Protein AF-0000000079430234 (afdb_homodimer)

Secondary structure (DSSP, 8-state):
------------------S------TTS--SGGGHHHHHHHHHHHH-EEEEEEEE--TTS-HHHHHHHHTTS----PPPPTT-SS-EEEEEEEEEEETTEEEEEEEEEEESTTT-S--TTTTHHHHHHHHHHHHHHHHHHH-SS--GGGS---S--EEEEEEP--SS---HHHHHHHHHHTTTS-EEEEE--GGGS-HHHHHHHHHHHHHHHHHTT--------SSHHHHHHHHHHHTTPSEE------EEEETTEEEEEEEETTEEEETT-TTT-SHHHHHIIIIIISHHHHHHHIIIIIIHHHHHHHHHHTT-----SSSS---TTSHHHHHHHHHHHHHHHHHHHHHHHHHHGGGTTS------------------------------------------------/------------------S------TTS--SGGGHHHHHHHHHHHH-EEEEEEEE--TTS-HHHHHHHHTTS----PPPPTT-SS-EEEEEEEEEEETTEEEEEEEEEEESTTT-S--TTTTHHHHHHHHHHHHHHHHHHH-SS--GGGS---S--EEEEEEP--SSPPPHHHHHHHHHHTTTS-EEEEE--GGGS-HHHHHHHHHHHHHHHHHTT--------SSHHHHHHHHHHHTTPSEE------EEEETTEEEEEEEETTEEEETT-TTT-SHHHHHIIIIIISHHHHHHHIIIIIIHHHHHHHHHHTT-----SSSS---TTSHHHHHHHHHHHHHHHHHHHHHHHHHHHTTTTS------------------------------------------------

Structure (mmCIF, N/CA/C/O backbone):
data_AF-0000000079430234-model_v1
#
loop_
_entity.id
_entity.type
_entity.pdbx_description
1 polymer 'Septin 6'
#
loop_
_atom_site.group_PDB
_atom_site.id
_atom_site.type_symbol
_atom_site.label_atom_id
_atom_site.label_alt_id
_atom_site.label_comp_id
_atom_site.label_asym_id
_atom_site.label_entity_id
_atom_site.label_seq_id
_atom_site.pdbx_PDB_ins_code
_atom_site.Cartn_x
_atom_site.Cartn_y
_atom_site.Cartn_z
_atom_site.occupancy
_atom_site.B_iso_or_equiv
_atom_site.auth_seq_id
_atom_site.auth_comp_id
_atom_site.auth_asym_id
_atom_site.auth_atom_id
_atom_site.pdbx_PDB_model_num
ATOM 1 N N . MET A 1 1 ? 11.641 34.031 -60.156 1 22.05 1 MET A N 1
ATOM 2 C CA . MET A 1 1 ? 10.594 33.844 -59.156 1 22.05 1 MET A CA 1
ATOM 3 C C . MET A 1 1 ? 10.891 32.625 -58.281 1 22.05 1 MET A C 1
ATOM 5 O O . MET A 1 1 ? 10.477 31.516 -58.594 1 22.05 1 MET A O 1
ATOM 9 N N . ASP A 1 2 ? 12.008 32.375 -57.75 1 22.7 2 ASP A N 1
ATOM 10 C CA . ASP A 1 2 ? 13.023 31.422 -57.344 1 22.7 2 ASP A CA 1
ATOM 11 C C . ASP A 1 2 ? 12.781 30.953 -55.906 1 22.7 2 ASP A C 1
ATOM 13 O O . ASP A 1 2 ? 12.805 31.75 -54.969 1 22.7 2 ASP A O 1
ATOM 17 N N . ASP A 1 3 ? 11.805 29.953 -55.688 1 22.02 3 ASP A N 1
ATOM 18 C CA . ASP A 1 3 ? 11.016 29.484 -54.562 1 22.02 3 ASP A CA 1
ATOM 19 C C . ASP A 1 3 ? 11.906 28.859 -53.5 1 22.02 3 ASP A C 1
ATOM 21 O O . ASP A 1 3 ? 12.508 27.797 -53.719 1 22.02 3 ASP A O 1
ATOM 25 N N . ARG A 1 4 ? 12.594 29.625 -52.688 1 22.33 4 ARG A N 1
ATOM 26 C CA . ARG A 1 4 ? 13.68 29.453 -51.719 1 22.33 4 ARG A CA 1
ATOM 27 C C . ARG A 1 4 ? 13.266 28.5 -50.594 1 22.33 4 ARG A C 1
ATOM 29 O O . ARG A 1 4 ? 12.578 28.922 -49.656 1 22.33 4 ARG A O 1
ATOM 36 N N . CYS A 1 5 ? 12.758 27.297 -50.906 1 20.56 5 CYS A N 1
ATOM 37 C CA . CYS A 1 5 ? 12.141 26.375 -49.969 1 20.56 5 CYS A CA 1
ATOM 38 C C . CYS A 1 5 ? 13.102 26.031 -48.812 1 20.56 5 CYS A C 1
ATOM 40 O O . CYS A 1 5 ? 14.133 25.391 -49.062 1 20.56 5 CYS A O 1
ATOM 42 N N . ASN A 1 6 ? 13.398 26.953 -48.031 1 19.44 6 ASN A N 1
ATOM 43 C CA . ASN A 1 6 ? 14.438 26.891 -47 1 19.44 6 ASN A CA 1
ATOM 44 C C . ASN A 1 6 ? 14.266 25.672 -46.094 1 19.44 6 ASN A C 1
ATOM 46 O O . ASN A 1 6 ? 13.227 25.516 -45.438 1 19.44 6 ASN A O 1
ATOM 50 N N . ARG A 1 7 ? 14.836 24.547 -46.438 1 21.08 7 ARG A N 1
ATOM 51 C CA . ARG A 1 7 ? 14.859 23.203 -45.875 1 21.08 7 ARG A CA 1
ATOM 52 C C . ARG A 1 7 ? 15.336 23.219 -44.438 1 21.08 7 ARG A C 1
ATOM 54 O O . ARG A 1 7 ? 16.5 23.516 -44.156 1 21.08 7 ARG A O 1
ATOM 61 N N . VAL A 1 8 ? 14.57 23.922 -43.594 1 20.67 8 VAL A N 1
ATOM 62 C CA . VAL A 1 8 ? 15.023 24.078 -42.219 1 20.67 8 VAL A CA 1
ATOM 63 C C . VAL A 1 8 ? 15.5 22.734 -41.688 1 20.67 8 VAL A C 1
ATOM 65 O O . VAL A 1 8 ? 14.766 21.75 -41.719 1 20.67 8 VAL A O 1
ATOM 68 N N . ARG A 1 9 ? 16.75 22.438 -41.812 1 21 9 ARG A N 1
ATOM 69 C CA . ARG A 1 9 ? 17.516 21.266 -41.406 1 21 9 ARG A CA 1
ATOM 70 C C . ARG A 1 9 ? 17.312 21 -39.906 1 21 9 ARG A C 1
ATOM 72 O O . ARG A 1 9 ? 17.734 21.781 -39.062 1 21 9 ARG A O 1
ATOM 79 N N . GLY A 1 10 ? 16.031 20.781 -39.469 1 20.06 10 GLY A N 1
ATOM 80 C CA . GLY A 1 10 ? 15.625 20.625 -38.094 1 20.06 10 GLY A CA 1
ATOM 81 C C . GLY A 1 10 ? 16.547 19.719 -37.312 1 20.06 10 GLY A C 1
ATOM 82 O O . GLY A 1 10 ? 16.75 18.562 -37.656 1 20.06 10 GLY A O 1
ATOM 83 N N . ASP A 1 11 ? 17.594 20.219 -36.812 1 21.44 11 ASP A N 1
ATOM 84 C CA . ASP A 1 11 ? 18.688 19.609 -36.062 1 21.44 11 ASP A CA 1
ATOM 85 C C . ASP A 1 11 ? 18.172 18.703 -34.969 1 21.44 11 ASP A C 1
ATOM 87 O O . ASP A 1 11 ? 17.594 19.188 -33.969 1 21.44 11 ASP A O 1
ATOM 91 N N . CYS A 1 12 ? 17.531 17.609 -35.219 1 20.73 12 CYS A N 1
ATOM 92 C CA . CYS A 1 12 ? 16.938 16.547 -34.406 1 20.73 12 CYS A CA 1
ATOM 93 C C . CYS A 1 12 ? 17.922 16.016 -33.375 1 20.73 12 CYS A C 1
ATOM 95 O O . CYS A 1 12 ? 18.938 15.422 -33.719 1 20.73 12 CYS A O 1
ATOM 97 N N . HIS A 1 13 ? 18.312 16.859 -32.469 1 20.64 13 HIS A N 1
ATOM 98 C CA . HIS A 1 13 ? 19.266 16.469 -31.422 1 20.64 13 HIS A CA 1
ATOM 99 C C . HIS A 1 13 ? 19 15.039 -30.953 1 20.64 13 HIS A C 1
ATOM 101 O O . HIS A 1 13 ? 17.875 14.688 -30.609 1 20.64 13 HIS A O 1
ATOM 107 N N . ARG A 1 14 ? 19.734 14.062 -31.344 1 22.95 14 ARG A N 1
ATOM 108 C CA . ARG A 1 14 ? 19.984 12.648 -31.078 1 22.95 14 ARG A CA 1
ATOM 109 C C . ARG A 1 14 ? 20.078 12.391 -29.578 1 22.95 14 ARG A C 1
ATOM 111 O O . ARG A 1 14 ? 21.031 12.844 -28.922 1 22.95 14 ARG A O 1
ATOM 118 N N . PHE A 1 15 ? 19.016 12.656 -28.844 1 23.42 15 PHE A N 1
ATOM 119 C CA . PHE A 1 15 ? 19 12.289 -27.438 1 23.42 15 PHE A CA 1
ATOM 120 C C . PHE A 1 15 ? 19.781 11.008 -27.203 1 23.42 15 PHE A C 1
ATOM 122 O O . PHE A 1 15 ? 19.516 9.977 -27.828 1 23.42 15 PHE A O 1
ATOM 129 N N . PHE A 1 16 ? 21.094 11.078 -27.047 1 23.31 16 PHE A N 1
ATOM 130 C CA . PHE A 1 16 ? 22.109 10.086 -26.719 1 23.31 16 PHE A CA 1
ATOM 131 C C . PHE A 1 16 ? 21.578 9.117 -25.656 1 23.31 16 PHE A C 1
ATOM 133 O O . PHE A 1 16 ? 21.234 9.523 -24.547 1 23.31 16 PHE A O 1
ATOM 140 N N . LEU A 1 17 ? 20.812 8.125 -26 1 26.67 17 LEU A N 1
ATOM 141 C CA . LEU A 1 17 ? 20.453 6.824 -25.438 1 26.67 17 LEU A CA 1
ATOM 142 C C . LEU A 1 17 ? 21.609 6.238 -24.641 1 26.67 17 LEU A C 1
ATOM 144 O O . LEU A 1 17 ? 22.594 5.781 -25.203 1 26.67 17 LEU A O 1
ATOM 148 N N . GLY A 1 18 ? 22.172 6.996 -23.672 1 23.59 18 GLY A N 1
ATOM 149 C CA . GLY A 1 18 ? 23.453 6.629 -23.094 1 23.59 18 GLY A CA 1
ATOM 150 C C . GLY A 1 18 ? 23.625 5.133 -22.891 1 23.59 18 GLY A C 1
ATOM 151 O O . GLY A 1 18 ? 22.641 4.391 -22.922 1 23.59 18 GLY A O 1
ATOM 152 N N . GLU A 1 19 ? 24.859 4.477 -22.844 1 27.64 19 GLU A N 1
ATOM 153 C CA . GLU A 1 19 ? 25.562 3.201 -22.875 1 27.64 19 GLU A CA 1
ATOM 154 C C . GLU A 1 19 ? 25.031 2.248 -21.812 1 27.64 19 GLU A C 1
ATOM 156 O O . GLU A 1 19 ? 25.094 1.027 -21.984 1 27.64 19 GLU A O 1
ATOM 161 N N . GLY A 1 20 ? 24.938 2.666 -20.531 1 27.3 20 GLY A N 1
ATOM 162 C CA . GLY A 1 20 ? 24.922 1.724 -19.422 1 27.3 20 GLY A CA 1
ATOM 163 C C . GLY A 1 20 ? 23.578 1.043 -19.25 1 27.3 20 GLY A C 1
ATOM 164 O O . GLY A 1 20 ? 22.766 1.46 -18.406 1 27.3 20 GLY A O 1
ATOM 165 N N . CYS A 1 21 ? 22.859 0.86 -20.156 1 29 21 CYS A N 1
ATOM 166 C CA . CYS A 1 21 ? 21.703 -0.022 -20.047 1 29 21 CYS A CA 1
ATOM 167 C C . CYS A 1 21 ? 22.047 -1.278 -19.25 1 29 21 CYS A C 1
ATOM 169 O O . CYS A 1 21 ? 22.766 -2.154 -19.75 1 29 21 CYS A O 1
ATOM 171 N N . ARG A 1 22 ? 22.234 -1.152 -17.953 1 29.78 22 ARG A N 1
ATOM 172 C CA . ARG A 1 22 ? 22.562 -2.293 -17.109 1 29.78 22 ARG A CA 1
ATOM 173 C C . ARG A 1 22 ? 21.734 -3.514 -17.469 1 29.78 22 ARG A C 1
ATOM 175 O O . ARG A 1 22 ? 20.516 -3.508 -17.328 1 29.78 22 ARG A O 1
ATOM 182 N N . THR A 1 23 ? 21.906 -4.078 -18.562 1 32.72 23 THR A N 1
ATOM 183 C CA . THR A 1 23 ? 21.5 -5.461 -18.766 1 32.72 23 THR A CA 1
ATOM 184 C C . THR A 1 23 ? 21.672 -6.27 -17.484 1 32.72 23 THR A C 1
ATOM 186 O O . THR A 1 23 ? 22.797 -6.492 -17.031 1 32.72 23 THR A O 1
ATOM 189 N N . VAL A 1 24 ? 20.891 -6.035 -16.516 1 37.81 24 VAL A N 1
ATOM 190 C CA . VAL A 1 24 ? 21.109 -6.879 -15.344 1 37.81 24 VAL A CA 1
ATOM 191 C C . VAL A 1 24 ? 21.188 -8.344 -15.766 1 37.81 24 VAL A C 1
ATOM 193 O O . VAL A 1 24 ? 20.219 -8.883 -16.328 1 37.81 24 VAL A O 1
ATOM 196 N N . PRO A 1 25 ? 22.312 -8.781 -16.078 1 41.78 25 PRO A N 1
ATOM 197 C CA . PRO A 1 25 ? 22.453 -10.219 -16.359 1 41.78 25 PRO A CA 1
ATOM 198 C C . PRO A 1 25 ? 21.578 -11.078 -15.438 1 41.78 25 PRO A C 1
ATOM 200 O O . PRO A 1 25 ? 21.328 -10.703 -14.297 1 41.78 25 PRO A O 1
ATOM 203 N N . LEU A 1 26 ? 20.672 -11.812 -16.047 1 44.47 26 LEU A N 1
ATOM 204 C CA . LEU A 1 26 ? 19.891 -12.828 -15.359 1 44.47 26 LEU A CA 1
ATOM 205 C C . LEU A 1 26 ? 20.75 -13.555 -14.32 1 44.47 26 LEU A C 1
ATOM 207 O O . LEU A 1 26 ? 20.25 -14.398 -13.578 1 44.47 26 LEU A O 1
ATOM 211 N N . SER A 1 27 ? 22.109 -13.414 -14.461 1 45.97 27 SER A N 1
ATOM 212 C CA . SER A 1 27 ? 23.031 -14.211 -13.664 1 45.97 27 SER A CA 1
ATOM 213 C C . SER A 1 27 ? 23.047 -13.758 -12.211 1 45.97 27 SER A C 1
ATOM 215 O O . SER A 1 27 ? 23.75 -14.328 -11.375 1 45.97 27 SER A O 1
ATOM 217 N N . GLY A 1 28 ? 22.25 -12.75 -11.914 1 51.53 28 GLY A N 1
ATOM 218 C CA . GLY A 1 28 ? 22.438 -12.273 -10.555 1 51.53 28 GLY A CA 1
ATOM 219 C C . GLY A 1 28 ? 21.516 -12.961 -9.555 1 51.53 28 GLY A C 1
ATOM 220 O O . GLY A 1 28 ? 20.812 -13.914 -9.906 1 51.53 28 GLY A O 1
ATOM 221 N N . HIS A 1 29 ? 21.688 -12.75 -8.211 1 64.44 29 HIS A N 1
ATOM 222 C CA . HIS A 1 29 ? 20.891 -13.234 -7.094 1 64.44 29 HIS A CA 1
ATOM 223 C C . HIS A 1 29 ? 19.406 -12.969 -7.312 1 64.44 29 HIS A C 1
ATOM 225 O O . HIS A 1 29 ? 19.016 -11.852 -7.664 1 64.44 29 HIS A O 1
ATOM 231 N N . VAL A 1 30 ? 18.719 -14.047 -7.688 1 71.94 30 VAL A N 1
ATOM 232 C CA . VAL A 1 30 ? 17.266 -13.93 -7.812 1 71.94 30 VAL A CA 1
ATOM 233 C C . VAL A 1 30 ? 16.609 -14.281 -6.484 1 71.94 30 VAL A C 1
ATOM 235 O O . VAL A 1 30 ? 16.688 -15.43 -6.035 1 71.94 30 VAL A O 1
ATOM 238 N N . GLY A 1 31 ? 16.156 -13.203 -5.797 1 83.31 31 GLY A N 1
ATOM 239 C CA . GLY A 1 31 ? 15.508 -13.398 -4.516 1 83.31 31 GLY A CA 1
ATOM 240 C C . GLY A 1 31 ? 14.398 -12.398 -4.254 1 83.31 31 GLY A C 1
ATOM 241 O O . GLY A 1 31 ? 14.25 -11.422 -4.992 1 83.31 31 GLY A O 1
ATOM 242 N N . PHE A 1 32 ? 13.617 -12.602 -3.332 1 86.5 32 PHE A N 1
ATOM 243 C CA . PHE A 1 32 ? 12.492 -11.734 -2.994 1 86.5 32 PHE A CA 1
ATOM 244 C C . PHE A 1 32 ? 12.977 -10.492 -2.254 1 86.5 32 PHE A C 1
ATOM 246 O O . PHE A 1 32 ? 12.18 -9.609 -1.921 1 86.5 32 PHE A O 1
ATOM 253 N N . ASP A 1 33 ? 14.328 -10.367 -2.092 1 88.31 33 ASP A N 1
ATOM 254 C CA . ASP A 1 33 ? 14.883 -9.133 -1.535 1 88.31 33 ASP A CA 1
ATOM 255 C C . ASP A 1 33 ? 14.68 -7.965 -2.496 1 88.31 33 ASP A C 1
ATOM 257 O O . ASP A 1 33 ? 14.938 -6.812 -2.139 1 88.31 33 ASP A O 1
ATOM 261 N N . SER A 1 34 ? 14.141 -8.273 -3.693 1 88.81 34 SER A N 1
ATOM 262 C CA . SER A 1 34 ? 13.828 -7.246 -4.676 1 88.81 34 SER A CA 1
ATOM 263 C C . SER A 1 34 ? 12.43 -6.672 -4.449 1 88.81 34 SER A C 1
ATOM 265 O O . SER A 1 34 ? 12.039 -5.695 -5.094 1 88.81 34 SER A O 1
ATOM 267 N N . LEU A 1 35 ? 11.711 -7.195 -3.516 1 89.94 35 LEU A N 1
ATOM 268 C CA . LEU A 1 35 ? 10.328 -6.789 -3.281 1 89.94 35 LEU A CA 1
ATOM 269 C C . LEU A 1 35 ? 10.25 -5.301 -2.947 1 89.94 35 LEU A C 1
ATOM 271 O O . LEU A 1 35 ? 9.391 -4.586 -3.477 1 89.94 35 LEU A O 1
ATOM 275 N N . PRO A 1 36 ? 11.141 -4.754 -2.119 1 90.19 36 PRO A N 1
ATOM 276 C CA . PRO A 1 36 ? 11.094 -3.316 -1.847 1 90.19 36 PRO A CA 1
ATOM 277 C C . PRO A 1 36 ? 11.273 -2.471 -3.105 1 90.19 36 PRO A C 1
ATOM 279 O O . PRO A 1 36 ? 10.602 -1.447 -3.27 1 90.19 36 PRO A O 1
ATOM 282 N N . ASP A 1 37 ? 12.117 -2.977 -3.986 1 89.38 37 ASP A N 1
ATOM 283 C CA . ASP A 1 37 ? 12.336 -2.256 -5.238 1 89.38 37 ASP A CA 1
ATOM 284 C C . ASP A 1 37 ? 11.094 -2.293 -6.117 1 89.38 37 ASP A C 1
ATOM 286 O O . ASP A 1 37 ? 10.766 -1.308 -6.785 1 89.38 37 ASP A O 1
ATOM 290 N N . GLN A 1 38 ? 10.477 -3.375 -6.164 1 89.88 38 GLN A N 1
ATOM 291 C CA . GLN A 1 38 ? 9.242 -3.504 -6.934 1 89.88 38 GLN A CA 1
ATOM 292 C C . GLN A 1 38 ? 8.172 -2.543 -6.426 1 89.88 38 GLN A C 1
ATOM 294 O O . GLN A 1 38 ? 7.477 -1.906 -7.219 1 89.88 38 GLN A O 1
ATOM 299 N N . LEU A 1 39 ? 8.156 -2.471 -5.141 1 90.69 39 LEU A N 1
ATOM 300 C CA . LEU A 1 39 ? 7.199 -1.576 -4.5 1 90.69 39 LEU A CA 1
ATOM 301 C C . LEU A 1 39 ? 7.492 -0.122 -4.855 1 90.69 39 LEU A C 1
ATOM 303 O O . LEU A 1 39 ? 6.578 0.637 -5.188 1 90.69 39 LEU A O 1
ATOM 307 N N . VAL A 1 40 ? 8.719 0.233 -4.781 1 90.88 40 VAL A N 1
ATOM 308 C CA . VAL A 1 40 ? 9.148 1.599 -5.062 1 90.88 40 VAL A CA 1
ATOM 309 C C . VAL A 1 40 ? 8.828 1.954 -6.512 1 90.88 40 VAL A C 1
ATOM 311 O O . VAL A 1 40 ? 8.273 3.018 -6.789 1 90.88 40 VAL A O 1
ATOM 314 N N . ASN A 1 41 ? 9.18 1.038 -7.395 1 88.56 41 ASN A N 1
ATOM 315 C CA . ASN A 1 41 ? 8.953 1.297 -8.812 1 88.56 41 ASN A CA 1
ATOM 316 C C . ASN A 1 41 ? 7.477 1.516 -9.117 1 88.56 41 ASN A C 1
ATOM 318 O O . ASN A 1 41 ? 7.113 2.451 -9.828 1 88.56 41 ASN A O 1
ATOM 322 N N . LYS A 1 42 ? 6.723 0.793 -8.547 1 88.44 42 LYS A N 1
ATOM 323 C CA . LYS A 1 42 ? 5.281 0.909 -8.758 1 88.44 42 LYS A CA 1
ATOM 324 C C . LYS A 1 42 ? 4.742 2.217 -8.188 1 88.44 42 LYS A C 1
ATOM 326 O O . LYS A 1 42 ? 3.945 2.9 -8.828 1 88.44 42 LYS A O 1
ATOM 331 N N . SER A 1 43 ? 5.16 2.564 -7.02 1 89.5 43 SER A N 1
ATOM 332 C CA . SER A 1 43 ? 4.676 3.762 -6.34 1 89.5 43 SER A CA 1
ATOM 333 C C . SER A 1 43 ? 5.152 5.027 -7.043 1 89.5 43 SER A C 1
ATOM 335 O O . SER A 1 43 ? 4.418 6.016 -7.125 1 89.5 43 SER A O 1
ATOM 337 N N . VAL A 1 44 ? 6.383 4.984 -7.461 1 90.94 44 VAL A N 1
ATOM 338 C CA . VAL A 1 44 ? 6.945 6.137 -8.164 1 90.94 44 VAL A CA 1
ATOM 339 C C . VAL A 1 44 ? 6.223 6.332 -9.5 1 90.94 44 VAL A C 1
ATOM 341 O O . VAL A 1 44 ? 5.945 7.461 -9.898 1 90.94 44 VAL A O 1
ATOM 344 N N . ASN A 1 45 ? 5.871 5.219 -10.133 1 87.69 45 ASN A N 1
ATOM 345 C CA . ASN A 1 45 ? 5.148 5.301 -11.398 1 87.69 45 ASN A CA 1
ATOM 346 C C . ASN A 1 45 ? 3.74 5.855 -11.203 1 87.69 45 ASN A C 1
ATOM 348 O O . ASN A 1 45 ? 3.236 6.59 -12.055 1 87.69 45 ASN A O 1
ATOM 352 N N . HIS A 1 46 ? 3.098 5.543 -10.086 1 87.56 46 HIS A N 1
ATOM 353 C CA . HIS A 1 46 ? 1.749 6.008 -9.781 1 87.56 46 HIS A CA 1
ATOM 354 C C . HIS A 1 46 ? 1.765 7.438 -9.258 1 87.56 46 HIS A C 1
ATOM 356 O O . HIS A 1 46 ? 0.804 8.188 -9.453 1 87.56 46 HIS A O 1
ATOM 362 N N . GLY A 1 47 ? 2.814 7.773 -8.562 1 90.5 47 GLY A N 1
ATOM 363 C CA . GLY A 1 47 ? 2.881 9.062 -7.898 1 90.5 47 GLY A CA 1
ATOM 364 C C . GLY A 1 47 ? 2.361 9.023 -6.473 1 90.5 47 GLY A C 1
ATOM 365 O O . GLY A 1 47 ? 1.688 8.07 -6.078 1 90.5 47 GLY A O 1
ATOM 366 N N . PHE A 1 48 ? 2.701 10.039 -5.715 1 93.62 48 PHE A N 1
ATOM 367 C CA . PHE A 1 48 ? 2.275 10.141 -4.324 1 93.62 48 PHE A CA 1
ATOM 368 C C . PHE A 1 48 ? 1.289 11.297 -4.148 1 93.62 48 PHE A C 1
ATOM 370 O O . PHE A 1 48 ? 1.187 12.164 -5.012 1 93.62 48 PHE A O 1
ATOM 377 N N . CYS A 1 49 ? 0.531 11.148 -3.133 1 94.81 49 CYS A N 1
ATOM 378 C CA . CYS A 1 49 ? -0.435 12.195 -2.797 1 94.81 49 CYS A CA 1
ATOM 379 C C . CYS A 1 49 ? -0.347 12.562 -1.321 1 94.81 49 CYS A C 1
ATOM 381 O O . CYS A 1 49 ? -0.12 11.695 -0.472 1 94.81 49 CYS A O 1
ATOM 383 N N . PHE A 1 50 ? -0.511 13.883 -1.071 1 96.81 50 PHE A N 1
ATOM 384 C CA . PHE A 1 50 ? -0.482 14.367 0.303 1 96.81 50 PHE A CA 1
ATOM 385 C C . PHE A 1 50 ? -1.328 15.625 0.449 1 96.81 50 PHE A C 1
ATOM 387 O O . PHE A 1 50 ? -1.188 16.578 -0.331 1 96.81 50 PHE A O 1
ATOM 394 N N . ASN A 1 51 ? -2.252 15.609 1.373 1 98.06 51 ASN A N 1
ATOM 395 C CA . ASN A 1 51 ? -3.16 16.734 1.609 1 98.06 51 ASN A CA 1
ATOM 396 C C . ASN A 1 51 ? -2.961 17.328 3 1 98.06 51 ASN A C 1
ATOM 398 O O . ASN A 1 51 ? -3.051 16.625 4.004 1 98.06 51 ASN A O 1
ATOM 402 N N . ILE A 1 52 ? -2.74 18.672 3.031 1 97.75 52 ILE A N 1
ATOM 403 C CA . ILE A 1 52 ? -2.439 19.344 4.285 1 97.75 52 ILE A CA 1
ATOM 404 C C . ILE A 1 52 ? -3.496 20.422 4.555 1 97.75 52 ILE A C 1
ATOM 406 O O . ILE A 1 52 ? -3.869 21.172 3.658 1 97.75 52 ILE A O 1
ATOM 410 N N . LEU A 1 53 ? -3.992 20.422 5.766 1 98.31 53 LEU A N 1
ATOM 411 C CA . LEU A 1 53 ? -4.926 21.438 6.242 1 98.31 53 LEU A CA 1
ATOM 412 C C . LEU A 1 53 ? -4.234 22.422 7.188 1 98.31 53 LEU A C 1
ATOM 414 O O . LEU A 1 53 ? -3.572 22 8.141 1 98.31 53 LEU A O 1
ATOM 418 N N . CYS A 1 54 ? -4.312 23.688 6.895 1 97.19 54 CYS A N 1
ATOM 419 C CA . CYS A 1 54 ? -3.758 24.719 7.754 1 97.19 54 CYS A CA 1
ATOM 420 C C . CYS A 1 54 ? -4.863 25.469 8.484 1 97.19 54 CYS A C 1
ATOM 422 O O . CYS A 1 54 ? -5.738 26.078 7.859 1 97.19 54 CYS A O 1
ATOM 424 N N . VAL A 1 55 ? -4.809 25.391 9.805 1 96.94 55 VAL A N 1
ATOM 425 C CA . VAL A 1 55 ? -5.805 26.062 10.633 1 96.94 55 VAL A CA 1
ATOM 426 C C . VAL A 1 55 ? -5.117 27.078 11.539 1 96.94 55 VAL A C 1
ATOM 428 O O . VAL A 1 55 ? -4.094 26.781 12.156 1 96.94 55 VAL A O 1
ATOM 431 N N . GLY A 1 56 ? -5.66 28.297 11.594 1 94.19 56 GLY A N 1
ATOM 432 C CA . GLY A 1 56 ? -5.152 29.359 12.445 1 94.19 56 GLY A CA 1
ATOM 433 C C . GLY A 1 56 ? -5.75 30.719 12.117 1 94.19 56 GLY A C 1
ATOM 434 O O . GLY A 1 56 ? -6.406 30.875 11.086 1 94.19 56 GLY A O 1
ATOM 435 N N . GLU A 1 57 ? -5.469 31.594 12.992 1 89.75 57 GLU A N 1
ATOM 436 C CA . GLU A 1 57 ? -5.988 32.938 12.805 1 89.75 57 GLU A CA 1
ATOM 437 C C . GLU A 1 57 ? -5.383 33.594 11.562 1 89.75 57 GLU A C 1
ATOM 439 O O . GLU A 1 57 ? -4.297 33.219 11.125 1 89.75 57 GLU A O 1
ATOM 444 N N . THR A 1 58 ? -6.168 34.562 11.086 1 87 58 THR A N 1
ATOM 445 C CA . THR A 1 58 ? -5.695 35.281 9.914 1 87 58 THR A CA 1
ATOM 446 C C . THR A 1 58 ? -4.434 36.062 10.242 1 87 58 THR A C 1
ATOM 448 O O . THR A 1 58 ? -4.332 36.688 11.312 1 87 58 THR A O 1
ATOM 451 N N . GLY A 1 59 ? -3.479 35.969 9.375 1 86.81 59 GLY A N 1
ATOM 452 C CA . GLY A 1 59 ? -2.273 36.781 9.531 1 86.81 59 GLY A CA 1
ATOM 453 C C . GLY A 1 59 ? -1.165 36.062 10.266 1 86.81 59 GLY A C 1
ATOM 454 O O . GLY A 1 59 ? -0.108 36.625 10.531 1 86.81 59 GLY A O 1
ATOM 455 N N . LEU A 1 60 ? -1.349 34.844 10.562 1 89.88 60 LEU A N 1
ATOM 456 C CA . LEU A 1 60 ? -0.339 34.094 11.32 1 89.88 60 LEU A CA 1
ATOM 457 C C . LEU A 1 60 ? 0.725 33.531 10.398 1 89.88 60 LEU A C 1
ATOM 459 O O . LEU A 1 60 ? 1.692 32.906 10.859 1 89.88 60 LEU A O 1
ATOM 463 N N . GLY A 1 61 ? 0.612 33.688 9.086 1 90.56 61 GLY A N 1
ATOM 464 C CA . GLY A 1 61 ? 1.658 33.25 8.172 1 90.56 61 GLY A CA 1
ATOM 465 C C . GLY A 1 61 ? 1.438 31.859 7.633 1 90.56 61 GLY A C 1
ATOM 466 O O . GLY A 1 61 ? 2.396 31.141 7.336 1 90.56 61 GLY A O 1
ATOM 467 N N . LYS A 1 62 ? 0.236 31.391 7.535 1 93.12 62 LYS A N 1
ATOM 468 C CA . LYS A 1 62 ? -0.086 30.047 7.043 1 93.12 62 LYS A CA 1
ATOM 469 C C . LYS A 1 62 ? 0.449 29.844 5.629 1 93.12 62 LYS A C 1
ATOM 471 O O . LYS A 1 62 ? 1.184 28.891 5.367 1 93.12 62 LYS A O 1
ATOM 476 N N . SER A 1 63 ? 0.124 30.797 4.75 1 89.75 63 SER A N 1
ATOM 477 C CA . SER A 1 63 ? 0.546 30.688 3.355 1 89.75 63 SER A CA 1
ATOM 478 C C . SER A 1 63 ? 2.062 30.781 3.227 1 89.75 63 SER A C 1
ATOM 480 O O . SER A 1 63 ? 2.678 30.062 2.451 1 89.75 63 SER A O 1
ATOM 482 N N . THR A 1 64 ? 2.648 31.641 3.996 1 89.56 64 THR A N 1
ATOM 483 C CA . THR A 1 64 ? 4.094 31.844 3.959 1 89.56 64 THR A CA 1
ATOM 484 C C . THR A 1 64 ? 4.82 30.562 4.387 1 89.56 64 THR A C 1
ATOM 486 O O . THR A 1 64 ? 5.816 30.172 3.775 1 89.56 64 THR A O 1
ATOM 489 N N . LEU A 1 65 ? 4.32 30.016 5.418 1 91.94 65 LEU A N 1
ATOM 490 C CA . LEU A 1 65 ? 4.953 28.797 5.895 1 91.94 65 LEU A CA 1
ATOM 491 C C . LEU A 1 65 ? 4.863 27.688 4.852 1 91.94 65 LEU A C 1
ATOM 493 O O . LEU A 1 65 ? 5.824 26.953 4.637 1 91.94 65 LEU A O 1
ATOM 497 N N . MET A 1 66 ? 3.732 27.516 4.211 1 90.38 66 MET A N 1
ATOM 498 C CA . MET A 1 66 ? 3.559 26.484 3.189 1 90.38 66 MET A CA 1
ATOM 499 C C . MET A 1 66 ? 4.52 26.703 2.025 1 90.38 66 MET A C 1
ATOM 501 O O . MET A 1 66 ? 5.129 25.766 1.53 1 90.38 66 MET A O 1
ATOM 505 N N . ASP A 1 67 ? 4.695 27.969 1.649 1 88.12 67 ASP A N 1
ATOM 506 C CA . ASP A 1 67 ? 5.637 28.312 0.586 1 88.12 67 ASP A CA 1
ATOM 507 C C . ASP A 1 67 ? 7.059 27.906 0.968 1 88.12 67 ASP A C 1
ATOM 509 O O . ASP A 1 67 ? 7.809 27.391 0.137 1 88.12 67 ASP A O 1
ATOM 513 N N . THR A 1 68 ? 7.297 28.156 2.201 1 87.25 68 THR A N 1
ATOM 514 C CA . THR A 1 68 ? 8.641 27.875 2.691 1 87.25 68 THR A CA 1
ATOM 515 C C . THR A 1 68 ? 8.867 26.375 2.83 1 87.25 68 THR A C 1
ATOM 517 O O . THR A 1 68 ? 9.93 25.859 2.469 1 87.25 68 THR A O 1
ATOM 520 N N . LEU A 1 69 ? 7.902 25.656 3.264 1 88.69 69 LEU A N 1
ATOM 521 C CA . LEU A 1 69 ? 8 24.234 3.506 1 88.69 69 LEU A CA 1
ATOM 522 C C . LEU A 1 69 ? 8.266 23.469 2.209 1 88.69 69 LEU A C 1
ATOM 524 O O . LEU A 1 69 ? 9.078 22.547 2.18 1 88.69 69 LEU A O 1
ATOM 528 N N . PHE A 1 70 ? 7.656 23.875 1.141 1 85.88 70 PHE A N 1
ATOM 529 C CA . PHE A 1 70 ? 7.75 23.141 -0.111 1 85.88 70 PHE A CA 1
ATOM 530 C C . PHE A 1 70 ? 8.586 23.891 -1.13 1 85.88 70 PHE A C 1
ATOM 532 O O . PHE A 1 70 ? 8.703 23.484 -2.285 1 85.88 70 PHE A O 1
ATOM 539 N N . ASN A 1 71 ? 9.172 24.859 -0.656 1 79.38 71 ASN A N 1
ATOM 540 C CA . ASN A 1 71 ? 10.062 25.672 -1.479 1 79.38 71 ASN A CA 1
ATOM 541 C C . ASN A 1 71 ? 9.406 26.047 -2.809 1 79.38 71 ASN A C 1
ATOM 543 O O . ASN A 1 71 ? 10.016 25.875 -3.869 1 79.38 71 ASN A O 1
ATOM 547 N N . THR A 1 72 ? 8.164 26.31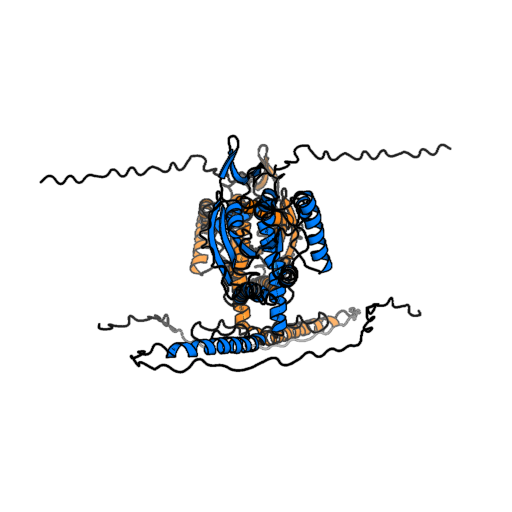2 -2.762 1 79.06 72 THR A N 1
ATOM 548 C CA . THR A 1 72 ? 7.371 26.719 -3.916 1 79.06 72 THR A CA 1
ATOM 549 C C . THR A 1 72 ? 6.457 27.891 -3.559 1 79.06 72 THR A C 1
ATOM 551 O O . THR A 1 72 ? 6 28 -2.418 1 79.06 72 THR A O 1
ATOM 554 N N . LYS A 1 73 ? 6.316 28.797 -4.484 1 78.81 73 LYS A N 1
ATOM 555 C CA . LYS A 1 73 ? 5.367 29.891 -4.289 1 78.81 73 LYS A CA 1
ATOM 556 C C . LYS A 1 73 ? 3.965 29.484 -4.738 1 78.81 73 LYS A C 1
ATOM 558 O O . LYS A 1 73 ? 3.719 29.297 -5.93 1 78.81 73 LYS A O 1
ATOM 563 N N . PHE A 1 74 ? 3.254 29.266 -3.721 1 76.38 74 PHE A N 1
ATOM 564 C CA . PHE A 1 74 ? 1.876 28.891 -4.023 1 76.38 74 PHE A CA 1
ATOM 565 C C . PHE A 1 74 ? 1.021 30.125 -4.262 1 76.38 74 PHE A C 1
ATOM 567 O O . PHE A 1 74 ? 1.26 31.188 -3.66 1 76.38 74 PHE A O 1
ATOM 574 N N . GLU A 1 75 ? 0.354 30.234 -5.465 1 65.88 75 GLU A N 1
ATOM 575 C CA . GLU A 1 75 ? -0.443 31.406 -5.82 1 65.88 75 GLU A CA 1
ATOM 576 C C . GLU A 1 75 ? -1.654 31.547 -4.906 1 65.88 75 GLU A C 1
ATOM 578 O O . GLU A 1 75 ? -2.396 30.594 -4.691 1 65.88 75 GLU A O 1
ATOM 583 N N . GLY A 1 76 ? -1.533 32.188 -3.744 1 60.81 76 GLY A N 1
ATOM 584 C CA . GLY A 1 76 ? -2.756 32.375 -2.982 1 60.81 76 GLY A CA 1
ATOM 585 C C . GLY A 1 76 ? -3.109 33.844 -2.799 1 60.81 76 GLY A C 1
ATOM 586 O O . GLY A 1 76 ? -2.225 34.719 -2.76 1 60.81 76 GLY A O 1
ATOM 587 N N . GLU A 1 77 ? -4.301 34.188 -3.334 1 58.62 77 GLU A N 1
ATOM 588 C CA . GLU A 1 77 ? -4.785 35.531 -3.074 1 58.62 77 GLU A CA 1
ATOM 589 C C . GLU A 1 77 ? -5.094 35.719 -1.593 1 58.62 77 GLU A C 1
ATOM 591 O O . GLU A 1 77 ? -5.695 34.875 -0.954 1 58.62 77 GLU A O 1
ATOM 596 N N . PRO A 1 78 ? -4.332 36.719 -1.008 1 59.31 78 PRO A N 1
ATOM 597 C CA . PRO A 1 78 ? -4.707 37.031 0.375 1 59.31 78 PRO A CA 1
ATOM 598 C C . PRO A 1 78 ? -6.211 37.219 0.549 1 59.31 78 PRO A C 1
ATOM 600 O O . PRO A 1 78 ? -6.875 37.75 -0.346 1 59.31 78 PRO A O 1
ATOM 603 N N . ALA A 1 79 ? -6.812 36.375 1.44 1 57.88 79 ALA A N 1
ATOM 604 C CA . ALA A 1 79 ? -8.258 36.5 1.629 1 57.88 79 ALA A CA 1
ATOM 605 C C . ALA A 1 79 ? -8.617 37.75 2.404 1 57.88 79 ALA A C 1
ATOM 607 O O . ALA A 1 79 ? -7.824 38.25 3.209 1 57.88 79 ALA A O 1
ATOM 608 N N . SER A 1 80 ? -9.711 38.344 2.039 1 58.62 80 SER A N 1
ATOM 609 C CA . SER A 1 80 ? -10.242 39.531 2.734 1 58.62 80 SER A CA 1
ATOM 610 C C . SER A 1 80 ? -10.617 39.188 4.172 1 58.62 80 SER A C 1
ATOM 612 O O . SER A 1 80 ? -11.109 38.094 4.453 1 58.62 80 SER A O 1
ATOM 614 N N . HIS A 1 81 ? -10.109 39.906 5.223 1 58.72 81 HIS A N 1
ATOM 615 C CA . HIS A 1 81 ? -10.305 39.781 6.664 1 58.72 81 HIS A CA 1
ATOM 616 C C . HIS A 1 81 ? -11.789 39.844 7.027 1 58.72 81 HIS A C 1
ATOM 618 O O . HIS A 1 81 ? -12.164 39.594 8.172 1 58.72 81 HIS A O 1
ATOM 624 N N . SER A 1 82 ? -12.609 40.156 6.086 1 58.69 82 SER A N 1
ATOM 625 C CA . SER A 1 82 ? -13.977 40.469 6.5 1 58.69 82 SER A CA 1
ATOM 626 C C . SER A 1 82 ? -14.945 39.375 6.098 1 58.69 82 SER A C 1
ATOM 628 O O . SER A 1 82 ? -16.094 39.656 5.742 1 58.69 82 SER A O 1
ATOM 630 N N . GLN A 1 83 ? -14.422 38.156 6.32 1 62.62 83 GLN A N 1
ATOM 631 C CA . GLN A 1 83 ? -15.391 37.156 5.891 1 62.62 83 GLN A CA 1
ATOM 632 C C . GLN A 1 83 ? -16.297 36.75 7.043 1 62.62 83 GLN A C 1
ATOM 634 O O . GLN A 1 83 ? -15.852 36.656 8.188 1 62.62 83 GLN A O 1
ATOM 639 N N . PRO A 1 84 ? -17.672 36.75 6.891 1 67.38 84 PRO A N 1
ATOM 640 C CA . PRO A 1 84 ? -18.625 36.438 7.949 1 67.38 84 PRO A CA 1
ATOM 641 C C . PRO A 1 84 ? -18.391 35.062 8.57 1 67.38 84 PRO A C 1
ATOM 643 O O . PRO A 1 84 ? -18.766 34.844 9.727 1 67.38 84 PRO A O 1
ATOM 646 N N . GLY A 1 85 ? -17.672 34.188 7.953 1 81.56 85 GLY A N 1
ATOM 647 C CA . GLY A 1 85 ? -17.453 32.844 8.484 1 81.56 85 GLY A CA 1
ATOM 648 C C . GLY A 1 85 ? -16.156 32.219 8.023 1 81.56 85 GLY A C 1
ATOM 649 O O . GLY A 1 85 ? -15.414 32.812 7.234 1 81.56 85 GLY A O 1
ATOM 650 N N . VAL A 1 86 ? -15.906 31.172 8.742 1 89.62 86 VAL A N 1
ATOM 651 C CA . VAL A 1 86 ? -14.695 30.453 8.383 1 89.62 86 VAL A CA 1
ATOM 652 C C . VAL A 1 86 ? -14.891 29.75 7.039 1 89.62 86 VAL A C 1
ATOM 654 O O . VAL A 1 86 ? -15.898 29.078 6.824 1 89.62 86 VAL A O 1
ATOM 657 N N . GLN A 1 87 ? -14.047 30.016 6.141 1 90 87 GLN A N 1
ATOM 658 C CA . GLN A 1 87 ? -14.078 29.375 4.828 1 90 87 GLN A CA 1
ATOM 659 C C . GLN A 1 87 ? -12.781 28.625 4.555 1 90 87 GLN A C 1
ATOM 661 O O . GLN A 1 87 ? -11.711 29.047 4.98 1 90 87 GLN A O 1
ATOM 666 N N . LEU A 1 88 ? -12.992 27.5 3.857 1 93.62 88 LEU A N 1
ATOM 667 C CA . LEU A 1 88 ? -11.828 26.688 3.486 1 93.62 88 LEU A CA 1
ATOM 668 C C . LEU A 1 88 ? -11.539 26.812 1.994 1 93.62 88 LEU A C 1
ATOM 670 O O . LEU A 1 88 ? -12.453 26.781 1.173 1 93.62 88 LEU A O 1
ATOM 674 N N . LYS A 1 89 ? -10.312 27.109 1.721 1 91.12 89 LYS A N 1
ATOM 675 C CA . LYS A 1 89 ? -9.844 27.188 0.341 1 91.12 89 LYS A CA 1
ATOM 676 C C . LYS A 1 89 ? -8.82 26.094 0.046 1 91.12 89 LYS A C 1
ATOM 678 O O . LYS A 1 89 ? -7.82 25.969 0.752 1 91.12 89 LYS A O 1
ATOM 683 N N . SER A 1 90 ? -9.148 25.312 -1 1 92.94 90 SER A N 1
ATOM 684 C CA . SER A 1 90 ? -8.281 24.203 -1.366 1 92.94 90 SER A CA 1
ATOM 685 C C . SER A 1 90 ? -7.535 24.484 -2.664 1 92.94 90 SER A C 1
ATOM 687 O O . SER A 1 90 ? -8.117 25 -3.623 1 92.94 90 SER A O 1
ATOM 689 N N . SER A 1 91 ? -6.23 24.266 -2.676 1 91.88 91 SER A N 1
ATOM 690 C CA . SER A 1 91 ? -5.391 24.344 -3.863 1 91.88 91 SER A CA 1
ATOM 691 C C . SER A 1 91 ? -4.547 23.094 -4.035 1 91.88 91 SER A C 1
ATOM 693 O O . SER A 1 91 ? -3.932 22.609 -3.078 1 91.88 91 SER A O 1
ATOM 695 N N . THR A 1 92 ? -4.586 22.562 -5.277 1 92.94 92 THR A N 1
ATOM 696 C CA . THR A 1 92 ? -3.828 21.344 -5.566 1 92.94 92 THR A CA 1
ATOM 697 C C . THR A 1 92 ? -2.658 21.656 -6.5 1 92.94 92 THR A C 1
ATOM 699 O O . THR A 1 92 ? -2.807 22.406 -7.465 1 92.94 92 THR A O 1
ATOM 702 N N . TYR A 1 93 ? -1.527 21.062 -6.184 1 91.44 93 TYR A N 1
ATOM 703 C CA . TYR A 1 93 ? -0.296 21.281 -6.934 1 91.44 93 TYR A CA 1
ATOM 704 C C . TYR A 1 93 ? 0.357 19.953 -7.305 1 91.44 93 TYR A C 1
ATOM 706 O O . TYR A 1 93 ? 0.34 19 -6.516 1 91.44 93 TYR A O 1
ATOM 714 N N . ASP A 1 94 ? 0.917 19.891 -8.531 1 92.38 94 ASP A N 1
ATOM 715 C CA . ASP A 1 94 ? 1.738 18.75 -8.945 1 92.38 94 ASP A CA 1
ATOM 716 C C . ASP A 1 94 ? 3.225 19.078 -8.844 1 92.38 94 ASP A C 1
ATOM 718 O O . ASP A 1 94 ? 3.746 19.875 -9.625 1 92.38 94 ASP A O 1
ATOM 722 N N . LEU A 1 95 ? 3.82 18.516 -7.836 1 91.12 95 LEU A N 1
ATOM 723 C CA . LEU A 1 95 ? 5.23 18.781 -7.57 1 91.12 95 LEU A CA 1
ATOM 724 C C . LEU A 1 95 ? 6.102 17.625 -8.039 1 91.12 95 LEU A C 1
ATOM 726 O O . LEU A 1 95 ? 5.621 16.484 -8.156 1 91.12 95 LEU A O 1
ATOM 730 N N . GLN A 1 96 ? 7.391 17.938 -8.359 1 90.94 96 GLN A N 1
ATOM 731 C CA . GLN A 1 96 ? 8.352 16.938 -8.805 1 90.94 96 GLN A CA 1
ATOM 732 C C . GLN A 1 96 ? 9.711 17.141 -8.148 1 90.94 96 GLN A C 1
ATOM 734 O O . GLN A 1 96 ? 10.234 18.25 -8.133 1 90.94 96 GLN A O 1
ATOM 739 N N . GLU A 1 97 ? 10.164 16.188 -7.461 1 88.81 97 GLU A N 1
ATOM 740 C CA . GLU A 1 97 ? 11.523 16.125 -6.93 1 88.81 97 GLU A CA 1
ATOM 741 C C . GLU A 1 97 ? 12.25 14.867 -7.391 1 88.81 97 GLU A C 1
ATOM 743 O O . GLU A 1 97 ? 11.891 13.758 -6.984 1 88.81 97 GLU A O 1
ATOM 748 N N . SER A 1 98 ? 13.25 14.984 -8.164 1 88.5 98 SER A N 1
ATOM 749 C CA . SER A 1 98 ? 13.906 13.836 -8.781 1 88.5 98 SER A CA 1
ATOM 750 C C . SER A 1 98 ? 12.922 13.008 -9.594 1 88.5 98 SER A C 1
ATOM 752 O O . SER A 1 98 ? 12.273 13.516 -10.508 1 88.5 98 SER A O 1
ATOM 754 N N . ASN A 1 99 ? 12.766 11.742 -9.281 1 87.31 99 ASN A N 1
ATOM 755 C CA . ASN A 1 99 ? 11.844 10.883 -10.031 1 87.31 99 ASN A CA 1
ATOM 756 C C . ASN A 1 99 ? 10.539 10.672 -9.273 1 87.31 99 ASN A C 1
ATOM 758 O O . ASN A 1 99 ? 9.727 9.82 -9.656 1 87.31 99 ASN A O 1
ATOM 762 N N . VAL A 1 100 ? 10.406 11.531 -8.289 1 92.06 100 VAL A N 1
ATOM 763 C CA . VAL A 1 100 ? 9.227 11.328 -7.449 1 92.06 100 VAL A CA 1
ATOM 764 C C . VAL A 1 100 ? 8.219 12.445 -7.691 1 92.06 100 VAL A C 1
ATOM 766 O O . VAL A 1 100 ? 8.547 13.633 -7.57 1 92.06 100 VAL A O 1
ATOM 769 N N . GLY A 1 101 ? 7.02 12.062 -8.117 1 92.75 101 GLY A N 1
ATOM 770 C CA . GLY A 1 101 ? 5.914 12.992 -8.258 1 92.75 101 GLY A CA 1
ATOM 771 C C . GLY A 1 101 ? 5 13.023 -7.047 1 92.75 101 GLY A C 1
ATOM 772 O O . GLY A 1 101 ? 4.715 11.984 -6.449 1 92.75 101 GLY A O 1
ATOM 773 N N . LEU A 1 102 ? 4.59 14.289 -6.648 1 93.44 102 LEU A N 1
ATOM 774 C CA . LEU A 1 102 ? 3.703 14.453 -5.504 1 93.44 102 LEU A CA 1
ATOM 775 C C . LEU A 1 102 ? 2.553 15.398 -5.84 1 93.44 102 LEU A C 1
ATOM 777 O O . LEU A 1 102 ? 2.781 16.531 -6.273 1 93.44 102 LEU A O 1
ATOM 781 N N . LYS A 1 103 ? 1.392 14.844 -5.77 1 94.5 103 LYS A N 1
ATOM 782 C CA . LYS A 1 103 ? 0.209 15.703 -5.809 1 94.5 103 LYS A CA 1
ATOM 783 C C . LYS A 1 103 ? -0.11 16.25 -4.422 1 94.5 103 LYS A C 1
ATOM 785 O O . LYS A 1 103 ? -0.585 15.531 -3.549 1 94.5 103 LYS A O 1
ATOM 790 N N . LEU A 1 104 ? 0.12 17.547 -4.277 1 94.56 104 LEU A N 1
ATOM 791 C CA . LEU A 1 104 ? -0.039 18.203 -2.986 1 94.56 104 LEU A CA 1
ATOM 792 C C . LEU A 1 104 ? -1.284 19.094 -2.973 1 94.56 104 LEU A C 1
ATOM 794 O O . LEU A 1 104 ? -1.463 19.938 -3.854 1 94.56 104 LEU A O 1
ATOM 798 N N . THR A 1 105 ? -2.15 18.781 -2.033 1 95.75 105 THR A N 1
ATOM 799 C CA . THR A 1 105 ? -3.297 19.656 -1.822 1 95.75 105 THR A CA 1
ATOM 800 C C . THR A 1 105 ? -3.15 20.438 -0.517 1 95.75 105 THR A C 1
ATOM 802 O O . THR A 1 105 ? -2.912 19.844 0.539 1 95.75 105 THR A O 1
ATOM 805 N N . VAL A 1 106 ? -3.205 21.766 -0.619 1 94.5 106 VAL A N 1
ATOM 806 C CA . VAL A 1 106 ? -3.139 22.641 0.549 1 94.5 106 VAL A CA 1
ATOM 807 C C . VAL A 1 106 ? -4.5 23.281 0.788 1 94.5 106 VAL A C 1
ATOM 809 O O . VAL A 1 106 ? -5.039 23.953 -0.096 1 94.5 106 VAL A O 1
ATOM 812 N N . VAL A 1 107 ? -5.012 22.969 1.956 1 95.94 107 VAL A N 1
ATOM 813 C CA . VAL A 1 107 ? -6.285 23.562 2.357 1 95.94 107 VAL A CA 1
ATOM 814 C C . VAL A 1 107 ? -6.055 24.609 3.447 1 95.94 107 VAL A C 1
ATOM 816 O O . VAL A 1 107 ? -5.527 24.281 4.516 1 95.94 107 VAL A O 1
ATOM 819 N N . GLY A 1 108 ? -6.43 25.797 3.143 1 93.38 108 GLY A N 1
ATOM 820 C CA . GLY A 1 108 ? -6.293 26.875 4.109 1 93.38 108 GLY A CA 1
ATOM 821 C C . GLY A 1 108 ? -7.625 27.375 4.648 1 93.38 108 GLY A C 1
ATOM 822 O O . GLY A 1 108 ? -8.641 27.297 3.959 1 93.38 108 GLY A O 1
ATOM 823 N N . THR A 1 109 ? -7.543 27.781 5.895 1 93.06 109 THR A N 1
ATOM 824 C CA . THR A 1 109 ? -8.711 28.406 6.496 1 93.06 109 THR A CA 1
ATOM 825 C C . THR A 1 109 ? -8.602 29.938 6.426 1 93.06 109 THR A C 1
ATOM 827 O O . THR A 1 109 ? -7.527 30.5 6.633 1 93.06 109 THR A O 1
ATOM 830 N N . VAL A 1 110 ? -9.727 30.5 6.055 1 87.69 110 VAL A N 1
ATOM 831 C CA . VAL A 1 110 ? -9.82 31.953 6.02 1 87.69 110 VAL A CA 1
ATOM 832 C C . VAL A 1 110 ? -10.891 32.438 6.996 1 87.69 110 VAL A C 1
ATOM 834 O O . VAL A 1 110 ? -11.992 31.859 7.039 1 87.69 110 VAL A O 1
ATOM 837 N N . GLY A 1 111 ? -10.508 33.375 7.871 1 85.06 111 GLY A N 1
ATOM 838 C CA . GLY A 1 111 ? -11.469 33.938 8.789 1 85.06 111 GLY A CA 1
ATOM 839 C C . GLY A 1 111 ? -11.531 33.219 10.125 1 85.06 111 GLY A C 1
ATOM 840 O O . GLY A 1 111 ? -12.414 33.5 10.945 1 85.06 111 GLY A O 1
ATOM 841 N N . PHE A 1 112 ? -10.656 32.375 10.297 1 88.12 112 PHE A N 1
ATOM 842 C CA . PHE A 1 112 ? -10.648 31.656 11.57 1 88.12 112 PHE A CA 1
ATOM 843 C C . PHE A 1 112 ? -10.25 32.562 12.711 1 88.12 112 PHE A C 1
ATOM 845 O O . PHE A 1 112 ? -9.203 33.219 12.664 1 88.12 112 PHE A O 1
ATOM 852 N N . GLY A 1 113 ? -11.125 32.656 13.648 1 80.75 113 GLY A N 1
ATOM 853 C CA . GLY A 1 113 ? -10.859 33.5 14.812 1 80.75 113 GLY A CA 1
ATOM 854 C C . GLY A 1 113 ? -11.312 34.938 14.641 1 80.75 113 GLY A C 1
ATOM 855 O O . GLY A 1 113 ? -11.211 35.75 15.562 1 80.75 113 GLY A O 1
ATOM 856 N N . ASP A 1 114 ? -11.727 35.25 13.438 1 75.75 114 ASP A N 1
ATOM 857 C CA . ASP A 1 114 ? -12.109 36.656 13.156 1 75.75 114 ASP A CA 1
ATOM 858 C C . ASP A 1 114 ? -13.578 36.875 13.5 1 75.75 114 ASP A C 1
ATOM 860 O O . ASP A 1 114 ? -14.039 38.031 13.547 1 75.75 114 ASP A O 1
ATOM 864 N N . GLN A 1 115 ? -14.266 35.844 13.82 1 71.06 115 GLN A N 1
ATOM 865 C CA . GLN A 1 115 ? -15.703 35.969 14.055 1 71.06 115 GLN A CA 1
ATOM 866 C C . GLN A 1 115 ? -15.984 36.531 15.453 1 71.06 115 GLN A C 1
ATOM 868 O O . GLN A 1 115 ? -15.156 36.375 16.359 1 71.06 115 GLN A O 1
ATOM 873 N N . ILE A 1 116 ? -17.125 37.125 15.391 1 67.06 116 ILE A N 1
ATOM 874 C CA . ILE A 1 116 ? -17.578 37.594 16.688 1 67.06 116 ILE A CA 1
ATOM 875 C C . ILE A 1 116 ? -17.922 36.438 17.578 1 67.06 116 ILE A C 1
ATOM 877 O O . ILE A 1 116 ? -17.453 36.344 18.719 1 67.06 116 ILE A O 1
ATOM 881 N N . ASN A 1 117 ? -18.859 35.625 16.953 1 69.69 117 ASN A N 1
ATOM 882 C CA . ASN A 1 117 ? -19.156 34.375 17.656 1 69.69 117 ASN A CA 1
ATOM 883 C C . ASN A 1 117 ? -18.219 33.25 17.234 1 69.69 117 ASN A C 1
ATOM 885 O O . ASN A 1 117 ? -18.344 32.688 16.141 1 69.69 117 ASN A O 1
ATOM 889 N N . LYS A 1 118 ? -17.359 33.031 18.156 1 77.12 118 LYS A N 1
ATOM 890 C CA . LYS A 1 118 ? -16.266 32.094 17.844 1 77.12 118 LYS A CA 1
ATOM 891 C C . LYS A 1 118 ? -16.625 30.672 18.203 1 77.12 118 LYS A C 1
ATOM 893 O O . LYS A 1 118 ? -15.898 29.734 17.875 1 77.12 118 LYS A O 1
ATOM 898 N N . GLU A 1 119 ? -17.828 30.438 18.766 1 76.25 119 GLU A N 1
ATOM 899 C CA . GLU A 1 119 ? -18.156 29.141 19.328 1 76.25 119 GLU A CA 1
ATOM 900 C C . GLU A 1 119 ? -18.312 28.078 18.25 1 76.25 119 GLU A C 1
ATOM 902 O O . GLU A 1 119 ? -17.969 26.906 18.453 1 76.25 119 GLU A O 1
ATOM 907 N N . ASP A 1 120 ? -18.656 28.594 17.094 1 83.5 120 ASP A N 1
ATOM 908 C CA . ASP A 1 120 ? -18.922 27.594 16.062 1 83.5 120 ASP A CA 1
ATOM 909 C C . ASP A 1 120 ? -17.938 27.703 14.914 1 83.5 120 ASP A C 1
ATOM 911 O O . ASP A 1 120 ? -18.203 27.234 13.805 1 83.5 120 ASP A O 1
ATOM 915 N N . SER A 1 121 ? -16.734 28.203 15.234 1 87.56 121 SER A N 1
ATOM 916 C CA . SER A 1 121 ? -15.734 28.438 14.188 1 87.56 121 SER A CA 1
ATOM 917 C C . SER A 1 121 ? -15.141 27.109 13.695 1 87.56 121 SER A C 1
ATOM 919 O O . SER A 1 121 ? -14.648 27.031 12.57 1 87.56 121 SER A O 1
ATOM 921 N N . TYR A 1 122 ? -15.258 26.062 14.555 1 92.44 122 TYR A N 1
ATOM 922 C CA . TYR A 1 122 ? -14.664 24.781 14.211 1 92.44 122 TYR A CA 1
ATOM 923 C C . TYR A 1 122 ? -15.555 24 13.25 1 92.44 122 TYR A C 1
ATOM 925 O O . TYR A 1 122 ? -15.102 23.078 12.586 1 92.44 122 TYR A O 1
ATOM 933 N N . LYS A 1 123 ? -16.797 24.312 13.117 1 93.75 123 LYS A N 1
ATOM 934 C CA . LYS A 1 123 ? -17.812 23.5 12.445 1 93.75 123 LYS A CA 1
ATOM 935 C C . LYS A 1 123 ? -17.5 23.359 10.961 1 93.75 123 LYS A C 1
ATOM 937 O O . LYS A 1 123 ? -17.5 22.25 10.422 1 93.75 123 LYS A O 1
ATOM 942 N N . PRO A 1 124 ? -17.172 24.469 10.32 1 94.25 124 PRO A N 1
ATOM 943 C CA . PRO A 1 124 ? -16.875 24.328 8.898 1 94.25 124 PRO A CA 1
ATOM 944 C C . PRO A 1 124 ? -15.656 23.438 8.641 1 94.25 124 PRO A C 1
ATOM 946 O O . PRO A 1 124 ? -15.594 22.75 7.621 1 94.25 124 PRO A O 1
ATOM 949 N N . ILE A 1 125 ? -14.75 23.453 9.508 1 96.62 125 ILE A N 1
ATOM 950 C CA . ILE A 1 125 ? -13.547 22.656 9.359 1 96.62 125 ILE A CA 1
ATOM 951 C C . ILE A 1 125 ? -13.883 21.172 9.531 1 96.62 125 ILE A C 1
ATOM 953 O O . ILE A 1 125 ? -13.477 20.344 8.719 1 96.62 125 ILE A O 1
ATOM 957 N N . VAL A 1 126 ? -14.625 20.891 10.547 1 97 126 VAL A N 1
ATOM 958 C CA . VAL A 1 126 ? -15.031 19.516 10.82 1 97 126 VAL A CA 1
ATOM 959 C C . VAL A 1 126 ? -15.883 18.984 9.672 1 97 126 VAL A C 1
ATOM 961 O O . VAL A 1 126 ? -15.703 17.844 9.227 1 97 126 VAL A O 1
ATOM 964 N N . GLU A 1 127 ? -16.734 19.797 9.195 1 96.31 127 GLU A N 1
ATOM 965 C CA . GLU A 1 127 ? -17.609 19.422 8.086 1 96.31 127 GLU A CA 1
ATOM 966 C C . GLU A 1 127 ? -16.797 19.125 6.824 1 96.31 127 GLU A C 1
ATOM 968 O O . GLU A 1 127 ? -17.109 18.203 6.074 1 96.31 127 GLU A O 1
ATOM 973 N N . PHE A 1 128 ? -15.859 19.938 6.633 1 97.25 128 PHE A N 1
ATOM 974 C CA . PHE A 1 128 ? -15 19.734 5.473 1 97.25 128 PHE A CA 1
ATOM 975 C C . PHE A 1 128 ? -14.297 18.375 5.551 1 97.25 128 PHE A C 1
ATOM 977 O O . PHE A 1 128 ? -14.297 17.625 4.582 1 97.25 128 PHE A O 1
ATOM 984 N N . ILE A 1 129 ? -13.711 18.016 6.648 1 98 129 ILE A N 1
ATOM 985 C CA . ILE A 1 129 ? -13 16.766 6.848 1 98 129 ILE A CA 1
ATOM 986 C C . ILE A 1 129 ? -13.969 15.594 6.684 1 98 129 ILE A C 1
ATOM 988 O O . ILE A 1 129 ? -13.656 14.609 6 1 98 129 ILE A O 1
ATOM 992 N N . ASP A 1 130 ? -15.109 15.695 7.273 1 97.38 130 ASP A N 1
ATOM 993 C CA . ASP A 1 130 ? -16.125 14.648 7.184 1 97.38 130 ASP A CA 1
ATOM 994 C C . ASP A 1 130 ? -16.562 14.438 5.738 1 97.38 130 ASP A C 1
ATOM 996 O O . ASP A 1 130 ? -16.828 13.305 5.32 1 97.38 130 ASP A O 1
ATOM 1000 N N . ALA A 1 131 ? -16.656 15.508 5.047 1 97.12 131 ALA A N 1
ATOM 1001 C CA . ALA A 1 131 ? -17.062 15.406 3.65 1 97.12 131 ALA A CA 1
ATOM 1002 C C . ALA A 1 131 ? -16.047 14.602 2.842 1 97.12 131 ALA A C 1
ATOM 1004 O O . ALA A 1 131 ? -16.422 13.859 1.926 1 97.12 131 ALA A O 1
ATOM 1005 N N . GLN A 1 132 ? -14.789 14.805 3.146 1 97.25 132 GLN A N 1
ATOM 1006 C CA . GLN A 1 132 ? -13.766 14.023 2.463 1 97.25 132 GLN A CA 1
ATOM 1007 C C . GLN A 1 132 ? -13.883 12.547 2.811 1 97.25 132 GLN A C 1
ATOM 1009 O O . GLN A 1 132 ? -13.742 11.688 1.937 1 97.25 132 GLN A O 1
ATOM 1014 N N . PHE A 1 133 ? -14.07 12.227 4.066 1 97.25 133 PHE A N 1
ATOM 1015 C CA . PHE A 1 133 ? -14.25 10.844 4.496 1 97.25 133 PHE A CA 1
ATOM 1016 C C . PHE A 1 133 ? -15.492 10.234 3.854 1 97.25 133 PHE A C 1
ATOM 1018 O O . PHE A 1 133 ? -15.477 9.078 3.438 1 97.25 133 PHE A O 1
ATOM 1025 N N . GLU A 1 134 ? -16.5 11.039 3.766 1 94.94 134 GLU A N 1
ATOM 1026 C CA . GLU A 1 134 ? -17.734 10.562 3.158 1 94.94 134 GLU A CA 1
ATOM 1027 C C . GLU A 1 134 ? -17.531 10.227 1.685 1 94.94 134 GLU A C 1
ATOM 1029 O O . GLU A 1 134 ? -18.016 9.195 1.206 1 94.94 134 GLU A O 1
ATOM 1034 N N . ALA A 1 135 ? -16.875 11.07 1.024 1 94.12 135 ALA A N 1
ATOM 1035 C CA . ALA A 1 135 ? -16.578 10.812 -0.382 1 94.12 135 ALA A CA 1
ATOM 1036 C C . ALA A 1 135 ? -15.797 9.516 -0.548 1 94.12 135 ALA A C 1
ATOM 1038 O O . ALA A 1 135 ? -16.094 8.719 -1.442 1 94.12 135 ALA A O 1
ATOM 1039 N N . TYR A 1 136 ? -14.828 9.273 0.24 1 94.69 136 TYR A N 1
ATOM 1040 C CA . TYR A 1 136 ? -14.023 8.055 0.201 1 94.69 136 TYR A CA 1
ATOM 1041 C C . TYR A 1 136 ? -14.883 6.828 0.522 1 94.69 136 TYR A C 1
ATOM 1043 O O . TYR A 1 136 ? -14.758 5.789 -0.13 1 94.69 136 TYR A O 1
ATOM 1051 N N . LEU A 1 137 ? -15.688 6.996 1.516 1 92.56 137 LEU A N 1
ATOM 1052 C CA . LEU A 1 137 ? -16.562 5.91 1.935 1 92.56 137 LEU A CA 1
ATOM 1053 C C . LEU A 1 137 ? -17.531 5.535 0.823 1 92.56 137 LEU A C 1
ATOM 1055 O O . LEU A 1 137 ? -17.766 4.352 0.563 1 92.56 137 LEU A O 1
ATOM 1059 N N . GLN A 1 138 ? -18.047 6.52 0.194 1 89.31 138 GLN A N 1
ATOM 1060 C CA . GLN A 1 138 ? -18.969 6.273 -0.909 1 89.31 138 GLN A CA 1
ATOM 1061 C C . GLN A 1 138 ? -18.297 5.512 -2.039 1 89.31 138 GLN A C 1
ATOM 1063 O O . GLN A 1 138 ? -18.891 4.617 -2.641 1 89.31 138 GLN A O 1
ATOM 1068 N N . GLU A 1 139 ? -17.125 5.879 -2.297 1 90.06 139 GLU A N 1
ATOM 1069 C CA . GLU A 1 139 ? -16.375 5.16 -3.32 1 90.06 139 GLU A CA 1
ATOM 1070 C C . GLU A 1 139 ? -16.109 3.721 -2.898 1 90.06 139 GLU A C 1
ATOM 1072 O O . GLU A 1 139 ? -16.203 2.801 -3.713 1 90.06 139 GLU A O 1
ATOM 1077 N N . GLU A 1 140 ? -15.789 3.514 -1.662 1 88.38 140 GLU A N 1
ATOM 1078 C CA . GLU A 1 140 ? -15.461 2.193 -1.131 1 88.38 140 GLU A CA 1
ATOM 1079 C C . GLU A 1 140 ? -16.672 1.269 -1.176 1 88.38 140 GLU A C 1
ATOM 1081 O O . GLU A 1 140 ? -16.531 0.056 -1.35 1 88.38 140 GLU A O 1
ATOM 1086 N N . LEU A 1 141 ? -17.797 1.831 -1.05 1 85.06 141 LEU A N 1
ATOM 1087 C CA . LEU A 1 141 ? -19.016 1.023 -0.917 1 85.06 141 LEU A CA 1
ATOM 1088 C C . LEU A 1 141 ? -19.625 0.738 -2.283 1 85.06 141 LEU A C 1
ATOM 1090 O O . LEU A 1 141 ? -20.578 -0.038 -2.389 1 85.06 141 LEU A O 1
ATOM 1094 N N . LYS A 1 142 ? -19.094 1.328 -3.293 1 86.12 142 LYS A N 1
ATOM 1095 C CA . LYS A 1 142 ? -19.578 1.019 -4.633 1 86.12 142 LYS A CA 1
ATOM 1096 C C . LYS A 1 142 ? -19.422 -0.464 -4.953 1 86.12 142 LYS A C 1
ATOM 1098 O O . LYS A 1 142 ? -18.453 -1.091 -4.516 1 86.12 142 LYS A O 1
ATOM 1103 N N . ILE A 1 143 ? -20.375 -0.995 -5.633 1 84.12 143 ILE A N 1
ATOM 1104 C CA . ILE A 1 143 ? -20.266 -2.389 -6.051 1 84.12 143 ILE A CA 1
ATOM 1105 C C . ILE A 1 143 ? -19.094 -2.547 -7.023 1 84.12 143 ILE A C 1
ATOM 1107 O O . ILE A 1 143 ? -18.188 -3.352 -6.789 1 84.12 143 ILE A O 1
ATOM 1111 N N . LYS A 1 144 ? -19.234 -1.838 -8.141 1 84.69 144 LYS A N 1
ATOM 1112 C CA . LYS A 1 144 ? -18.078 -1.761 -9.039 1 84.69 144 LYS A CA 1
ATOM 1113 C C . LYS A 1 144 ? -17.172 -0.59 -8.672 1 84.69 144 LYS A C 1
ATOM 1115 O O . LYS A 1 144 ? -17.406 0.542 -9.102 1 84.69 144 LYS A O 1
ATOM 1120 N N . ARG A 1 145 ? -16.172 -0.964 -7.801 1 84.25 145 ARG A N 1
ATOM 1121 C CA . ARG A 1 145 ? -15.312 0.125 -7.355 1 84.25 145 ARG A CA 1
ATOM 1122 C C . ARG A 1 145 ? -13.922 0.005 -7.973 1 84.25 145 ARG A C 1
ATOM 1124 O O . ARG A 1 145 ? -13.5 -1.087 -8.359 1 84.25 145 ARG A O 1
ATOM 1131 N N . VAL A 1 146 ? -13.445 1.112 -8.328 1 82.06 146 VAL A N 1
ATOM 1132 C CA . VAL A 1 146 ? -12.055 1.194 -8.773 1 82.06 146 VAL A CA 1
ATOM 1133 C C . VAL A 1 146 ? -11.266 2.088 -7.82 1 82.06 146 VAL A C 1
ATOM 1135 O O . VAL A 1 146 ? -10.828 3.18 -8.203 1 82.06 146 VAL A O 1
ATOM 1138 N N . LEU A 1 147 ? -11.008 1.583 -6.652 1 82.69 147 LEU A N 1
ATOM 1139 C CA . LEU A 1 147 ? -10.406 2.348 -5.562 1 82.69 147 LEU A CA 1
ATOM 1140 C C . LEU A 1 147 ? -8.977 2.752 -5.906 1 82.69 147 LEU A C 1
ATOM 1142 O O . LEU A 1 147 ? -8.508 3.809 -5.473 1 82.69 147 LEU A O 1
ATOM 1146 N N . HIS A 1 148 ? -8.375 1.935 -6.723 1 80 148 HIS A N 1
ATOM 1147 C CA . HIS A 1 148 ? -6.98 2.207 -7.055 1 80 148 HIS A CA 1
ATOM 1148 C C . HIS A 1 148 ? -6.855 3.439 -7.945 1 80 148 HIS A C 1
ATOM 1150 O O . HIS A 1 148 ? -5.789 4.051 -8.016 1 80 148 HIS A O 1
ATOM 1156 N N . ASN A 1 149 ? -7.961 3.818 -8.531 1 79.81 149 ASN A N 1
ATOM 1157 C CA . ASN A 1 149 ? -7.949 4.98 -9.414 1 79.81 149 ASN A CA 1
ATOM 1158 C C . ASN A 1 149 ? -8.602 6.191 -8.75 1 79.81 149 ASN A C 1
ATOM 1160 O O . ASN A 1 149 ? -8.625 7.281 -9.328 1 79.81 149 ASN A O 1
ATOM 1164 N N . PHE A 1 150 ? -9.039 6.031 -7.578 1 86.75 150 PHE A N 1
ATOM 1165 C CA . PHE A 1 150 ? -9.719 7.113 -6.871 1 86.75 150 PHE A CA 1
ATOM 1166 C C . PHE A 1 150 ? -8.711 8.07 -6.246 1 86.75 150 PHE A C 1
ATOM 1168 O O . PHE A 1 150 ? -7.77 7.637 -5.578 1 86.75 150 PHE A O 1
ATOM 1175 N N . HIS A 1 151 ? -8.875 9.305 -6.496 1 88.69 151 HIS A N 1
ATOM 1176 C CA . HIS A 1 151 ? -7.988 10.305 -5.91 1 88.69 151 HIS A CA 1
ATOM 1177 C C . HIS A 1 151 ? -8.273 10.492 -4.422 1 88.69 151 HIS A C 1
ATOM 1179 O O . HIS A 1 151 ? -9.406 10.797 -4.039 1 88.69 151 HIS A O 1
ATOM 1185 N N . ASP A 1 152 ? -7.312 10.328 -3.656 1 92.5 152 ASP A N 1
ATOM 1186 C CA . ASP A 1 152 ? -7.457 10.492 -2.213 1 92.5 152 ASP A CA 1
ATOM 1187 C C . ASP A 1 152 ? -7.504 11.969 -1.835 1 92.5 152 ASP A C 1
ATOM 1189 O O . ASP A 1 152 ? -6.484 12.664 -1.877 1 92.5 152 ASP A O 1
ATOM 1193 N N . SER A 1 153 ? -8.625 12.484 -1.417 1 94.75 153 SER A N 1
ATOM 1194 C CA . SER A 1 153 ? -8.805 13.883 -1.032 1 94.75 153 SER A CA 1
ATOM 1195 C C . SER A 1 153 ? -8.836 14.039 0.485 1 94.75 153 SER A C 1
ATOM 1197 O O . SER A 1 153 ? -9 15.148 0.997 1 94.75 153 SER A O 1
ATOM 1199 N N . ARG A 1 154 ? -8.664 12.984 1.214 1 97.44 154 ARG A N 1
ATOM 1200 C CA . ARG A 1 154 ? -8.68 13.055 2.672 1 97.44 154 ARG A CA 1
ATOM 1201 C C . ARG A 1 154 ? -7.508 13.875 3.197 1 97.44 154 ARG A C 1
ATOM 1203 O O . ARG A 1 154 ? -6.453 13.938 2.564 1 97.44 154 ARG A O 1
ATOM 1210 N N . ILE A 1 155 ? -7.73 14.438 4.332 1 98.62 155 ILE A N 1
ATOM 1211 C CA . ILE A 1 155 ? -6.691 15.273 4.926 1 98.62 155 ILE A CA 1
ATOM 1212 C C . ILE A 1 155 ? -5.73 14.406 5.738 1 98.62 155 ILE A C 1
ATOM 1214 O O . ILE A 1 155 ? -6.152 13.688 6.648 1 98.62 155 ILE A O 1
ATOM 1218 N N . HIS A 1 156 ? -4.48 14.539 5.441 1 98.44 156 HIS A N 1
ATOM 1219 C CA . HIS A 1 156 ? -3.494 13.664 6.055 1 98.44 156 HIS A CA 1
ATOM 1220 C C . HIS A 1 156 ? -2.85 14.32 7.273 1 98.44 156 HIS A C 1
ATOM 1222 O O . HIS A 1 156 ? -2.434 13.633 8.203 1 98.44 156 HIS A O 1
ATOM 1228 N N . ALA A 1 157 ? -2.721 15.633 7.191 1 98.38 157 ALA A N 1
ATOM 1229 C CA . ALA A 1 157 ? -2.102 16.375 8.281 1 98.38 157 ALA A CA 1
ATOM 1230 C C . ALA A 1 157 ? -2.773 17.734 8.477 1 98.38 157 ALA A C 1
ATOM 1232 O O . ALA A 1 157 ? -3.141 18.391 7.504 1 98.38 157 ALA A O 1
ATOM 1233 N N . CYS A 1 158 ? -2.973 18.078 9.719 1 98.69 158 CYS A N 1
ATOM 1234 C CA . CYS A 1 158 ? -3.475 19.391 10.078 1 98.69 158 CYS A CA 1
ATOM 1235 C C . CYS A 1 158 ? -2.416 20.188 10.836 1 98.69 158 CYS A C 1
ATOM 1237 O O . CYS A 1 158 ? -2.08 19.859 11.969 1 98.69 158 CYS A O 1
ATOM 1239 N N . LEU A 1 159 ? -1.888 21.156 10.18 1 98.19 159 LEU A N 1
ATOM 1240 C CA . LEU A 1 159 ? -1.007 22.109 10.852 1 98.19 159 LEU A CA 1
ATOM 1241 C C . LEU A 1 159 ? -1.813 23.188 11.57 1 98.19 159 LEU A C 1
ATOM 1243 O O . LEU A 1 159 ? -2.471 24 10.93 1 98.19 159 LEU A O 1
ATOM 1247 N N . TYR A 1 160 ? -1.78 23.125 12.875 1 98.25 160 TYR A N 1
ATOM 1248 C CA . TYR A 1 160 ? -2.543 24.078 13.68 1 98.25 160 TYR A CA 1
ATOM 1249 C C . TYR A 1 160 ? -1.654 25.219 14.164 1 98.25 160 TYR A C 1
ATOM 1251 O O . TYR A 1 160 ? -0.78 25.016 15.008 1 98.25 160 TYR A O 1
ATOM 1259 N N . PHE A 1 161 ? -1.963 26.438 13.719 1 97.19 161 PHE A N 1
ATOM 1260 C CA . PHE A 1 161 ? -1.144 27.609 14.008 1 97.19 161 PHE A CA 1
ATOM 1261 C C . PHE A 1 161 ? -1.604 28.281 15.289 1 97.19 161 PHE A C 1
ATOM 1263 O O . PHE A 1 161 ? -2.76 28.688 15.398 1 97.19 161 PHE A O 1
ATOM 1270 N N . ILE A 1 162 ? -0.728 28.328 16.234 1 96.19 162 ILE A N 1
ATOM 1271 C CA . ILE A 1 162 ? -0.969 29 17.5 1 96.19 162 ILE A CA 1
ATOM 1272 C C . ILE A 1 162 ? -0.252 30.344 17.531 1 96.19 162 ILE A C 1
ATOM 1274 O O . ILE A 1 162 ? 0.919 30.438 17.156 1 96.19 162 ILE A O 1
ATOM 1278 N N . ALA A 1 163 ? -0.975 31.375 17.938 1 94.19 163 ALA A N 1
ATOM 1279 C CA . ALA A 1 163 ? -0.372 32.719 18.062 1 94.19 163 ALA A CA 1
ATOM 1280 C C . ALA A 1 163 ? 0.639 32.75 19.203 1 94.19 163 ALA A C 1
ATOM 1282 O O . ALA A 1 163 ? 0.41 32.156 20.266 1 94.19 163 ALA A O 1
ATOM 1283 N N . PRO A 1 164 ? 1.697 33.469 18.984 1 93.38 164 PRO A N 1
ATOM 1284 C CA . PRO A 1 164 ? 2.742 33.531 20 1 93.38 164 PRO A CA 1
ATOM 1285 C C . PRO A 1 164 ? 2.408 34.531 21.125 1 93.38 164 PRO A C 1
ATOM 1287 O O . PRO A 1 164 ? 3.125 35.5 21.312 1 93.38 164 PRO A O 1
ATOM 1290 N N . THR A 1 165 ? 1.44 34.312 21.875 1 87.88 165 THR A N 1
ATOM 1291 C CA . THR A 1 165 ? 0.992 35.219 22.922 1 87.88 165 THR A CA 1
ATOM 1292 C C . THR A 1 165 ? 1.859 35.094 24.172 1 87.88 165 THR A C 1
ATOM 1294 O O . THR A 1 165 ? 1.895 35.969 25.016 1 87.88 165 THR A O 1
ATOM 1297 N N . GLY A 1 166 ? 2.582 34 24.312 1 83.38 166 GLY A N 1
ATOM 1298 C CA . GLY A 1 166 ? 3.426 33.75 25.469 1 83.38 166 GLY A CA 1
ATOM 1299 C C . GLY A 1 166 ? 2.641 33.375 26.703 1 83.38 166 GLY A C 1
ATOM 1300 O O . GLY A 1 166 ? 3.225 33.062 27.75 1 83.38 166 GLY A O 1
ATOM 1301 N N . HIS A 1 167 ? 1.424 33.344 26.578 1 85.69 167 HIS A N 1
ATOM 1302 C CA . HIS A 1 167 ? 0.573 33 27.703 1 85.69 167 HIS A CA 1
ATOM 1303 C C . HIS A 1 167 ? -0.098 31.656 27.5 1 85.69 167 HIS A C 1
ATOM 1305 O O . HIS A 1 167 ? 0.562 30.672 27.141 1 85.69 167 HIS A O 1
ATOM 1311 N N . SER A 1 168 ? -1.343 31.609 27.547 1 87.38 168 SER A N 1
ATOM 1312 C CA . SER A 1 168 ? -2.092 30.359 27.422 1 87.38 168 SER A CA 1
ATOM 1313 C C . SER A 1 168 ? -2.785 30.266 26.062 1 87.38 168 SER A C 1
ATOM 1315 O O . SER A 1 168 ? -2.811 31.234 25.297 1 87.38 168 SER A O 1
ATOM 1317 N N . LEU A 1 169 ? -3.119 29.031 25.766 1 92.69 169 LEU A N 1
ATOM 1318 C CA . LEU A 1 169 ? -3.934 28.797 24.578 1 92.69 169 LEU A CA 1
ATOM 1319 C C . LEU A 1 169 ? -5.281 29.5 24.703 1 92.69 169 LEU A C 1
ATOM 1321 O O . LEU A 1 169 ? -5.859 29.562 25.781 1 92.69 169 LEU A O 1
ATOM 1325 N N . LYS A 1 170 ? -5.688 30.031 23.594 1 90.81 170 LYS A N 1
ATOM 1326 C CA . LYS A 1 170 ? -7.047 30.562 23.562 1 90.81 170 LYS A CA 1
ATOM 1327 C C . LYS A 1 170 ? -8.078 29.422 23.656 1 90.81 170 LYS A C 1
ATOM 1329 O O . LYS A 1 170 ? -7.809 28.297 23.234 1 90.81 170 LYS A O 1
ATOM 1334 N N . SER A 1 171 ? -9.211 29.734 24.25 1 90.38 171 SER A N 1
ATOM 1335 C CA . SER A 1 171 ? -10.297 28.75 24.359 1 90.38 171 SER A CA 1
ATOM 1336 C C . SER A 1 171 ? -10.688 28.234 22.969 1 90.38 171 SER A C 1
ATOM 1338 O O . SER A 1 171 ? -10.984 27.047 22.812 1 90.38 171 SER A O 1
ATOM 1340 N N . LEU A 1 172 ? -10.633 29.109 22.031 1 91.62 172 LEU A N 1
ATOM 1341 C CA . LEU A 1 172 ? -10.969 28.75 20.656 1 91.62 172 LEU A CA 1
ATOM 1342 C C . LEU A 1 172 ? -10.055 27.641 20.141 1 91.62 172 LEU A C 1
ATOM 1344 O O . LEU A 1 172 ? -10.516 26.719 19.484 1 91.62 172 LEU A O 1
ATOM 1348 N N . ASP A 1 173 ? -8.82 27.75 20.469 1 94.12 173 ASP A N 1
ATOM 1349 C CA . ASP A 1 173 ? -7.836 26.766 20.031 1 94.12 173 ASP A CA 1
ATOM 1350 C C . ASP A 1 173 ? -8.094 25.406 20.672 1 94.12 173 ASP A C 1
ATOM 1352 O O . ASP A 1 173 ? -8.086 24.391 19.984 1 94.12 173 ASP A O 1
ATOM 1356 N N . LEU A 1 174 ? -8.375 25.453 21.922 1 94.25 174 LEU A N 1
ATOM 1357 C CA . LEU A 1 174 ? -8.594 24.2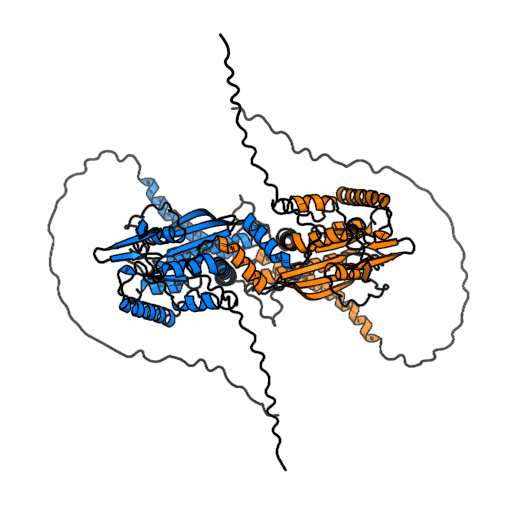19 22.656 1 94.25 174 LEU A CA 1
ATOM 1358 C C . LEU A 1 174 ? -9.852 23.5 22.172 1 94.25 174 LEU A C 1
ATOM 1360 O O . LEU A 1 174 ? -9.828 22.297 21.938 1 94.25 174 LEU A O 1
ATOM 1364 N N . VAL A 1 175 ? -10.891 24.219 22.016 1 94.75 175 VAL A N 1
ATOM 1365 C CA . VAL A 1 175 ? -12.156 23.656 21.562 1 94.75 175 VAL A CA 1
ATOM 1366 C C . VAL A 1 175 ? -12.008 23.094 20.156 1 94.75 175 VAL A C 1
ATOM 1368 O O . VAL A 1 175 ? -12.445 21.984 19.875 1 94.75 175 VAL A O 1
ATOM 1371 N N . THR A 1 176 ? -11.367 23.828 19.328 1 95.94 176 THR A N 1
ATOM 1372 C CA . THR A 1 176 ? -11.203 23.406 17.938 1 95.94 176 THR A CA 1
ATOM 1373 C C . THR A 1 176 ? -10.344 22.141 17.859 1 95.94 176 THR A C 1
ATOM 1375 O O . THR A 1 176 ? -10.719 21.172 17.203 1 95.94 176 THR A O 1
ATOM 1378 N N . MET A 1 177 ? -9.242 22.109 18.547 1 97.38 177 MET A N 1
ATOM 1379 C CA . MET A 1 177 ? -8.359 20.953 18.516 1 97.38 177 MET A CA 1
ATOM 1380 C C . MET A 1 177 ? -9.047 19.734 19.109 1 97.38 177 MET A C 1
ATOM 1382 O O . MET A 1 177 ? -8.852 18.609 18.641 1 97.38 177 MET A O 1
ATOM 1386 N N . LYS A 1 178 ? -9.82 19.953 20.078 1 97.06 178 LYS A N 1
ATOM 1387 C CA . LYS A 1 178 ? -10.531 18.828 20.688 1 97.06 178 LYS A CA 1
ATOM 1388 C C . LYS A 1 178 ? -11.539 18.219 19.719 1 97.06 178 LYS A C 1
ATOM 1390 O O . LYS A 1 178 ? -11.703 17 19.672 1 97.06 178 LYS A O 1
ATOM 1395 N N . LYS A 1 179 ? -12.172 19.031 18.953 1 96.75 179 LYS A N 1
ATOM 1396 C CA . LYS A 1 179 ? -13.156 18.547 17.984 1 96.75 179 LYS A CA 1
ATOM 1397 C C . LYS A 1 179 ? -12.477 17.875 16.797 1 96.75 179 LYS A C 1
ATOM 1399 O O . LYS A 1 179 ? -13.086 17.047 16.125 1 96.75 179 LYS A O 1
ATOM 1404 N N . LEU A 1 180 ? -11.195 18.188 16.609 1 97.56 180 LEU A N 1
ATOM 1405 C CA . LEU A 1 180 ? -10.484 17.703 15.422 1 97.56 180 LEU A CA 1
ATOM 1406 C C . LEU A 1 180 ? -9.625 16.484 15.773 1 97.56 180 LEU A C 1
ATOM 1408 O O . LEU A 1 180 ? -9.219 15.734 14.883 1 97.56 180 LEU A O 1
ATOM 1412 N N . ASP A 1 181 ? -9.32 16.219 16.969 1 96.56 181 ASP A N 1
ATOM 1413 C CA . ASP A 1 181 ? -8.258 15.32 17.375 1 96.56 181 ASP A CA 1
ATOM 1414 C C . ASP A 1 181 ? -8.578 13.883 16.984 1 96.56 181 ASP A C 1
ATOM 1416 O O . ASP A 1 181 ? -7.668 13.062 16.797 1 96.56 181 ASP A O 1
ATOM 1420 N N . SER A 1 182 ? -9.82 13.477 16.797 1 95.69 182 SER A N 1
ATOM 1421 C CA . SER A 1 182 ? -10.156 12.125 16.375 1 95.69 182 SER A CA 1
ATOM 1422 C C . SER A 1 182 ? -10.352 12.047 14.867 1 95.69 182 SER A C 1
ATOM 1424 O O . SER A 1 182 ? -10.586 10.969 14.32 1 95.69 182 SER A O 1
ATOM 1426 N N . LYS A 1 183 ? -10.188 13.141 14.195 1 97.44 183 LYS A N 1
ATOM 1427 C CA . LYS A 1 183 ? -10.547 13.18 12.781 1 97.44 183 LYS A CA 1
ATOM 1428 C C . LYS A 1 183 ? -9.32 13.414 11.906 1 97.44 183 LYS A C 1
ATOM 1430 O O . LYS A 1 183 ? -9.328 13.094 10.719 1 97.44 183 LYS A O 1
ATOM 1435 N N . VAL A 1 184 ? -8.352 13.984 12.477 1 98.5 184 VAL A N 1
ATOM 1436 C CA . VAL A 1 184 ? -7.188 14.312 11.664 1 98.5 184 VAL A CA 1
ATOM 1437 C C . VAL A 1 184 ? -5.93 14.312 12.531 1 98.5 184 VAL A C 1
ATOM 1439 O O . VAL A 1 184 ? -6.012 14.445 13.75 1 98.5 184 VAL A O 1
ATOM 1442 N N . ASN A 1 185 ? -4.75 14.164 11.891 1 98.62 185 ASN A N 1
ATOM 1443 C CA . ASN A 1 185 ? -3.463 14.289 12.57 1 98.62 185 ASN A CA 1
ATOM 1444 C C . ASN A 1 185 ? -3.1 15.75 12.828 1 98.62 185 ASN A C 1
ATOM 1446 O O . ASN A 1 185 ? -2.703 16.469 11.906 1 98.62 185 ASN A O 1
ATOM 1450 N N . ILE A 1 186 ? -3.146 16.141 14.062 1 98.5 186 ILE A N 1
ATOM 1451 C CA . ILE A 1 186 ? -2.91 17.531 14.414 1 98.5 186 ILE A CA 1
ATOM 1452 C C . ILE A 1 186 ? -1.439 17.734 14.766 1 98.5 186 ILE A C 1
ATOM 1454 O O . ILE A 1 186 ? -0.891 17 15.602 1 98.5 186 ILE A O 1
ATOM 1458 N N . ILE A 1 187 ? -0.843 18.672 14.188 1 98.12 187 ILE A N 1
ATOM 1459 C CA . ILE A 1 187 ? 0.51 19.109 14.508 1 98.12 187 ILE A CA 1
ATOM 1460 C C . ILE A 1 187 ? 0.496 20.594 14.898 1 98.12 187 ILE A C 1
ATOM 1462 O O . ILE A 1 187 ? 0.403 21.469 14.031 1 98.12 187 ILE A O 1
ATOM 1466 N N . PRO A 1 188 ? 0.582 20.828 16.172 1 97.5 188 PRO A N 1
ATOM 1467 C CA . PRO A 1 188 ? 0.572 22.234 16.625 1 97.5 188 PRO A CA 1
ATOM 1468 C C . PRO A 1 188 ? 1.876 22.953 16.297 1 97.5 188 PRO A C 1
ATOM 1470 O O . PRO A 1 188 ? 2.961 22.406 16.5 1 97.5 188 PRO A O 1
ATOM 1473 N N . ILE A 1 189 ? 1.725 24.172 15.852 1 97.31 189 ILE A N 1
ATOM 1474 C CA . ILE A 1 189 ? 2.857 25.016 15.5 1 97.31 189 ILE A CA 1
ATOM 1475 C C . ILE A 1 189 ? 2.67 26.406 16.109 1 97.31 189 ILE A C 1
ATOM 1477 O O . ILE A 1 189 ? 1.574 26.969 16.062 1 97.31 189 ILE A O 1
ATOM 1481 N N . ILE A 1 190 ? 3.693 26.859 16.719 1 96.88 190 ILE A N 1
ATOM 1482 C CA . ILE A 1 190 ? 3.707 28.25 17.172 1 96.88 190 ILE A CA 1
ATOM 1483 C C . ILE A 1 190 ? 4.234 29.156 16.062 1 96.88 190 ILE A C 1
ATOM 1485 O O . ILE A 1 190 ? 5.422 29.109 15.734 1 96.88 190 ILE A O 1
ATOM 1489 N N . ALA A 1 191 ? 3.34 29.875 15.586 1 94.94 191 ALA A N 1
ATOM 1490 C CA . ALA A 1 191 ? 3.709 30.734 14.469 1 94.94 191 ALA A CA 1
ATOM 1491 C C . ALA A 1 191 ? 4.395 32 14.969 1 94.94 191 ALA A C 1
ATOM 1493 O O . ALA A 1 191 ? 4.281 32.375 16.141 1 94.94 191 ALA A O 1
ATOM 1494 N N . LYS A 1 192 ? 5.156 32.688 14.039 1 92.25 192 LYS A N 1
ATOM 1495 C CA . LYS A 1 192 ? 5.816 33.969 14.312 1 92.25 192 LYS A CA 1
ATOM 1496 C C . LYS A 1 192 ? 6.582 33.906 15.625 1 92.25 192 LYS A C 1
ATOM 1498 O O . LYS A 1 192 ? 6.441 34.812 16.469 1 92.25 192 LYS A O 1
ATOM 1503 N N . SER A 1 193 ? 7.352 32.906 15.789 1 92.81 193 SER A N 1
ATOM 1504 C CA . SER A 1 193 ? 8.047 32.656 17.047 1 92.81 193 SER A CA 1
ATOM 1505 C C . SER A 1 193 ? 9.148 33.688 17.281 1 92.81 193 SER A C 1
ATOM 1507 O O . SER A 1 193 ? 9.703 33.781 18.375 1 92.81 193 SER A O 1
ATOM 1509 N N . ASP A 1 194 ? 9.391 34.5 16.328 1 90.62 194 ASP A N 1
ATOM 1510 C CA . ASP A 1 194 ? 10.375 35.562 16.484 1 90.62 194 ASP A CA 1
ATOM 1511 C C . ASP A 1 194 ? 9.852 36.656 17.391 1 90.62 194 ASP A C 1
ATOM 1513 O O . ASP A 1 194 ? 10.609 37.531 17.828 1 90.62 194 ASP A O 1
ATOM 1517 N N . ALA A 1 195 ? 8.633 36.656 17.734 1 89.44 195 ALA A N 1
ATOM 1518 C CA . ALA A 1 195 ? 8.008 37.688 18.547 1 89.44 195 ALA A CA 1
ATOM 1519 C C . ALA A 1 195 ? 8.133 37.375 20.031 1 89.44 195 ALA A C 1
ATOM 1521 O O . ALA A 1 195 ? 7.766 38.188 20.891 1 89.44 195 ALA A O 1
ATOM 1522 N N . ILE A 1 196 ? 8.656 36.219 20.344 1 91.31 196 ILE A N 1
ATOM 1523 C CA . ILE A 1 196 ? 8.719 35.781 21.734 1 91.31 196 ILE A CA 1
ATOM 1524 C C . ILE A 1 196 ? 10.164 35.469 22.109 1 91.31 196 ILE A C 1
ATOM 1526 O O . ILE A 1 196 ? 10.914 34.906 21.281 1 91.31 196 ILE A O 1
ATOM 1530 N N . SER A 1 197 ? 10.531 35.75 23.375 1 91.62 197 SER A N 1
ATOM 1531 C CA . SER A 1 197 ? 11.875 35.438 23.844 1 91.62 197 SER A CA 1
ATOM 1532 C C . SER A 1 197 ? 12.047 33.938 24.062 1 91.62 197 SER A C 1
ATOM 1534 O O . SER A 1 197 ? 11.062 33.219 24.234 1 91.62 197 SER A O 1
ATOM 1536 N N . LYS A 1 198 ? 13.266 33.531 24.078 1 91.31 198 LYS A N 1
ATOM 1537 C CA . LYS A 1 198 ? 13.578 32.125 24.203 1 91.31 198 LYS A CA 1
ATOM 1538 C C . LYS A 1 198 ? 13.023 31.531 25.5 1 91.31 198 LYS A C 1
ATOM 1540 O O . LYS A 1 198 ? 12.461 30.438 25.516 1 91.31 198 LYS A O 1
ATOM 1545 N N . SER A 1 199 ? 13.203 32.281 26.578 1 93.31 199 SER A N 1
ATOM 1546 C CA . SER A 1 199 ? 12.719 31.812 27.875 1 93.31 199 SER A CA 1
ATOM 1547 C C . SER A 1 199 ? 11.195 31.75 27.906 1 93.31 199 SER A C 1
ATOM 1549 O O . SER A 1 199 ? 10.617 30.766 28.406 1 93.31 199 SER A O 1
ATOM 1551 N N . GLU A 1 200 ? 10.609 32.75 27.328 1 94.06 200 GLU A N 1
ATOM 1552 C CA . GLU A 1 200 ? 9.156 32.781 27.25 1 94.06 200 GLU A CA 1
ATOM 1553 C C . GLU A 1 200 ? 8.633 31.656 26.344 1 94.06 200 GLU A C 1
ATOM 1555 O O . GLU A 1 200 ? 7.59 31.062 26.625 1 94.06 200 GLU A O 1
ATOM 1560 N N . LEU A 1 201 ? 9.359 31.422 25.359 1 94.44 201 LEU A N 1
ATOM 1561 C CA . LEU A 1 201 ? 8.961 30.375 24.4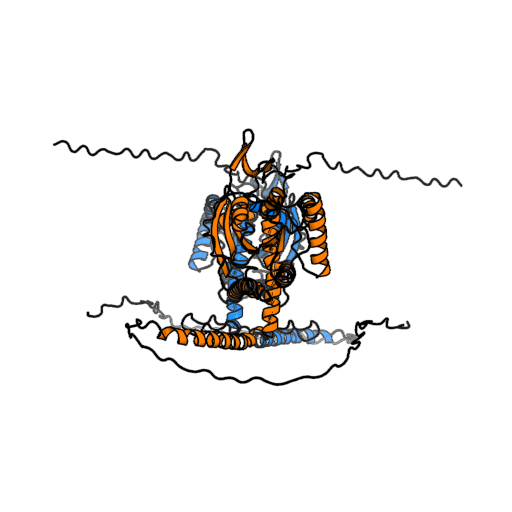22 1 94.44 201 LEU A CA 1
ATOM 1562 C C . LEU A 1 201 ? 8.992 29.016 25.094 1 94.44 201 LEU A C 1
ATOM 1564 O O . LEU A 1 201 ? 8.078 28.203 24.922 1 94.44 201 LEU A O 1
ATOM 1568 N N . THR A 1 202 ? 10.023 28.734 25.828 1 94.25 202 THR A N 1
ATOM 1569 C CA . THR A 1 202 ? 10.156 27.453 26.531 1 94.25 202 THR A CA 1
ATOM 1570 C C . THR A 1 202 ? 8.992 27.266 27.516 1 94.25 202 THR A C 1
ATOM 1572 O O . THR A 1 202 ? 8.398 26.188 27.562 1 94.25 202 THR A O 1
ATOM 1575 N N . LYS A 1 203 ? 8.703 28.328 28.234 1 95.19 203 LYS A N 1
ATOM 1576 C CA . LYS A 1 203 ? 7.586 28.266 29.172 1 95.19 203 LYS A CA 1
ATOM 1577 C C . LYS A 1 203 ? 6.262 28.094 28.422 1 95.19 203 LYS A C 1
ATOM 1579 O O . LYS A 1 203 ? 5.379 27.359 28.891 1 95.19 203 LYS A O 1
ATOM 1584 N N . PHE A 1 204 ? 6.18 28.797 27.312 1 95.38 204 PHE A N 1
ATOM 1585 C CA . PHE A 1 204 ? 4.969 28.734 26.5 1 95.38 204 PHE A CA 1
ATOM 1586 C C . PHE A 1 204 ? 4.738 27.328 25.969 1 95.38 204 PHE A C 1
ATOM 1588 O O . PHE A 1 204 ? 3.615 26.812 26 1 95.38 204 PHE A O 1
ATOM 1595 N N . LYS A 1 205 ? 5.723 26.641 25.516 1 95.69 205 LYS A N 1
ATOM 1596 C CA . LYS A 1 205 ? 5.633 25.281 25.016 1 95.69 205 LYS A CA 1
ATOM 1597 C C . LYS A 1 205 ? 5.141 24.328 26.109 1 95.69 205 LYS A C 1
ATOM 1599 O O . LYS A 1 205 ? 4.27 23.484 25.859 1 95.69 205 LYS A O 1
ATOM 1604 N N . ILE A 1 206 ? 5.695 24.469 27.25 1 95.38 206 ILE A N 1
ATOM 1605 C CA . ILE A 1 206 ? 5.324 23.609 28.375 1 95.38 206 ILE A CA 1
ATOM 1606 C C . ILE A 1 206 ? 3.859 23.828 28.734 1 95.38 206 ILE A C 1
ATOM 1608 O O . ILE A 1 206 ? 3.117 22.875 28.969 1 95.38 206 ILE A O 1
ATOM 1612 N N . LYS A 1 207 ? 3.506 25.062 28.75 1 95.75 207 LYS A N 1
ATOM 1613 C CA . LYS A 1 207 ? 2.131 25.406 29.094 1 95.75 207 LYS A CA 1
ATOM 1614 C C . LYS A 1 207 ? 1.145 24.859 28.078 1 95.75 207 LYS A C 1
ATOM 1616 O O . LYS A 1 207 ? 0.114 24.281 28.438 1 95.75 207 LYS A O 1
ATOM 1621 N N . ILE A 1 208 ? 1.431 25.031 26.828 1 96.19 208 ILE A N 1
ATOM 1622 C CA . ILE A 1 208 ? 0.571 24.531 25.766 1 96.19 208 ILE A CA 1
ATOM 1623 C C . ILE A 1 208 ? 0.411 23.016 25.891 1 96.19 208 ILE A C 1
ATOM 1625 O O . ILE A 1 208 ? -0.706 22.5 25.828 1 96.19 208 ILE A O 1
ATOM 1629 N N . THR A 1 209 ? 1.516 22.312 26.047 1 95.38 209 THR A N 1
ATOM 1630 C CA . THR A 1 209 ? 1.499 20.859 26.156 1 95.38 209 THR A CA 1
ATOM 1631 C C . THR A 1 209 ? 0.678 20.422 27.359 1 95.38 209 THR A C 1
ATOM 1633 O O . THR A 1 209 ? -0.1 19.469 27.281 1 95.38 209 THR A O 1
ATOM 1636 N N . SER A 1 210 ? 0.859 21.141 28.453 1 95.69 210 SER A N 1
ATOM 1637 C CA . SER A 1 210 ? 0.116 20.828 29.672 1 95.69 210 SER A CA 1
ATOM 1638 C C . SER A 1 210 ? -1.382 21.016 29.469 1 95.69 210 SER A C 1
ATOM 1640 O O . SER A 1 210 ? -2.188 20.203 29.922 1 95.69 210 SER A O 1
ATOM 1642 N N . GLU A 1 211 ? -1.757 22.031 28.797 1 96.25 211 GLU A N 1
ATOM 1643 C CA . GLU A 1 211 ? -3.164 22.328 28.531 1 96.25 211 GLU A CA 1
ATOM 1644 C C . GLU A 1 211 ? -3.785 21.297 27.609 1 96.25 211 GLU A C 1
ATOM 1646 O O . GLU A 1 211 ? -4.934 20.891 27.797 1 96.25 211 GLU A O 1
ATOM 1651 N N . LEU A 1 212 ? -3.051 20.953 26.641 1 96.56 212 LEU A N 1
ATOM 1652 C CA . LEU A 1 212 ? -3.543 19.938 25.719 1 96.56 212 LEU A CA 1
ATOM 1653 C C . LEU A 1 212 ? -3.771 18.609 26.438 1 96.56 212 LEU A C 1
ATOM 1655 O O . LEU A 1 212 ? -4.816 17.984 26.266 1 96.56 212 LEU A O 1
ATOM 1659 N N . VAL A 1 213 ? -2.826 18.203 27.234 1 96.06 213 VAL A N 1
ATOM 1660 C CA . VAL A 1 213 ? -2.906 16.953 27.969 1 96.06 213 VAL A CA 1
ATOM 1661 C C . VAL A 1 213 ? -4.051 17 28.984 1 96.06 213 VAL A C 1
ATOM 1663 O O . VAL A 1 213 ? -4.848 16.078 29.078 1 96.06 213 VAL A O 1
ATOM 1666 N N . SER A 1 214 ? -4.215 18.078 29.672 1 96.12 214 SER A N 1
ATOM 1667 C CA . SER A 1 214 ? -5.234 18.234 30.703 1 96.12 214 SER A CA 1
ATOM 1668 C C . SER A 1 214 ? -6.637 18.234 30.109 1 96.12 214 SER A C 1
ATOM 1670 O O . SER A 1 214 ? -7.594 17.812 30.766 1 96.12 214 SER A O 1
ATOM 1672 N N . ASN A 1 215 ? -6.742 18.672 28.906 1 95.69 215 ASN A N 1
ATOM 1673 C CA . ASN A 1 215 ? -8.047 18.719 28.25 1 95.69 215 ASN A CA 1
ATOM 1674 C C . ASN A 1 215 ? -8.281 17.516 27.359 1 95.69 215 ASN A C 1
ATOM 1676 O O . ASN A 1 215 ? -9.266 17.453 26.625 1 95.69 215 ASN A O 1
ATOM 1680 N N . GLY A 1 216 ? -7.34 16.609 27.328 1 95.81 216 GLY A N 1
ATOM 1681 C CA . GLY A 1 216 ? -7.488 15.352 26.609 1 95.81 216 GLY A CA 1
ATOM 1682 C C . GLY A 1 216 ? -7.395 15.516 25.109 1 95.81 216 GLY A C 1
ATOM 1683 O O . GLY A 1 216 ? -8.047 14.781 24.359 1 95.81 216 GLY A O 1
ATOM 1684 N N . VAL A 1 217 ? -6.77 16.547 24.641 1 96.81 217 VAL A N 1
ATOM 1685 C CA . VAL A 1 217 ? -6.574 16.734 23.203 1 96.81 217 VAL A CA 1
ATOM 1686 C C . VAL A 1 217 ? -5.473 15.82 22.703 1 96.81 217 VAL A C 1
ATOM 1688 O O . VAL A 1 217 ? -4.355 15.82 23.219 1 96.81 217 VAL A O 1
ATOM 1691 N N . GLN A 1 218 ? -5.789 14.992 21.703 1 96.56 218 GLN A N 1
ATOM 1692 C CA . GLN A 1 218 ? -4.812 14.078 21.125 1 96.56 218 GLN A CA 1
ATOM 1693 C C . GLN A 1 218 ? -4.121 14.703 19.922 1 96.56 218 GLN A C 1
ATOM 1695 O O . GLN A 1 218 ? -4.773 15.031 18.922 1 96.56 218 GLN A O 1
ATOM 1700 N N . ILE A 1 219 ? -2.9 14.875 20.016 1 97.12 219 ILE A N 1
ATOM 1701 C CA . ILE A 1 219 ? -2.121 15.383 18.891 1 97.12 219 ILE A CA 1
ATOM 1702 C C . ILE A 1 219 ? -1.334 14.242 18.25 1 97.12 219 ILE A C 1
ATOM 1704 O O . ILE A 1 219 ? -1.152 13.188 18.859 1 97.12 219 ILE A O 1
ATOM 1708 N N . TYR A 1 220 ? -0.917 14.477 17.062 1 97.69 220 TYR A N 1
ATOM 1709 C CA . TYR A 1 220 ? -0.127 13.469 16.359 1 97.69 220 TYR A CA 1
ATOM 1710 C C . TYR A 1 220 ? 1.227 13.273 17.031 1 97.69 220 TYR A C 1
ATOM 1712 O O . TYR A 1 220 ? 1.915 14.242 17.359 1 97.69 220 TYR A O 1
ATOM 1720 N N . GLN A 1 221 ? 1.525 12 17.25 1 94.75 221 GLN A N 1
ATOM 1721 C CA . GLN A 1 221 ? 2.836 11.617 17.766 1 94.75 221 GLN A CA 1
ATOM 1722 C C . GLN A 1 221 ? 3.641 10.859 16.719 1 94.75 221 GLN A C 1
ATOM 1724 O O . GLN A 1 221 ? 3.148 9.898 16.125 1 94.75 221 GLN A O 1
ATOM 1729 N N . PHE A 1 222 ? 4.82 11.391 16.547 1 94.56 222 PHE A N 1
ATOM 1730 C CA . PHE A 1 222 ? 5.691 10.688 15.609 1 94.56 222 PHE A CA 1
ATOM 1731 C C . PHE A 1 222 ? 5.98 9.273 16.109 1 94.56 222 PHE A C 1
ATOM 1733 O O . PHE A 1 222 ? 6.258 9.07 17.281 1 94.56 222 PHE A O 1
ATOM 1740 N N . PRO A 1 223 ? 5.863 8.336 15.18 1 93.31 223 PRO A N 1
ATOM 1741 C CA . PRO A 1 223 ? 5.938 6.934 15.594 1 93.31 223 PRO A CA 1
ATOM 1742 C C . PRO A 1 223 ? 7.336 6.531 16.062 1 93.31 223 PRO A C 1
ATOM 1744 O O . PRO A 1 223 ? 8.336 6.984 15.492 1 93.31 223 PRO A O 1
ATOM 1747 N N . THR A 1 224 ? 7.391 5.695 16.984 1 91.94 224 THR A N 1
ATOM 1748 C CA . THR A 1 224 ? 8.672 5.223 17.516 1 91.94 224 THR A CA 1
ATOM 1749 C C . THR A 1 224 ? 8.734 3.699 17.484 1 91.94 224 THR A C 1
ATOM 1751 O O . THR A 1 224 ? 9.664 3.102 18.047 1 91.94 224 THR A O 1
ATOM 1754 N N . ASP A 1 225 ? 7.816 3.062 16.906 1 85.06 225 ASP A N 1
ATOM 1755 C CA . ASP A 1 225 ? 7.75 1.605 16.859 1 85.06 225 ASP A CA 1
ATOM 1756 C C . ASP A 1 225 ? 8.773 1.04 15.875 1 85.06 225 ASP A C 1
ATOM 1758 O O . ASP A 1 225 ? 9.305 -0.053 16.078 1 85.06 225 ASP A O 1
ATOM 1762 N N . ASP A 1 226 ? 9.008 1.784 14.867 1 82.31 226 ASP A N 1
ATOM 1763 C CA . ASP A 1 226 ? 10 1.372 13.883 1 82.31 226 ASP A CA 1
ATOM 1764 C C . ASP A 1 226 ? 11.414 1.765 14.328 1 82.31 226 ASP A C 1
ATOM 1766 O O . ASP A 1 226 ? 11.711 2.949 14.492 1 82.31 226 ASP A O 1
ATOM 1770 N N . GLU A 1 227 ? 12.25 0.906 14.359 1 80.06 227 GLU A N 1
ATOM 1771 C CA . GLU A 1 227 ? 13.602 1.114 14.875 1 80.06 227 GLU A CA 1
ATOM 1772 C C . GLU A 1 227 ? 14.391 2.061 13.977 1 80.06 227 GLU A C 1
ATOM 1774 O O . GLU A 1 227 ? 15.234 2.818 14.461 1 80.06 227 GLU A O 1
ATOM 1779 N N . SER A 1 228 ? 14.047 2.041 12.773 1 81.25 228 SER A N 1
ATOM 1780 C CA . SER A 1 228 ? 14.805 2.85 11.828 1 81.25 228 SER A CA 1
ATOM 1781 C C . SER A 1 228 ? 14.555 4.34 12.047 1 81.25 228 SER A C 1
ATOM 1783 O O . SER A 1 228 ? 15.414 5.168 11.734 1 81.25 228 SER A O 1
ATOM 1785 N N . VAL A 1 229 ? 13.406 4.664 12.586 1 87.94 229 VAL A N 1
ATOM 1786 C CA . VAL A 1 229 ? 13.078 6.078 12.719 1 87.94 229 VAL A CA 1
ATOM 1787 C C . VAL A 1 229 ? 12.789 6.402 14.188 1 87.94 229 VAL A C 1
ATOM 1789 O O . VAL A 1 229 ? 12.531 7.559 14.531 1 87.94 229 VAL A O 1
ATOM 1792 N N . ALA A 1 230 ? 12.906 5.516 15.047 1 88.56 230 ALA A N 1
ATOM 1793 C CA . ALA A 1 230 ? 12.492 5.645 16.438 1 88.56 230 ALA A CA 1
ATOM 1794 C C . ALA A 1 230 ? 13.305 6.723 17.156 1 88.56 230 ALA A C 1
ATOM 1796 O O . ALA A 1 230 ? 12.75 7.547 17.875 1 88.56 230 ALA A O 1
ATOM 1797 N N . GLU A 1 231 ? 14.531 6.762 16.953 1 89.25 231 GLU A N 1
ATOM 1798 C CA . GLU A 1 231 ? 15.398 7.711 17.641 1 89.25 231 GLU A CA 1
ATOM 1799 C C . GLU A 1 231 ? 15.102 9.141 17.203 1 89.25 231 GLU A C 1
ATOM 1801 O O . GLU A 1 231 ? 14.898 10.023 18.047 1 89.25 231 GLU A O 1
ATOM 1806 N N . ILE A 1 232 ? 15.047 9.32 15.953 1 89.38 232 ILE A N 1
ATOM 1807 C CA . ILE A 1 232 ? 14.805 10.656 15.422 1 89.38 232 ILE A CA 1
ATOM 1808 C C . ILE A 1 232 ? 13.414 11.133 15.828 1 89.38 232 ILE A C 1
ATOM 1810 O O . ILE A 1 232 ? 13.25 12.266 16.297 1 89.38 232 ILE A O 1
ATOM 1814 N N . ASN A 1 233 ? 12.453 10.273 15.688 1 92.06 233 ASN A N 1
ATOM 1815 C CA . ASN A 1 233 ? 11.086 10.633 16.047 1 92.06 233 ASN A CA 1
ATOM 1816 C C . ASN A 1 233 ? 10.938 10.867 17.547 1 92.06 233 ASN A C 1
ATOM 1818 O O . ASN A 1 233 ? 10.172 11.742 17.969 1 92.06 233 ASN A O 1
ATOM 1822 N N . GLY A 1 234 ? 11.672 10.109 18.328 1 91.94 234 GLY A N 1
ATOM 1823 C CA . GLY A 1 234 ? 11.656 10.336 19.766 1 91.94 234 GLY A CA 1
ATOM 1824 C C . GLY A 1 234 ? 12.18 11.711 20.156 1 91.94 234 GLY A C 1
ATOM 1825 O O . GLY A 1 234 ? 11.562 12.406 20.969 1 91.94 234 GLY A O 1
ATOM 1826 N N . THR A 1 235 ? 13.219 12.117 19.578 1 91.5 235 THR A N 1
ATOM 1827 C CA . THR A 1 235 ? 13.805 13.438 19.812 1 91.5 235 THR A CA 1
ATOM 1828 C C . THR A 1 235 ? 12.867 14.539 19.328 1 91.5 235 THR A C 1
ATOM 1830 O O . THR A 1 235 ? 12.711 15.562 20 1 91.5 235 THR A O 1
ATOM 1833 N N . MET A 1 236 ? 12.25 14.273 18.25 1 90.75 236 MET A N 1
ATOM 1834 C CA . MET A 1 236 ? 11.406 15.289 17.641 1 90.75 236 MET A CA 1
ATOM 1835 C C . MET A 1 236 ? 10.125 15.484 18.438 1 90.75 236 MET A C 1
ATOM 1837 O O . MET A 1 236 ? 9.586 16.594 18.484 1 90.75 236 MET A O 1
ATOM 1841 N N . ASN A 1 237 ? 9.648 14.422 19.016 1 93.19 237 ASN A N 1
ATOM 1842 C CA . ASN A 1 237 ? 8.453 14.523 19.844 1 93.19 237 ASN A CA 1
ATOM 1843 C C . ASN A 1 237 ? 8.664 15.453 21.031 1 93.19 237 ASN A C 1
ATOM 1845 O O . ASN A 1 237 ? 7.719 16.078 21.516 1 93.19 237 ASN A O 1
ATOM 1849 N N . ALA A 1 238 ? 9.867 15.656 21.438 1 91.06 238 ALA A N 1
ATOM 1850 C CA . ALA A 1 238 ? 10.195 16.531 22.562 1 91.06 238 ALA A CA 1
ATOM 1851 C C . ALA A 1 238 ? 10.148 18 22.141 1 91.06 238 ALA A C 1
ATOM 1853 O O . ALA A 1 238 ? 10.07 18.891 22.984 1 91.06 238 ALA A O 1
ATOM 1854 N N . HIS A 1 239 ? 10.086 18.266 20.875 1 92.06 239 HIS A N 1
ATOM 1855 C CA . HIS A 1 239 ? 10.117 19.641 20.391 1 92.06 239 HIS A CA 1
ATOM 1856 C C . HIS A 1 239 ? 8.711 20.156 20.094 1 92.06 239 HIS A C 1
ATOM 1858 O O . HIS A 1 239 ? 8.531 21.328 19.766 1 92.06 239 HIS A O 1
ATOM 1864 N N . LEU A 1 240 ? 7.734 19.312 20.266 1 93.44 240 LEU A N 1
ATOM 1865 C CA . LEU A 1 240 ? 6.363 19.75 20.031 1 93.44 240 LEU A CA 1
ATOM 1866 C C . LEU A 1 240 ? 5.891 20.656 21.172 1 93.44 240 LEU A C 1
ATOM 1868 O O . LEU A 1 240 ? 6.164 20.391 22.344 1 93.44 240 LEU A O 1
ATOM 1872 N N . PRO A 1 241 ? 5.113 21.672 20.812 1 96.69 241 PRO A N 1
ATOM 1873 C CA . PRO A 1 241 ? 4.816 22.203 19.484 1 96.69 241 PRO A CA 1
ATOM 1874 C C . PRO A 1 241 ? 6.02 22.891 18.844 1 96.69 241 PRO A C 1
ATOM 1876 O O . PRO A 1 241 ? 6.852 23.469 19.531 1 96.69 241 PRO A O 1
ATOM 1879 N N . PHE A 1 242 ? 6.098 22.859 17.547 1 97.19 242 PHE A N 1
ATOM 1880 C CA . PHE A 1 242 ? 7.207 23.469 16.828 1 97.19 242 PHE A CA 1
ATOM 1881 C C . PHE A 1 242 ? 7.039 24.984 16.75 1 97.19 242 PHE A C 1
ATOM 1883 O O . PHE A 1 242 ? 5.957 25.469 16.438 1 97.19 242 PHE A O 1
ATOM 1890 N N . ALA A 1 243 ? 8.039 25.641 17.125 1 97.06 243 ALA A N 1
ATOM 1891 C CA . ALA A 1 243 ? 8.07 27.094 16.953 1 97.06 243 ALA A CA 1
ATOM 1892 C C . ALA A 1 243 ? 8.75 27.469 15.641 1 97.06 243 ALA A C 1
ATOM 1894 O O . ALA A 1 243 ? 9.938 27.203 15.445 1 97.06 243 ALA A O 1
ATOM 1895 N N . VAL A 1 244 ? 7.984 28.125 14.812 1 96.19 244 VAL A N 1
ATOM 1896 C CA . VAL A 1 244 ? 8.531 28.312 13.469 1 96.19 244 VAL A CA 1
ATOM 1897 C C . VAL A 1 244 ? 8.398 29.781 13.062 1 96.19 244 VAL A C 1
ATOM 1899 O O . VAL A 1 244 ? 7.617 30.531 13.656 1 96.19 244 VAL A O 1
ATOM 1902 N N . ILE A 1 245 ? 9.203 30.125 12.141 1 92.69 245 ILE A N 1
ATOM 1903 C CA . ILE A 1 245 ? 9.188 31.438 11.492 1 92.69 245 ILE A CA 1
ATOM 1904 C C . ILE A 1 245 ? 9.094 31.266 9.984 1 92.69 245 ILE A C 1
ATOM 1906 O O . ILE A 1 245 ? 9.797 30.438 9.398 1 92.69 245 ILE A O 1
ATOM 1910 N N . GLY A 1 246 ? 8.133 31.938 9.367 1 86.25 246 GLY A N 1
ATOM 1911 C CA . GLY A 1 246 ? 8.031 31.922 7.922 1 86.25 246 GLY A CA 1
ATOM 1912 C C . GLY A 1 246 ? 8.555 33.188 7.281 1 86.25 246 GLY A C 1
ATOM 1913 O O . GLY A 1 246 ? 8.398 34.281 7.832 1 86.25 246 GLY A O 1
ATOM 1914 N N . SER A 1 247 ? 9.258 32.969 6.215 1 86.38 247 SER A N 1
ATOM 1915 C CA . SER A 1 247 ? 9.703 34.156 5.465 1 86.38 247 SER A CA 1
ATOM 1916 C C . SER A 1 247 ? 9.797 33.844 3.973 1 86.38 247 SER A C 1
ATOM 1918 O O . SER A 1 247 ? 10.211 32.75 3.582 1 86.38 247 SER A O 1
ATOM 1920 N N . THR A 1 248 ? 9.375 34.75 3.207 1 79.06 248 THR A N 1
ATOM 1921 C CA . THR A 1 248 ? 9.539 34.656 1.763 1 79.06 248 THR A CA 1
ATOM 1922 C C . THR A 1 248 ? 10.727 35.469 1.281 1 79.06 248 THR A C 1
ATOM 1924 O O . THR A 1 248 ? 11.117 35.375 0.112 1 79.06 248 THR A O 1
ATOM 1927 N N . GLU A 1 249 ? 11.344 36.156 2.152 1 83.25 249 GLU A N 1
ATOM 1928 C CA . GLU A 1 249 ? 12.484 37 1.802 1 83.25 249 GLU A CA 1
ATOM 1929 C C . GLU A 1 249 ? 13.789 36.219 1.851 1 83.25 249 GLU A C 1
ATOM 1931 O O . GLU A 1 249 ? 14.055 35.5 2.82 1 83.25 249 GLU A O 1
ATOM 1936 N N . GLU A 1 250 ? 14.555 36.375 0.755 1 86.75 250 GLU A N 1
ATOM 1937 C CA . GLU A 1 250 ? 15.852 35.719 0.695 1 86.75 250 GLU A CA 1
ATOM 1938 C C . GLU A 1 250 ? 16.984 36.719 0.914 1 86.75 250 GLU A C 1
ATOM 1940 O O . GLU A 1 250 ? 16.984 37.812 0.327 1 86.75 250 GLU A O 1
ATOM 1945 N N . LEU A 1 251 ? 17.781 36.406 1.771 1 87.44 251 LEU A N 1
ATOM 1946 C CA . LEU A 1 251 ? 18.938 37.25 2.068 1 87.44 251 LEU A CA 1
ATOM 1947 C C . LEU A 1 251 ? 20.234 36.469 1.911 1 87.44 251 LEU A C 1
ATOM 1949 O O . LEU A 1 251 ? 20.266 35.25 2.172 1 87.44 251 LEU A O 1
ATOM 1953 N N . LYS A 1 252 ? 21.141 37.062 1.367 1 86.81 252 LYS A N 1
ATOM 1954 C CA . LYS A 1 252 ? 22.453 36.469 1.24 1 86.81 252 LYS A CA 1
ATOM 1955 C C . LYS A 1 252 ? 23.234 36.562 2.549 1 86.81 252 LYS A C 1
ATOM 1957 O O . LYS A 1 252 ? 23.531 37.656 3.029 1 86.81 252 LYS A O 1
ATOM 1962 N N . ILE A 1 253 ? 23.359 35.562 3.15 1 81.06 253 ILE A N 1
ATOM 1963 C CA . ILE A 1 253 ? 24.188 35.5 4.352 1 81.06 253 ILE A CA 1
ATOM 1964 C C . ILE A 1 253 ? 25.422 34.656 4.07 1 81.06 253 ILE A C 1
ATOM 1966 O O . ILE A 1 253 ? 25.328 33.438 3.906 1 81.06 253 ILE A O 1
ATOM 1970 N N . GLY A 1 254 ? 26.578 35.281 4.055 1 80.44 254 GLY A N 1
ATOM 1971 C CA . GLY A 1 254 ? 27.781 34.594 3.6 1 80.44 254 GLY A CA 1
ATOM 1972 C C . GLY A 1 254 ? 27.75 34.25 2.121 1 80.44 254 GLY A C 1
ATOM 1973 O O . GLY A 1 254 ? 27.594 35.125 1.275 1 80.44 254 GLY A O 1
ATOM 1974 N N . ASN A 1 255 ? 27.859 32.969 1.776 1 83.94 255 ASN A N 1
ATOM 1975 C CA . ASN A 1 255 ? 27.875 32.531 0.388 1 83.94 255 ASN A CA 1
ATOM 1976 C C . ASN A 1 255 ? 26.594 31.766 0.026 1 83.94 255 ASN A C 1
ATOM 1978 O O . ASN A 1 255 ? 26.516 31.156 -1.044 1 83.94 255 ASN A O 1
ATOM 1982 N N . LYS A 1 256 ? 25.656 31.781 0.988 1 83.19 256 LYS A N 1
ATOM 1983 C CA . LYS A 1 256 ? 24.438 31.031 0.708 1 83.19 256 LYS A CA 1
ATOM 1984 C C . LYS A 1 256 ? 23.203 31.906 0.826 1 83.19 256 LYS A C 1
ATOM 1986 O O . LYS A 1 256 ? 23.141 32.781 1.685 1 83.19 256 LYS A O 1
ATOM 1991 N N . MET A 1 257 ? 22.359 31.781 -0.174 1 85 257 MET A N 1
ATOM 1992 C CA . MET A 1 257 ? 21.047 32.438 -0.098 1 85 257 MET A CA 1
ATOM 1993 C C . MET A 1 257 ? 20.125 31.656 0.843 1 85 257 MET A C 1
ATOM 1995 O O . MET A 1 257 ? 20.016 30.438 0.751 1 85 257 MET A O 1
ATOM 1999 N N . MET A 1 258 ? 19.656 32.438 1.848 1 85.75 258 MET A N 1
ATOM 2000 C CA . MET A 1 258 ? 18.766 31.797 2.805 1 85.75 258 MET A CA 1
ATOM 2001 C C . MET A 1 258 ? 17.547 32.656 3.098 1 85.75 258 MET A C 1
ATOM 2003 O O . MET A 1 258 ? 17.609 33.875 2.977 1 85.75 258 MET A O 1
ATOM 2007 N N . LYS A 1 259 ? 16.484 32.031 3.35 1 87.69 259 LYS A N 1
ATOM 2008 C CA . LYS A 1 259 ? 15.289 32.75 3.795 1 87.69 259 LYS A CA 1
ATOM 2009 C C . LYS A 1 259 ? 15.484 33.312 5.203 1 87.69 259 LYS A C 1
ATOM 2011 O O . LYS A 1 259 ? 15.984 32.625 6.09 1 87.69 259 LYS A O 1
ATOM 2016 N N . ALA A 1 260 ? 15.219 34.656 5.312 1 91.06 260 ALA A N 1
ATOM 2017 C CA . ALA A 1 260 ? 15.492 35.312 6.59 1 91.06 260 ALA A CA 1
ATOM 2018 C C . ALA A 1 260 ? 14.586 36.531 6.785 1 91.06 260 ALA A C 1
ATOM 2020 O O . ALA A 1 260 ? 13.945 36.969 5.84 1 91.06 260 ALA A O 1
ATOM 2021 N N . ARG A 1 261 ? 14.383 36.844 8.016 1 89.06 261 ARG A N 1
ATOM 2022 C CA . ARG A 1 261 ? 13.75 38.125 8.398 1 89.06 261 ARG A CA 1
ATOM 2023 C C . ARG A 1 261 ? 14.758 39.062 9.055 1 89.06 261 ARG A C 1
ATOM 2025 O O . ARG A 1 261 ? 15.445 38.656 10.008 1 89.06 261 ARG A O 1
ATOM 2032 N N . GLN A 1 262 ? 14.805 40.219 8.531 1 89.5 262 GLN A N 1
ATOM 2033 C CA . GLN A 1 262 ? 15.781 41.188 9.023 1 89.5 262 GLN A CA 1
ATOM 2034 C C . GLN A 1 262 ? 15.133 42.156 9.992 1 89.5 262 GLN A C 1
ATOM 2036 O O . GLN A 1 262 ? 14.078 42.719 9.703 1 89.5 262 GLN A O 1
ATOM 2041 N N . TYR A 1 263 ? 15.734 42.281 11.164 1 88.56 263 TYR A N 1
ATOM 2042 C CA . TYR A 1 263 ? 15.359 43.25 12.172 1 88.56 263 TYR A CA 1
ATOM 2043 C C . TYR A 1 263 ? 16.516 44.219 12.453 1 88.56 263 TYR A C 1
ATOM 2045 O O . TYR A 1 263 ? 17.656 43.938 12.117 1 88.56 263 TYR A O 1
ATOM 2053 N N . PRO A 1 264 ? 16.234 45.406 13.023 1 90.75 264 PRO A N 1
ATOM 2054 C CA . PRO A 1 264 ? 17.328 46.344 13.336 1 90.75 264 PRO A CA 1
ATOM 2055 C C . PRO A 1 264 ? 18.375 45.719 14.258 1 90.75 264 PRO A C 1
ATOM 2057 O O . PRO A 1 264 ? 19.562 46.062 14.156 1 90.75 264 PRO A O 1
ATOM 2060 N N . TRP A 1 265 ? 17.953 44.812 15.094 1 89.69 265 TRP A N 1
ATOM 2061 C CA . TRP A 1 265 ? 18.844 44.25 16.109 1 89.69 265 TRP A CA 1
ATOM 2062 C C . TRP A 1 265 ? 19.406 42.906 15.672 1 89.69 265 TRP A C 1
ATOM 2064 O O . TRP A 1 265 ? 20.188 42.281 16.391 1 89.69 265 TRP A O 1
ATOM 2074 N N . GLY A 1 266 ? 19.016 42.406 14.516 1 88.75 266 GLY A N 1
ATOM 2075 C CA . GLY A 1 266 ? 19.547 41.125 14.062 1 88.75 266 GLY A CA 1
ATOM 2076 C C . GLY A 1 266 ? 18.734 40.5 12.945 1 88.75 266 GLY A C 1
ATOM 2077 O O . GLY A 1 266 ? 17.75 41.094 12.492 1 88.75 266 GLY A O 1
ATOM 2078 N N . THR A 1 267 ? 19.312 39.438 12.5 1 89.81 267 THR A N 1
ATOM 2079 C CA . THR A 1 267 ? 18.656 38.719 11.406 1 89.81 267 THR A CA 1
ATOM 2080 C C . THR A 1 267 ? 18.25 37.312 11.852 1 89.81 267 THR A C 1
ATOM 2082 O O . THR A 1 267 ? 19.062 36.562 12.43 1 89.81 267 THR A O 1
ATOM 2085 N N . VAL A 1 268 ? 16.953 37.062 11.633 1 90.94 268 VAL A N 1
ATOM 2086 C CA . VAL A 1 268 ? 16.438 35.75 11.953 1 90.94 268 VAL A CA 1
ATOM 2087 C C . VAL A 1 268 ? 16.531 34.844 10.711 1 90.94 268 VAL A C 1
ATOM 2089 O O . VAL A 1 268 ? 16.047 35.219 9.641 1 90.94 268 VAL A O 1
ATOM 2092 N N . GLN A 1 269 ? 17.219 33.75 10.875 1 91.19 269 GLN A N 1
ATOM 2093 C CA . GLN A 1 269 ? 17.375 32.781 9.789 1 91.19 269 GLN A CA 1
ATOM 2094 C C . GLN A 1 269 ? 16.391 31.641 9.938 1 91.19 269 GLN A C 1
ATOM 2096 O O . GLN A 1 269 ? 16.406 30.922 10.945 1 91.19 269 GLN A O 1
ATOM 2101 N N . VAL A 1 270 ? 15.641 31.359 8.867 1 91 270 VAL A N 1
ATOM 2102 C CA . VAL A 1 270 ? 14.562 30.375 8.93 1 91 270 VAL A CA 1
ATOM 2103 C C . VAL A 1 270 ? 15.148 28.969 9.031 1 91 270 VAL A C 1
ATOM 2105 O O . VAL A 1 270 ? 14.609 28.109 9.734 1 91 270 VAL A O 1
ATOM 2108 N N . GLU A 1 271 ? 16.312 28.734 8.406 1 89.56 271 GLU A N 1
ATOM 2109 C CA . GLU A 1 271 ? 16.875 27.391 8.344 1 89.56 271 GLU A CA 1
ATOM 2110 C C . GLU A 1 271 ? 17.953 27.188 9.406 1 89.56 271 GLU A C 1
ATOM 2112 O O . GLU A 1 271 ? 18.688 26.203 9.383 1 89.56 271 GLU A O 1
ATOM 2117 N N . ASN A 1 272 ? 18.016 28.141 10.328 1 89.88 272 ASN A N 1
ATOM 2118 C CA . ASN A 1 272 ? 18.891 28 11.469 1 89.88 272 ASN A CA 1
ATOM 2119 C C . ASN A 1 272 ? 18.188 27.328 12.648 1 89.88 272 ASN A C 1
ATOM 2121 O O . ASN A 1 272 ? 17.234 27.891 13.195 1 89.88 272 ASN A O 1
ATOM 2125 N N . GLU A 1 273 ? 18.672 26.234 13.102 1 90.75 273 GLU A N 1
ATOM 2126 C CA . GLU A 1 273 ? 18.016 25.422 14.125 1 90.75 273 GLU A CA 1
ATOM 2127 C C . GLU A 1 273 ? 18.062 26.109 15.484 1 90.75 273 GLU A C 1
ATOM 2129 O O . GLU A 1 273 ? 17.312 25.75 16.391 1 90.75 273 GLU A O 1
ATOM 2134 N N . THR A 1 274 ? 18.922 27.016 15.617 1 90.19 274 THR A N 1
ATOM 2135 C CA . THR A 1 274 ? 19.016 27.734 16.891 1 90.19 274 THR A CA 1
ATOM 2136 C C . THR A 1 274 ? 17.969 28.844 16.953 1 90.19 274 THR A C 1
ATOM 2138 O O . THR A 1 274 ? 17.625 29.312 18.031 1 90.19 274 THR A O 1
ATOM 2141 N N . HIS A 1 275 ? 17.531 29.297 15.773 1 91.44 275 HIS A N 1
ATOM 2142 C CA . HIS A 1 275 ? 16.578 30.406 15.711 1 91.44 275 HIS A CA 1
ATOM 2143 C C . HIS A 1 275 ? 15.141 29.906 15.812 1 91.44 275 HIS A C 1
ATOM 2145 O O . HIS A 1 275 ? 14.305 30.531 16.453 1 91.44 275 HIS A O 1
ATOM 2151 N N . CYS A 1 276 ? 14.898 28.797 15.133 1 93.38 276 CYS A N 1
ATOM 2152 C CA . CYS A 1 276 ? 13.539 28.266 15.148 1 93.38 276 CYS A CA 1
ATOM 2153 C C . CYS A 1 276 ? 13.531 26.781 14.812 1 93.38 276 CYS A C 1
ATOM 2155 O O . CYS A 1 276 ? 14.586 26.188 14.586 1 93.38 276 CYS A O 1
ATOM 2157 N N . ASP A 1 277 ? 12.352 26.188 14.836 1 94.94 277 ASP A N 1
ATOM 2158 C CA . ASP A 1 277 ? 12.195 24.734 14.664 1 94.94 277 ASP A CA 1
ATOM 2159 C C . ASP A 1 277 ? 11.766 24.406 13.234 1 94.94 277 ASP A C 1
ATOM 2161 O O . ASP A 1 277 ? 11.203 23.344 12.984 1 94.94 277 ASP A O 1
ATOM 2165 N N . PHE A 1 278 ? 12.008 25.234 12.328 1 94.44 278 PHE A N 1
ATOM 2166 C CA . PHE A 1 278 ? 11.523 25.047 10.961 1 94.44 278 PHE A CA 1
ATOM 2167 C C . PHE A 1 278 ? 12.156 23.812 10.336 1 94.44 278 PHE A C 1
ATOM 2169 O O . PHE A 1 278 ? 11.461 22.984 9.742 1 94.44 278 PHE A O 1
ATOM 2176 N N . VAL A 1 279 ? 13.422 23.719 10.422 1 92.5 279 VAL A N 1
ATOM 2177 C CA . VAL A 1 279 ? 14.141 22.594 9.82 1 92.5 279 VAL A CA 1
ATOM 2178 C C . VAL A 1 279 ? 13.633 21.281 10.414 1 92.5 279 VAL A C 1
ATOM 2180 O O . VAL A 1 279 ? 13.453 20.297 9.695 1 92.5 279 VAL A O 1
ATOM 2183 N N . LYS A 1 280 ? 13.414 21.344 11.664 1 93.5 280 LYS A N 1
ATOM 2184 C CA . LYS A 1 280 ? 12.914 20.156 12.344 1 93.5 280 LYS A CA 1
ATOM 2185 C C . LYS A 1 280 ? 11.516 19.781 11.852 1 93.5 280 LYS A C 1
ATOM 2187 O O . LYS A 1 280 ? 11.227 18.609 11.594 1 93.5 280 LYS A O 1
ATOM 2192 N N . LEU A 1 281 ? 10.688 20.766 11.727 1 94.94 281 LEU A N 1
ATOM 2193 C CA . LEU A 1 281 ? 9.336 20.562 11.219 1 94.94 281 LEU A CA 1
ATOM 2194 C C . LEU A 1 281 ? 9.375 19.984 9.805 1 94.94 281 LEU A C 1
ATOM 2196 O O . LEU A 1 281 ? 8.68 19.016 9.5 1 94.94 281 LEU A O 1
ATOM 2200 N N . ARG A 1 282 ? 10.102 20.578 8.992 1 93.12 282 ARG A N 1
ATOM 2201 C CA . ARG A 1 282 ? 10.203 20.156 7.598 1 93.12 282 ARG A CA 1
ATOM 2202 C C . ARG A 1 282 ? 10.703 18.719 7.5 1 93.12 282 ARG A C 1
ATOM 2204 O O . ARG A 1 282 ? 10.164 17.922 6.734 1 93.12 282 ARG A O 1
ATOM 2211 N N . GLU A 1 283 ? 11.68 18.406 8.234 1 91.5 283 GLU A N 1
ATOM 2212 C CA . GLU A 1 283 ? 12.234 17.047 8.242 1 91.5 283 GLU A CA 1
ATOM 2213 C C . GLU A 1 283 ? 11.203 16.031 8.719 1 91.5 283 GLU A C 1
ATOM 2215 O O . GLU A 1 283 ? 11 15 8.07 1 91.5 283 GLU A O 1
ATOM 2220 N N . MET A 1 284 ? 10.555 16.312 9.703 1 92.94 284 MET A N 1
ATOM 2221 C CA . MET A 1 284 ? 9.633 15.359 10.305 1 92.94 284 MET A CA 1
ATOM 2222 C C . MET A 1 284 ? 8.375 15.211 9.453 1 92.94 284 MET A C 1
ATOM 2224 O O . MET A 1 284 ? 7.855 14.102 9.297 1 92.94 284 MET A O 1
ATOM 2228 N N . LEU A 1 285 ? 7.965 16.281 8.938 1 94 285 LEU A N 1
ATOM 2229 C CA . LEU A 1 285 ? 6.711 16.266 8.188 1 94 285 LEU A CA 1
ATOM 2230 C C . LEU A 1 285 ? 6.918 15.672 6.797 1 94 285 LEU A C 1
ATOM 2232 O O . LEU A 1 285 ? 6.129 14.836 6.352 1 94 285 LEU A O 1
ATOM 2236 N N . ILE A 1 286 ? 7.965 16.031 6.156 1 92.19 286 ILE A N 1
ATOM 2237 C CA . ILE A 1 286 ? 8.117 15.734 4.738 1 92.19 286 ILE A CA 1
ATOM 2238 C C . ILE A 1 286 ? 9.062 14.547 4.566 1 92.19 286 ILE A C 1
ATOM 2240 O O . ILE A 1 286 ? 8.703 13.547 3.943 1 92.19 286 ILE A O 1
ATOM 2244 N N . ARG A 1 287 ? 10.156 14.523 5.219 1 90.31 287 ARG A N 1
ATOM 2245 C CA . ARG A 1 287 ? 11.227 13.57 4.938 1 90.31 287 ARG A CA 1
ATOM 2246 C C . ARG A 1 287 ? 10.977 12.242 5.645 1 90.31 287 ARG A C 1
ATOM 2248 O O . ARG A 1 287 ? 11.289 11.18 5.109 1 90.31 287 ARG A O 1
ATOM 2255 N N . VAL A 1 288 ? 10.359 12.312 6.82 1 91.81 288 VAL A N 1
ATOM 2256 C CA . VAL A 1 288 ? 10.414 11.109 7.641 1 91.81 288 VAL A CA 1
ATOM 2257 C C . VAL A 1 288 ? 9.016 10.523 7.785 1 91.81 288 VAL A C 1
ATOM 2259 O O . VAL A 1 288 ? 8.836 9.297 7.766 1 91.81 288 VAL A O 1
ATOM 2262 N N . ASN A 1 289 ? 7.992 11.32 7.934 1 95 289 ASN A N 1
ATOM 2263 C CA . ASN A 1 289 ? 6.766 10.742 8.477 1 95 289 ASN A CA 1
ATOM 2264 C C . ASN A 1 289 ? 5.57 11.008 7.559 1 95 289 ASN A C 1
ATOM 2266 O O . ASN A 1 289 ? 4.422 10.836 7.965 1 95 289 ASN A O 1
ATOM 2270 N N . MET A 1 290 ? 5.766 11.367 6.387 1 95.19 290 MET A N 1
ATOM 2271 C CA . MET A 1 290 ? 4.652 11.625 5.477 1 95.19 290 MET A CA 1
ATOM 2272 C C . MET A 1 290 ? 3.824 10.359 5.262 1 95.19 290 MET A C 1
ATOM 2274 O O . MET A 1 290 ? 2.594 10.406 5.301 1 95.19 290 MET A O 1
ATOM 2278 N N . GLU A 1 291 ? 4.508 9.266 5.062 1 93.75 291 GLU A N 1
ATOM 2279 C CA . GLU A 1 291 ? 3.814 7.996 4.832 1 93.75 291 GLU A CA 1
ATOM 2280 C C . GLU A 1 291 ? 3.062 7.547 6.082 1 93.75 291 GLU A C 1
ATOM 2282 O O . GLU A 1 291 ? 1.969 6.988 5.988 1 93.75 291 GLU A O 1
ATOM 2287 N N . ASP A 1 292 ? 3.631 7.781 7.203 1 94.94 292 ASP A N 1
ATOM 2288 C CA . ASP A 1 292 ? 2.955 7.414 8.445 1 94.94 292 ASP A CA 1
ATOM 2289 C C . ASP A 1 292 ? 1.677 8.227 8.633 1 94.94 292 ASP A C 1
ATOM 2291 O O . ASP A 1 292 ? 0.67 7.707 9.117 1 94.94 292 ASP A O 1
ATOM 2295 N N . LEU A 1 293 ? 1.766 9.445 8.281 1 97.56 293 LEU A N 1
ATOM 2296 C CA . LEU A 1 293 ? 0.597 10.312 8.383 1 97.56 293 LEU A CA 1
ATOM 2297 C C . LEU A 1 293 ? -0.539 9.797 7.504 1 97.56 293 LEU A C 1
ATOM 2299 O O . LEU A 1 293 ? -1.695 9.773 7.93 1 97.56 293 LEU A O 1
ATOM 2303 N N . ARG A 1 294 ? -0.234 9.406 6.375 1 96.38 294 ARG A N 1
ATOM 2304 C CA . ARG A 1 294 ? -1.229 8.852 5.461 1 96.38 294 ARG A CA 1
ATOM 2305 C C . ARG A 1 294 ? -1.821 7.559 6.02 1 96.38 294 ARG A C 1
ATOM 2307 O O . ARG A 1 294 ? -3.035 7.352 5.961 1 96.38 294 ARG A O 1
ATOM 2314 N N . GLU A 1 295 ? -0.954 6.727 6.527 1 94.31 295 GLU A N 1
ATOM 2315 C CA . GLU A 1 295 ? -1.395 5.449 7.082 1 94.31 295 GLU A CA 1
ATOM 2316 C C . GLU A 1 295 ? -2.307 5.656 8.289 1 94.31 295 GLU A C 1
ATOM 2318 O O . GLU A 1 295 ? -3.338 4.988 8.414 1 94.31 295 GLU A O 1
ATOM 2323 N N . GLN A 1 296 ? -1.943 6.57 9.156 1 95.75 296 GLN A N 1
ATOM 2324 C CA . GLN A 1 296 ? -2.754 6.863 10.328 1 95.75 296 GLN A CA 1
ATOM 2325 C C . GLN A 1 296 ? -4.109 7.445 9.938 1 95.75 296 GLN A C 1
ATOM 2327 O O . GLN A 1 296 ? -5.125 7.16 10.57 1 95.75 296 GLN A O 1
ATOM 2332 N N . THR A 1 297 ? -4.102 8.242 8.938 1 97.94 297 THR A N 1
ATOM 2333 C CA . THR A 1 297 ? -5.359 8.789 8.445 1 97.94 297 THR A CA 1
ATOM 2334 C C . THR A 1 297 ? -6.312 7.664 8.031 1 97.94 297 THR A C 1
ATOM 2336 O O . THR A 1 297 ? -7.504 7.715 8.328 1 97.94 297 THR A O 1
ATOM 2339 N N . HIS A 1 298 ? -5.766 6.645 7.406 1 95.38 298 HIS A N 1
ATOM 2340 C CA . HIS A 1 298 ? -6.598 5.539 6.938 1 95.38 298 HIS A CA 1
ATOM 2341 C C . HIS A 1 298 ? -6.965 4.602 8.078 1 95.38 298 HIS A C 1
ATOM 2343 O O . HIS A 1 298 ? -8.148 4.34 8.32 1 95.38 298 HIS A O 1
ATOM 2349 N N . THR A 1 299 ? -6.051 4.145 8.82 1 94.19 299 THR A N 1
ATOM 2350 C CA . THR A 1 299 ? -6.234 3.043 9.766 1 94.19 299 THR A CA 1
ATOM 2351 C C . THR A 1 299 ? -6.926 3.527 11.031 1 94.19 299 THR A C 1
ATOM 2353 O O . THR A 1 299 ? -7.652 2.77 11.68 1 94.19 299 THR A O 1
ATOM 2356 N N . ARG A 1 300 ? -6.719 4.75 11.32 1 95.06 300 ARG A N 1
ATOM 2357 C CA . ARG A 1 300 ? -7.277 5.242 12.578 1 95.06 300 ARG A CA 1
ATOM 2358 C C . ARG A 1 300 ? -8.445 6.188 12.32 1 95.06 300 ARG A C 1
ATOM 2360 O O . ARG A 1 300 ? -9.586 5.887 12.688 1 95.06 300 ARG A O 1
ATOM 2367 N N . HIS A 1 301 ? -8.219 7.242 11.648 1 97.12 301 HIS A N 1
ATOM 2368 C CA . HIS A 1 301 ? -9.219 8.289 11.523 1 97.12 301 HIS A CA 1
ATOM 2369 C C . HIS A 1 301 ? -10.359 7.863 10.594 1 97.12 301 HIS A C 1
ATOM 2371 O O . HIS A 1 301 ? -11.531 7.969 10.953 1 97.12 301 HIS A O 1
ATOM 2377 N N . TYR A 1 302 ? -9.992 7.402 9.398 1 97.12 302 TYR A N 1
ATOM 2378 C CA . TYR A 1 302 ? -11.031 6.98 8.453 1 97.12 302 TYR A CA 1
ATOM 2379 C C . TYR A 1 302 ? -11.812 5.793 9.008 1 97.12 302 TYR A C 1
ATOM 2381 O O . TYR A 1 302 ? -13.039 5.766 8.93 1 97.12 302 TYR A O 1
ATOM 2389 N N . GLU A 1 303 ? -11.047 4.785 9.5 1 95.69 303 GLU A N 1
ATOM 2390 C CA . GLU A 1 303 ? -11.727 3.605 10.031 1 95.69 303 GLU A CA 1
ATOM 2391 C C . GLU A 1 303 ? -12.672 3.977 11.164 1 95.69 303 GLU A C 1
ATOM 2393 O O . GLU A 1 303 ? -13.742 3.383 11.305 1 95.69 303 GLU A O 1
ATOM 2398 N N . LEU A 1 304 ? -12.289 4.902 12 1 94.81 304 LEU A N 1
ATOM 2399 C CA . LEU A 1 304 ? -13.18 5.379 13.055 1 94.81 304 LEU A CA 1
ATOM 2400 C C . LEU A 1 304 ? -14.422 6.043 12.461 1 94.81 304 LEU A C 1
ATOM 2402 O O . LEU A 1 304 ? -15.539 5.77 12.891 1 94.81 304 LEU A O 1
ATOM 2406 N N . TYR A 1 305 ? -14.258 6.938 11.508 1 96.31 305 TYR A N 1
ATOM 2407 C CA . TYR A 1 305 ? -15.383 7.586 10.844 1 96.31 305 TYR A CA 1
ATOM 2408 C C . TYR A 1 305 ? -16.328 6.559 10.234 1 96.31 305 TYR A C 1
ATOM 2410 O O . TYR A 1 305 ? -17.547 6.648 10.398 1 96.31 305 TYR A O 1
ATOM 2418 N N . ARG A 1 306 ? -15.68 5.582 9.461 1 94 306 ARG A N 1
ATOM 2419 C CA . ARG A 1 306 ? -16.438 4.523 8.812 1 94 306 ARG A CA 1
ATOM 2420 C C . ARG A 1 306 ? -17.266 3.744 9.836 1 94 306 ARG A C 1
ATOM 2422 O O . ARG A 1 306 ? -18.469 3.518 9.625 1 94 306 ARG A O 1
ATOM 2429 N N . ARG A 1 307 ? -16.688 3.354 10.953 1 91.12 307 ARG A N 1
ATOM 2430 C CA . ARG A 1 307 ? -17.359 2.611 12.008 1 91.12 307 ARG A CA 1
ATOM 2431 C C . ARG A 1 307 ? -18.531 3.412 12.578 1 91.12 307 ARG A C 1
ATOM 2433 O O . ARG A 1 307 ? -19.641 2.891 12.719 1 91.12 307 ARG A O 1
ATOM 2440 N N . CYS A 1 308 ? -18.234 4.621 12.859 1 92.38 308 CYS A N 1
ATOM 2441 C CA . CYS A 1 308 ? -19.266 5.484 13.43 1 92.38 308 CYS A CA 1
ATOM 2442 C C . CYS A 1 308 ? -20.422 5.676 12.453 1 92.38 308 CYS A C 1
ATOM 2444 O O . CYS A 1 308 ? -21.594 5.625 12.844 1 92.38 308 CYS A O 1
ATOM 2446 N N . LYS A 1 309 ? -20.125 5.875 11.219 1 90.81 309 LYS A N 1
ATOM 2447 C CA . LYS A 1 309 ? -21.141 6.09 10.195 1 90.81 309 LYS A CA 1
ATOM 2448 C C . LYS A 1 309 ? -21.984 4.84 9.992 1 90.81 309 LYS A C 1
ATOM 2450 O O . LYS A 1 309 ? -23.219 4.93 9.867 1 90.81 309 LYS A O 1
ATOM 2455 N N . LEU A 1 310 ? -21.328 3.697 9.984 1 87.88 310 LEU A N 1
ATOM 2456 C CA . LEU A 1 310 ? -22.047 2.436 9.797 1 87.88 310 LEU A CA 1
ATOM 2457 C C . LEU A 1 310 ? -22.922 2.123 11.016 1 87.88 310 LEU A C 1
ATOM 2459 O O . LEU A 1 310 ? -24.047 1.646 10.867 1 87.88 310 LEU A O 1
ATOM 2463 N N . GLU A 1 311 ? -22.391 2.449 12.172 1 86.06 311 GLU A N 1
ATOM 2464 C CA . GLU A 1 311 ? -23.172 2.271 13.398 1 86.06 311 GLU A CA 1
ATOM 2465 C C . GLU A 1 311 ? -24.375 3.205 13.422 1 86.06 311 GLU A C 1
ATOM 2467 O O . GLU A 1 311 ? -25.453 2.814 13.859 1 86.06 311 GLU A O 1
ATOM 2472 N N . GLU A 1 312 ? -24.125 4.398 13 1 85.06 312 GLU A N 1
ATOM 2473 C CA . GLU A 1 312 ? -25.203 5.371 12.914 1 85.06 312 GLU A CA 1
ATOM 2474 C C . GLU A 1 312 ? -26.297 4.895 11.961 1 85.06 312 GLU A C 1
ATOM 2476 O O . GLU A 1 312 ? -27.484 5.207 12.148 1 85.06 312 GLU A O 1
ATOM 2481 N N . MET A 1 313 ? -25.875 4.16 10.984 1 79.25 313 MET A N 1
ATOM 2482 C CA . MET A 1 313 ? -26.812 3.625 9.992 1 79.25 313 MET A CA 1
ATOM 2483 C C . MET A 1 313 ? -27.5 2.377 10.523 1 79.25 313 MET A C 1
ATOM 2485 O O . MET A 1 313 ? -28.406 1.85 9.883 1 79.25 313 MET A O 1
ATOM 2489 N N . GLY A 1 314 ? -27.016 1.886 11.742 1 76.44 314 GLY A N 1
ATOM 2490 C CA . GLY A 1 314 ? -27.703 0.78 12.391 1 76.44 314 GLY A CA 1
ATOM 2491 C C . GLY A 1 314 ? -26.969 -0.542 12.25 1 76.44 314 GLY A C 1
ATOM 2492 O O . GLY A 1 314 ? -27.5 -1.592 12.625 1 76.44 314 GLY A O 1
ATOM 2493 N N . PHE A 1 315 ? -25.797 -0.454 11.734 1 74.19 315 PHE A N 1
ATOM 2494 C CA . PHE A 1 315 ? -25.047 -1.688 11.562 1 74.19 315 PHE A CA 1
ATOM 2495 C C . PHE A 1 315 ? -24.344 -2.076 12.859 1 74.19 315 PHE A C 1
ATOM 2497 O O . PHE A 1 315 ? -23.891 -1.212 13.617 1 74.19 315 PHE A O 1
ATOM 2504 N N . LYS A 1 316 ? -24.516 -3.303 13.445 1 73.19 316 LYS A N 1
ATOM 2505 C CA . LYS A 1 316 ? -23.812 -3.814 14.625 1 73.19 316 LYS A CA 1
ATOM 2506 C C . LYS A 1 316 ? -23.109 -5.133 14.312 1 73.19 316 LYS A C 1
ATOM 2508 O O . LYS A 1 316 ? -23.594 -5.93 13.508 1 73.19 316 LYS A O 1
ATOM 2513 N N . ASP A 1 317 ? -21.781 -5.125 14.734 1 71.62 317 ASP A N 1
ATOM 2514 C CA . ASP A 1 317 ? -21.078 -6.391 14.57 1 71.62 317 ASP A CA 1
ATOM 2515 C C . ASP A 1 317 ? -21.672 -7.469 15.477 1 71.62 317 ASP A C 1
ATOM 2517 O O . ASP A 1 317 ? -22.094 -7.184 16.594 1 71.62 317 ASP A O 1
ATOM 2521 N N . THR A 1 318 ? -22.422 -8.359 15.25 1 55.03 318 THR A N 1
ATOM 2522 C CA . THR A 1 318 ? -23.078 -9.383 16.047 1 55.03 318 THR A CA 1
ATOM 2523 C C . THR A 1 318 ? -22.062 -10.078 16.969 1 55.03 318 THR A C 1
ATOM 2525 O O . THR A 1 318 ? -20.938 -10.359 16.547 1 55.03 318 THR A O 1
ATOM 2528 N N . ASP A 1 319 ? -22.156 -10.008 18.438 1 47 319 ASP A N 1
ATOM 2529 C CA . ASP A 1 319 ? -21.469 -10.719 19.516 1 47 319 ASP A CA 1
ATOM 2530 C C . ASP A 1 319 ? -21.047 -12.117 19.062 1 47 319 ASP A C 1
ATOM 2532 O O . ASP A 1 319 ? -21.766 -12.766 18.297 1 47 319 ASP A O 1
ATOM 2536 N N . PRO A 1 320 ? -19.781 -12.547 19.375 1 43.94 320 PRO A N 1
ATOM 2537 C CA . PRO A 1 320 ? -19.344 -13.906 19.062 1 43.94 320 PRO A CA 1
ATOM 2538 C C . PRO A 1 320 ? -20.391 -14.969 19.406 1 43.94 320 PRO A C 1
ATOM 2540 O O . PRO A 1 320 ? -20.422 -16.016 18.766 1 43.94 320 PRO A O 1
ATOM 2543 N N . ASP A 1 321 ? -20.875 -15.055 20.703 1 41.22 321 ASP A N 1
ATOM 2544 C CA . ASP A 1 321 ? -21.797 -16.062 21.203 1 41.22 321 ASP A CA 1
ATOM 2545 C C . ASP A 1 321 ? -23.125 -16.016 20.438 1 41.22 321 ASP A C 1
ATOM 2547 O O . ASP A 1 321 ? -24 -16.859 20.641 1 41.22 321 ASP A O 1
ATOM 2551 N N . SER A 1 322 ? -23.703 -14.922 20.328 1 37.53 322 SER A N 1
ATOM 2552 C CA . SER A 1 322 ? -24.922 -14.961 19.516 1 37.53 322 SER A CA 1
ATOM 2553 C C . SER A 1 322 ? -24.609 -15.25 18.047 1 37.53 322 SER A C 1
ATOM 2555 O O . SER A 1 322 ? -23.484 -15.008 17.594 1 37.53 322 SER A O 1
ATOM 2557 N N . LYS A 1 323 ? -25.469 -15.945 17.297 1 37.03 323 LYS A N 1
ATOM 2558 C CA . LYS A 1 323 ? -25.344 -16.469 15.945 1 37.03 323 LYS A CA 1
ATOM 2559 C C . LYS A 1 323 ? -24.734 -15.445 15.008 1 37.03 323 LYS A C 1
ATOM 2561 O O . LYS A 1 323 ? -25.094 -14.266 15.047 1 37.03 323 LYS A O 1
ATOM 2566 N N . PRO A 1 324 ? -23.5 -15.758 14.625 1 36.62 324 PRO A N 1
ATOM 2567 C CA . PRO A 1 324 ? -22.75 -14.828 13.766 1 36.62 324 PRO A CA 1
ATOM 2568 C C . PRO A 1 324 ? -23.656 -13.883 12.992 1 36.62 324 PRO A C 1
ATOM 2570 O O . PRO A 1 324 ? -24.625 -14.32 12.367 1 36.62 324 PRO A O 1
ATOM 2573 N N . PHE A 1 325 ? -23.984 -12.82 13.633 1 36.12 325 PHE A N 1
ATOM 2574 C CA . PHE A 1 325 ? -24.703 -11.781 12.906 1 36.12 325 PHE A CA 1
ATOM 2575 C C . PHE A 1 325 ? -24.219 -11.695 11.469 1 36.12 325 PHE A C 1
ATOM 2577 O O . PHE A 1 325 ? -23.047 -11.422 11.219 1 36.12 325 PHE A O 1
ATOM 2584 N N . SER A 1 326 ? -24.703 -12.578 10.68 1 34.12 326 SER A N 1
ATOM 2585 C CA . SER A 1 326 ? -24.438 -12.516 9.242 1 34.12 326 SER A CA 1
ATOM 2586 C C . SER A 1 326 ? -24.438 -11.078 8.734 1 34.12 326 SER A C 1
ATOM 2588 O O . SER A 1 326 ? -25.406 -10.336 8.953 1 34.12 326 SER A O 1
ATOM 2590 N N . CYS A 1 327 ? -23.391 -10.352 8.93 1 35.28 327 CYS A N 1
ATOM 2591 C CA . CYS A 1 327 ? -22.953 -9.023 8.5 1 35.28 327 CYS A CA 1
ATOM 2592 C C . CYS A 1 327 ? -23.781 -8.547 7.312 1 35.28 327 CYS A C 1
ATOM 2594 O O . CYS A 1 327 ? -23.547 -7.449 6.793 1 35.28 327 CYS A O 1
ATOM 2596 N N . THR A 1 328 ? -24.625 -9.445 6.727 1 34.94 328 THR A N 1
ATOM 2597 C CA . THR A 1 328 ? -25.391 -9.125 5.527 1 34.94 328 THR A CA 1
ATOM 2598 C C . THR A 1 328 ? -26.531 -8.148 5.848 1 34.94 328 THR A C 1
ATOM 2600 O O . THR A 1 328 ? -27 -7.422 4.973 1 34.94 328 THR A O 1
ATOM 2603 N N . LYS A 1 329 ? -27.234 -8.242 7.062 1 33.88 329 LYS A N 1
ATOM 2604 C CA . LYS A 1 329 ? -28.516 -7.562 7.254 1 33.88 329 LYS A CA 1
ATOM 2605 C C . LYS A 1 329 ? -28.312 -6.059 7.426 1 33.88 329 LYS A C 1
ATOM 2607 O O . LYS A 1 329 ? -29.156 -5.266 7 1 33.88 329 LYS A O 1
ATOM 2612 N N . SER A 1 330 ? -27.406 -5.645 8.227 1 35.12 330 SER A N 1
ATOM 2613 C CA . SER A 1 330 ? -27.391 -4.25 8.656 1 35.12 330 SER A CA 1
ATOM 2614 C C . SER A 1 330 ? -26.875 -3.338 7.539 1 35.12 330 SER A C 1
ATOM 2616 O O . SER A 1 330 ? -27.062 -2.121 7.594 1 35.12 330 SER A O 1
ATOM 2618 N N . LEU A 1 331 ? -26.125 -3.84 6.637 1 36.72 331 LEU A N 1
ATOM 2619 C CA . LEU A 1 331 ? -25.672 -2.877 5.637 1 36.72 331 LEU A CA 1
ATOM 2620 C C . LEU A 1 331 ? -26.812 -2.479 4.707 1 36.72 331 LEU A C 1
ATOM 2622 O O . LEU A 1 331 ? -26.688 -1.532 3.928 1 36.72 331 LEU A O 1
ATOM 2626 N N . ILE A 1 332 ? -28 -3.205 4.695 1 34.69 332 ILE A N 1
ATOM 2627 C CA . ILE A 1 332 ? -29.141 -2.947 3.818 1 34.69 332 ILE A CA 1
ATOM 2628 C C . ILE A 1 332 ? -29.922 -1.736 4.328 1 34.69 332 ILE A C 1
ATOM 2630 O O . ILE A 1 332 ? -30.453 -0.958 3.535 1 34.69 332 ILE A O 1
ATOM 2634 N N . VAL A 1 333 ? -30.25 -1.555 5.691 1 32.56 333 VAL A N 1
ATOM 2635 C CA . VAL A 1 333 ? -31.156 -0.543 6.211 1 32.56 333 VAL A CA 1
ATOM 2636 C C . VAL A 1 333 ? -30.625 0.851 5.895 1 32.56 333 VAL A C 1
ATOM 2638 O O . VAL A 1 333 ? -31.391 1.783 5.66 1 32.56 333 VAL A O 1
ATOM 2641 N N . SER A 1 334 ? -29.391 1.045 6.016 1 34.28 334 SER A N 1
ATOM 2642 C CA . SER A 1 334 ? -28.953 2.414 6.262 1 34.28 334 SER A CA 1
ATOM 2643 C C . SER A 1 334 ? -29.031 3.256 4.988 1 34.28 334 SER A C 1
ATOM 2645 O O . SER A 1 334 ? -28.812 4.469 5.027 1 34.28 334 SER A O 1
ATOM 2647 N N . ARG A 1 335 ? -29.297 2.693 3.822 1 34.72 335 ARG A N 1
ATOM 2648 C CA . ARG A 1 335 ? -29.359 3.734 2.801 1 34.72 335 ARG A CA 1
ATOM 2649 C C . ARG A 1 335 ? -30.641 4.555 2.926 1 34.72 335 ARG A C 1
ATOM 2651 O O . ARG A 1 335 ? -30.719 5.66 2.387 1 34.72 335 ARG A O 1
ATOM 2658 N N . SER A 1 336 ? -31.766 4.207 3.48 1 30.84 336 SER A N 1
ATOM 2659 C CA . SER A 1 336 ? -32.938 5.051 3.652 1 30.84 336 SER A CA 1
ATOM 2660 C C . SER A 1 336 ? -32.656 6.219 4.59 1 30.84 336 SER A C 1
ATOM 2662 O O . SER A 1 336 ? -33.156 7.328 4.375 1 30.84 336 SER A O 1
ATOM 2664 N N . CYS A 1 337 ? -32.156 5.992 5.727 1 30.02 337 CYS A N 1
ATOM 2665 C CA . CYS A 1 337 ? -32.125 7.035 6.746 1 30.02 337 CYS A CA 1
ATOM 2666 C C . CYS A 1 337 ? -31.094 8.102 6.406 1 30.02 337 CYS A C 1
ATOM 2668 O O . CYS A 1 337 ? -31.203 9.25 6.848 1 30.02 337 CYS A O 1
ATOM 2670 N N . ILE A 1 338 ? -30.047 7.684 5.68 1 34.75 338 ILE A N 1
ATOM 2671 C CA . ILE A 1 338 ? -29.156 8.82 5.449 1 34.75 338 ILE A CA 1
ATOM 2672 C C . ILE A 1 338 ? -29.734 9.703 4.348 1 34.75 338 ILE A C 1
ATOM 2674 O O . ILE A 1 338 ? -29.438 10.906 4.289 1 34.75 338 ILE A O 1
ATOM 2678 N N . ARG A 1 339 ? -30.656 9.195 3.443 1 32.28 339 ARG A N 1
ATOM 2679 C CA . ARG A 1 339 ? -31.359 10.109 2.549 1 32.28 339 ARG A CA 1
ATOM 2680 C C . ARG A 1 339 ? -32.281 11.039 3.33 1 32.28 339 ARG A C 1
ATOM 2682 O O . ARG A 1 339 ? -32.625 12.117 2.852 1 32.28 339 ARG A O 1
ATOM 2689 N N . MET A 1 340 ? -32.875 10.695 4.312 1 28.89 340 MET A N 1
ATOM 2690 C CA . MET A 1 340 ? -33.75 11.641 5.008 1 28.89 340 MET A CA 1
ATOM 2691 C C . MET A 1 340 ? -32.969 12.852 5.5 1 28.89 340 MET A C 1
ATOM 2693 O O . MET A 1 340 ? -33.5 13.969 5.531 1 28.89 340 MET A O 1
ATOM 2697 N N . LYS A 1 341 ? -31.719 12.727 5.844 1 31.94 341 LYS A N 1
ATOM 2698 C CA . LYS A 1 341 ? -31.125 13.977 6.324 1 31.94 341 LYS A CA 1
ATOM 2699 C C . LYS A 1 341 ? -30.641 14.836 5.16 1 31.94 341 LYS A C 1
ATOM 2701 O O . LYS A 1 341 ? -30.359 16.016 5.336 1 31.94 341 LYS A O 1
ATOM 2706 N N . LYS A 1 342 ? -30.406 14.344 3.918 1 32.44 342 LYS A N 1
ATOM 2707 C CA . LYS A 1 342 ? -30.109 15.367 2.914 1 32.44 342 LYS A CA 1
ATOM 2708 C C . LYS A 1 342 ? -31.375 16.109 2.506 1 32.44 342 LYS A C 1
ATOM 2710 O O . LYS A 1 342 ? -31.297 17.188 1.906 1 32.44 342 LYS A O 1
ATOM 2715 N N . ARG A 1 343 ? -32.531 15.5 2.455 1 30.11 343 ARG A N 1
ATOM 2716 C CA . ARG A 1 343 ? -33.656 16.375 2.197 1 30.11 343 ARG A CA 1
ATOM 2717 C C . ARG A 1 343 ? -33.688 17.516 3.207 1 30.11 343 ARG A C 1
ATOM 2719 O O . ARG A 1 343 ? -34.188 18.609 2.902 1 30.11 343 ARG A O 1
ATOM 2726 N N . SER A 1 344 ? -33.344 17.156 4.363 1 28.78 344 SER A N 1
ATOM 2727 C CA . SER A 1 344 ? -33.469 18.312 5.25 1 28.78 344 SER A CA 1
ATOM 2728 C C . SER A 1 344 ? -32.375 19.344 4.969 1 28.78 344 SER A C 1
ATOM 2730 O O . SER A 1 344 ? -32.594 20.547 5.16 1 28.78 344 SER A O 1
ATOM 2732 N N . TRP A 1 345 ? -31.203 18.859 4.371 1 29.11 345 TRP A N 1
ATOM 2733 C CA . TRP A 1 345 ? -30.281 19.969 4.137 1 29.11 345 TRP A CA 1
ATOM 2734 C C . TRP A 1 345 ? -30.609 20.688 2.826 1 29.11 345 TRP A C 1
ATOM 2736 O O . TRP A 1 345 ? -30.359 21.875 2.68 1 29.11 345 TRP A O 1
ATOM 2746 N N . ARG A 1 346 ? -31.078 19.984 1.678 1 31 346 ARG A N 1
ATOM 2747 C CA . ARG A 1 346 ? -31.469 20.781 0.518 1 31 346 ARG A CA 1
ATOM 2748 C C . ARG A 1 346 ? -32.625 21.734 0.867 1 31 346 ARG A C 1
ATOM 2750 O O . ARG A 1 346 ? -32.812 22.75 0.199 1 31 346 ARG A O 1
ATOM 2757 N N . THR A 1 347 ? -33.562 21.203 1.61 1 29.91 347 THR A N 1
ATOM 2758 C CA . THR A 1 347 ? -34.625 22.156 1.86 1 29.91 347 THR A CA 1
ATOM 2759 C C . THR A 1 347 ? -34.062 23.406 2.533 1 29.91 347 THR A C 1
ATOM 2761 O O . THR A 1 347 ? -34.688 24.484 2.447 1 29.91 347 THR A O 1
ATOM 2764 N N . ARG A 1 348 ? -32.969 23.188 3.299 1 29.58 348 ARG A N 1
ATOM 2765 C CA . ARG A 1 348 ? -32.656 24.5 3.883 1 29.58 348 ARG A CA 1
ATOM 2766 C C . ARG A 1 348 ? -31.984 25.406 2.861 1 29.58 348 ARG A C 1
ATOM 2768 O O . ARG A 1 348 ? -31.875 26.609 3.07 1 29.58 348 ARG A O 1
ATOM 2775 N N . ARG A 1 349 ? -31.312 24.797 1.771 1 29.41 349 ARG A N 1
ATOM 2776 C CA . ARG A 1 349 ? -30.734 25.828 0.921 1 29.41 349 ARG A CA 1
ATOM 2777 C C . ARG A 1 349 ? -31.781 26.453 0.021 1 29.41 349 ARG A C 1
ATOM 2779 O O . ARG A 1 349 ? -31.531 27.469 -0.62 1 29.41 349 ARG A O 1
ATOM 2786 N N . ASN A 1 350 ? -32.812 25.656 -0.382 1 27.61 350 ASN A N 1
ATOM 2787 C CA . ASN A 1 350 ? -33.688 26.344 -1.335 1 27.61 350 ASN A CA 1
ATOM 2788 C C . ASN A 1 350 ? -34.219 27.656 -0.756 1 27.61 350 ASN A C 1
ATOM 2790 O O . ASN A 1 350 ? -34.906 28.406 -1.449 1 27.61 350 ASN A O 1
ATOM 2794 N N . LEU A 1 351 ? -34.438 27.625 0.59 1 27.36 351 LEU A N 1
ATOM 2795 C CA . LEU A 1 351 ? -35.094 28.844 1.001 1 27.36 351 LEU A CA 1
ATOM 2796 C C . LEU A 1 351 ? -34.281 30.078 0.66 1 27.36 351 LEU A C 1
ATOM 2798 O O . LEU A 1 351 ? -34.812 31.172 0.512 1 27.36 351 LEU A O 1
ATOM 2802 N N . TRP A 1 352 ? -32.938 29.828 0.659 1 23.72 352 TRP A N 1
ATOM 2803 C CA . TRP A 1 352 ? -32.344 31.172 0.607 1 23.72 352 TRP A CA 1
ATOM 2804 C C . TRP A 1 352 ? -32.406 31.75 -0.805 1 23.72 352 TRP A C 1
ATOM 2806 O O . TRP A 1 352 ? -32.406 32.969 -0.989 1 23.72 352 TRP A O 1
ATOM 2816 N N . THR A 1 353 ? -32.375 30.812 -1.78 1 25.94 353 THR A N 1
ATOM 2817 C CA . THR A 1 353 ? -32.219 31.422 -3.09 1 25.94 353 THR A CA 1
ATOM 2818 C C . THR A 1 353 ? -33.531 32.031 -3.566 1 25.94 353 THR A C 1
ATOM 2820 O O . THR A 1 353 ? -33.594 32.625 -4.648 1 25.94 353 THR A O 1
ATOM 2823 N N . MET A 1 354 ? -34.688 31.438 -3.021 1 24.39 354 MET A N 1
ATOM 2824 C CA . MET A 1 354 ? -35.875 32.062 -3.619 1 24.39 354 MET A CA 1
ATOM 2825 C C . MET A 1 354 ? -35.781 33.594 -3.547 1 24.39 354 MET A C 1
ATOM 2827 O O . MET A 1 354 ? -36.531 34.281 -4.195 1 24.39 354 MET A O 1
ATOM 2831 N N . LYS A 1 355 ? -35.156 34.031 -2.4 1 23.48 355 LYS A N 1
ATOM 2832 C CA . LYS A 1 355 ? -35.469 35.438 -2.24 1 23.48 355 LYS A CA 1
ATOM 2833 C C . LYS A 1 355 ? -34.906 36.25 -3.385 1 23.48 355 LYS A C 1
ATOM 2835 O O . LYS A 1 355 ? -35.469 37.312 -3.725 1 23.48 355 LYS A O 1
ATOM 2840 N N . SER A 1 356 ? -33.688 35.844 -3.791 1 22.23 356 SER A N 1
ATOM 2841 C CA . SER A 1 356 ? -33.094 37 -4.465 1 22.23 356 SER A CA 1
ATOM 2842 C C . SER A 1 356 ? -33.625 37.156 -5.883 1 22.23 356 SER A C 1
ATOM 2844 O O . SER A 1 356 ? -33.094 37.938 -6.672 1 22.23 356 SER A O 1
ATOM 2846 N N . MET A 1 357 ? -34.375 36.125 -6.312 1 23.98 357 MET A N 1
ATOM 2847 C CA . MET A 1 357 ? -34.625 36.281 -7.742 1 23.98 357 MET A CA 1
ATOM 2848 C C . MET A 1 357 ? -35.312 37.594 -8.039 1 23.98 357 MET A C 1
ATOM 2850 O O . MET A 1 357 ? -35.594 37.906 -9.195 1 23.98 357 MET A O 1
ATOM 2854 N N . ARG A 1 358 ? -36.125 38 -6.973 1 21.88 358 ARG A N 1
ATOM 2855 C CA . ARG A 1 358 ? -37.156 38.906 -7.469 1 21.88 358 ARG A CA 1
ATOM 2856 C C . ARG A 1 358 ? -36.531 40.125 -8.141 1 21.88 358 ARG A C 1
ATOM 2858 O O . ARG A 1 358 ? -37.188 40.812 -8.898 1 21.88 358 ARG A O 1
ATOM 2865 N N . LEU A 1 359 ? -35.438 40.562 -7.426 1 21.7 359 LEU A N 1
ATOM 2866 C CA . LEU A 1 359 ? -35.5 42.031 -7.375 1 21.7 359 LEU A CA 1
ATOM 2867 C C . LEU A 1 359 ? -35.25 42.625 -8.758 1 21.7 359 LEU A C 1
ATOM 2869 O O . LEU A 1 359 ? -35.375 43.844 -8.93 1 21.7 359 LEU A O 1
ATOM 2873 N N . ASN A 1 360 ? -34.531 41.938 -9.539 1 18.92 360 ASN A N 1
ATOM 2874 C CA . ASN A 1 360 ? -33.906 42.938 -10.391 1 18.92 360 ASN A CA 1
ATOM 2875 C C . ASN A 1 360 ? -34.906 43.656 -11.281 1 18.92 360 ASN A C 1
ATOM 2877 O O . ASN A 1 360 ? -34.625 43.938 -12.445 1 18.92 360 ASN A O 1
ATOM 2881 N N . ARG A 1 361 ? -36.188 43.281 -10.984 1 21.69 361 ARG A N 1
ATOM 2882 C CA . ARG A 1 361 ? -36.906 43.969 -12.047 1 21.69 361 ARG A CA 1
ATOM 2883 C C . ARG A 1 361 ? -36.531 45.438 -12.141 1 21.69 361 ARG A C 1
ATOM 2885 O O . ARG A 1 361 ? -35.969 46 -11.195 1 21.69 361 ARG A O 1
ATOM 2892 N N . GLY A 1 362 ? -36.938 46.188 -13.188 1 19.52 362 GLY A N 1
ATOM 2893 C CA . GLY A 1 362 ? -36.75 47.531 -13.75 1 19.52 362 GLY A CA 1
ATOM 2894 C C . GLY A 1 362 ? -37.125 48.625 -12.773 1 19.52 362 GLY A C 1
ATOM 2895 O O . GLY A 1 362 ? -38.281 48.75 -12.336 1 19.52 362 GLY A O 1
ATOM 2896 N N . ARG A 1 363 ? -36.312 48.781 -11.594 1 21.03 363 ARG A N 1
ATOM 2897 C CA . ARG A 1 363 ? -36.469 49.969 -10.758 1 21.03 363 ARG A CA 1
ATOM 2898 C C . ARG A 1 363 ? -36.656 51.219 -11.609 1 21.03 363 ARG A C 1
ATOM 2900 O O . ARG A 1 363 ? -35.75 51.625 -12.328 1 21.03 363 ARG A O 1
ATOM 2907 N N . ARG A 1 364 ? -37.875 51.438 -12.125 1 19 364 ARG A N 1
ATOM 2908 C CA . ARG A 1 364 ? -38.375 52.75 -12.539 1 19 364 ARG A CA 1
ATOM 2909 C C . ARG A 1 364 ? -38.094 53.812 -11.484 1 19 364 ARG A C 1
ATOM 2911 O O . ARG A 1 364 ? -37.875 53.5 -10.312 1 19 364 ARG A O 1
ATOM 2918 N N . GLN A 1 365 ? -38.312 55.188 -11.625 1 17.89 365 GLN A N 1
ATOM 2919 C CA . GLN A 1 365 ? -37.875 56.531 -11.367 1 17.89 365 GLN A CA 1
ATOM 2920 C C . GLN A 1 365 ? -38.344 57.031 -9.992 1 17.89 365 GLN A C 1
ATOM 2922 O O . GLN A 1 365 ? -37.781 57.969 -9.445 1 17.89 365 GLN A O 1
ATOM 2927 N N . LEU A 1 366 ? -39.375 56.375 -9.25 1 17.75 366 LEU A N 1
ATOM 2928 C CA . LEU A 1 366 ? -40.125 57.5 -8.672 1 17.75 366 LEU A CA 1
ATOM 2929 C C . LEU A 1 366 ? -39.344 58.125 -7.527 1 17.75 366 LEU A C 1
ATOM 2931 O O . LEU A 1 366 ? -38.531 57.469 -6.879 1 17.75 366 LEU A O 1
ATOM 2935 N N . ASN A 1 367 ? -39.469 59.469 -7.234 1 17.23 367 ASN A N 1
ATOM 2936 C CA . ASN A 1 367 ? -39.031 60.719 -6.59 1 17.23 367 ASN A CA 1
ATOM 2937 C C . ASN A 1 367 ? -39.344 60.719 -5.098 1 17.23 367 ASN A C 1
ATOM 2939 O O . ASN A 1 367 ? -39.344 61.781 -4.457 1 17.23 367 ASN A O 1
ATOM 2943 N N . CYS A 1 368 ? -39.562 59.469 -4.43 1 16.89 368 CYS A N 1
ATOM 2944 C CA . CYS A 1 368 ? -40.312 59.812 -3.236 1 16.89 368 CYS A CA 1
ATOM 2945 C C . CYS A 1 368 ? -39.469 60.688 -2.293 1 16.89 368 CYS A C 1
ATOM 2947 O O . CYS A 1 368 ? -38.281 60.438 -2.129 1 16.89 368 CYS A O 1
ATOM 2949 N N . SER A 1 369 ? -40.125 61.688 -1.578 1 16.59 369 SER A N 1
ATOM 2950 C CA . SER A 1 369 ? -40.031 62.938 -0.833 1 16.59 369 SER A CA 1
ATOM 2951 C C . SER A 1 369 ? -39.375 62.719 0.537 1 16.59 369 SER A C 1
ATOM 2953 O O . SER A 1 369 ? -39.312 61.562 1.017 1 16.59 369 SER A O 1
ATOM 2955 N N . SER A 1 370 ? -39.531 63.656 1.551 1 16.77 370 SER A N 1
ATOM 2956 C CA . SER A 1 370 ? -38.844 64.625 2.434 1 16.77 370 SER A CA 1
ATOM 2957 C C . SER A 1 370 ? -38.844 64.125 3.877 1 16.77 370 SER A C 1
ATOM 2959 O O . SER A 1 370 ? -38.156 64.688 4.734 1 16.77 370 SER A O 1
ATOM 2961 N N . LEU A 1 371 ? -39.656 63.094 4.316 1 16.98 371 LEU A N 1
ATOM 2962 C CA . LEU A 1 371 ? -40.188 63.5 5.605 1 16.98 371 LEU A CA 1
ATOM 2963 C C . LEU A 1 371 ? -39.094 63.5 6.672 1 16.98 371 LEU A C 1
ATOM 2965 O O . LEU A 1 371 ? -38.094 62.781 6.535 1 16.98 371 LEU A O 1
ATOM 2969 N N . ARG A 1 372 ? -39.469 64 7.984 1 17.56 372 ARG A N 1
ATOM 2970 C CA . ARG A 1 372 ? -39.094 64.875 9.086 1 17.56 372 ARG A CA 1
ATOM 2971 C C . ARG A 1 372 ? -38.344 64.125 10.172 1 17.56 372 ARG A C 1
ATOM 2973 O O . ARG A 1 372 ? -38.531 62.906 10.328 1 17.56 372 ARG A O 1
ATOM 2980 N N . PRO A 1 373 ? -37.375 64.688 11.016 1 17.5 373 PRO A N 1
ATOM 2981 C CA . PRO A 1 373 ? -36.188 64.625 11.844 1 17.5 373 PRO A CA 1
ATOM 2982 C C . PRO A 1 373 ? -36.469 64 13.219 1 17.5 373 PRO A C 1
ATOM 2984 O O . PRO A 1 373 ? -35.625 63.25 13.75 1 17.5 373 PRO A O 1
ATOM 2987 N N . SER A 1 374 ? -37.594 64.188 13.906 1 15.56 374 SER A N 1
ATOM 2988 C CA . SER A 1 374 ? -37.375 64.875 15.172 1 15.56 374 SER A CA 1
ATOM 2989 C C . SER A 1 374 ? -36.875 63.906 16.234 1 15.56 374 SER A C 1
ATOM 2991 O O . SER A 1 374 ? -36.844 62.688 16.031 1 15.56 374 SER A O 1
ATOM 2993 N N . ARG A 1 375 ? -37.438 63.906 17.609 1 16.06 375 ARG A N 1
ATOM 2994 C CA . ARG A 1 375 ? -37.062 64.375 18.938 1 16.06 375 ARG A CA 1
ATOM 2995 C C . ARG A 1 375 ? -36.719 63.219 19.859 1 16.06 375 ARG A C 1
ATOM 2997 O O . ARG A 1 375 ? -35.812 63.344 20.703 1 16.06 375 ARG A O 1
ATOM 3004 N N . LEU A 1 376 ? -37.531 62.094 20.016 1 15.6 376 LEU A N 1
ATOM 3005 C CA . LEU A 1 376 ? -37.969 61.969 21.406 1 15.6 376 LEU A CA 1
ATOM 3006 C C . LEU A 1 376 ? -36.875 61.438 22.297 1 15.6 376 LEU A C 1
ATOM 3008 O O . LEU A 1 376 ? -35.938 60.781 21.797 1 15.6 376 LEU A O 1
ATOM 3012 N N . GLU A 1 377 ? -37.281 61.031 23.641 1 15.89 377 GLU A N 1
ATOM 3013 C CA . GLU A 1 377 ? -37.125 61.219 25.078 1 15.89 377 GLU A CA 1
ATOM 3014 C C . GLU A 1 377 ? -36.188 60.188 25.672 1 15.89 377 GLU A C 1
ATOM 3016 O O . GLU A 1 377 ? -35.938 59.125 25.078 1 15.89 377 GLU A O 1
ATOM 3021 N N . ASP A 1 378 ? -36.031 60.188 27.062 1 15.12 378 ASP A N 1
ATOM 3022 C CA . ASP A 1 378 ? -35.156 60.344 28.219 1 15.12 378 ASP A CA 1
ATOM 3023 C C . ASP A 1 378 ? -34.75 58.969 28.766 1 15.12 378 ASP A C 1
ATOM 3025 O O . ASP A 1 378 ? -35.312 57.938 28.406 1 15.12 378 ASP A O 1
ATOM 3029 N N . HIS A 1 379 ? -34.562 58.844 30.188 1 14.23 379 HIS A N 1
ATOM 3030 C CA . HIS A 1 379 ? -33.562 58.656 31.234 1 14.23 379 HIS A CA 1
ATOM 3031 C C . HIS A 1 379 ? -33.719 57.281 31.891 1 14.23 379 HIS A C 1
ATOM 3033 O O . HIS A 1 379 ? -33 56.969 32.844 1 14.23 379 HIS A O 1
ATOM 3039 N N . ARG A 1 380 ? -34.844 56.562 31.688 1 16.28 380 ARG A N 1
ATOM 3040 C CA . ARG A 1 380 ? -35.219 55.875 32.906 1 16.28 380 ARG A CA 1
ATOM 3041 C C . ARG A 1 380 ? -34.031 55.125 33.5 1 16.28 380 ARG A C 1
ATOM 3043 O O . ARG A 1 380 ? -33.156 54.656 32.75 1 16.28 380 ARG A O 1
ATOM 3050 N N . LEU A 1 381 ? -34 54.688 34.875 1 15.08 381 LEU A N 1
ATOM 3051 C CA . LEU A 1 381 ? -33.469 54.5 36.219 1 15.08 381 LEU A CA 1
ATOM 3052 C C . LEU A 1 381 ? -32.75 53.156 36.344 1 15.08 381 LEU A C 1
ATOM 3054 O O . LEU A 1 381 ? -32.969 52.25 35.562 1 15.08 381 LEU A O 1
ATOM 3058 N N . LEU A 1 382 ? -32.219 52.812 37.656 1 15.13 382 LEU A N 1
ATOM 3059 C CA . LEU A 1 382 ? -31.094 52.5 38.531 1 15.13 382 LEU A CA 1
ATOM 3060 C C . LEU A 1 382 ? -31.078 51 38.844 1 15.13 382 LEU A C 1
ATOM 3062 O O . LEU A 1 382 ? -30 50.406 38.969 1 15.13 382 LEU A O 1
ATOM 3066 N N . LYS A 1 383 ? -32.188 50.281 39.281 1 16.05 383 LYS A N 1
ATOM 3067 C CA . LYS A 1 383 ? -32.031 49.688 40.625 1 16.05 383 LYS A CA 1
ATOM 3068 C C . LYS A 1 383 ? -31.094 48.5 40.594 1 16.05 383 LYS A C 1
ATOM 3070 O O . LYS A 1 383 ? -30.906 47.844 39.562 1 16.05 383 LYS A O 1
ATOM 3075 N N . GLY A 1 384 ? -30.641 47.906 41.906 1 15.47 384 GLY A N 1
ATOM 3076 C CA . GLY A 1 384 ? -29.641 47.406 42.844 1 15.47 384 GLY A CA 1
ATOM 3077 C C . GLY A 1 384 ? -29.406 45.906 42.719 1 15.47 384 GLY A C 1
ATOM 3078 O O . GLY A 1 384 ? -28.266 45.469 42.594 1 15.47 384 GLY A O 1
ATOM 3079 N N . LYS A 1 385 ? -30.297 44.969 43.344 1 16.19 385 LYS A N 1
ATOM 3080 C CA . LYS A 1 385 ? -29.891 44.219 44.5 1 16.19 385 LYS A CA 1
ATOM 3081 C C . LYS A 1 385 ? -29.078 42.969 44.125 1 16.19 385 LYS A C 1
ATOM 3083 O O . LYS A 1 385 ? -29.125 42.562 42.969 1 16.19 385 LYS A O 1
ATOM 3088 N N . ARG A 1 386 ? -29.109 41.812 45.031 1 15.73 386 ARG A N 1
ATOM 3089 C CA . ARG A 1 386 ? -28.281 41.125 46 1 15.73 386 ARG A CA 1
ATOM 3090 C C . ARG A 1 386 ? -27.797 39.781 45.438 1 15.73 386 ARG A C 1
ATOM 3092 O O . ARG A 1 386 ? -26.594 39.5 45.438 1 15.73 386 ARG A O 1
ATOM 3099 N N . ARG A 1 387 ? -28.516 38.562 45.656 1 15.51 387 ARG A N 1
ATOM 3100 C CA . ARG A 1 387 ? -28.078 37.594 46.656 1 15.51 387 ARG A CA 1
ATOM 3101 C C . ARG A 1 387 ? -27.188 36.531 46.031 1 15.51 387 ARG A C 1
ATOM 3103 O O . ARG A 1 387 ? -27.094 36.438 44.812 1 15.51 387 ARG A O 1
ATOM 3110 N N . GLU A 1 388 ? -27.578 35.156 46.188 1 15.93 388 GLU A N 1
ATOM 3111 C CA . GLU A 1 388 ? -27.031 34.062 47.031 1 15.93 388 GLU A CA 1
ATOM 3112 C C . GLU A 1 388 ? -26.141 33.156 46.219 1 15.93 388 GLU A C 1
ATOM 3114 O O . GLU A 1 388 ? -26.359 32.969 45 1 15.93 388 GLU A O 1
ATOM 3119 N N . LYS A 1 389 ? -25.047 32.469 46.812 1 16.34 389 LYS A N 1
ATOM 3120 C CA . LYS A 1 389 ? -23.719 31.844 46.812 1 16.34 389 LYS A CA 1
ATOM 3121 C C . LYS A 1 389 ? -23.781 30.453 46.188 1 16.34 389 LYS A C 1
ATOM 3123 O O . LYS A 1 389 ? -22.922 30.094 45.375 1 16.34 389 LYS A O 1
ATOM 3128 N N . THR A 1 390 ? -24.484 29.375 46.75 1 16.14 390 THR A N 1
ATOM 3129 C CA . THR A 1 390 ? -23.797 28.266 47.406 1 16.14 390 THR A CA 1
ATOM 3130 C C . THR A 1 390 ? -23.281 27.266 46.375 1 16.14 390 THR A C 1
ATOM 3132 O O . THR A 1 390 ? -23.656 27.312 45.219 1 16.14 390 THR A O 1
ATOM 3135 N N . PHE A 1 391 ? -23.359 25.75 46.75 1 15.91 391 PHE A N 1
ATOM 3136 C CA . PHE A 1 391 ? -22.547 24.609 47.188 1 15.91 391 PHE A CA 1
ATOM 3137 C C . PHE A 1 391 ? -22.406 23.578 46.062 1 15.91 391 PHE A C 1
ATOM 3139 O O . PHE A 1 391 ? -21.688 22.594 46.219 1 15.91 391 PHE A O 1
ATOM 3146 N N . PHE A 1 392 ? -22.812 23.625 44.812 1 15.03 392 PHE A N 1
ATOM 3147 C CA . PHE A 1 392 ? -23.047 22.266 44.312 1 15.03 392 PHE A CA 1
ATOM 3148 C C . PHE A 1 392 ? -21.734 21.516 44.156 1 15.03 392 PHE A C 1
ATOM 3150 O O . PHE A 1 392 ? -20.922 21.859 43.281 1 15.03 392 PHE A O 1
ATOM 3157 N N . LYS A 1 393 ? -21.078 20.812 45.188 1 16.12 393 LYS A N 1
ATOM 3158 C CA . LYS A 1 393 ? -19.891 20.016 45.438 1 16.12 393 LYS A CA 1
ATOM 3159 C C . LYS A 1 393 ? -19.781 18.859 44.438 1 16.12 393 LYS A C 1
ATOM 3161 O O . LYS A 1 393 ? -18.75 18.703 43.781 1 16.12 393 LYS A O 1
ATOM 3166 N N . SER A 1 394 ? -20.141 17.422 44.906 1 15.76 394 SER A N 1
ATOM 3167 C CA . SER A 1 394 ? -19.391 16.219 45.25 1 15.76 394 SER A CA 1
ATOM 3168 C C . SER A 1 394 ? -19.234 15.297 44.062 1 15.76 394 SER A C 1
ATOM 3170 O O . SER A 1 394 ? -18.234 14.586 43.938 1 15.76 394 SER A O 1
ATOM 3172 N N . VAL A 1 395 ? -20.156 14.883 43.125 1 15.46 395 VAL A N 1
ATOM 3173 C CA . VAL A 1 395 ? -20.406 13.461 42.906 1 15.46 395 VAL A CA 1
ATOM 3174 C C . VAL A 1 395 ? -19.297 12.883 42 1 15.46 395 VAL A C 1
ATOM 3176 O O . VAL A 1 395 ? -19.234 13.172 40.812 1 15.46 395 VAL A O 1
ATOM 3179 N N . LEU A 1 396 ? -17.922 12.82 42.312 1 16.53 396 LEU A N 1
ATOM 3180 C CA . LEU A 1 396 ? -16.859 12.172 41.562 1 16.53 396 LEU A CA 1
ATOM 3181 C C . LEU A 1 396 ? -17.031 10.656 41.562 1 16.53 396 LEU A C 1
ATOM 3183 O O . LEU A 1 396 ? -16.672 10 42.531 1 16.53 396 LEU A O 1
ATOM 3187 N N . ALA A 1 397 ? -18.141 9.914 41.469 1 16.39 397 ALA A N 1
ATOM 3188 C CA . ALA A 1 397 ? -18.359 8.516 41.812 1 16.39 397 ALA A CA 1
ATOM 3189 C C . ALA A 1 397 ? -17.375 7.609 41.062 1 16.39 397 ALA A C 1
ATOM 3191 O O . ALA A 1 397 ? -17.016 7.891 39.906 1 16.39 397 ALA A O 1
ATOM 3192 N N . SER A 1 398 ? -16.656 6.379 41.812 1 17.12 398 SER A N 1
ATOM 3193 C CA . SER A 1 398 ? -15.75 5.254 41.969 1 17.12 398 SER A CA 1
ATOM 3194 C C . SER A 1 398 ? -16.094 4.117 41 1 17.12 398 SER A C 1
ATOM 3196 O O . SER A 1 398 ? -17.125 3.455 41.188 1 17.12 398 SER A O 1
ATOM 3198 N N . CYS A 1 399 ? -16.188 3.977 39.781 1 16.64 399 CYS A N 1
ATOM 3199 C CA . CYS A 1 399 ? -16.625 2.744 39.156 1 16.64 399 CYS A CA 1
ATOM 3200 C C . CYS A 1 399 ? -15.695 1.589 39.469 1 16.64 399 CYS A C 1
ATOM 3202 O O . CYS A 1 399 ? -14.531 1.592 39.031 1 16.64 399 CYS A O 1
ATOM 3204 N N . THR A 1 400 ? -15.711 0.616 40.656 1 16.86 400 THR A N 1
ATOM 3205 C CA . THR A 1 400 ? -15.109 -0.508 41.375 1 16.86 400 THR A CA 1
ATOM 3206 C C . THR A 1 400 ? -15.258 -1.796 40.562 1 16.86 400 THR A C 1
ATOM 3208 O O . THR A 1 400 ? -16.359 -2.354 40.469 1 16.86 400 THR A O 1
ATOM 3211 N N . VAL A 1 401 ? -14.992 -2.232 39.438 1 17.84 401 VAL A N 1
ATOM 3212 C CA . VAL A 1 401 ? -15.336 -3.602 39.094 1 17.84 401 VAL A CA 1
ATOM 3213 C C . VAL A 1 401 ? -14.539 -4.586 39.938 1 17.84 401 VAL A C 1
ATOM 3215 O O . VAL A 1 401 ? -13.32 -4.477 40.062 1 17.84 401 VAL A O 1
ATOM 3218 N N . SER A 1 402 ? -15.133 -5.738 40.781 1 16.31 402 SER A N 1
ATOM 3219 C CA . SER A 1 402 ? -15.016 -6.742 41.812 1 16.31 402 SER A CA 1
ATOM 3220 C C . SER A 1 402 ? -14.172 -7.926 41.375 1 16.31 402 SER A C 1
ATOM 3222 O O . SER A 1 402 ? -14.117 -8.234 40.188 1 16.31 402 SER A O 1
ATOM 3224 N N . GLU A 1 403 ? -13.461 -8.828 42.375 1 19.94 403 GLU A N 1
ATOM 3225 C CA . GLU A 1 403 ? -12.57 -9.898 42.812 1 19.94 403 GLU A CA 1
ATOM 3226 C C . GLU A 1 403 ? -13.273 -11.258 42.75 1 19.94 403 GLU A C 1
ATOM 3228 O O . GLU A 1 403 ? -12.68 -12.281 43.094 1 19.94 403 GLU A O 1
ATOM 3233 N N . GLY A 1 404 ? -14.398 -11.773 42.156 1 17.27 404 GLY A N 1
ATOM 3234 C CA . GLY A 1 404 ? -15.016 -12.828 42.938 1 17.27 404 GLY A CA 1
ATOM 3235 C C . GLY A 1 404 ? -14.055 -13.945 43.281 1 17.27 404 GLY A C 1
ATOM 3236 O O . GLY A 1 404 ? -12.992 -14.078 42.688 1 17.27 404 GLY A O 1
ATOM 3237 N N . GLU A 1 405 ? -14.633 -15.055 44.156 1 17.58 405 GLU A N 1
ATOM 3238 C CA . GLU A 1 405 ? -14.492 -16.109 45.156 1 17.58 405 GLU A CA 1
ATOM 3239 C C . GLU A 1 405 ? -13.875 -17.359 44.562 1 17.58 405 GLU A C 1
ATOM 3241 O O . GLU A 1 405 ? -13.773 -17.484 43.312 1 17.58 405 GLU A O 1
ATOM 3246 N N . ASP A 1 406 ? -14.445 -18.609 45.344 1 16.02 406 ASP A N 1
ATOM 3247 C CA . ASP A 1 406 ? -14.336 -19.938 45.938 1 16.02 406 ASP A CA 1
ATOM 3248 C C . ASP A 1 406 ? -14.781 -21.016 44.938 1 16.02 406 ASP A C 1
ATOM 3250 O O . ASP A 1 406 ? -14.094 -22.016 44.781 1 16.02 406 ASP A O 1
ATOM 3254 N N . CYS A 1 407 ? -16.016 -21.328 44.906 1 19.89 407 CYS A N 1
ATOM 3255 C CA . CYS A 1 407 ? -16.516 -20.828 46.188 1 19.89 407 CYS A CA 1
ATOM 3256 C C . CYS A 1 407 ? -15.734 -21.422 47.344 1 19.89 407 CYS A C 1
ATOM 3258 O O . CYS A 1 407 ? -15.297 -20.688 48.219 1 19.89 407 CYS A O 1
ATOM 3260 N N . HIS A 1 408 ? -16.5 -22.203 48.062 1 18.73 408 HIS A N 1
ATOM 3261 C CA . HIS A 1 408 ? -16.594 -23.438 48.844 1 18.73 408 HIS A CA 1
ATOM 3262 C C . HIS A 1 408 ? -16.391 -24.656 47.938 1 18.73 408 HIS A C 1
ATOM 3264 O O . HIS A 1 408 ? -16.297 -25.781 48.438 1 18.73 408 HIS A O 1
ATOM 3270 N N . LEU A 1 409 ? -15.797 -25.453 46.938 1 19.41 409 LEU A N 1
ATOM 3271 C CA . LEU A 1 409 ? -15.266 -26.703 47.469 1 19.41 409 LEU A CA 1
ATOM 3272 C C . LEU A 1 409 ? -13.797 -26.547 47.875 1 19.41 409 LEU A C 1
ATOM 3274 O O . LEU A 1 409 ? -13.047 -25.844 47.188 1 19.41 409 LEU A O 1
ATOM 3278 N N . MET B 1 1 ? 38.406 -26.953 52.719 1 22.59 1 MET B N 1
ATOM 3279 C CA . MET B 1 1 ? 37.125 -27.266 52.125 1 22.59 1 MET B CA 1
ATOM 3280 C C . MET B 1 1 ? 36.625 -26.109 51.219 1 22.59 1 MET B C 1
ATOM 3282 O O . MET B 1 1 ? 36 -25.172 51.719 1 22.59 1 MET B O 1
ATOM 3286 N N . ASP B 1 2 ? 37.312 -25.531 50.344 1 22.36 2 ASP B N 1
ATOM 3287 C CA . ASP B 1 2 ? 37.719 -24.312 49.656 1 22.36 2 ASP B CA 1
ATOM 3288 C C . ASP B 1 2 ? 36.844 -24.031 48.469 1 22.36 2 ASP B C 1
ATOM 3290 O O . ASP B 1 2 ? 36.75 -24.859 47.531 1 22.36 2 ASP B O 1
ATOM 3294 N N . ASP B 1 3 ? 35.656 -23.375 48.656 1 21.97 3 ASP B N 1
ATOM 3295 C CA . ASP B 1 3 ? 34.406 -23.172 47.906 1 21.97 3 ASP B CA 1
ATOM 3296 C C . ASP B 1 3 ? 34.625 -22.406 46.625 1 21.97 3 ASP B C 1
ATOM 3298 O O . ASP B 1 3 ? 34.969 -21.234 46.625 1 21.97 3 ASP B O 1
ATOM 3302 N N . ARG B 1 4 ? 35.188 -23.016 45.625 1 22.11 4 ARG B N 1
ATOM 3303 C CA . ARG B 1 4 ? 35.781 -22.578 44.344 1 22.11 4 ARG B CA 1
ATOM 3304 C C . ARG B 1 4 ? 34.75 -21.891 43.469 1 22.11 4 ARG B C 1
ATOM 3306 O O . ARG B 1 4 ? 33.938 -22.562 42.812 1 22.11 4 ARG B O 1
ATOM 3313 N N . CYS B 1 5 ? 34.031 -20.875 43.906 1 20.66 5 CYS B N 1
ATOM 3314 C CA . CYS B 1 5 ? 32.906 -20.203 43.281 1 20.66 5 CYS B CA 1
ATOM 3315 C C . CYS B 1 5 ? 33.281 -19.688 41.875 1 20.66 5 CYS B C 1
ATOM 3317 O O . CYS B 1 5 ? 34.125 -18.781 41.781 1 20.66 5 CYS B O 1
ATOM 3319 N N . ASN B 1 6 ? 33.562 -20.531 41 1 19.06 6 ASN B N 1
ATOM 3320 C CA . ASN B 1 6 ? 34.156 -20.266 39.688 1 19.06 6 ASN B CA 1
ATOM 3321 C C . ASN B 1 6 ? 33.344 -19.219 38.938 1 19.06 6 ASN B C 1
ATOM 3323 O O . ASN B 1 6 ? 32.156 -19.406 38.688 1 19.06 6 ASN B O 1
ATOM 3327 N N . ARG B 1 7 ? 33.656 -17.953 39.094 1 21.27 7 ARG B N 1
ATOM 3328 C CA . ARG B 1 7 ? 33.125 -16.688 38.594 1 21.27 7 ARG B CA 1
ATOM 3329 C C . ARG B 1 7 ? 33.094 -16.672 37.062 1 21.27 7 ARG B C 1
ATOM 3331 O O . ARG B 1 7 ? 34.156 -16.703 36.438 1 21.27 7 ARG B O 1
ATOM 3338 N N . VAL B 1 8 ? 32.344 -17.609 36.531 1 20.31 8 VAL B N 1
ATOM 3339 C CA . VAL B 1 8 ? 32.312 -17.734 35.094 1 20.31 8 VAL B CA 1
ATOM 3340 C C . VAL B 1 8 ? 32.219 -16.359 34.438 1 20.31 8 VAL B C 1
ATOM 3342 O O . VAL B 1 8 ? 31.281 -15.609 34.719 1 20.31 8 VAL B O 1
ATOM 3345 N N . ARG B 1 9 ? 33.312 -15.75 34.219 1 21.55 9 ARG B N 1
ATOM 3346 C CA . ARG B 1 9 ? 33.531 -14.445 33.625 1 21.55 9 ARG B CA 1
ATOM 3347 C C . ARG B 1 9 ? 32.844 -14.344 32.25 1 21.55 9 ARG B C 1
ATOM 3349 O O . ARG B 1 9 ? 33.219 -15.055 31.328 1 21.55 9 ARG B O 1
ATOM 3356 N N . GLY B 1 10 ? 31.531 -14.5 32.25 1 19.98 10 GLY B N 1
ATOM 3357 C CA . GLY B 1 10 ? 30.672 -14.523 31.078 1 19.98 10 GLY B CA 1
ATOM 3358 C C . GLY B 1 10 ? 31.062 -13.477 30.047 1 19.98 10 GLY B C 1
ATOM 3359 O O . GLY B 1 10 ? 31.094 -12.281 30.344 1 19.98 10 GLY B O 1
ATOM 3360 N N . ASP B 1 11 ? 32 -13.758 29.297 1 21.45 11 ASP B N 1
ATOM 3361 C CA . ASP B 1 11 ? 32.625 -12.93 28.281 1 21.45 11 ASP B CA 1
A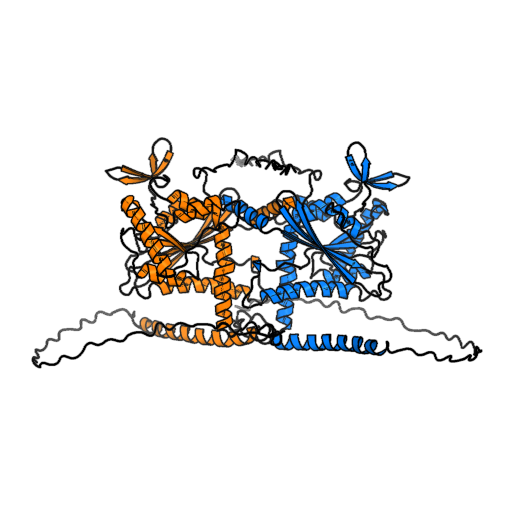TOM 3362 C C . ASP B 1 11 ? 31.578 -12.266 27.375 1 21.45 11 ASP B C 1
ATOM 3364 O O . ASP B 1 11 ? 30.875 -12.945 26.641 1 21.45 11 ASP B O 1
ATOM 3368 N N . CYS B 1 12 ? 30.797 -11.359 27.844 1 20.7 12 CYS B N 1
ATOM 3369 C CA . CYS B 1 12 ? 29.75 -10.5 27.297 1 20.7 12 CYS B CA 1
ATOM 3370 C C . CYS B 1 12 ? 30.203 -9.844 26 1 20.7 12 CYS B C 1
ATOM 3372 O O . CYS B 1 12 ? 31.109 -9.016 26.016 1 20.7 12 CYS B O 1
ATOM 3374 N N . HIS B 1 13 ? 30.453 -10.625 25.047 1 20.64 13 HIS B N 1
ATOM 3375 C CA . HIS B 1 13 ? 30.922 -10.086 23.781 1 20.64 13 HIS B CA 1
ATOM 3376 C C . HIS B 1 13 ? 30.203 -8.797 23.422 1 20.64 13 HIS B C 1
ATOM 3378 O O . HIS B 1 13 ? 28.969 -8.75 23.438 1 20.64 13 HIS B O 1
ATOM 3384 N N . ARG B 1 14 ? 30.719 -7.656 23.656 1 22.95 14 ARG B N 1
ATOM 3385 C CA . ARG B 1 14 ? 30.5 -6.246 23.328 1 22.95 14 ARG B CA 1
ATOM 3386 C C . ARG B 1 14 ? 30.109 -6.066 21.875 1 22.95 14 ARG B C 1
ATOM 3388 O O . ARG B 1 14 ? 30.891 -6.367 20.969 1 22.95 14 ARG B O 1
ATOM 3395 N N . PHE B 1 15 ? 28.984 -6.59 21.484 1 23.14 15 PHE B N 1
ATOM 3396 C CA . PHE B 1 15 ? 28.438 -6.289 20.172 1 23.14 15 PHE B CA 1
ATOM 3397 C C . PHE B 1 15 ? 28.828 -4.883 19.734 1 23.14 15 PHE B C 1
ATOM 3399 O O . PHE B 1 15 ? 28.547 -3.908 20.438 1 23.14 15 PHE B O 1
ATOM 3406 N N . PHE B 1 16 ? 29.984 -4.703 19.203 1 23.03 16 PHE B N 1
ATOM 3407 C CA . PHE B 1 16 ? 30.609 -3.523 18.609 1 23.03 16 PHE B CA 1
ATOM 3408 C C . PHE B 1 16 ? 29.609 -2.738 17.781 1 23.03 16 PHE B C 1
ATOM 3410 O O . PHE B 1 16 ? 29.078 -3.246 16.781 1 23.03 16 PHE B O 1
ATOM 3417 N N . LEU B 1 17 ? 28.719 -1.968 18.359 1 26.77 17 LEU B N 1
ATOM 3418 C CA . LEU B 1 17 ? 27.922 -0.802 17.984 1 26.77 17 LEU B CA 1
ATOM 3419 C C . LEU B 1 17 ? 28.641 0.029 16.922 1 26.77 17 LEU B C 1
ATOM 3421 O O . LEU B 1 17 ? 29.609 0.726 17.234 1 26.77 17 LEU B O 1
ATOM 3425 N N . GLY B 1 18 ? 29.078 -0.6 15.828 1 23.72 18 GLY B N 1
ATOM 3426 C CA . GLY B 1 18 ? 30.016 0.062 14.945 1 23.72 18 GLY B CA 1
ATOM 3427 C C . GLY B 1 18 ? 29.75 1.546 14.789 1 23.72 18 GLY B C 1
ATOM 3428 O O . GLY B 1 18 ? 28.656 2.02 15.109 1 23.72 18 GLY B O 1
ATOM 3429 N N . GLU B 1 19 ? 30.719 2.494 14.445 1 27.66 19 GLU B N 1
ATOM 3430 C CA . GLU B 1 19 ? 31.047 3.916 14.406 1 27.66 19 GLU B CA 1
ATOM 3431 C C . GLU B 1 19 ? 30.016 4.703 13.609 1 27.66 19 GLU B C 1
ATOM 3433 O O . GLU B 1 19 ? 29.766 5.875 13.891 1 27.66 19 GLU B O 1
ATOM 3438 N N . GLY B 1 20 ? 29.688 4.297 12.359 1 27.14 20 GLY B N 1
ATOM 3439 C CA . GLY B 1 20 ? 29.141 5.238 11.398 1 27.14 20 GLY B CA 1
ATOM 3440 C C . GLY B 1 20 ? 27.656 5.504 11.617 1 27.14 20 GLY B C 1
ATOM 3441 O O . GLY B 1 20 ? 26.797 4.863 11 1 27.14 20 GLY B O 1
ATOM 3442 N N . CYS B 1 21 ? 27.172 5.504 12.688 1 28.88 21 CYS B N 1
ATOM 3443 C CA . CYS B 1 21 ? 25.844 6.043 12.961 1 28.88 21 CYS B CA 1
ATOM 3444 C C . CYS B 1 21 ? 25.594 7.297 12.133 1 28.88 21 CYS B C 1
ATOM 3446 O O . CYS B 1 21 ? 26.141 8.359 12.414 1 28.88 21 CYS B O 1
ATOM 3448 N N . ARG B 1 22 ? 25.391 7.117 10.852 1 29.92 22 ARG B N 1
ATOM 3449 C CA . ARG B 1 22 ? 25.141 8.258 9.977 1 29.92 22 ARG B CA 1
ATOM 3450 C C . ARG B 1 22 ? 24.172 9.242 10.617 1 29.92 22 ARG B C 1
ATOM 3452 O O . ARG B 1 22 ? 23 8.914 10.812 1 29.92 22 ARG B O 1
ATOM 3459 N N . THR B 1 23 ? 24.484 9.859 11.648 1 32.69 23 THR B N 1
ATOM 3460 C CA . THR B 1 23 ? 23.797 11.094 12 1 32.69 23 THR B CA 1
ATOM 3461 C C . THR B 1 23 ? 23.391 11.867 10.75 1 32.69 23 THR B C 1
ATOM 3463 O O . THR B 1 23 ? 24.25 12.352 10.008 1 32.69 23 THR B O 1
ATOM 3466 N N . VAL B 1 24 ? 22.469 11.383 10.047 1 38 24 VAL B N 1
ATOM 3467 C CA . VAL B 1 24 ? 22.109 12.203 8.891 1 38 24 VAL B CA 1
ATOM 3468 C C . VAL B 1 24 ? 21.938 13.656 9.328 1 38 24 VAL B C 1
ATOM 3470 O O . VAL B 1 24 ? 21.062 13.969 10.141 1 38 24 VAL B O 1
ATOM 3473 N N . PRO B 1 25 ? 22.969 14.367 9.328 1 41.66 25 PRO B N 1
ATOM 3474 C CA . PRO B 1 25 ? 22.812 15.797 9.617 1 41.66 25 PRO B CA 1
ATOM 3475 C C . PRO B 1 25 ? 21.547 16.391 9.016 1 41.66 25 PRO B C 1
ATOM 3477 O O . PRO B 1 25 ? 21.078 15.922 7.965 1 41.66 25 PRO B O 1
ATOM 3480 N N . LEU B 1 26 ? 20.672 16.875 9.867 1 44.28 26 LEU B N 1
ATOM 3481 C CA . LEU B 1 26 ? 19.516 17.656 9.469 1 44.28 26 LEU B CA 1
ATOM 3482 C C . LEU B 1 26 ? 19.844 18.547 8.266 1 44.28 26 LEU B C 1
ATOM 3484 O O . LEU B 1 26 ? 18.969 19.219 7.723 1 44.28 26 LEU B O 1
ATOM 3488 N N . SER B 1 27 ? 21.172 18.734 8.023 1 46.09 27 SER B N 1
ATOM 3489 C CA . SER B 1 27 ? 21.609 19.719 7.039 1 46.09 27 SER B CA 1
ATOM 3490 C C . SER B 1 27 ? 21.328 19.234 5.621 1 46.09 27 SER B C 1
ATOM 3492 O O . SER B 1 27 ? 21.609 19.953 4.652 1 46.09 27 SER B O 1
ATOM 3494 N N . GLY B 1 28 ? 20.797 18.047 5.5 1 51.44 28 GLY B N 1
ATOM 3495 C CA . GLY B 1 28 ? 20.703 17.594 4.121 1 51.44 28 GLY B CA 1
ATOM 3496 C C . GLY B 1 28 ? 19.406 18 3.443 1 51.44 28 GLY B C 1
ATOM 3497 O O . GLY B 1 28 ? 18.609 18.75 4.012 1 51.44 28 GLY B O 1
ATOM 3498 N N . HIS B 1 29 ? 19.234 17.781 2.123 1 64.19 29 HIS B N 1
ATOM 3499 C CA . HIS B 1 29 ? 18.078 18.016 1.284 1 64.19 29 HIS B CA 1
ATOM 3500 C C . HIS B 1 29 ? 16.828 17.391 1.889 1 64.19 29 HIS B C 1
ATOM 3502 O O . HIS B 1 29 ? 16.844 16.219 2.289 1 64.19 29 HIS B O 1
ATOM 3508 N N . VAL B 1 30 ? 16.016 18.25 2.465 1 71.81 30 VAL B N 1
ATOM 3509 C CA . VAL B 1 30 ? 14.734 17.781 2.977 1 71.81 30 VAL B CA 1
ATOM 3510 C C . VAL B 1 30 ? 13.664 17.906 1.895 1 71.81 30 VAL B C 1
ATOM 3512 O O . VAL B 1 30 ? 13.312 19.016 1.49 1 71.81 30 VAL B O 1
ATOM 3515 N N . GLY B 1 31 ? 13.336 16.734 1.294 1 83.19 31 GLY B N 1
ATOM 3516 C CA . GLY B 1 31 ? 12.328 16.719 0.246 1 83.19 31 GLY B CA 1
ATOM 3517 C C . GLY B 1 31 ? 11.477 15.469 0.262 1 83.19 31 GLY B C 1
ATOM 3518 O O . GLY B 1 31 ? 11.781 14.516 0.982 1 83.19 31 GLY B O 1
ATOM 3519 N N . PHE B 1 32 ? 10.445 15.438 -0.407 1 86.62 32 PHE B N 1
ATOM 3520 C CA . PHE B 1 32 ? 9.531 14.305 -0.457 1 86.62 32 PHE B CA 1
ATOM 3521 C C . PHE B 1 32 ? 10.086 13.195 -1.343 1 86.62 32 PHE B C 1
ATOM 3523 O O . PHE B 1 32 ? 9.469 12.141 -1.487 1 86.62 32 PHE B O 1
ATOM 3530 N N . ASP B 1 33 ? 11.336 13.414 -1.872 1 88.5 33 ASP B N 1
ATOM 3531 C CA . ASP B 1 33 ? 12 12.328 -2.594 1 88.5 33 ASP B CA 1
ATOM 3532 C C . ASP B 1 33 ? 12.367 11.188 -1.651 1 88.5 33 ASP B C 1
ATOM 3534 O O . ASP B 1 33 ? 12.805 10.125 -2.098 1 88.5 33 ASP B O 1
ATOM 3538 N N . SER B 1 34 ? 12.109 11.398 -0.347 1 89.06 34 SER B N 1
ATOM 3539 C CA . SER B 1 34 ? 12.344 10.359 0.653 1 89.06 34 SER B CA 1
ATOM 3540 C C . SER B 1 34 ? 11.125 9.453 0.799 1 89.06 34 SER B C 1
ATOM 3542 O O . SER B 1 34 ? 11.18 8.43 1.487 1 89.06 34 SER B O 1
ATOM 3544 N N . LEU B 1 35 ? 10.07 9.742 0.104 1 90.25 35 LEU B N 1
ATOM 3545 C CA . LEU B 1 35 ? 8.82 8.992 0.24 1 90.25 35 LEU B CA 1
ATOM 3546 C C . LEU B 1 35 ? 9.023 7.527 -0.113 1 90.25 35 LEU B C 1
ATOM 3548 O O . LEU B 1 35 ? 8.547 6.641 0.602 1 90.25 35 LEU B O 1
ATOM 3552 N N . PRO B 1 36 ? 9.758 7.195 -1.162 1 90.31 36 PRO B N 1
ATOM 3553 C CA . PRO B 1 36 ? 10 5.781 -1.462 1 90.31 36 PRO B CA 1
ATOM 3554 C C . PRO B 1 36 ? 10.719 5.051 -0.328 1 90.31 36 PRO B C 1
ATOM 3556 O O . PRO B 1 36 ? 10.391 3.902 -0.025 1 90.31 36 PRO B O 1
ATOM 3559 N N . ASP B 1 37 ? 11.617 5.781 0.296 1 89.56 37 ASP B N 1
ATOM 3560 C CA . ASP B 1 37 ? 12.344 5.18 1.412 1 89.56 37 ASP B CA 1
ATOM 3561 C C . ASP B 1 37 ? 11.414 4.938 2.6 1 89.56 37 ASP B C 1
ATOM 3563 O O . ASP B 1 37 ? 11.539 3.926 3.293 1 89.56 37 ASP B O 1
ATOM 3567 N N . GLN B 1 38 ? 10.586 5.828 2.857 1 89.94 38 GLN B N 1
ATOM 3568 C CA . GLN B 1 38 ? 9.617 5.676 3.938 1 89.94 38 GLN B CA 1
ATOM 3569 C C . GLN B 1 38 ? 8.719 4.461 3.705 1 89.94 38 GLN B C 1
ATOM 3571 O O . GLN B 1 38 ? 8.445 3.699 4.633 1 89.94 38 GLN B O 1
ATOM 3576 N N . LEU B 1 39 ? 8.359 4.344 2.477 1 90.75 39 LEU B N 1
ATOM 3577 C CA . LEU B 1 39 ? 7.52 3.219 2.09 1 90.75 39 LEU B CA 1
ATOM 3578 C C . LEU B 1 39 ? 8.25 1.896 2.303 1 90.75 39 LEU B C 1
ATOM 3580 O O . LEU B 1 39 ? 7.672 0.946 2.84 1 90.75 39 LEU B O 1
ATOM 3584 N N . VAL B 1 40 ? 9.461 1.858 1.871 1 91 40 VAL B N 1
ATOM 3585 C CA . VAL B 1 40 ? 10.273 0.652 1.977 1 91 40 VAL B CA 1
ATOM 3586 C C . VAL B 1 40 ? 10.461 0.278 3.445 1 91 40 VAL B C 1
ATOM 3588 O O . VAL B 1 40 ? 10.273 -0.88 3.826 1 91 40 VAL B O 1
ATOM 3591 N N . ASN B 1 41 ? 10.805 1.28 4.234 1 88.75 41 ASN B N 1
ATOM 3592 C CA . ASN B 1 41 ? 11.039 1.021 5.648 1 88.75 41 ASN B CA 1
ATOM 3593 C C . ASN B 1 41 ? 9.797 0.455 6.332 1 88.75 41 ASN B C 1
ATOM 3595 O O . ASN B 1 41 ? 9.891 -0.516 7.086 1 88.75 41 ASN B O 1
ATOM 3599 N N . LYS B 1 42 ? 8.766 0.944 6.012 1 88.44 42 LYS B N 1
ATOM 3600 C CA . LYS B 1 42 ? 7.512 0.485 6.605 1 88.44 42 LYS B CA 1
ATOM 3601 C C . LYS B 1 42 ? 7.176 -0.933 6.156 1 88.44 42 LYS B C 1
ATOM 3603 O O . LYS B 1 42 ? 6.777 -1.771 6.965 1 88.44 42 LYS B O 1
ATOM 3608 N N . SER B 1 43 ? 7.324 -1.201 4.918 1 89.56 43 SER B N 1
ATOM 3609 C CA . SER B 1 43 ? 6.977 -2.502 4.355 1 89.56 43 SER B CA 1
ATOM 3610 C C . SER B 1 43 ? 7.926 -3.588 4.852 1 89.56 43 SER B C 1
ATOM 3612 O O . SER B 1 43 ? 7.508 -4.723 5.098 1 89.56 43 SER B O 1
ATOM 3614 N N . VAL B 1 44 ? 9.188 -3.232 4.914 1 91.06 44 VAL B N 1
ATOM 3615 C CA . VAL B 1 44 ? 10.18 -4.184 5.395 1 91.06 44 VAL B CA 1
ATOM 3616 C C . VAL B 1 44 ? 9.922 -4.504 6.863 1 91.06 44 VAL B C 1
ATOM 3618 O O . VAL B 1 44 ? 10.047 -5.656 7.289 1 91.06 44 VAL B O 1
ATOM 3621 N N . ASN B 1 45 ? 9.492 -3.494 7.617 1 87.81 45 ASN B N 1
ATOM 3622 C CA . ASN B 1 45 ? 9.18 -3.705 9.023 1 87.81 45 ASN B CA 1
ATOM 3623 C C . ASN B 1 45 ? 7.957 -4.598 9.203 1 87.81 45 ASN B C 1
ATOM 3625 O O . ASN B 1 45 ? 7.898 -5.398 10.141 1 87.81 45 ASN B O 1
ATOM 3629 N N . HIS B 1 46 ? 6.977 -4.484 8.312 1 87.69 46 HIS B N 1
ATOM 3630 C CA . HIS B 1 46 ? 5.754 -5.281 8.375 1 87.69 46 HIS B CA 1
ATOM 3631 C C . HIS B 1 46 ? 5.98 -6.68 7.812 1 87.69 46 HIS B C 1
ATOM 3633 O O . HIS B 1 46 ? 5.32 -7.633 8.234 1 87.69 46 HIS B O 1
ATOM 3639 N N . GLY B 1 47 ? 6.852 -6.77 6.859 1 90.5 47 GLY B N 1
ATOM 3640 C CA . GLY B 1 47 ? 7.051 -8.023 6.156 1 90.5 47 GLY B CA 1
ATOM 3641 C C . GLY B 1 47 ? 6.168 -8.164 4.93 1 90.5 47 GLY B C 1
ATOM 3642 O O . GLY B 1 47 ? 5.199 -7.422 4.766 1 90.5 47 GLY B O 1
ATOM 3643 N N . PHE B 1 48 ? 6.523 -9.094 4.066 1 93.62 48 PHE B N 1
ATOM 3644 C CA . PHE B 1 48 ? 5.777 -9.359 2.844 1 93.62 48 PHE B CA 1
ATOM 3645 C C . PHE B 1 48 ? 5.098 -10.719 2.904 1 93.62 48 PHE B C 1
ATOM 3647 O O . PHE B 1 48 ? 5.453 -11.562 3.734 1 93.62 48 PHE B O 1
ATOM 3654 N N . CYS B 1 49 ? 4.086 -10.82 2.141 1 94.75 49 CYS B N 1
ATOM 3655 C CA . CYS B 1 49 ? 3.357 -12.078 2.045 1 94.75 49 CYS B CA 1
ATOM 3656 C C . CYS B 1 49 ? 3.131 -12.469 0.589 1 94.75 49 CYS B C 1
ATOM 3658 O O . CYS B 1 49 ? 2.896 -11.609 -0.259 1 94.75 49 CYS B O 1
ATOM 3660 N N . PHE B 1 50 ? 3.23 -13.789 0.344 1 96.81 50 PHE B N 1
ATOM 3661 C CA . PHE B 1 50 ? 3.002 -14.305 -1.002 1 96.81 50 PHE B CA 1
ATOM 3662 C C . PHE B 1 50 ? 2.484 -15.734 -0.954 1 96.81 50 PHE B C 1
ATOM 3664 O O . PHE B 1 50 ? 3.062 -16.594 -0.275 1 96.81 50 PHE B O 1
ATOM 3671 N N . ASN B 1 51 ? 1.369 -15.977 -1.589 1 98.06 51 ASN B N 1
ATOM 3672 C CA . ASN B 1 51 ? 0.736 -17.297 -1.607 1 98.06 51 ASN B CA 1
ATOM 3673 C C . ASN B 1 51 ? 0.692 -17.875 -3.018 1 98.06 51 ASN B C 1
ATOM 3675 O O . ASN B 1 51 ? 0.162 -17.25 -3.936 1 98.06 51 ASN B O 1
ATOM 3679 N N . ILE B 1 52 ? 1.22 -19.109 -3.152 1 97.75 52 ILE B N 1
ATOM 3680 C CA . ILE B 1 52 ? 1.326 -19.75 -4.461 1 97.75 52 ILE B CA 1
ATOM 3681 C C . ILE B 1 52 ? 0.528 -21.047 -4.473 1 97.75 52 ILE B C 1
ATOM 3683 O O . ILE B 1 52 ? 0.611 -21.844 -3.531 1 97.75 52 ILE B O 1
ATOM 3687 N N . LEU B 1 53 ? -0.259 -21.219 -5.492 1 98.31 53 LEU B N 1
ATOM 3688 C CA . LEU B 1 53 ? -1.007 -22.453 -5.73 1 98.31 53 LEU B CA 1
ATOM 3689 C C . LEU B 1 53 ? -0.38 -23.25 -6.859 1 98.31 53 LEU B C 1
ATOM 3691 O O . LEU B 1 53 ? -0.135 -22.719 -7.945 1 98.31 53 LEU B O 1
ATOM 3695 N N . CYS B 1 54 ? -0.057 -24.5 -6.602 1 97.19 54 CYS B N 1
ATOM 3696 C CA . CYS B 1 54 ? 0.483 -25.391 -7.613 1 97.19 54 CYS B CA 1
ATOM 3697 C C . CYS B 1 54 ? -0.562 -26.422 -8.047 1 97.19 54 CYS B C 1
ATOM 3699 O O . CYS B 1 54 ? -1.048 -27.203 -7.227 1 97.19 54 CYS B O 1
ATOM 3701 N N . VAL B 1 55 ? -0.893 -26.359 -9.32 1 96.94 55 VAL B N 1
ATOM 3702 C CA . VAL B 1 55 ? -1.878 -27.281 -9.867 1 96.94 55 VAL B CA 1
ATOM 3703 C C . VAL B 1 55 ? -1.235 -28.141 -10.961 1 96.94 55 VAL B C 1
ATOM 3705 O O . VAL B 1 55 ? -0.522 -27.625 -11.82 1 96.94 55 VAL B O 1
ATOM 3708 N N . GLY B 1 56 ? -1.455 -29.453 -10.906 1 94.19 56 GLY B N 1
ATOM 3709 C CA . GLY B 1 56 ? -0.954 -30.391 -11.898 1 94.19 56 GLY B CA 1
ATOM 3710 C C . GLY B 1 56 ? -1.086 -31.828 -11.469 1 94.19 56 GLY B C 1
ATOM 3711 O O . GLY B 1 56 ? -1.37 -32.125 -10.305 1 94.19 56 GLY B O 1
ATOM 3712 N N . GLU B 1 57 ? -0.854 -32.656 -12.414 1 89.88 57 GLU B N 1
ATOM 3713 C CA . GLU B 1 57 ? -0.952 -34.094 -12.133 1 89.88 57 GLU B CA 1
ATOM 3714 C C . GLU B 1 57 ? 0.11 -34.531 -11.125 1 89.88 57 GLU B C 1
ATOM 3716 O O . GLU B 1 57 ? 1.148 -33.875 -10.992 1 89.88 57 GLU B O 1
ATOM 3721 N N . THR B 1 58 ? -0.266 -35.625 -10.469 1 87.12 58 THR B N 1
ATOM 3722 C CA . THR B 1 58 ? 0.674 -36.188 -9.5 1 87.12 58 THR B CA 1
ATOM 3723 C C . THR B 1 58 ? 1.951 -36.656 -10.188 1 87.12 58 THR B C 1
ATOM 3725 O O . THR B 1 58 ? 1.897 -37.25 -11.266 1 87.12 58 THR B O 1
ATOM 3728 N N . GLY B 1 59 ? 3.068 -36.281 -9.617 1 86.94 59 GLY B N 1
ATOM 3729 C CA . GLY B 1 59 ? 4.34 -36.781 -10.125 1 86.94 59 GLY B CA 1
ATOM 3730 C C . GLY B 1 59 ? 4.992 -35.812 -11.109 1 86.94 59 GLY B C 1
ATOM 3731 O O . GLY B 1 59 ? 6.039 -36.125 -11.68 1 86.94 59 GLY B O 1
ATOM 3732 N N . LEU B 1 60 ? 4.445 -34.688 -11.312 1 90 60 LEU B N 1
ATOM 3733 C CA . LEU B 1 60 ? 4.996 -33.781 -12.297 1 90 60 LEU B CA 1
ATOM 3734 C C . LEU B 1 60 ? 6.094 -32.906 -11.68 1 90 60 LEU B C 1
ATOM 3736 O O . LEU B 1 60 ? 6.715 -32.094 -12.367 1 90 60 LEU B O 1
ATOM 3740 N N . GLY B 1 61 ? 6.387 -33.031 -10.398 1 90.62 61 GLY B N 1
ATOM 3741 C CA . GLY B 1 61 ? 7.504 -32.344 -9.797 1 90.62 61 GLY B CA 1
ATOM 3742 C C . GLY B 1 61 ? 7.105 -31.016 -9.164 1 90.62 61 GLY B C 1
ATOM 3743 O O . GLY B 1 61 ? 7.902 -30.078 -9.125 1 90.62 61 GLY B O 1
ATOM 3744 N N . LYS B 1 62 ? 5.906 -30.859 -8.727 1 93.19 62 LYS B N 1
ATOM 3745 C CA . LYS B 1 62 ? 5.41 -29.641 -8.117 1 93.19 62 LYS B CA 1
ATOM 3746 C C . LYS B 1 62 ? 6.242 -29.25 -6.895 1 93.19 62 LYS B C 1
ATOM 3748 O O . LYS B 1 62 ? 6.762 -28.141 -6.812 1 93.19 62 LYS B O 1
ATOM 3753 N N . SER B 1 63 ? 6.414 -30.203 -5.984 1 89.81 63 SER B N 1
ATOM 3754 C CA . SER B 1 63 ? 7.156 -29.953 -4.758 1 89.81 63 SER B CA 1
ATOM 3755 C C . SER B 1 63 ? 8.625 -29.672 -5.055 1 89.81 63 SER B C 1
ATOM 3757 O O . SER B 1 63 ? 9.234 -28.781 -4.449 1 89.81 63 SER B O 1
ATOM 3759 N N . THR B 1 64 ? 9.18 -30.391 -5.984 1 89.5 64 THR B N 1
ATOM 3760 C CA . THR B 1 64 ? 10.578 -30.219 -6.348 1 89.5 64 THR B CA 1
ATOM 3761 C C . THR B 1 64 ? 10.82 -28.828 -6.918 1 89.5 64 THR B C 1
ATOM 3763 O O . THR B 1 64 ? 11.82 -28.188 -6.59 1 89.5 64 THR B O 1
ATOM 3766 N N . LEU B 1 65 ? 9.938 -28.453 -7.75 1 92.06 65 LEU B N 1
ATOM 3767 C CA . LEU B 1 65 ? 10.094 -27.125 -8.344 1 92.06 65 LEU B CA 1
ATOM 3768 C C . LEU B 1 65 ? 10.023 -26.047 -7.273 1 92.06 65 LEU B C 1
ATOM 3770 O O . LEU B 1 65 ? 10.789 -25.078 -7.309 1 92.06 65 LEU B O 1
ATOM 3774 N N . MET B 1 66 ? 9.102 -26.125 -6.34 1 90.44 66 MET B N 1
ATOM 3775 C CA . MET B 1 66 ? 8.969 -25.141 -5.277 1 90.44 66 MET B CA 1
ATOM 3776 C C . MET B 1 66 ? 10.234 -25.078 -4.426 1 90.44 66 MET B C 1
ATOM 3778 O O . MET B 1 66 ? 10.703 -23.984 -4.086 1 90.44 66 MET B O 1
ATOM 3782 N N . ASP B 1 67 ? 10.812 -26.25 -4.16 1 88.12 67 ASP B N 1
ATOM 3783 C CA . ASP B 1 67 ? 12.062 -26.312 -3.406 1 88.12 67 ASP B CA 1
ATOM 3784 C C . ASP B 1 67 ? 13.18 -25.578 -4.148 1 88.12 67 ASP B C 1
ATOM 3786 O O . ASP B 1 67 ? 13.977 -24.859 -3.539 1 88.12 67 ASP B O 1
ATOM 3790 N N . THR B 1 68 ? 13.125 -25.797 -5.402 1 87.31 68 THR B N 1
ATOM 3791 C CA . THR B 1 68 ? 14.18 -25.219 -6.234 1 87.31 68 THR B CA 1
ATOM 3792 C C . THR B 1 68 ? 13.984 -23.719 -6.375 1 87.31 68 THR B C 1
ATOM 3794 O O . THR B 1 68 ? 14.945 -22.953 -6.297 1 87.31 68 THR B O 1
ATOM 3797 N N . LEU B 1 69 ? 12.789 -23.281 -6.504 1 88.75 69 LEU B N 1
ATOM 3798 C CA . LEU B 1 69 ? 12.461 -21.875 -6.715 1 88.75 69 LEU B CA 1
ATOM 3799 C C . LEU B 1 69 ? 12.875 -21.031 -5.516 1 88.75 69 LEU B C 1
ATOM 3801 O O . LEU B 1 69 ? 13.406 -19.922 -5.676 1 88.75 69 LEU B O 1
ATOM 3805 N N . PHE B 1 70 ? 12.695 -21.531 -4.336 1 85.94 70 PHE B N 1
ATOM 3806 C CA . PHE B 1 70 ? 12.945 -20.75 -3.131 1 85.94 70 PHE B CA 1
ATOM 3807 C C . PHE B 1 70 ? 14.188 -21.25 -2.408 1 85.94 70 PHE B C 1
ATOM 3809 O O . PHE B 1 70 ? 14.508 -20.781 -1.312 1 85.94 70 PHE B O 1
ATOM 3816 N N . ASN B 1 71 ? 14.844 -22.047 -3.059 1 79.56 71 ASN B N 1
ATOM 3817 C CA . ASN B 1 71 ? 16.094 -22.578 -2.539 1 79.56 71 ASN B CA 1
ATOM 3818 C C . ASN B 1 71 ? 15.945 -23.047 -1.096 1 79.56 71 ASN B C 1
ATOM 3820 O O . ASN B 1 71 ? 16.75 -22.703 -0.236 1 79.56 71 ASN B O 1
ATOM 3824 N N . THR B 1 72 ? 14.836 -23.641 -0.808 1 79.12 72 THR B N 1
ATOM 3825 C CA . THR B 1 72 ? 14.508 -24.188 0.504 1 79.12 72 THR B CA 1
ATOM 3826 C C . THR B 1 72 ? 13.852 -25.562 0.368 1 79.12 72 THR B C 1
ATOM 3828 O O . THR B 1 72 ? 13.156 -25.828 -0.615 1 79.12 72 THR B O 1
ATOM 3831 N N . LYS B 1 73 ? 14.18 -26.438 1.272 1 78.94 73 LYS B N 1
ATOM 3832 C CA . LYS B 1 73 ? 13.516 -27.734 1.306 1 78.94 73 LYS B CA 1
ATOM 3833 C C . LYS B 1 73 ? 12.234 -27.672 2.135 1 78.94 73 LYS B C 1
ATOM 3835 O O . LYS B 1 73 ? 12.289 -27.516 3.355 1 78.94 73 LYS B O 1
ATOM 3840 N N . PHE B 1 74 ? 11.234 -27.672 1.354 1 76.44 74 PHE B N 1
ATOM 3841 C CA . PHE B 1 74 ? 9.945 -27.641 2.033 1 76.44 74 PHE B CA 1
ATOM 3842 C C . PHE B 1 74 ? 9.516 -29.047 2.445 1 76.44 74 PHE B C 1
ATOM 3844 O O . PHE B 1 74 ? 9.82 -30.016 1.758 1 76.44 74 PHE B O 1
ATOM 3851 N N . GLU B 1 75 ? 9.25 -29.281 3.777 1 65.88 75 GLU B N 1
ATOM 3852 C CA . GLU B 1 75 ? 8.898 -30.594 4.301 1 65.88 75 GLU B CA 1
ATOM 3853 C C . GLU B 1 75 ? 7.559 -31.062 3.746 1 65.88 75 GLU B C 1
ATOM 3855 O O . GLU B 1 75 ? 6.566 -30.328 3.797 1 65.88 75 GLU B O 1
ATOM 3860 N N . GLY B 1 76 ? 7.516 -31.656 2.541 1 60.81 76 GLY B N 1
ATOM 3861 C CA . GLY B 1 76 ? 6.223 -32.188 2.135 1 60.81 76 GLY B CA 1
ATOM 3862 C C . GLY B 1 76 ? 6.199 -33.688 2.021 1 60.81 76 GLY B C 1
ATOM 3863 O O . GLY B 1 76 ? 7.223 -34.312 1.725 1 60.81 76 GLY B O 1
ATOM 3864 N N . GLU B 1 77 ? 5.305 -34.25 2.855 1 58.66 77 GLU B N 1
ATOM 3865 C CA . GLU B 1 77 ? 5.113 -35.688 2.705 1 58.66 77 GLU B CA 1
ATOM 3866 C C . GLU B 1 77 ? 4.469 -36.031 1.361 1 58.66 77 GLU B C 1
ATOM 3868 O O . GLU B 1 77 ? 3.523 -35.375 0.938 1 58.66 77 GLU B O 1
ATOM 3873 N N . PRO B 1 78 ? 5.254 -36.844 0.562 1 59.66 78 PRO B N 1
ATOM 3874 C CA . PRO B 1 78 ? 4.602 -37.281 -0.673 1 59.66 78 PRO B CA 1
ATOM 3875 C C . PRO B 1 78 ? 3.203 -37.875 -0.432 1 59.66 78 PRO B C 1
ATOM 3877 O O . PRO B 1 78 ? 2.959 -38.5 0.594 1 59.66 78 PRO B O 1
ATOM 3880 N N . ALA B 1 79 ? 2.203 -37.219 -1.101 1 58 79 ALA B N 1
ATOM 3881 C CA . ALA B 1 79 ? 0.832 -37.656 -0.896 1 58 79 ALA B CA 1
ATOM 3882 C C . ALA B 1 79 ? 0.592 -39 -1.588 1 58 79 ALA B C 1
ATOM 3884 O O . ALA B 1 79 ? 1.241 -39.312 -2.588 1 58 79 ALA B O 1
ATOM 3885 N N . SER B 1 80 ? -0.158 -39.844 -0.947 1 59 80 SER B N 1
ATOM 3886 C CA . SER B 1 80 ? -0.547 -41.125 -1.511 1 59 80 SER B CA 1
ATOM 3887 C C . SER B 1 80 ? -1.367 -40.969 -2.785 1 59 80 SER B C 1
ATOM 3889 O O . SER B 1 80 ? -2.158 -40 -2.893 1 59 80 SER B O 1
ATOM 3891 N N . HIS B 1 81 ? -1.002 -41.594 -3.951 1 58.5 81 HIS B N 1
ATOM 3892 C CA . HIS B 1 81 ? -1.614 -41.562 -5.277 1 58.5 81 HIS B CA 1
ATOM 3893 C C . HIS B 1 81 ? -3.07 -42 -5.219 1 58.5 81 HIS B C 1
ATOM 3895 O O . HIS B 1 81 ? -3.799 -41.906 -6.207 1 58.5 81 HIS B O 1
ATOM 3901 N N . SER B 1 82 ? -3.508 -42.5 -4.113 1 59.03 82 SER B N 1
ATOM 3902 C CA . SER B 1 82 ? -4.812 -43.156 -4.141 1 59.03 82 SER B CA 1
ATOM 3903 C C . SER B 1 82 ? -5.875 -42.281 -3.453 1 59.03 82 SER B C 1
ATOM 3905 O O . SER B 1 82 ? -6.77 -42.812 -2.795 1 59.03 82 SER B O 1
ATOM 3907 N N . GLN B 1 83 ? -5.75 -41 -3.775 1 62.75 83 GLN B N 1
ATOM 3908 C CA . GLN B 1 83 ? -6.773 -40.25 -3.064 1 62.75 83 GLN B CA 1
ATOM 3909 C C . GLN B 1 83 ? -8.039 -40.094 -3.908 1 62.75 83 GLN B C 1
ATOM 3911 O O . GLN B 1 83 ? -7.961 -39.938 -5.129 1 62.75 83 GLN B O 1
ATOM 3916 N N . PRO B 1 84 ? -9.258 -40.438 -3.379 1 67.56 84 PRO B N 1
ATOM 3917 C CA . PRO B 1 84 ? -10.516 -40.406 -4.125 1 67.56 84 PRO B CA 1
ATOM 3918 C C . PRO B 1 84 ? -10.812 -39.031 -4.734 1 67.56 84 PRO B C 1
ATOM 3920 O O . PRO B 1 84 ? -11.531 -38.938 -5.734 1 67.56 84 PRO B O 1
ATOM 3923 N N . GLY B 1 85 ? -10.18 -38 -4.324 1 81.56 85 GLY B N 1
ATOM 3924 C CA . GLY B 1 85 ? -10.461 -36.688 -4.848 1 81.56 85 GLY B CA 1
ATOM 3925 C C . GLY B 1 85 ? -9.273 -35.719 -4.742 1 81.56 85 GLY B C 1
ATOM 3926 O O . GLY B 1 85 ? -8.234 -36.094 -4.195 1 81.56 85 GLY B O 1
ATOM 3927 N N . VAL B 1 86 ? -9.508 -34.688 -5.469 1 89.62 86 VAL B N 1
ATOM 3928 C CA . VAL B 1 86 ? -8.453 -33.656 -5.43 1 89.62 86 VAL B CA 1
ATOM 3929 C C 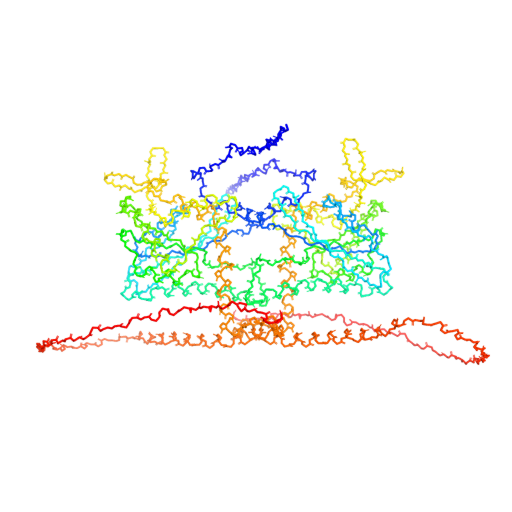. VAL B 1 86 ? -8.438 -33 -4.066 1 89.62 86 VAL B C 1
ATOM 3931 O O . VAL B 1 86 ? -9.484 -32.562 -3.561 1 89.62 86 VAL B O 1
ATOM 3934 N N . GLN B 1 87 ? -7.352 -33 -3.436 1 90 87 GLN B N 1
ATOM 3935 C CA . GLN B 1 87 ? -7.176 -32.344 -2.145 1 90 87 GLN B CA 1
ATOM 3936 C C . GLN B 1 87 ? -6.086 -31.281 -2.213 1 90 87 GLN B C 1
ATOM 3938 O O . GLN B 1 87 ? -5.098 -31.438 -2.936 1 90 87 GLN B O 1
ATOM 3943 N N . LEU B 1 88 ? -6.359 -30.219 -1.449 1 93.62 88 LEU B N 1
ATOM 3944 C CA . LEU B 1 88 ? -5.375 -29.141 -1.382 1 93.62 88 LEU B CA 1
ATOM 3945 C C . LEU B 1 88 ? -4.672 -29.141 -0.03 1 93.62 88 LEU B C 1
ATOM 3947 O O . LEU B 1 88 ? -5.312 -29.297 1.011 1 93.62 88 LEU B O 1
ATOM 3951 N N . LYS B 1 89 ? -3.389 -29.094 -0.115 1 91.19 89 LYS B N 1
ATOM 3952 C CA . LYS B 1 89 ? -2.557 -29.016 1.082 1 91.19 89 LYS B CA 1
ATOM 3953 C C . LYS B 1 89 ? -1.796 -27.688 1.126 1 91.19 89 LYS B C 1
ATOM 3955 O O . LYS B 1 89 ? -1.085 -27.344 0.179 1 91.19 89 LYS B O 1
ATOM 3960 N N . SER B 1 90 ? -2.004 -26.984 2.246 1 92.94 90 SER B N 1
ATOM 3961 C CA . SER B 1 90 ? -1.371 -25.688 2.4 1 92.94 90 SER B CA 1
ATOM 3962 C C . SER B 1 90 ? -0.25 -25.734 3.434 1 92.94 90 SER B C 1
ATOM 3964 O O . SER B 1 90 ? -0.4 -26.344 4.492 1 92.94 90 SER B O 1
ATOM 3966 N N . SER B 1 91 ? 0.911 -25.188 3.104 1 91.88 91 SER B N 1
ATOM 3967 C CA . SER B 1 91 ? 2.041 -25.016 4.012 1 91.88 91 SER B CA 1
ATOM 3968 C C . SER B 1 91 ? 2.559 -23.594 3.992 1 91.88 91 SER B C 1
ATOM 3970 O O . SER B 1 91 ? 2.752 -23 2.922 1 91.88 91 SER B O 1
ATOM 3972 N N . THR B 1 92 ? 2.734 -23.062 5.203 1 92.94 92 THR B N 1
ATOM 3973 C CA . THR B 1 92 ? 3.217 -21.688 5.32 1 92.94 92 THR B CA 1
ATOM 3974 C C . THR B 1 92 ? 4.633 -21.656 5.887 1 92.94 92 THR B C 1
ATOM 3976 O O . THR B 1 92 ? 4.945 -22.391 6.824 1 92.94 92 THR B O 1
ATOM 3979 N N . TYR B 1 93 ? 5.445 -20.812 5.297 1 91.31 93 TYR B N 1
ATOM 3980 C CA . TYR B 1 93 ? 6.852 -20.688 5.672 1 91.31 93 TYR B CA 1
ATOM 3981 C C . TYR B 1 93 ? 7.23 -19.219 5.898 1 91.31 93 TYR B C 1
ATOM 3983 O O . TYR B 1 93 ? 6.762 -18.344 5.18 1 91.31 93 TYR B O 1
ATOM 3991 N N . ASP B 1 94 ? 8.07 -18.984 6.922 1 92.38 94 ASP B N 1
ATOM 3992 C CA . ASP B 1 94 ? 8.664 -17.672 7.141 1 92.38 94 ASP B CA 1
ATOM 3993 C C . ASP B 1 94 ? 10.102 -17.625 6.625 1 92.38 94 ASP B C 1
ATOM 3995 O O . ASP B 1 94 ? 10.992 -18.234 7.215 1 92.38 94 ASP B O 1
ATOM 3999 N N . LEU B 1 95 ? 10.25 -16.953 5.516 1 91.12 95 LEU B N 1
ATOM 4000 C CA . LEU B 1 95 ? 11.555 -16.875 4.867 1 91.12 95 LEU B CA 1
ATOM 4001 C C . LEU B 1 95 ? 12.203 -15.523 5.121 1 91.12 95 LEU B C 1
ATOM 4003 O O . LEU B 1 95 ? 11.508 -14.539 5.402 1 91.12 95 LEU B O 1
ATOM 4007 N N . GLN B 1 96 ? 13.562 -15.5 5.066 1 90.94 96 GLN B N 1
ATOM 4008 C CA . GLN B 1 96 ? 14.328 -14.273 5.27 1 90.94 96 GLN B CA 1
ATOM 4009 C C . GLN B 1 96 ? 15.469 -14.156 4.258 1 90.94 96 GLN B C 1
ATOM 4011 O O . GLN B 1 96 ? 16.219 -15.109 4.059 1 90.94 96 GLN B O 1
ATOM 4016 N N . GLU B 1 97 ? 15.469 -13.156 3.498 1 88.88 97 GLU B N 1
ATOM 4017 C CA . GLU B 1 97 ? 16.578 -12.781 2.619 1 88.88 97 GLU B CA 1
ATOM 4018 C C . GLU B 1 97 ? 17.062 -11.367 2.908 1 88.88 97 GLU B C 1
ATOM 4020 O O . GLU B 1 97 ? 16.344 -10.398 2.652 1 88.88 97 GLU B O 1
ATOM 4025 N N . SER B 1 98 ? 18.234 -11.195 3.367 1 88.62 98 SER B N 1
ATOM 4026 C CA . SER B 1 98 ? 18.719 -9.898 3.824 1 88.62 98 SER B CA 1
ATOM 4027 C C . SER B 1 98 ? 17.828 -9.312 4.906 1 88.62 98 SER B C 1
ATOM 4029 O O . SER B 1 98 ? 17.594 -9.938 5.941 1 88.62 98 SER B O 1
ATOM 4031 N N . ASN B 1 99 ? 17.281 -8.141 4.703 1 87.44 99 ASN B N 1
ATOM 4032 C CA . ASN B 1 99 ? 16.422 -7.52 5.703 1 87.44 99 ASN B CA 1
ATOM 4033 C C . ASN B 1 99 ? 14.945 -7.664 5.34 1 87.44 99 ASN B C 1
ATOM 4035 O O . ASN B 1 99 ? 14.086 -7.035 5.961 1 87.44 99 ASN B O 1
ATOM 4039 N N . VAL B 1 100 ? 14.766 -8.555 4.398 1 92.12 100 VAL B N 1
ATOM 4040 C CA . VAL B 1 100 ? 13.391 -8.68 3.916 1 92.12 100 VAL B CA 1
ATOM 4041 C C . VAL B 1 100 ? 12.797 -10 4.387 1 92.12 100 VAL B C 1
ATOM 4043 O O . VAL B 1 100 ? 13.359 -11.07 4.141 1 92.12 100 VAL B O 1
ATOM 4046 N N . GLY B 1 101 ? 11.711 -9.914 5.137 1 92.81 101 GLY B N 1
ATOM 4047 C CA . GLY B 1 101 ? 10.945 -11.086 5.543 1 92.81 101 GLY B CA 1
ATOM 4048 C C . GLY B 1 101 ? 9.773 -11.383 4.625 1 92.81 101 GLY B C 1
ATOM 4049 O O . GLY B 1 101 ? 9.094 -10.469 4.168 1 92.81 101 GLY B O 1
ATOM 4050 N N . LEU B 1 102 ? 9.586 -12.727 4.316 1 93.5 102 LEU B N 1
ATOM 4051 C CA . LEU B 1 102 ? 8.492 -13.148 3.451 1 93.5 102 LEU B CA 1
ATOM 4052 C C . LEU B 1 102 ? 7.75 -14.336 4.055 1 93.5 102 LEU B C 1
ATOM 4054 O O . LEU B 1 102 ? 8.359 -15.359 4.379 1 93.5 102 LEU B O 1
ATOM 4058 N N . LYS B 1 103 ? 6.52 -14.086 4.32 1 94.5 103 LYS B N 1
ATOM 4059 C CA . LYS B 1 103 ? 5.641 -15.211 4.648 1 94.5 103 LYS B CA 1
ATOM 4060 C C . LYS B 1 103 ? 5.105 -15.875 3.387 1 94.5 103 LYS B C 1
ATOM 4062 O O . LYS B 1 103 ? 4.238 -15.32 2.705 1 94.5 103 LYS B O 1
ATOM 4067 N N . LEU B 1 104 ? 5.594 -17.078 3.135 1 94.56 104 LEU B N 1
ATOM 4068 C CA . LEU B 1 104 ? 5.258 -17.797 1.913 1 94.56 104 LEU B CA 1
ATOM 4069 C C . LEU B 1 104 ? 4.316 -18.953 2.209 1 94.56 104 LEU B C 1
ATOM 4071 O O . LEU B 1 104 ? 4.594 -19.781 3.08 1 94.56 104 LEU B O 1
ATOM 4075 N N . THR B 1 105 ? 3.178 -18.906 1.555 1 95.81 105 THR B N 1
ATOM 4076 C CA . THR B 1 105 ? 2.271 -20.047 1.634 1 95.81 105 THR B CA 1
ATOM 4077 C C . THR B 1 105 ? 2.242 -20.797 0.312 1 95.81 105 THR B C 1
ATOM 4079 O O . THR B 1 105 ? 2.027 -20.203 -0.747 1 95.81 105 THR B O 1
ATOM 4082 N N . VAL B 1 106 ? 2.543 -22.094 0.379 1 94.5 106 VAL B N 1
ATOM 4083 C CA . VAL B 1 106 ? 2.502 -22.969 -0.792 1 94.5 106 VAL B CA 1
ATOM 4084 C C . VAL B 1 106 ? 1.331 -23.938 -0.672 1 94.5 106 VAL B C 1
ATOM 4086 O O . VAL B 1 106 ? 1.237 -24.688 0.302 1 94.5 106 VAL B O 1
ATOM 4089 N N . VAL B 1 107 ? 0.46 -23.812 -1.64 1 95.94 107 VAL B N 1
ATOM 4090 C CA . VAL B 1 107 ? -0.688 -24.703 -1.697 1 95.94 107 VAL B CA 1
ATOM 4091 C C . VAL B 1 107 ? -0.511 -25.703 -2.846 1 95.94 107 VAL B C 1
ATOM 4093 O O . VAL B 1 107 ? -0.384 -25.297 -4.004 1 95.94 107 VAL B O 1
ATOM 4096 N N . GLY B 1 108 ? -0.488 -26.953 -2.492 1 93.38 108 GLY B N 1
ATOM 4097 C CA . GLY B 1 108 ? -0.357 -28 -3.494 1 93.38 108 GLY B CA 1
ATOM 4098 C C . GLY B 1 108 ? -1.62 -28.812 -3.668 1 93.38 108 GLY B C 1
ATOM 4099 O O . GLY B 1 108 ? -2.396 -28.969 -2.723 1 93.38 108 GLY B O 1
ATOM 4100 N N . THR B 1 109 ? -1.787 -29.234 -4.898 1 93.06 109 THR B N 1
ATOM 4101 C CA . THR B 1 109 ? -2.885 -30.156 -5.18 1 93.06 109 THR B CA 1
ATOM 4102 C C . THR B 1 109 ? -2.391 -31.594 -5.188 1 93.06 109 THR B C 1
ATOM 4104 O O . THR B 1 109 ? -1.306 -31.891 -5.695 1 93.06 109 THR B O 1
ATOM 4107 N N . VAL B 1 110 ? -3.191 -32.406 -4.551 1 87.69 110 VAL B N 1
ATOM 4108 C CA . VAL B 1 110 ? -2.914 -33.844 -4.539 1 87.69 110 VAL B CA 1
ATOM 4109 C C . VAL B 1 110 ? -4.066 -34.594 -5.203 1 87.69 110 VAL B C 1
ATOM 4111 O O . VAL B 1 110 ? -5.234 -34.312 -4.926 1 87.69 110 VAL B O 1
ATOM 4114 N N . GLY B 1 111 ? -3.709 -35.438 -6.168 1 84.88 111 GLY B N 1
ATOM 4115 C CA . GLY B 1 111 ? -4.711 -36.281 -6.809 1 84.88 111 GLY B CA 1
ATOM 4116 C C . GLY B 1 111 ? -5.309 -35.625 -8.055 1 84.88 111 GLY B C 1
ATOM 4117 O O . GLY B 1 111 ? -6.281 -36.156 -8.609 1 84.88 111 GLY B O 1
ATOM 4118 N N . PHE B 1 112 ? -4.77 -34.594 -8.438 1 88.19 112 PHE B N 1
ATOM 4119 C CA . PHE B 1 112 ? -5.285 -33.938 -9.633 1 88.19 112 PHE B CA 1
ATOM 4120 C C . PHE B 1 112 ? -4.996 -34.781 -10.875 1 88.19 112 PHE B C 1
ATOM 4122 O O . PHE B 1 112 ? -3.846 -35.156 -11.133 1 88.19 112 PHE B O 1
ATOM 4129 N N . GLY B 1 113 ? -6.035 -35.125 -11.539 1 81 113 GLY B N 1
ATOM 4130 C CA . GLY B 1 113 ? -5.902 -35.906 -12.758 1 81 113 GLY B CA 1
ATOM 4131 C C . GLY B 1 113 ? -5.926 -37.406 -12.508 1 81 113 GLY B C 1
ATOM 4132 O O . GLY B 1 113 ? -5.879 -38.188 -13.453 1 81 113 GLY B O 1
ATOM 4133 N N . ASP B 1 114 ? -5.902 -37.781 -11.266 1 75.75 114 ASP B N 1
ATOM 4134 C CA . ASP B 1 114 ? -5.848 -39.188 -10.93 1 75.75 114 ASP B CA 1
ATOM 4135 C C . ASP B 1 114 ? -7.246 -39.812 -10.867 1 75.75 114 ASP B C 1
ATOM 4137 O O . ASP B 1 114 ? -7.398 -41.031 -10.82 1 75.75 114 ASP B O 1
ATOM 4141 N N . GLN B 1 115 ? -8.234 -39 -10.961 1 71.38 115 GLN B N 1
ATOM 4142 C CA . GLN B 1 115 ? -9.602 -39.469 -10.797 1 71.38 115 GLN B CA 1
ATOM 4143 C C . GLN B 1 115 ? -10.109 -40.125 -12.086 1 71.38 115 GLN B C 1
ATOM 4145 O O . GLN B 1 115 ? -9.617 -39.812 -13.172 1 71.38 115 GLN B O 1
ATOM 4150 N N . ILE B 1 116 ? -10.992 -40.969 -11.734 1 68 116 ILE B N 1
ATOM 4151 C CA . ILE B 1 116 ? -11.648 -41.594 -12.875 1 68 116 ILE B CA 1
ATOM 4152 C C . ILE B 1 116 ? -12.508 -40.562 -13.617 1 68 116 ILE B C 1
ATOM 4154 O O . ILE B 1 116 ? -12.383 -40.406 -14.828 1 68 116 ILE B O 1
ATOM 4158 N N . ASN B 1 117 ? -13.414 -40 -12.734 1 69.94 117 ASN B N 1
ATOM 4159 C CA . ASN B 1 117 ? -14.195 -38.875 -13.281 1 69.94 117 ASN B CA 1
ATOM 4160 C C . ASN B 1 117 ? -13.477 -37.562 -13.086 1 69.94 117 ASN B C 1
ATOM 4162 O O . ASN B 1 117 ? -13.445 -37 -11.977 1 69.94 117 ASN B O 1
ATOM 4166 N N . LYS B 1 118 ? -12.984 -37.156 -14.188 1 77.06 118 LYS B N 1
ATOM 4167 C CA . LYS B 1 118 ? -12.102 -36 -14.133 1 77.06 118 LYS B CA 1
ATOM 4168 C C . LYS B 1 118 ? -12.891 -34.688 -14.336 1 77.06 118 LYS B C 1
ATOM 4170 O O . LYS B 1 118 ? -12.344 -33.594 -14.18 1 77.06 118 LYS B O 1
ATOM 4175 N N . GLU B 1 119 ? -14.211 -34.781 -14.555 1 76.25 119 GLU B N 1
ATOM 4176 C CA . GLU B 1 119 ? -14.992 -33.625 -14.969 1 76.25 119 GLU B CA 1
ATOM 4177 C C . GLU B 1 119 ? -15.102 -32.594 -13.844 1 76.25 119 GLU B C 1
ATOM 4179 O O . GLU B 1 119 ? -15.125 -31.391 -14.094 1 76.25 119 GLU B O 1
ATOM 4184 N N . ASP B 1 120 ? -14.984 -33.125 -12.656 1 83.56 120 ASP B N 1
ATOM 4185 C CA . ASP B 1 120 ? -15.195 -32.188 -11.562 1 83.56 120 ASP B CA 1
ATOM 4186 C C . ASP B 1 120 ? -13.93 -32.031 -10.727 1 83.56 120 ASP B C 1
ATOM 4188 O O . ASP B 1 120 ? -13.992 -31.594 -9.57 1 83.56 120 ASP B O 1
ATOM 4192 N N . SER B 1 121 ? -12.773 -32.219 -11.391 1 87.56 121 SER B N 1
ATOM 4193 C CA . SER B 1 121 ? -11.508 -32.156 -10.664 1 87.56 121 SER B CA 1
ATOM 4194 C C . SER B 1 121 ? -11.141 -30.734 -10.305 1 87.56 121 SER B C 1
ATOM 4196 O O . SER B 1 121 ? -10.391 -30.484 -9.359 1 87.56 121 SER B O 1
ATOM 4198 N N . TYR B 1 122 ? -11.734 -29.781 -11.07 1 92.44 122 TYR B N 1
ATOM 4199 C CA . TYR B 1 122 ? -11.406 -28.375 -10.859 1 92.44 122 TYR B CA 1
ATOM 4200 C C . TYR B 1 122 ? -12.164 -27.812 -9.664 1 92.44 122 TYR B C 1
ATOM 4202 O O . TYR B 1 122 ? -11.789 -26.766 -9.117 1 92.44 122 TYR B O 1
ATOM 4210 N N . LYS B 1 123 ? -13.211 -28.406 -9.203 1 93.81 123 LYS B N 1
ATOM 4211 C CA . LYS B 1 123 ? -14.164 -27.844 -8.25 1 93.81 123 LYS B CA 1
ATOM 4212 C C . LYS B 1 123 ? -13.5 -27.578 -6.902 1 93.81 123 LYS B C 1
ATOM 4214 O O . LYS B 1 123 ? -13.633 -26.484 -6.344 1 93.81 123 LYS B O 1
ATOM 4219 N N . PRO B 1 124 ? -12.75 -28.547 -6.422 1 94.31 124 PRO B N 1
ATOM 4220 C CA . PRO B 1 124 ? -12.117 -28.281 -5.129 1 94.31 124 PRO B CA 1
ATOM 4221 C C . PRO B 1 124 ? -11.141 -27.109 -5.188 1 94.31 124 PRO B C 1
ATOM 4223 O O . PRO B 1 124 ? -10.969 -26.391 -4.195 1 94.31 124 PRO B O 1
ATOM 4226 N N . ILE B 1 125 ? -10.539 -26.938 -6.266 1 96.62 125 ILE B N 1
ATOM 4227 C CA . ILE B 1 1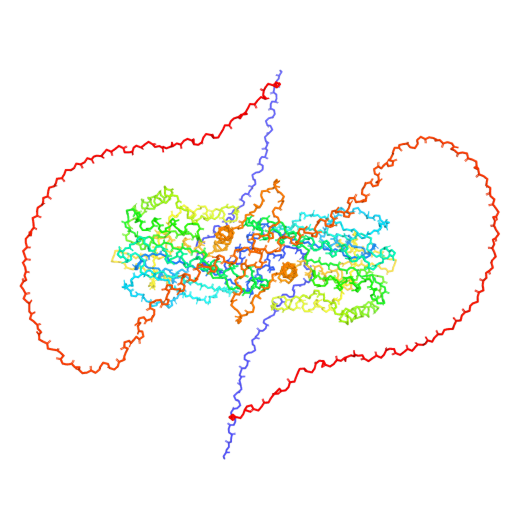25 ? -9.57 -25.859 -6.43 1 96.62 125 ILE B CA 1
ATOM 4228 C C . ILE B 1 125 ? -10.297 -24.516 -6.449 1 96.62 125 ILE B C 1
ATOM 4230 O O . ILE B 1 125 ? -9.898 -23.578 -5.75 1 96.62 125 ILE B O 1
ATOM 4234 N N . VAL B 1 126 ? -11.344 -24.469 -7.207 1 97 126 VAL B N 1
ATOM 4235 C CA . VAL B 1 126 ? -12.141 -23.25 -7.316 1 97 126 VAL B CA 1
ATOM 4236 C C . VAL B 1 126 ? -12.742 -22.906 -5.957 1 97 126 VAL B C 1
ATOM 4238 O O . VAL B 1 126 ? -12.727 -21.734 -5.539 1 97 126 VAL B O 1
ATOM 4241 N N . GLU B 1 127 ? -13.203 -23.891 -5.293 1 96.38 127 GLU B N 1
ATOM 4242 C CA . GLU B 1 127 ? -13.797 -23.688 -3.975 1 96.38 127 GLU B CA 1
ATOM 4243 C C . GLU B 1 127 ? -12.773 -23.172 -2.977 1 96.38 127 GLU B C 1
ATOM 4245 O O . GLU B 1 127 ? -13.086 -22.328 -2.137 1 96.38 127 GLU B O 1
ATOM 4250 N N . PHE B 1 128 ? -11.648 -23.719 -3.082 1 97.25 128 PHE B N 1
ATOM 4251 C CA . PHE B 1 128 ? -10.578 -23.266 -2.193 1 97.25 128 PHE B CA 1
ATOM 4252 C C . PHE B 1 128 ? -10.281 -21.781 -2.416 1 97.25 128 PHE B C 1
ATOM 4254 O O . PHE B 1 128 ? -10.203 -21 -1.458 1 97.25 128 PHE B O 1
ATOM 4261 N N . ILE B 1 129 ? -10.125 -21.328 -3.623 1 98 129 ILE B N 1
ATOM 4262 C CA . ILE B 1 129 ? -9.828 -19.938 -3.963 1 98 129 ILE B CA 1
ATOM 4263 C C . ILE B 1 129 ? -10.977 -19.031 -3.498 1 98 129 ILE B C 1
ATOM 4265 O O . ILE B 1 129 ? -10.742 -17.984 -2.891 1 98 129 ILE B O 1
ATOM 4269 N N . ASP B 1 130 ? -12.172 -19.438 -3.756 1 97.38 130 ASP B N 1
ATOM 4270 C CA . ASP B 1 130 ? -13.352 -18.672 -3.357 1 97.38 130 ASP B CA 1
ATOM 4271 C C . ASP B 1 130 ? -13.422 -18.531 -1.839 1 97.38 130 ASP B C 1
ATOM 4273 O O . ASP B 1 130 ? -13.828 -17.484 -1.327 1 97.38 130 ASP B O 1
ATOM 4277 N N . ALA B 1 131 ? -13.047 -19.562 -1.189 1 97.12 131 ALA B N 1
ATOM 4278 C CA . ALA B 1 131 ? -13.062 -19.516 0.271 1 97.12 131 ALA B CA 1
ATOM 4279 C C . ALA B 1 131 ? -12.109 -18.453 0.801 1 97.12 131 ALA B C 1
ATOM 4281 O O . ALA B 1 131 ? -12.391 -17.812 1.811 1 97.12 131 ALA B O 1
ATOM 4282 N N . GLN B 1 132 ? -10.969 -18.359 0.155 1 97.19 132 GLN B N 1
ATOM 4283 C CA . GLN B 1 132 ? -10.023 -17.328 0.561 1 97.19 132 GLN B CA 1
ATOM 4284 C C . GLN B 1 132 ? -10.594 -15.938 0.309 1 97.19 132 GLN B C 1
ATOM 4286 O O . GLN B 1 132 ? -10.438 -15.039 1.143 1 97.19 132 GLN B O 1
ATOM 4291 N N . PHE B 1 133 ? -11.195 -15.719 -0.837 1 97.31 133 PHE B N 1
ATOM 4292 C CA . PHE B 1 133 ? -11.82 -14.438 -1.151 1 97.31 133 PHE B CA 1
ATOM 4293 C C . PHE B 1 133 ? -12.945 -14.133 -0.176 1 97.31 133 PHE B C 1
ATOM 4295 O O . PHE B 1 133 ? -13.109 -12.992 0.261 1 97.31 133 PHE B O 1
ATOM 4302 N N . GLU B 1 134 ? -13.664 -15.156 0.155 1 95 134 GLU B N 1
ATOM 4303 C CA . GLU B 1 134 ? -14.773 -14.984 1.094 1 95 134 GLU B CA 1
ATOM 4304 C C . GLU B 1 134 ? -14.266 -14.555 2.467 1 95 134 GLU B C 1
ATOM 4306 O O . GLU B 1 134 ? -14.836 -13.664 3.096 1 95 134 GLU B O 1
ATOM 4311 N N . ALA B 1 135 ? -13.258 -15.188 2.891 1 94.12 135 ALA B N 1
ATOM 4312 C CA . ALA B 1 135 ? -12.664 -14.812 4.172 1 94.12 135 ALA B CA 1
ATOM 4313 C C . ALA B 1 135 ? -12.211 -13.352 4.164 1 94.12 135 ALA B C 1
ATOM 4315 O O . ALA B 1 135 ? -12.438 -12.625 5.133 1 94.12 135 ALA B O 1
ATOM 4316 N N . TYR B 1 136 ? -11.578 -12.906 3.141 1 94.69 136 TYR B N 1
ATOM 4317 C CA . TYR B 1 136 ? -11.125 -11.531 3.002 1 94.69 136 TYR B CA 1
ATOM 4318 C C . TYR B 1 136 ? -12.312 -10.57 2.969 1 94.69 136 TYR B C 1
ATOM 4320 O O . TYR B 1 136 ? -12.273 -9.508 3.598 1 94.69 136 TYR B O 1
ATOM 4328 N N . LEU B 1 137 ? -13.289 -10.969 2.232 1 92.62 137 LEU B N 1
ATOM 4329 C CA . LEU B 1 137 ? -14.484 -10.148 2.105 1 92.62 137 LEU B CA 1
ATOM 4330 C C . LEU B 1 137 ? -15.18 -9.984 3.453 1 92.62 137 LEU B C 1
ATOM 4332 O O . LEU B 1 137 ? -15.625 -8.891 3.805 1 92.62 137 LEU B O 1
ATOM 4336 N N . GLN B 1 138 ? -15.25 -11.039 4.168 1 89.31 138 GLN B N 1
ATOM 4337 C CA . GLN B 1 138 ? -15.867 -10.992 5.492 1 89.31 138 GLN B CA 1
ATOM 4338 C C . GLN B 1 138 ? -15.109 -10.047 6.418 1 89.31 138 GLN B C 1
ATOM 4340 O O . GLN B 1 138 ? -15.727 -9.305 7.188 1 89.31 138 GLN B O 1
ATOM 4345 N N . GLU B 1 139 ? -13.867 -10.109 6.328 1 90.25 139 GLU B N 1
ATOM 4346 C CA . GLU B 1 139 ? -13.062 -9.195 7.129 1 90.25 139 GLU B CA 1
ATOM 4347 C C . GLU B 1 139 ? -13.281 -7.746 6.699 1 90.25 139 GLU B C 1
ATOM 4349 O O . GLU B 1 139 ? -13.383 -6.848 7.539 1 90.25 139 GLU B O 1
ATOM 4354 N N . GLU B 1 140 ? -13.383 -7.516 5.43 1 88.5 140 GLU B N 1
ATOM 4355 C CA . GLU B 1 140 ? -13.555 -6.176 4.879 1 88.5 140 GLU B CA 1
ATOM 4356 C C . GLU B 1 140 ? -14.898 -5.582 5.285 1 88.5 140 GLU B C 1
ATOM 4358 O O . GLU B 1 140 ? -15.023 -4.367 5.449 1 88.5 140 GLU B O 1
ATOM 4363 N N . LEU B 1 141 ? -15.844 -6.41 5.453 1 85.19 141 LEU B N 1
ATOM 4364 C CA . LEU B 1 141 ? -17.203 -5.934 5.684 1 85.19 141 LEU B CA 1
ATOM 4365 C C . LEU B 1 141 ? -17.469 -5.762 7.176 1 85.19 141 LEU B C 1
ATOM 4367 O O . LEU B 1 141 ? -18.516 -5.242 7.566 1 85.19 141 LEU B O 1
ATOM 4371 N N . LYS B 1 142 ? -16.562 -6.156 7.98 1 86.25 142 LYS B N 1
ATOM 4372 C CA . LYS B 1 142 ? -16.719 -5.926 9.414 1 86.25 142 LYS B CA 1
ATOM 4373 C C . LYS B 1 142 ? -16.844 -4.438 9.727 1 86.25 142 LYS B C 1
ATOM 4375 O O . LYS B 1 142 ? -16.219 -3.609 9.055 1 86.25 142 LYS B O 1
ATOM 4380 N N . ILE B 1 143 ? -17.672 -4.141 10.656 1 84.06 143 ILE B N 1
ATOM 4381 C CA . ILE B 1 143 ? -17.797 -2.75 11.078 1 84.06 143 ILE B CA 1
ATOM 4382 C C . ILE B 1 143 ? -16.484 -2.277 11.695 1 84.06 143 ILE B C 1
ATOM 4384 O O . ILE B 1 143 ? -15.906 -1.283 11.25 1 84.06 143 ILE B O 1
ATOM 4388 N N . LYS B 1 144 ? -16.125 -2.947 12.781 1 84.81 144 LYS B N 1
ATOM 4389 C CA . LYS B 1 144 ? -14.797 -2.703 13.336 1 84.81 144 LYS B CA 1
ATOM 4390 C C . LYS B 1 144 ? -13.766 -3.623 12.695 1 84.81 144 LYS B C 1
ATOM 4392 O O . LYS B 1 144 ? -13.555 -4.746 13.156 1 84.81 144 LYS B O 1
ATOM 4397 N N . ARG B 1 145 ? -13.18 -3.057 11.578 1 84.38 145 ARG B N 1
ATOM 4398 C CA . ARG B 1 145 ? -12.227 -3.908 10.883 1 84.38 145 ARG B CA 1
ATOM 4399 C C . ARG B 1 145 ? -10.797 -3.432 11.102 1 84.38 145 ARG B C 1
ATOM 4401 O O . ARG B 1 145 ? -10.57 -2.258 11.406 1 84.38 145 ARG B O 1
ATOM 4408 N N . VAL B 1 146 ? -9.977 -4.367 11.273 1 82.06 146 VAL B N 1
ATOM 4409 C CA . VAL B 1 146 ? -8.547 -4.09 11.32 1 82.06 146 VAL B CA 1
ATOM 4410 C C . VAL B 1 146 ? -7.844 -4.789 10.164 1 82.06 146 VAL B C 1
ATOM 4412 O O . VAL B 1 146 ? -7.078 -5.734 10.367 1 82.06 146 VAL B O 1
ATOM 4415 N N . LEU B 1 147 ? -8.047 -4.285 8.984 1 82.88 147 LEU B N 1
ATOM 4416 C CA . LEU B 1 147 ? -7.594 -4.914 7.746 1 82.88 147 LEU B CA 1
ATOM 4417 C C . LEU B 1 147 ? -6.07 -4.941 7.676 1 82.88 147 LEU B C 1
ATOM 4419 O O . LEU B 1 147 ? -5.488 -5.859 7.094 1 82.88 147 LEU B O 1
ATOM 4423 N N . HIS B 1 148 ? -5.492 -3.963 8.32 1 80.12 148 HIS B N 1
ATOM 4424 C CA . HIS B 1 148 ? -4.039 -3.871 8.25 1 80.12 148 HIS B CA 1
ATOM 4425 C C . HIS B 1 148 ? -3.377 -5.004 9.031 1 80.12 148 HIS B C 1
ATOM 4427 O O . HIS B 1 148 ? -2.215 -5.332 8.789 1 80.12 148 HIS B O 1
ATOM 4433 N N . ASN B 1 149 ? -4.152 -5.613 9.891 1 79.75 149 ASN B N 1
ATOM 4434 C CA . ASN B 1 149 ? -3.615 -6.703 10.695 1 79.75 149 ASN B CA 1
ATOM 4435 C C . ASN B 1 149 ? -4.102 -8.062 10.195 1 79.75 149 ASN B C 1
ATOM 4437 O O . ASN B 1 149 ? -3.703 -9.102 10.727 1 79.75 149 ASN B O 1
ATOM 4441 N N . PHE B 1 150 ? -4.883 -8.062 9.18 1 86.81 150 PHE B N 1
ATOM 4442 C CA . PHE B 1 150 ? -5.438 -9.305 8.648 1 86.81 150 PHE B CA 1
ATOM 4443 C C . PHE B 1 150 ? -4.434 -10 7.738 1 86.81 150 PHE B C 1
ATOM 4445 O O . PHE B 1 150 ? -3.854 -9.375 6.852 1 86.81 150 PHE B O 1
ATOM 4452 N N . HIS B 1 151 ? -4.195 -11.227 7.996 1 88.69 151 HIS B N 1
ATOM 4453 C CA . HIS B 1 151 ? -3.283 -12 7.156 1 88.69 151 HIS B CA 1
ATOM 4454 C C . HIS B 1 151 ? -3.908 -12.305 5.801 1 88.69 151 HIS B C 1
ATOM 4456 O O . HIS B 1 151 ? -4.992 -12.891 5.73 1 88.69 151 HIS B O 1
ATOM 4462 N N . ASP B 1 152 ? -3.27 -11.93 4.805 1 92.5 152 ASP B N 1
ATOM 4463 C CA . ASP B 1 152 ? -3.756 -12.18 3.451 1 92.5 152 ASP B CA 1
ATOM 4464 C C . ASP B 1 152 ? -3.535 -13.641 3.049 1 92.5 152 ASP B C 1
ATOM 4466 O O . ASP B 1 152 ? -2.404 -14.055 2.787 1 92.5 152 ASP B O 1
ATOM 4470 N N . SER B 1 153 ? -4.566 -14.43 2.938 1 94.69 153 SER B N 1
ATOM 4471 C CA . SER B 1 153 ? -4.488 -15.836 2.566 1 94.69 153 SER B CA 1
ATOM 4472 C C . SER B 1 153 ? -4.895 -16.047 1.111 1 94.69 153 SER B C 1
ATOM 4474 O O . SER B 1 153 ? -4.914 -17.188 0.625 1 94.69 153 SER B O 1
ATOM 4476 N N . ARG B 1 154 ? -5.195 -15.023 0.405 1 97.5 154 ARG B N 1
ATOM 4477 C CA . ARG B 1 154 ? -5.594 -15.141 -0.994 1 97.5 154 ARG B CA 1
ATOM 4478 C C . ARG B 1 154 ? -4.445 -15.664 -1.849 1 97.5 154 ARG B C 1
ATOM 4480 O O . ARG B 1 154 ? -3.277 -15.438 -1.531 1 97.5 154 ARG B O 1
ATOM 4487 N N . ILE B 1 155 ? -4.82 -16.297 -2.895 1 98.62 155 ILE B N 1
ATOM 4488 C CA . ILE B 1 155 ? -3.811 -16.875 -3.779 1 98.62 155 ILE B CA 1
ATOM 4489 C C . ILE B 1 155 ? -3.352 -15.82 -4.789 1 98.62 155 ILE B C 1
ATOM 4491 O O . ILE B 1 155 ? -4.168 -15.266 -5.527 1 98.62 155 ILE B O 1
ATOM 4495 N N . HIS B 1 156 ? -2.072 -15.641 -4.848 1 98.44 156 HIS B N 1
ATOM 4496 C CA . HIS B 1 156 ? -1.539 -14.562 -5.68 1 98.44 156 HIS B CA 1
ATOM 4497 C C . HIS B 1 156 ? -1.108 -15.086 -7.043 1 98.44 156 HIS B C 1
ATOM 4499 O O . HIS B 1 156 ? -1.145 -14.352 -8.031 1 98.44 156 HIS B O 1
ATOM 4505 N N . ALA B 1 157 ? -0.644 -16.328 -7.047 1 98.38 157 ALA B N 1
ATOM 4506 C CA . ALA B 1 157 ? -0.18 -16.938 -8.289 1 98.38 157 ALA B CA 1
ATOM 4507 C C . ALA B 1 157 ? -0.523 -18.422 -8.344 1 98.38 157 ALA B C 1
ATOM 4509 O O . ALA B 1 157 ? -0.436 -19.109 -7.328 1 98.38 157 ALA B O 1
ATOM 4510 N N . CYS B 1 158 ? -0.964 -18.828 -9.492 1 98.69 158 CYS B N 1
ATOM 4511 C CA . CYS B 1 158 ? -1.202 -20.25 -9.75 1 98.69 158 CYS B CA 1
ATOM 4512 C C . CYS B 1 158 ? -0.228 -20.781 -10.789 1 98.69 158 CYS B C 1
ATOM 4514 O O . CYS B 1 158 ? -0.306 -20.422 -11.961 1 98.69 158 CYS B O 1
ATOM 4516 N N . LEU B 1 159 ? 0.677 -21.562 -10.344 1 98.19 159 LEU B N 1
ATOM 4517 C CA . LEU B 1 159 ? 1.546 -22.281 -11.266 1 98.19 159 LEU B CA 1
ATOM 4518 C C . LEU B 1 159 ? 0.867 -23.562 -11.773 1 98.19 159 LEU B C 1
ATOM 4520 O O . LEU B 1 159 ? 0.633 -24.484 -11 1 98.19 159 LEU B O 1
ATOM 4524 N N . TYR B 1 160 ? 0.528 -23.531 -13.031 1 98.25 160 TYR B N 1
ATOM 4525 C CA . TYR B 1 160 ? -0.164 -24.672 -13.625 1 98.25 160 TYR B CA 1
ATOM 4526 C C . TYR B 1 160 ? 0.812 -25.578 -14.367 1 98.25 160 TYR B C 1
ATOM 4528 O O . TYR B 1 160 ? 1.344 -25.188 -15.414 1 98.25 160 TYR B O 1
ATOM 4536 N N . PHE B 1 161 ? 0.951 -26.812 -13.898 1 97.19 161 PHE B N 1
ATOM 4537 C CA . PHE B 1 161 ? 1.925 -27.766 -14.438 1 97.19 161 PHE B CA 1
ATOM 4538 C C . PHE B 1 161 ? 1.315 -28.578 -15.57 1 97.19 161 PHE B C 1
ATOM 4540 O O . PHE B 1 161 ? 0.313 -29.266 -15.367 1 97.19 161 PHE B O 1
ATOM 4547 N N . ILE B 1 162 ? 1.887 -28.453 -16.703 1 96.25 162 ILE B N 1
ATOM 4548 C CA . ILE B 1 162 ? 1.479 -29.203 -17.891 1 96.25 162 ILE B CA 1
ATOM 4549 C C . ILE B 1 162 ? 2.473 -30.328 -18.156 1 96.25 162 ILE B C 1
ATOM 4551 O O . ILE B 1 162 ? 3.688 -30.125 -18.109 1 96.25 162 ILE B O 1
ATOM 4555 N N . ALA B 1 163 ? 1.949 -31.531 -18.391 1 94.19 163 ALA B N 1
ATOM 4556 C CA . ALA B 1 163 ? 2.803 -32.656 -18.719 1 94.19 163 ALA B CA 1
ATOM 4557 C C . ALA B 1 163 ? 3.443 -32.5 -20.094 1 94.19 163 ALA B C 1
ATOM 4559 O O . ALA B 1 163 ? 2.799 -32.031 -21.031 1 94.19 163 ALA B O 1
ATOM 4560 N N . PRO B 1 164 ? 4.66 -32.906 -20.188 1 93.31 164 PRO B N 1
ATOM 4561 C CA . PRO B 1 164 ? 5.367 -32.75 -21.453 1 93.31 164 PRO B CA 1
ATOM 4562 C C . PRO B 1 164 ? 4.996 -33.844 -22.469 1 93.31 164 PRO B C 1
ATOM 4564 O O . PRO B 1 164 ? 5.855 -34.625 -22.875 1 93.31 164 PRO B O 1
ATOM 4567 N N . THR B 1 165 ? 3.84 -33.906 -22.938 1 87.81 165 THR B N 1
ATOM 4568 C CA . THR B 1 165 ? 3.357 -34.938 -23.844 1 87.81 165 THR B CA 1
ATOM 4569 C C . THR B 1 165 ? 3.789 -34.625 -25.281 1 87.81 165 THR B C 1
ATOM 4571 O O . THR B 1 165 ? 3.807 -35.531 -26.141 1 87.81 165 THR B O 1
ATOM 4574 N N . GLY B 1 166 ? 4.172 -33.438 -25.562 1 83.31 166 GLY B N 1
ATOM 4575 C CA . GLY B 1 166 ? 4.574 -33.031 -26.906 1 83.31 166 GLY B CA 1
ATOM 4576 C C . GLY B 1 166 ? 3.404 -32.875 -27.859 1 83.31 166 GLY B C 1
ATOM 4577 O O . GLY B 1 166 ? 3.582 -32.469 -29.016 1 83.31 166 GLY B O 1
ATOM 4578 N N . HIS B 1 167 ? 2.307 -33.156 -27.391 1 85.5 167 HIS B N 1
ATOM 4579 C CA . HIS B 1 167 ? 1.113 -33.094 -28.219 1 85.5 167 HIS B CA 1
ATOM 4580 C C . HIS B 1 167 ? 0.215 -31.922 -27.781 1 85.5 167 HIS B C 1
ATOM 4582 O O . HIS B 1 167 ? 0.694 -30.812 -27.547 1 85.5 167 HIS B O 1
ATOM 4588 N N . SER B 1 168 ? -0.985 -32.188 -27.547 1 87.19 168 SER B N 1
ATOM 4589 C CA . SER B 1 168 ? -1.955 -31.156 -27.172 1 87.19 168 SER B CA 1
ATOM 4590 C C . SER B 1 168 ? -2.252 -31.188 -25.688 1 87.19 168 SER B C 1
ATOM 4592 O O . SER B 1 168 ? -1.837 -32.125 -24.984 1 87.19 168 SER B O 1
ATOM 4594 N N . LEU B 1 169 ? -2.775 -30.062 -25.234 1 92.62 169 LEU B N 1
ATOM 4595 C CA . LEU B 1 169 ? -3.262 -30 -23.859 1 92.62 169 LEU B CA 1
ATOM 4596 C C . LEU B 1 169 ? -4.375 -31.016 -23.641 1 92.62 169 LEU B C 1
ATOM 4598 O O . LEU B 1 169 ? -5.199 -31.25 -24.531 1 92.62 169 LEU B O 1
ATOM 4602 N N . LYS B 1 170 ? -4.324 -31.578 -22.484 1 90.75 170 LYS B N 1
ATOM 4603 C CA . LYS B 1 170 ? -5.449 -32.438 -22.094 1 90.75 170 LYS B CA 1
ATOM 4604 C C . LYS B 1 170 ? -6.707 -31.594 -21.859 1 90.75 170 LYS B C 1
ATOM 4606 O O . LYS B 1 170 ? -6.621 -30.422 -21.5 1 90.75 170 LYS B O 1
ATOM 4611 N N . SER B 1 171 ? -7.859 -32.188 -22.141 1 90.44 171 SER B N 1
ATOM 4612 C CA . SER B 1 171 ? -9.133 -31.516 -21.906 1 90.44 171 SER B CA 1
ATOM 4613 C C . SER B 1 171 ? -9.25 -31.047 -20.453 1 90.44 171 SER B C 1
ATOM 4615 O O . SER B 1 171 ? -9.773 -29.969 -20.188 1 90.44 171 SER B O 1
ATOM 4617 N N . LEU B 1 172 ? -8.719 -31.859 -19.609 1 91.62 172 LEU B N 1
ATOM 4618 C CA . LEU B 1 172 ? -8.734 -31.547 -18.172 1 91.62 172 LEU B CA 1
ATOM 4619 C C . LEU B 1 172 ? -8.023 -30.234 -17.906 1 91.62 172 LEU B C 1
ATOM 4621 O O . LEU B 1 172 ? -8.5 -29.406 -17.109 1 91.62 172 LEU B O 1
ATOM 4625 N N . ASP B 1 173 ? -6.945 -30.031 -18.562 1 94.19 173 ASP B N 1
ATOM 4626 C CA . ASP B 1 173 ? -6.152 -28.828 -18.375 1 94.19 173 ASP B CA 1
ATOM 4627 C C . ASP B 1 173 ? -6.902 -27.594 -18.875 1 94.19 173 ASP B C 1
ATOM 4629 O O . ASP B 1 173 ? -6.965 -26.578 -18.188 1 94.19 173 ASP B O 1
ATOM 4633 N N . LEU B 1 174 ? -7.496 -27.766 -20 1 94.25 174 LEU B N 1
ATOM 4634 C CA . LEU B 1 174 ? -8.203 -26.641 -20.609 1 94.25 174 LEU B CA 1
ATOM 4635 C C . LEU B 1 174 ? -9.414 -26.25 -19.766 1 94.25 174 LEU B C 1
ATOM 4637 O O . LEU B 1 174 ? -9.633 -25.062 -19.5 1 94.25 174 LEU B O 1
ATOM 4641 N N . VAL B 1 175 ? -10.164 -27.188 -19.359 1 94.75 175 VAL B N 1
ATOM 4642 C CA . VAL B 1 175 ? -11.359 -26.938 -18.562 1 94.75 175 VAL B CA 1
ATOM 4643 C C . VAL B 1 175 ? -10.969 -26.297 -17.234 1 94.75 175 VAL B C 1
ATOM 4645 O O . VAL B 1 175 ? -11.578 -25.312 -16.797 1 94.75 175 VAL B O 1
ATOM 4648 N N . THR B 1 176 ? -9.961 -26.828 -16.625 1 96 176 THR B N 1
ATOM 4649 C CA . THR B 1 176 ? -9.539 -26.312 -15.32 1 96 176 THR B CA 1
ATOM 4650 C C . THR B 1 176 ? -9.023 -24.875 -15.438 1 96 176 THR B C 1
ATOM 4652 O O . THR B 1 176 ? -9.438 -24.016 -14.672 1 96 176 THR B O 1
ATOM 4655 N N . MET B 1 177 ? -8.211 -24.609 -16.406 1 97.38 177 MET B N 1
ATOM 4656 C CA . MET B 1 177 ? -7.66 -23.266 -16.578 1 97.38 177 MET B CA 1
ATOM 4657 C C . MET B 1 177 ? -8.758 -22.281 -16.922 1 97.38 177 MET B C 1
ATOM 4659 O O . MET B 1 177 ? -8.727 -21.125 -16.484 1 97.38 177 MET B O 1
ATOM 4663 N N . LYS B 1 178 ? -9.695 -22.719 -17.656 1 97.12 178 LYS B N 1
ATOM 4664 C CA . LYS B 1 178 ? -10.797 -21.828 -18 1 97.12 178 LYS B CA 1
ATOM 4665 C C . LYS B 1 178 ? -11.617 -21.453 -16.781 1 97.12 178 LYS B C 1
ATOM 4667 O O . LYS B 1 178 ? -12.055 -20.312 -16.641 1 97.12 178 LYS B O 1
ATOM 4672 N N . LYS B 1 179 ? -11.805 -22.359 -15.891 1 96.75 179 LYS B N 1
ATOM 4673 C CA . LYS B 1 179 ? -12.578 -22.109 -14.68 1 96.75 179 LYS B CA 1
ATOM 4674 C C . LYS B 1 179 ? -11.789 -21.234 -13.703 1 96.75 179 LYS B C 1
ATOM 4676 O O . LYS B 1 179 ? -12.375 -20.562 -12.852 1 96.75 179 LYS B O 1
ATOM 4681 N N . LEU B 1 180 ? -10.461 -21.234 -13.883 1 97.56 180 LEU B N 1
ATOM 4682 C CA . LEU B 1 180 ? -9.602 -20.531 -12.922 1 97.56 180 LEU B CA 1
ATOM 4683 C C . LEU B 1 180 ? -9.195 -19.156 -13.453 1 97.56 180 LEU B C 1
ATOM 4685 O O . LEU B 1 180 ? -8.766 -18.297 -12.68 1 97.56 180 LEU B O 1
ATOM 4689 N N . ASP B 1 181 ? -9.305 -18.875 -14.672 1 96.62 181 ASP B N 1
ATOM 4690 C CA . ASP B 1 181 ? -8.648 -17.75 -15.328 1 96.62 181 ASP B CA 1
ATOM 4691 C C . ASP B 1 181 ? -9.188 -16.422 -14.805 1 96.62 181 ASP B C 1
ATOM 4693 O O . ASP B 1 181 ? -8.5 -15.398 -14.852 1 96.62 181 ASP B O 1
ATOM 4697 N N . SER B 1 182 ? -10.398 -16.328 -14.273 1 95.69 182 SER B N 1
ATOM 4698 C CA . SER B 1 182 ? -10.93 -15.094 -13.734 1 95.69 182 SER B CA 1
ATOM 4699 C C . SER B 1 182 ? -10.719 -15.016 -12.227 1 95.69 182 SER B C 1
ATOM 4701 O O . SER B 1 182 ? -11.062 -14.008 -11.594 1 95.69 182 SER B O 1
ATOM 4703 N N . LYS B 1 183 ? -10.117 -16.016 -11.656 1 97.44 183 LYS B N 1
ATOM 4704 C CA . LYS B 1 183 ? -10.055 -16.094 -10.203 1 97.44 183 LYS B CA 1
ATOM 4705 C C . LYS B 1 183 ? -8.617 -15.977 -9.703 1 97.44 183 LYS B C 1
ATOM 4707 O O . LYS B 1 183 ? -8.383 -15.633 -8.539 1 97.44 183 LYS B O 1
ATOM 4712 N N . VAL B 1 184 ? -7.73 -16.297 -10.539 1 98.5 184 VAL B N 1
ATOM 4713 C CA . VAL B 1 184 ? -6.348 -16.297 -10.078 1 98.5 184 VAL B CA 1
ATOM 4714 C C . VAL B 1 184 ? -5.414 -16.031 -11.258 1 98.5 184 VAL B C 1
ATOM 4716 O O . VAL B 1 184 ? -5.793 -16.219 -12.414 1 98.5 184 VAL B O 1
ATOM 4719 N N . ASN B 1 185 ? -4.18 -15.562 -10.969 1 98.62 185 ASN B N 1
ATOM 4720 C CA . ASN B 1 185 ? -3.137 -15.391 -11.977 1 98.62 185 ASN B CA 1
ATOM 4721 C C . ASN B 1 185 ? -2.51 -16.719 -12.367 1 98.62 185 ASN B C 1
ATOM 4723 O O . ASN B 1 185 ? -1.717 -17.297 -11.617 1 98.62 185 ASN B O 1
ATOM 4727 N N . ILE B 1 186 ? -2.789 -17.156 -13.555 1 98.5 186 ILE B N 1
ATOM 4728 C CA . ILE B 1 186 ? -2.32 -18.453 -14.008 1 98.5 186 ILE B CA 1
ATOM 4729 C C . ILE B 1 186 ? -0.998 -18.297 -14.75 1 98.5 186 ILE B C 1
ATOM 4731 O O . ILE B 1 186 ? -0.892 -17.5 -15.68 1 98.5 186 ILE B O 1
ATOM 4735 N N . ILE B 1 187 ? -0.051 -19.062 -14.391 1 98.12 187 ILE B N 1
ATOM 4736 C CA . ILE B 1 187 ? 1.229 -19.156 -15.086 1 98.12 187 ILE B CA 1
ATOM 4737 C C . ILE B 1 187 ? 1.475 -20.609 -15.508 1 98.12 187 ILE B C 1
ATOM 4739 O O . ILE B 1 187 ? 1.843 -21.438 -14.68 1 98.12 187 ILE B O 1
ATOM 4743 N N . PRO B 1 188 ? 1.264 -20.859 -16.766 1 97.5 188 PRO B N 1
ATOM 4744 C CA . PRO B 1 188 ? 1.477 -22.219 -17.234 1 97.5 188 PRO B CA 1
ATOM 4745 C C . PRO B 1 188 ? 2.955 -22.594 -17.312 1 97.5 188 PRO B C 1
ATOM 4747 O O . PRO B 1 188 ? 3.775 -21.797 -17.766 1 97.5 188 PRO B O 1
ATOM 4750 N N . ILE B 1 189 ? 3.236 -23.797 -16.875 1 97.31 189 ILE B N 1
ATOM 4751 C CA . ILE B 1 189 ? 4.594 -24.328 -16.875 1 97.31 189 ILE B CA 1
ATOM 4752 C C . ILE B 1 189 ? 4.598 -25.75 -17.453 1 97.31 189 ILE B C 1
ATOM 4754 O O . ILE B 1 189 ? 3.732 -26.562 -17.125 1 97.31 189 ILE B O 1
ATOM 4758 N N . ILE B 1 190 ? 5.496 -25.953 -18.328 1 96.94 190 ILE B N 1
ATOM 4759 C CA . ILE B 1 190 ? 5.73 -27.312 -18.828 1 96.94 190 ILE B CA 1
ATOM 4760 C C . ILE B 1 190 ? 6.746 -28.016 -17.922 1 96.94 190 ILE B C 1
ATOM 4762 O O . ILE B 1 190 ? 7.93 -27.672 -17.938 1 96.94 190 ILE B O 1
ATOM 4766 N N . ALA B 1 191 ? 6.211 -28.906 -17.25 1 94.94 191 ALA B N 1
ATOM 4767 C CA . ALA B 1 191 ? 7.07 -29.625 -16.297 1 94.94 191 ALA B CA 1
ATOM 4768 C C . ALA B 1 191 ? 7.883 -30.703 -17 1 94.94 191 ALA B C 1
ATOM 4770 O O . ALA B 1 191 ? 7.547 -31.109 -18.125 1 94.94 191 ALA B O 1
ATOM 4771 N N . LYS B 1 192 ? 9.016 -31.125 -16.344 1 92.25 192 LYS B N 1
ATOM 4772 C CA . LYS B 1 192 ? 9.875 -32.219 -16.828 1 92.25 192 LYS B CA 1
ATOM 4773 C C . LYS B 1 192 ? 10.219 -32.031 -18.297 1 92.25 192 LYS B C 1
ATOM 4775 O O . LYS B 1 192 ? 10.078 -32.938 -19.109 1 92.25 192 LYS B O 1
ATOM 4780 N N . SER B 1 193 ? 10.633 -30.859 -18.641 1 92.75 193 SER B N 1
ATOM 4781 C CA . SER B 1 193 ? 10.875 -30.5 -20.031 1 92.75 193 SER B CA 1
ATOM 4782 C C . SER B 1 193 ? 12.086 -31.234 -20.594 1 92.75 193 SER B C 1
ATOM 4784 O O . SER B 1 193 ? 12.32 -31.219 -21.797 1 92.75 193 SER B O 1
ATOM 4786 N N . ASP B 1 194 ? 12.781 -31.906 -19.766 1 90.5 194 ASP B N 1
ATOM 4787 C CA . ASP B 1 194 ? 13.922 -32.688 -20.219 1 90.5 194 ASP B CA 1
ATOM 4788 C C . ASP B 1 194 ? 13.453 -33.938 -20.984 1 90.5 194 ASP B C 1
ATOM 4790 O O . ASP B 1 194 ? 14.25 -34.625 -21.641 1 90.5 194 ASP B O 1
ATOM 4794 N N . ALA B 1 195 ? 12.227 -34.25 -20.969 1 89.38 195 ALA B N 1
ATOM 4795 C CA . ALA B 1 195 ? 11.672 -35.438 -21.625 1 89.38 195 ALA B CA 1
ATOM 4796 C C . ALA B 1 195 ? 11.312 -35.125 -23.078 1 89.38 195 ALA B C 1
ATOM 4798 O O . ALA B 1 195 ? 10.945 -36.062 -23.828 1 89.38 195 ALA B O 1
ATOM 4799 N N . ILE B 1 196 ? 11.414 -33.906 -23.469 1 91.25 196 ILE B N 1
ATOM 4800 C CA . ILE B 1 196 ? 10.992 -33.531 -24.812 1 91.25 196 ILE B CA 1
ATOM 4801 C C . ILE B 1 196 ? 12.156 -32.875 -25.562 1 91.25 196 ILE B C 1
ATOM 4803 O O . ILE B 1 196 ? 12.945 -32.125 -24.953 1 91.25 196 ILE B O 1
ATOM 4807 N N . SER B 1 197 ? 12.227 -33.094 -26.875 1 91.56 197 SER B N 1
ATOM 4808 C CA . SER B 1 197 ? 13.273 -32.5 -27.688 1 91.56 197 SER B CA 1
ATOM 4809 C C . SER B 1 197 ? 13.008 -31 -27.906 1 91.56 197 SER B C 1
ATOM 4811 O O . SER B 1 197 ? 11.867 -30.547 -27.766 1 91.56 197 SER B O 1
ATOM 4813 N N . LYS B 1 198 ? 14.023 -30.312 -28.234 1 91.19 198 LYS B N 1
ATOM 4814 C CA . LYS B 1 198 ? 13.938 -28.875 -28.391 1 91.19 198 LYS B CA 1
ATOM 4815 C C . LYS B 1 198 ? 12.922 -28.5 -29.469 1 91.19 198 LYS B C 1
ATOM 4817 O O . LYS B 1 198 ? 12.133 -27.562 -29.297 1 91.19 198 LYS B O 1
ATOM 4822 N N . SER B 1 199 ? 12.984 -29.203 -30.578 1 93.12 199 SER B N 1
ATOM 4823 C CA . SER B 1 199 ? 12.062 -28.922 -31.688 1 93.12 199 SER B CA 1
ATOM 4824 C C . SER B 1 199 ? 10.625 -29.234 -31.297 1 93.12 199 SER B C 1
ATOM 4826 O O . SER B 1 199 ? 9.719 -28.453 -31.578 1 93.12 199 SER B O 1
ATOM 4828 N N . GLU B 1 200 ? 10.492 -30.328 -30.609 1 94.06 200 GLU B N 1
ATOM 4829 C CA . GLU B 1 200 ? 9.164 -30.703 -30.141 1 94.06 200 GLU B CA 1
ATOM 4830 C C . GLU B 1 200 ? 8.648 -29.719 -29.094 1 94.06 200 GLU B C 1
ATOM 4832 O O . GLU B 1 200 ? 7.453 -29.406 -29.062 1 94.06 200 GLU B O 1
ATOM 4837 N N . LEU B 1 201 ? 9.531 -29.281 -28.328 1 94.44 201 LEU B N 1
ATOM 4838 C CA . LEU B 1 201 ? 9.156 -28.328 -27.281 1 94.44 201 LEU B CA 1
ATOM 4839 C C . LEU B 1 201 ? 8.672 -27.031 -27.906 1 94.44 201 LEU B C 1
ATOM 4841 O O . LEU B 1 201 ? 7.668 -26.469 -27.453 1 94.44 201 LEU B O 1
ATOM 4845 N N . THR B 1 202 ? 9.367 -26.531 -28.891 1 94.12 202 THR B N 1
ATOM 4846 C CA . THR B 1 202 ? 8.977 -25.297 -29.547 1 94.12 202 THR B CA 1
ATOM 4847 C C . THR B 1 202 ? 7.59 -25.422 -30.172 1 94.12 202 THR B C 1
ATOM 4849 O O . THR B 1 202 ? 6.754 -24.531 -30.016 1 94.12 202 THR B O 1
ATOM 4852 N N . LYS B 1 203 ? 7.375 -26.547 -30.812 1 95.12 203 LYS B N 1
ATOM 4853 C CA . LYS B 1 203 ? 6.066 -26.812 -31.406 1 95.12 203 LYS B CA 1
ATOM 4854 C C . LYS B 1 203 ? 4.992 -26.938 -30.328 1 95.12 203 LYS B C 1
ATOM 4856 O O . LYS B 1 203 ? 3.865 -26.469 -30.5 1 95.12 203 LYS B O 1
ATOM 4861 N N . PHE B 1 204 ? 5.402 -27.594 -29.25 1 95.38 204 PHE B N 1
ATOM 4862 C CA . PHE B 1 204 ? 4.484 -27.812 -28.141 1 95.38 204 PHE B CA 1
ATOM 4863 C C . PHE B 1 204 ? 4.066 -26.484 -27.516 1 95.38 204 PHE B C 1
ATOM 4865 O O . PHE B 1 204 ? 2.885 -26.266 -27.234 1 95.38 204 PHE B O 1
ATOM 4872 N N . LYS B 1 205 ? 4.934 -25.562 -27.344 1 95.62 205 LYS B N 1
ATOM 4873 C CA . LYS B 1 205 ? 4.648 -24.234 -26.781 1 95.62 205 LYS B CA 1
ATOM 4874 C C . LYS B 1 205 ? 3.662 -23.484 -27.656 1 95.62 205 LYS B C 1
ATOM 4876 O O . LYS B 1 205 ? 2.713 -22.875 -27.156 1 95.62 205 LYS B O 1
ATOM 4881 N N . ILE B 1 206 ? 3.895 -23.516 -28.922 1 95.38 206 ILE B N 1
ATOM 4882 C CA . ILE B 1 206 ? 3.035 -22.812 -29.875 1 95.38 206 ILE B CA 1
ATOM 4883 C C . ILE B 1 206 ? 1.629 -23.406 -29.828 1 95.38 206 ILE B C 1
ATOM 4885 O O . ILE B 1 206 ? 0.639 -22.672 -29.812 1 95.38 206 ILE B O 1
ATOM 4889 N N . LYS B 1 207 ? 1.594 -24.688 -29.781 1 95.81 207 LYS B N 1
ATOM 4890 C CA . LYS B 1 207 ? 0.307 -25.391 -29.75 1 95.81 207 LYS B CA 1
ATOM 4891 C C . LYS B 1 207 ? -0.469 -25.047 -28.484 1 95.81 207 LYS B C 1
ATOM 4893 O O . LYS B 1 207 ? -1.669 -24.766 -28.531 1 95.81 207 LYS B O 1
ATOM 4898 N N . ILE B 1 208 ? 0.178 -25.109 -27.359 1 96.12 208 ILE B N 1
ATOM 4899 C CA . ILE B 1 208 ? -0.452 -24.797 -26.094 1 96.12 208 ILE B CA 1
ATOM 4900 C C . ILE B 1 208 ? -1.01 -23.375 -26.125 1 96.12 208 ILE B C 1
ATOM 4902 O O . ILE B 1 208 ? -2.158 -23.141 -25.734 1 96.12 208 ILE B O 1
ATOM 4906 N N . THR B 1 209 ? -0.199 -22.438 -26.562 1 95.31 209 THR B N 1
ATOM 4907 C CA . THR B 1 209 ? -0.603 -21.031 -26.609 1 95.31 209 THR B CA 1
ATOM 4908 C C . THR B 1 209 ? -1.805 -20.859 -27.531 1 95.31 209 THR B C 1
ATOM 4910 O O . THR B 1 209 ? -2.74 -20.125 -27.203 1 95.31 209 THR B O 1
ATOM 4913 N N . SER B 1 210 ? -1.752 -21.547 -28.656 1 95.69 210 SER B N 1
ATOM 4914 C CA . SER B 1 210 ? -2.854 -21.469 -29.609 1 95.69 210 SER B CA 1
ATOM 4915 C C . SER B 1 210 ? -4.145 -22.016 -29.016 1 95.69 210 SER B C 1
ATOM 4917 O O . SER B 1 210 ? -5.215 -21.438 -29.188 1 95.69 210 SER B O 1
ATOM 4919 N N . GLU B 1 211 ? -4.066 -23.062 -28.281 1 96.25 211 GLU B N 1
ATOM 4920 C CA . GLU B 1 211 ? -5.234 -23.672 -27.656 1 96.25 211 GLU B CA 1
ATOM 4921 C C . GLU B 1 211 ? -5.809 -22.797 -26.562 1 96.25 211 GLU B C 1
ATOM 4923 O O . GLU B 1 211 ? -7.027 -22.688 -26.422 1 96.25 211 GLU B O 1
ATOM 4928 N N . LEU B 1 212 ? -4.934 -22.25 -25.828 1 96.56 212 LEU B N 1
ATOM 4929 C CA . LEU B 1 212 ? -5.391 -21.359 -24.766 1 96.56 212 LEU B CA 1
ATOM 4930 C C . LEU B 1 212 ? -6.125 -20.156 -25.359 1 96.56 212 LEU B C 1
ATOM 4932 O O . LEU B 1 212 ? -7.207 -19.797 -24.891 1 96.56 212 LEU B O 1
ATOM 4936 N N . VAL B 1 213 ? -5.562 -19.562 -26.375 1 96.06 213 VAL B N 1
ATOM 4937 C CA . VAL B 1 213 ? -6.152 -18.391 -27.016 1 96.06 213 VAL B CA 1
ATOM 4938 C C . VAL B 1 213 ? -7.477 -18.781 -27.672 1 96.06 213 VAL B C 1
ATOM 4940 O O . VAL B 1 213 ? -8.477 -18.062 -27.516 1 96.06 213 VAL B O 1
ATOM 4943 N N . SER B 1 214 ? -7.555 -19.875 -28.344 1 96.12 214 SER B N 1
ATOM 4944 C CA . SER B 1 214 ? -8.742 -20.328 -29.062 1 96.12 214 SER B CA 1
ATOM 4945 C C . SER B 1 214 ? -9.891 -20.641 -28.109 1 96.12 214 SER B C 1
ATOM 4947 O O . SER B 1 214 ? -11.062 -20.484 -28.469 1 96.12 214 SER B O 1
ATOM 4949 N N . ASN B 1 215 ? -9.555 -21.031 -26.922 1 95.69 215 ASN B N 1
ATOM 4950 C CA . ASN B 1 215 ? -10.578 -21.391 -25.938 1 95.69 215 ASN B CA 1
ATOM 4951 C C . ASN B 1 215 ? -10.844 -20.25 -24.969 1 95.69 215 ASN B C 1
ATOM 4953 O O . ASN B 1 215 ? -11.57 -20.422 -23.984 1 95.69 215 ASN B O 1
ATOM 4957 N N . GLY B 1 216 ? -10.188 -19.141 -25.172 1 95.81 216 GLY B N 1
ATOM 4958 C CA . GLY B 1 216 ? -10.438 -17.938 -24.391 1 95.81 216 GLY B CA 1
ATOM 4959 C C . GLY B 1 216 ? -9.906 -18.016 -22.984 1 95.81 216 GLY B C 1
ATOM 4960 O O . GLY B 1 216 ? -10.484 -17.438 -22.062 1 95.81 216 GLY B O 1
ATOM 4961 N N . VAL B 1 217 ? -8.938 -18.828 -22.75 1 96.81 217 VAL B N 1
ATOM 4962 C CA . VAL B 1 217 ? -8.32 -18.938 -21.422 1 96.81 217 VAL B CA 1
ATOM 4963 C C . VAL B 1 217 ? -7.383 -17.75 -21.203 1 96.81 217 VAL B C 1
ATOM 4965 O O . VAL B 1 217 ? -6.484 -17.5 -22.016 1 96.81 217 VAL B O 1
ATOM 4968 N N . GLN B 1 218 ? -7.602 -16.984 -20.141 1 96.62 218 GLN B N 1
ATOM 4969 C CA . GLN B 1 218 ? -6.762 -15.844 -19.828 1 96.62 218 GLN B CA 1
ATOM 4970 C C . GLN B 1 218 ? -5.633 -16.234 -18.875 1 96.62 218 GLN B C 1
ATOM 4972 O O . GLN B 1 218 ? -5.887 -16.688 -17.75 1 96.62 218 GLN B O 1
ATOM 4977 N N . ILE B 1 219 ? -4.48 -16.094 -19.297 1 97.12 219 ILE B N 1
ATOM 4978 C CA . ILE B 1 219 ? -3.324 -16.359 -18.453 1 97.12 219 ILE B CA 1
ATOM 4979 C C . ILE B 1 219 ? -2.703 -15.031 -18.016 1 97.12 219 ILE B C 1
ATOM 4981 O O . ILE B 1 219 ? -2.965 -13.984 -18.609 1 97.12 219 ILE B O 1
ATOM 4985 N N . TYR B 1 220 ? -1.944 -15.109 -17 1 97.69 220 TYR B N 1
ATOM 4986 C CA . TYR B 1 220 ? -1.269 -13.914 -16.5 1 97.69 220 TYR B CA 1
ATOM 4987 C C . TYR B 1 220 ? -0.241 -13.414 -17.516 1 97.69 220 TYR B C 1
ATOM 4989 O O . TYR B 1 220 ? 0.553 -14.195 -18.047 1 97.69 220 TYR B O 1
ATOM 4997 N N . GLN B 1 221 ? -0.334 -12.117 -17.75 1 94.69 221 GLN B N 1
ATOM 4998 C CA . GLN B 1 221 ? 0.65 -11.445 -18.594 1 94.69 221 GLN B CA 1
ATOM 4999 C C . GLN B 1 221 ? 1.498 -10.477 -17.781 1 94.69 221 GLN B C 1
ATOM 5001 O O . GLN B 1 221 ? 0.962 -9.641 -17.031 1 94.69 221 GLN B O 1
ATOM 5006 N N . PHE B 1 222 ? 2.773 -10.695 -17.953 1 94.56 222 PHE B N 1
ATOM 5007 C CA . PHE B 1 222 ? 3.664 -9.766 -17.266 1 94.56 222 PHE B CA 1
ATOM 5008 C C . PHE B 1 222 ? 3.449 -8.344 -17.781 1 94.56 222 PHE B C 1
ATOM 5010 O O . PHE B 1 222 ? 3.332 -8.117 -18.984 1 94.56 222 PHE B O 1
ATOM 5017 N N . PRO B 1 223 ? 3.359 -7.43 -16.812 1 93.25 223 PRO B N 1
ATOM 5018 C CA . PRO B 1 223 ? 2.971 -6.066 -17.188 1 93.25 223 PRO B CA 1
ATOM 5019 C C . PRO B 1 223 ? 4.043 -5.348 -18 1 93.25 223 PRO B C 1
ATOM 5021 O O . PRO B 1 223 ? 5.238 -5.52 -17.75 1 93.25 223 PRO B O 1
ATOM 5024 N N . THR B 1 224 ? 3.635 -4.555 -18.891 1 91.81 224 THR B N 1
ATOM 5025 C CA . THR B 1 224 ? 4.562 -3.799 -19.719 1 91.81 224 THR B CA 1
ATOM 5026 C C . THR B 1 224 ? 4.254 -2.307 -19.656 1 91.81 224 THR B C 1
ATOM 5028 O O . THR B 1 224 ? 4.824 -1.518 -20.422 1 91.81 224 THR B O 1
ATOM 5031 N N . ASP B 1 225 ? 3.404 -1.899 -18.828 1 84.94 225 ASP B N 1
ATOM 5032 C CA . ASP B 1 225 ? 2.994 -0.504 -18.703 1 84.94 225 ASP B CA 1
ATOM 5033 C C . ASP B 1 225 ? 4.074 0.331 -18.031 1 84.94 225 ASP B C 1
ATOM 5035 O O . ASP B 1 225 ? 4.238 1.513 -18.328 1 84.94 225 ASP B O 1
ATOM 5039 N N . ASP B 1 226 ? 4.75 -0.298 -17.156 1 82.19 226 ASP B N 1
ATOM 5040 C CA . ASP B 1 226 ? 5.844 0.381 -16.453 1 82.19 226 ASP B CA 1
ATOM 5041 C C . ASP B 1 226 ? 7.129 0.334 -17.281 1 82.19 226 ASP B C 1
ATOM 5043 O O . ASP B 1 226 ? 7.652 -0.746 -17.562 1 82.19 226 ASP B O 1
ATOM 5047 N N . GLU B 1 227 ? 7.684 1.386 -17.5 1 79.94 227 GLU B N 1
ATOM 5048 C CA . GLU B 1 227 ? 8.852 1.501 -18.375 1 79.94 227 GLU B CA 1
ATOM 5049 C C . GLU B 1 227 ? 10.062 0.809 -17.766 1 79.94 227 GLU B C 1
ATOM 5051 O O . GLU B 1 227 ? 10.906 0.268 -18.484 1 79.94 227 GLU B O 1
ATOM 5056 N N . SER B 1 228 ? 10.07 0.779 -16.5 1 81 228 SER B N 1
ATOM 5057 C CA . SER B 1 228 ? 11.227 0.216 -15.828 1 81 228 SER B CA 1
ATOM 5058 C C . SER B 1 228 ? 11.305 -1.295 -16.016 1 81 228 SER B C 1
ATOM 5060 O O . SER B 1 228 ? 12.391 -1.878 -15.969 1 81 228 SER B O 1
ATOM 5062 N N . VAL B 1 229 ? 10.164 -1.915 -16.25 1 87.88 229 VAL B N 1
ATOM 5063 C CA . VAL B 1 229 ? 10.172 -3.371 -16.344 1 87.88 229 VAL B CA 1
ATOM 5064 C C . VAL B 1 229 ? 9.594 -3.811 -17.688 1 87.88 229 VAL B C 1
ATOM 5066 O O . VAL B 1 229 ? 9.555 -5.004 -17.984 1 87.88 229 VAL B O 1
ATOM 5069 N N . ALA B 1 230 ? 9.25 -2.951 -18.516 1 88.38 230 ALA B N 1
ATOM 5070 C CA . ALA B 1 230 ? 8.516 -3.23 -19.75 1 88.38 230 ALA B CA 1
ATOM 5071 C C . ALA B 1 230 ? 9.352 -4.094 -20.688 1 88.38 230 ALA B C 1
ATOM 5073 O O . ALA B 1 230 ? 8.836 -5.055 -21.266 1 88.38 230 ALA B O 1
ATOM 5074 N N . GLU B 1 231 ? 10.555 -3.816 -20.828 1 89.06 231 GLU B N 1
ATOM 5075 C CA . GLU B 1 231 ? 11.406 -4.547 -21.766 1 89.06 231 GLU B CA 1
ATOM 5076 C C . GLU B 1 231 ? 11.602 -5.996 -21.312 1 89.06 231 GLU B C 1
ATOM 5078 O O . GLU B 1 231 ? 11.398 -6.926 -22.094 1 89.06 231 GLU B O 1
ATOM 5083 N N . ILE B 1 232 ? 11.93 -6.145 -20.094 1 89.25 232 ILE B N 1
ATOM 5084 C CA . ILE B 1 232 ? 12.18 -7.477 -19.562 1 89.25 232 ILE B CA 1
ATOM 5085 C C . ILE B 1 232 ? 10.898 -8.297 -19.594 1 89.25 232 ILE B C 1
ATOM 5087 O O . ILE B 1 232 ? 10.898 -9.453 -20.031 1 89.25 232 ILE B O 1
ATOM 5091 N N . ASN B 1 233 ? 9.828 -7.703 -19.172 1 92.06 233 ASN B N 1
ATOM 5092 C CA . ASN B 1 233 ? 8.547 -8.398 -19.156 1 92.06 233 ASN B CA 1
ATOM 5093 C C . ASN B 1 233 ? 8.055 -8.719 -20.562 1 92.06 233 ASN B C 1
ATOM 5095 O O . ASN B 1 233 ? 7.457 -9.773 -20.797 1 92.06 233 ASN B O 1
ATOM 5099 N N . GLY B 1 234 ? 8.344 -7.824 -21.5 1 91.88 234 GLY B N 1
ATOM 5100 C CA . GLY B 1 234 ? 8.008 -8.102 -22.875 1 91.88 234 GLY B CA 1
ATOM 5101 C C . GLY B 1 234 ? 8.719 -9.32 -23.438 1 91.88 234 GLY B C 1
ATOM 5102 O O . GLY B 1 234 ? 8.102 -10.18 -24.062 1 91.88 234 GLY B O 1
ATOM 5103 N N . THR B 1 235 ? 9.945 -9.438 -23.188 1 91.44 235 THR B N 1
ATOM 5104 C CA . THR B 1 235 ? 10.75 -10.578 -23.609 1 91.44 235 THR B CA 1
ATOM 5105 C C . THR B 1 235 ? 10.281 -11.859 -22.922 1 91.44 235 THR B C 1
ATOM 5107 O O . THR B 1 235 ? 10.203 -12.914 -23.562 1 91.44 235 THR B O 1
ATOM 5110 N N . MET B 1 236 ? 9.93 -11.719 -21.719 1 90.81 236 MET B N 1
ATOM 5111 C CA . MET B 1 236 ? 9.562 -12.891 -20.938 1 90.81 236 MET B CA 1
ATOM 5112 C C . MET B 1 236 ? 8.203 -13.43 -21.359 1 90.81 236 MET B C 1
ATOM 5114 O O . MET B 1 236 ? 7.961 -14.633 -21.297 1 90.81 236 MET B O 1
ATOM 5118 N N . ASN B 1 237 ? 7.34 -12.531 -21.75 1 93.19 237 ASN B N 1
ATOM 5119 C CA . ASN B 1 237 ? 6.027 -12.953 -22.219 1 93.19 237 ASN B CA 1
ATOM 5120 C C . ASN B 1 237 ? 6.133 -13.844 -23.453 1 93.19 237 ASN B C 1
ATOM 5122 O O . ASN B 1 237 ? 5.273 -14.695 -23.688 1 93.19 237 ASN B O 1
ATOM 5126 N N . ALA B 1 238 ? 7.199 -13.75 -24.172 1 91.06 238 ALA B N 1
ATOM 5127 C CA . ALA B 1 238 ? 7.414 -14.562 -25.375 1 91.06 238 ALA B CA 1
ATOM 5128 C C . ALA B 1 238 ? 7.844 -15.977 -25.016 1 91.06 238 ALA B C 1
ATOM 5130 O O . ALA B 1 238 ? 7.762 -16.891 -25.844 1 91.06 238 ALA B O 1
ATOM 5131 N N . HIS B 1 239 ? 8.188 -16.203 -23.797 1 92 239 HIS B N 1
ATOM 5132 C CA . HIS B 1 239 ? 8.695 -17.5 -23.375 1 92 239 HIS B CA 1
ATOM 5133 C C . HIS B 1 239 ? 7.59 -18.344 -22.734 1 92 239 HIS B C 1
ATOM 5135 O O . HIS B 1 239 ? 7.801 -19.516 -22.406 1 92 239 HIS B O 1
ATOM 5141 N N . LEU B 1 240 ? 6.434 -17.781 -22.578 1 93.44 240 LEU B N 1
ATOM 5142 C CA . LEU B 1 240 ? 5.324 -18.531 -22.016 1 93.44 240 LEU B CA 1
ATOM 5143 C C . LEU B 1 240 ? 4.805 -19.562 -23 1 93.44 240 LEU B C 1
ATOM 5145 O O . LEU B 1 240 ? 4.672 -19.281 -24.188 1 93.44 240 LEU B O 1
ATOM 5149 N N . PRO B 1 241 ? 4.422 -20.719 -22.484 1 96.69 241 PRO B N 1
ATOM 5150 C CA . PRO B 1 241 ? 4.637 -21.266 -21.141 1 96.69 241 PRO B CA 1
ATOM 5151 C C . PRO B 1 241 ? 6.102 -21.609 -20.875 1 96.69 241 PRO B C 1
ATOM 5153 O O . PRO B 1 241 ? 6.832 -21.984 -21.797 1 96.69 241 PRO B O 1
ATOM 5156 N N . PHE B 1 242 ? 6.52 -21.516 -19.641 1 97.12 242 PHE B N 1
ATOM 5157 C CA . PHE B 1 242 ? 7.898 -21.812 -19.281 1 97.12 242 PHE B CA 1
ATOM 5158 C C . PHE B 1 242 ? 8.133 -23.312 -19.219 1 97.12 242 PHE B C 1
ATOM 5160 O O . PHE B 1 242 ? 7.336 -24.047 -18.625 1 97.12 242 PHE B O 1
ATOM 5167 N N . ALA B 1 243 ? 9.125 -23.719 -19.859 1 97.06 243 ALA B N 1
ATOM 5168 C CA . ALA B 1 243 ? 9.562 -25.109 -19.75 1 97.06 243 ALA B CA 1
ATOM 5169 C C . ALA B 1 243 ? 10.641 -25.266 -18.688 1 97.06 243 ALA B C 1
ATOM 5171 O O . ALA B 1 243 ? 11.734 -24.703 -18.828 1 97.06 243 ALA B O 1
ATOM 5172 N N . VAL B 1 244 ? 10.32 -26.047 -17.719 1 96.19 244 VAL B N 1
ATOM 5173 C CA . VAL B 1 244 ? 11.242 -26.062 -16.578 1 96.19 244 VAL B CA 1
ATOM 5174 C C . VAL B 1 244 ? 11.594 -27.5 -16.203 1 96.19 244 VAL B C 1
ATOM 5176 O O . VAL B 1 244 ? 10.891 -28.438 -16.594 1 96.19 244 VAL B O 1
ATOM 5179 N N . ILE B 1 245 ? 12.688 -27.594 -15.539 1 92.62 245 ILE B N 1
ATOM 5180 C CA . ILE B 1 245 ? 13.164 -28.844 -14.961 1 92.62 245 ILE B CA 1
ATOM 5181 C C . ILE B 1 245 ? 13.445 -28.641 -13.469 1 92.62 245 ILE B C 1
ATOM 5183 O O . ILE B 1 245 ? 14.055 -27.641 -13.07 1 92.62 245 ILE B O 1
ATOM 5187 N N . GLY B 1 246 ? 12.883 -29.516 -12.648 1 86.19 246 GLY B N 1
ATOM 5188 C CA . GLY B 1 246 ? 13.18 -29.469 -11.227 1 86.19 246 GLY B CA 1
ATOM 5189 C C . GLY B 1 246 ? 14.148 -30.547 -10.789 1 86.19 246 GLY B C 1
ATOM 5190 O O . GLY B 1 246 ? 14.125 -31.672 -11.312 1 86.19 246 GLY B O 1
ATOM 5191 N N . SER B 1 247 ? 15.039 -30.109 -9.953 1 86.44 247 SER B N 1
ATOM 5192 C CA . SER B 1 247 ? 15.945 -31.109 -9.383 1 86.44 247 SER B CA 1
ATOM 5193 C C . SER B 1 247 ? 16.359 -30.734 -7.965 1 86.44 247 SER B C 1
ATOM 5195 O O . SER B 1 247 ? 16.594 -29.547 -7.672 1 86.44 247 SER B O 1
ATOM 5197 N N . THR B 1 248 ? 16.406 -31.703 -7.141 1 79.06 248 THR B N 1
ATOM 5198 C CA . THR B 1 248 ? 16.922 -31.484 -5.793 1 79.06 248 THR B CA 1
ATOM 5199 C C . THR B 1 248 ? 18.359 -31.984 -5.676 1 79.06 248 THR B C 1
ATOM 5201 O O . THR B 1 248 ? 19.016 -31.766 -4.656 1 79.06 248 THR B O 1
ATOM 5204 N N . GLU B 1 249 ? 18.859 -32.531 -6.711 1 83.25 249 GLU B N 1
ATOM 5205 C CA . GLU B 1 249 ? 20.219 -33.062 -6.707 1 83.25 249 GLU B CA 1
ATOM 5206 C C . GLU B 1 249 ? 21.234 -31.969 -7.094 1 83.25 249 GLU B C 1
ATOM 5208 O O . GLU B 1 249 ? 21.031 -31.25 -8.078 1 83.25 249 GLU B O 1
ATOM 5213 N N . GLU B 1 250 ? 22.281 -31.906 -6.246 1 86.75 250 GLU B N 1
ATOM 5214 C CA . GLU B 1 250 ? 23.344 -30.953 -6.527 1 86.75 250 GLU B CA 1
ATOM 5215 C C . GLU B 1 250 ? 24.594 -31.656 -7.078 1 86.75 250 GLU B C 1
ATOM 5217 O O . GLU B 1 250 ? 25.016 -32.688 -6.543 1 86.75 250 GLU B O 1
ATOM 5222 N N . LEU B 1 251 ? 25.016 -31.203 -8.117 1 87.56 251 LEU B N 1
ATOM 5223 C CA . LEU B 1 251 ? 26.203 -31.75 -8.742 1 87.56 251 LEU B CA 1
ATOM 5224 C C . LEU B 1 251 ? 27.266 -30.672 -8.914 1 87.56 251 LEU B C 1
ATOM 5226 O O . LEU B 1 251 ? 26.938 -29.5 -9.141 1 87.56 251 LEU B O 1
ATOM 5230 N N . LYS B 1 252 ? 28.422 -31.031 -8.648 1 86.81 252 LYS B N 1
ATOM 5231 C CA . LYS B 1 252 ? 29.531 -30.094 -8.867 1 86.81 252 LYS B CA 1
ATOM 5232 C C . LYS B 1 252 ? 29.922 -30.047 -10.336 1 86.81 252 LYS B C 1
ATOM 5234 O O . LYS B 1 252 ? 30.328 -31.062 -10.914 1 86.81 252 LYS B O 1
ATOM 5239 N N . ILE B 1 253 ? 29.625 -29.094 -10.922 1 81.12 253 ILE B N 1
ATOM 5240 C CA . ILE B 1 253 ? 30.047 -28.859 -12.305 1 81.12 253 ILE B CA 1
ATOM 5241 C C . ILE B 1 253 ? 31.078 -27.719 -12.344 1 81.12 253 ILE B C 1
ATOM 5243 O O . ILE B 1 253 ? 30.734 -26.562 -12.117 1 81.12 253 ILE B O 1
ATOM 5247 N N . GLY B 1 254 ? 32.312 -28.031 -12.68 1 80.25 254 GLY B N 1
ATOM 5248 C CA . GLY B 1 254 ? 33.375 -27.062 -12.547 1 80.25 254 GLY B CA 1
ATOM 5249 C C . GLY B 1 254 ? 33.656 -26.688 -11.109 1 80.25 254 GLY B C 1
ATOM 5250 O O . GLY B 1 254 ? 33.969 -27.547 -10.281 1 80.25 254 GLY B O 1
ATOM 5251 N N . ASN B 1 255 ? 33.594 -25.391 -10.766 1 83.75 255 ASN B N 1
ATOM 5252 C CA . ASN B 1 255 ? 33.875 -24.906 -9.414 1 83.75 255 ASN B CA 1
ATOM 5253 C C . ASN B 1 255 ? 32.594 -24.469 -8.695 1 83.75 255 ASN B C 1
ATOM 5255 O O . ASN B 1 255 ? 32.656 -23.844 -7.637 1 83.75 255 ASN B O 1
ATOM 5259 N N . LYS B 1 256 ? 31.438 -24.766 -9.359 1 83.25 256 LYS B N 1
ATOM 5260 C CA . LYS B 1 256 ? 30.203 -24.312 -8.734 1 83.25 256 LYS B CA 1
ATOM 5261 C C . LYS B 1 256 ? 29.219 -25.469 -8.539 1 83.25 256 LYS B C 1
ATOM 5263 O O . LYS B 1 256 ? 29.141 -26.375 -9.375 1 83.25 256 LYS B O 1
ATOM 5268 N N . MET B 1 257 ? 28.688 -25.531 -7.344 1 85.19 257 MET B N 1
ATOM 5269 C CA . MET B 1 257 ? 27.594 -26.469 -7.078 1 85.19 257 MET B CA 1
ATOM 5270 C C . MET B 1 257 ? 26.297 -25.984 -7.707 1 85.19 257 MET B C 1
ATOM 5272 O O . MET B 1 257 ? 25.922 -24.828 -7.555 1 85.19 257 MET B O 1
ATOM 5276 N N . MET B 1 258 ? 25.781 -26.891 -8.57 1 85.81 258 MET B N 1
ATOM 5277 C CA . MET B 1 258 ? 24.531 -26.516 -9.227 1 85.81 258 MET B CA 1
ATOM 5278 C C . MET B 1 258 ? 23.531 -27.672 -9.203 1 85.81 258 MET B C 1
ATOM 5280 O O . MET B 1 258 ? 23.922 -28.844 -9.141 1 85.81 258 MET B O 1
ATOM 5284 N N . LYS B 1 259 ? 22.312 -27.344 -9.133 1 87.75 259 LYS B N 1
ATOM 5285 C CA . LYS B 1 259 ? 21.26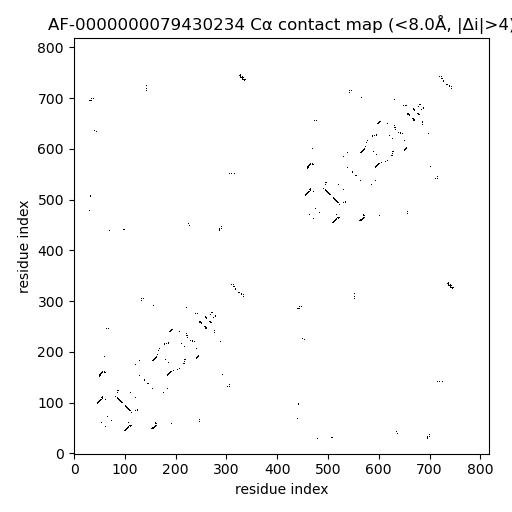6 -28.344 -9.258 1 87.75 259 LYS B CA 1
ATOM 5286 C C . LYS B 1 259 ? 21.188 -28.891 -10.68 1 87.75 259 LYS B C 1
ATOM 5288 O O . LYS B 1 259 ? 21.234 -28.125 -11.648 1 87.75 259 LYS B O 1
ATOM 5293 N N . ALA B 1 260 ? 21.234 -30.25 -10.758 1 91 260 ALA B N 1
ATOM 5294 C CA . ALA B 1 260 ? 21.297 -30.859 -12.078 1 91 260 ALA B CA 1
ATOM 5295 C C . ALA B 1 260 ? 20.719 -32.281 -12.062 1 91 260 ALA B C 1
ATOM 5297 O O . ALA B 1 260 ? 20.484 -32.844 -10.992 1 91 260 ALA B O 1
ATOM 5298 N N . ARG B 1 261 ? 20.266 -32.688 -13.211 1 89.12 261 ARG B N 1
ATOM 5299 C CA . ARG B 1 261 ? 19.891 -34.062 -13.445 1 89.12 261 ARG B CA 1
ATOM 5300 C C . ARG B 1 261 ? 20.875 -34.75 -14.383 1 89.12 261 ARG B C 1
ATOM 5302 O O . ARG B 1 261 ? 21.156 -34.25 -15.477 1 89.12 261 ARG B O 1
ATOM 5309 N N . GLN B 1 262 ? 21.359 -35.844 -13.922 1 89.44 262 GLN B N 1
ATOM 5310 C CA . GLN B 1 262 ? 22.375 -36.562 -14.695 1 89.44 262 GLN B CA 1
ATOM 5311 C C . GLN B 1 262 ? 21.75 -37.719 -15.484 1 89.44 262 GLN B C 1
ATOM 5313 O O . GLN B 1 262 ? 21 -38.531 -14.93 1 89.44 262 GLN B O 1
ATOM 5318 N N . TYR B 1 263 ? 22.016 -37.719 -16.781 1 88.56 263 TYR B N 1
ATOM 5319 C CA . TYR B 1 263 ? 21.625 -38.812 -17.672 1 88.56 263 TYR B CA 1
ATOM 5320 C C . TYR B 1 263 ? 22.859 -39.469 -18.297 1 88.56 263 TYR B C 1
ATOM 5322 O O . TYR B 1 263 ? 23.953 -38.906 -18.266 1 88.56 263 TYR B O 1
ATOM 5330 N N . PRO B 1 264 ? 22.734 -40.719 -18.812 1 90.69 264 PRO B N 1
ATOM 5331 C CA . PRO B 1 264 ? 23.875 -41.344 -19.438 1 90.69 264 PRO B CA 1
ATOM 5332 C C . PRO B 1 264 ? 24.469 -40.531 -20.594 1 90.69 264 PRO B C 1
ATOM 5334 O O . PRO B 1 264 ? 25.672 -40.562 -20.828 1 90.69 264 PRO B O 1
ATOM 5337 N N . TRP B 1 265 ? 23.625 -39.781 -21.25 1 89.75 265 TRP B N 1
ATOM 5338 C CA . TRP B 1 265 ? 24.031 -39.062 -22.453 1 89.75 265 TRP B CA 1
ATOM 5339 C C . TRP B 1 265 ? 24.344 -37.594 -22.141 1 89.75 265 TRP B C 1
ATOM 5341 O O . TRP B 1 265 ? 24.75 -36.844 -23.016 1 89.75 265 TRP B O 1
ATOM 5351 N N . GLY B 1 266 ? 24.188 -37.156 -20.906 1 88.75 266 GLY B N 1
ATOM 5352 C CA . GLY B 1 266 ? 24.5 -35.781 -20.562 1 88.75 266 GLY B CA 1
ATOM 5353 C C . GLY B 1 266 ? 23.891 -35.344 -19.25 1 88.75 266 GLY B C 1
ATOM 5354 O O . GLY B 1 266 ? 23.219 -36.125 -18.578 1 88.75 266 GLY B O 1
ATOM 5355 N N . THR B 1 267 ? 24.281 -34.125 -18.938 1 89.81 267 THR B N 1
ATOM 5356 C CA . THR B 1 267 ? 23.781 -33.562 -17.688 1 89.81 267 THR B CA 1
ATOM 5357 C C . THR B 1 267 ? 22.938 -32.312 -17.953 1 89.81 267 THR B C 1
ATOM 5359 O O . THR B 1 267 ? 23.359 -31.422 -18.703 1 89.81 267 THR B O 1
ATOM 5362 N N . VAL B 1 268 ? 21.734 -32.406 -17.406 1 90.94 268 VAL B N 1
ATOM 5363 C CA . VAL B 1 268 ? 20.844 -31.234 -17.531 1 90.94 268 VAL B CA 1
ATOM 5364 C C . VAL B 1 268 ? 21.047 -30.312 -16.328 1 90.94 268 VAL B C 1
ATOM 5366 O O . VAL B 1 268 ? 20.969 -30.75 -15.18 1 90.94 268 VAL B O 1
ATOM 5369 N N . GLN B 1 269 ? 21.375 -29.094 -16.625 1 91.12 269 GLN B N 1
ATOM 5370 C CA . GLN B 1 269 ? 21.562 -28.094 -15.594 1 91.12 269 GLN B CA 1
ATOM 5371 C C . GLN B 1 269 ? 20.328 -27.219 -15.438 1 91.12 269 GLN B C 1
ATOM 5373 O O . GLN B 1 269 ? 19.891 -26.562 -16.391 1 91.12 269 GLN B O 1
ATOM 5378 N N . VAL B 1 270 ? 19.844 -27.094 -14.188 1 91.19 270 VAL B N 1
ATOM 5379 C CA . VAL B 1 270 ? 18.594 -26.406 -13.922 1 91.19 270 VAL B CA 1
ATOM 5380 C C . VAL B 1 270 ? 18.766 -24.906 -14.133 1 91.19 270 VAL B C 1
ATOM 5382 O O . VAL B 1 270 ? 17.859 -24.234 -14.633 1 91.19 270 VAL B O 1
ATOM 5385 N N . GLU B 1 271 ? 19.969 -24.359 -13.844 1 89.62 271 GLU B N 1
ATOM 5386 C CA . GLU B 1 271 ? 20.172 -22.922 -13.883 1 89.62 271 GLU B CA 1
ATOM 5387 C C . GLU B 1 271 ? 20.828 -22.5 -15.195 1 89.62 271 GLU B C 1
ATOM 5389 O O . GLU B 1 271 ? 21.281 -21.359 -15.336 1 89.62 271 GLU B O 1
ATOM 5394 N N . ASN B 1 272 ? 20.875 -23.438 -16.125 1 89.94 272 ASN B N 1
ATOM 5395 C CA . ASN B 1 272 ? 21.344 -23.125 -17.469 1 89.94 272 ASN B CA 1
ATOM 5396 C C . ASN B 1 272 ? 20.203 -22.688 -18.391 1 89.94 272 ASN B C 1
ATOM 5398 O O . ASN B 1 272 ? 19.297 -23.484 -18.672 1 89.94 272 ASN B O 1
ATOM 5402 N N . GLU B 1 273 ? 20.266 -21.547 -18.922 1 90.81 273 GLU B N 1
ATOM 5403 C CA . GLU B 1 273 ? 19.188 -20.938 -19.688 1 90.81 273 GLU B CA 1
ATOM 5404 C C . GLU B 1 273 ? 19.031 -21.641 -21.047 1 90.81 273 GLU B C 1
ATOM 5406 O O . GLU B 1 273 ? 17.984 -21.516 -21.688 1 90.81 273 GLU B O 1
ATOM 5411 N N . THR B 1 274 ? 20 -22.312 -21.438 1 90.25 274 THR B N 1
ATOM 5412 C CA . THR B 1 274 ? 19.922 -23.047 -22.703 1 90.25 274 THR B CA 1
ATOM 5413 C C . THR B 1 274 ? 19.219 -24.375 -22.516 1 90.25 274 THR B C 1
ATOM 5415 O O . THR B 1 274 ? 18.703 -24.953 -23.484 1 90.25 274 THR B O 1
ATOM 5418 N N . HIS B 1 275 ? 19.219 -24.875 -21.266 1 91.38 275 HIS B N 1
ATOM 5419 C CA . HIS B 1 275 ? 18.641 -26.172 -21 1 91.38 275 HIS B CA 1
ATOM 5420 C C . HIS B 1 275 ? 17.141 -26.047 -20.688 1 91.38 275 HIS B C 1
ATOM 5422 O O . HIS B 1 275 ? 16.344 -26.891 -21.094 1 91.38 275 HIS B O 1
ATOM 5428 N N . CYS B 1 276 ? 16.828 -25.016 -19.922 1 93.38 276 CYS B N 1
ATOM 5429 C CA . CYS B 1 276 ? 15.43 -24.844 -19.547 1 93.38 276 CYS B CA 1
ATOM 5430 C C . CYS B 1 276 ? 15.141 -23.391 -19.172 1 93.38 276 CYS B C 1
ATOM 5432 O O . CYS B 1 276 ? 16.031 -22.547 -19.25 1 93.38 276 CYS B O 1
ATOM 5434 N N . ASP B 1 277 ? 13.891 -23.094 -18.859 1 94.94 277 ASP B N 1
ATOM 5435 C CA . ASP B 1 277 ? 13.438 -21.734 -18.609 1 94.94 277 ASP B CA 1
ATOM 5436 C C . ASP B 1 277 ? 13.344 -21.453 -17.109 1 94.94 277 ASP B C 1
ATOM 5438 O O . ASP B 1 277 ? 12.633 -20.547 -16.672 1 94.94 277 ASP B O 1
ATOM 5442 N N . PHE B 1 278 ? 14.031 -22.172 -16.328 1 94.5 278 PHE B N 1
ATOM 5443 C CA . PHE B 1 278 ? 13.906 -22.062 -14.875 1 94.5 278 PHE B CA 1
ATOM 5444 C C . PHE B 1 278 ? 14.367 -20.688 -14.398 1 94.5 278 PHE B C 1
ATOM 5446 O O . PHE B 1 278 ? 13.672 -20.031 -13.609 1 94.5 278 PHE B O 1
ATOM 5453 N N . VAL B 1 279 ? 15.484 -20.281 -14.836 1 92.56 279 VAL B N 1
ATOM 5454 C CA . VAL B 1 279 ? 16.031 -19 -14.414 1 92.56 279 VAL B CA 1
ATOM 5455 C C . VAL B 1 279 ? 15.086 -17.875 -14.805 1 92.56 279 VAL B C 1
ATOM 5457 O O . VAL B 1 279 ? 14.867 -16.938 -14.023 1 92.56 279 VAL B O 1
ATOM 5460 N N . LYS B 1 280 ? 14.547 -18.016 -15.938 1 93.5 280 LYS B N 1
ATOM 5461 C CA . LYS B 1 280 ? 13.602 -17.016 -16.422 1 93.5 280 LYS B CA 1
ATOM 5462 C C . LYS B 1 280 ? 12.344 -16.984 -15.547 1 93.5 280 LYS B C 1
ATOM 5464 O O . LYS B 1 280 ? 11.859 -15.922 -15.18 1 93.5 280 LYS B O 1
ATOM 5469 N N . LEU B 1 281 ? 11.859 -18.141 -15.234 1 94.94 281 LEU B N 1
ATOM 5470 C CA . LEU B 1 281 ? 10.688 -18.25 -14.367 1 94.94 281 LEU B CA 1
ATOM 5471 C C . LEU B 1 281 ? 10.969 -17.641 -12.992 1 94.94 281 LEU B C 1
ATOM 5473 O O . LEU B 1 281 ? 10.164 -16.859 -12.484 1 94.94 281 LEU B O 1
ATOM 5477 N N . ARG B 1 282 ? 12.016 -18.016 -12.438 1 93.19 282 ARG B N 1
ATOM 5478 C CA . ARG B 1 282 ? 12.383 -17.516 -11.109 1 93.19 282 ARG B CA 1
ATOM 5479 C C . ARG B 1 282 ? 12.523 -16 -11.102 1 93.19 282 ARG B C 1
ATOM 5481 O O . ARG B 1 282 ? 12.031 -15.336 -10.195 1 93.19 282 ARG B O 1
ATOM 5488 N N . GLU B 1 283 ? 13.141 -15.477 -12.07 1 91.5 283 GLU B N 1
ATOM 5489 C CA . GLU B 1 283 ? 13.328 -14.039 -12.188 1 91.5 283 GLU B CA 1
ATOM 5490 C C . GLU B 1 283 ? 11.984 -13.32 -12.328 1 91.5 283 GLU B C 1
ATOM 5492 O O . GLU B 1 283 ? 11.719 -12.352 -11.609 1 91.5 283 GLU B O 1
ATOM 5497 N N . MET B 1 284 ? 11.188 -13.805 -13.109 1 93 284 MET B N 1
ATOM 5498 C CA . MET B 1 284 ? 9.93 -13.125 -13.406 1 93 284 MET B CA 1
ATOM 5499 C C . MET B 1 284 ? 8.953 -13.258 -12.242 1 93 284 MET B C 1
ATOM 5501 O O . MET B 1 284 ? 8.242 -12.312 -11.914 1 93 284 MET B O 1
ATOM 5505 N N . LEU B 1 285 ? 8.977 -14.383 -11.656 1 94 285 LEU B N 1
ATOM 5506 C CA . LEU B 1 285 ? 8.023 -14.656 -10.594 1 94 285 LEU B CA 1
ATOM 5507 C C . LEU B 1 285 ? 8.445 -13.977 -9.297 1 94 285 LEU B C 1
ATOM 5509 O O . LEU B 1 285 ? 7.621 -13.344 -8.625 1 94 285 LEU B O 1
ATOM 5513 N N . ILE B 1 286 ? 9.68 -14.031 -8.977 1 92.12 286 ILE B N 1
ATOM 5514 C CA . ILE B 1 286 ? 10.141 -13.648 -7.648 1 92.12 286 ILE B CA 1
ATOM 5515 C C . ILE B 1 286 ? 10.766 -12.258 -7.699 1 92.12 286 ILE B C 1
ATOM 5517 O O . ILE B 1 286 ? 10.352 -11.352 -6.973 1 92.12 286 ILE B O 1
ATOM 5521 N N . ARG B 1 287 ? 11.602 -11.992 -8.633 1 90.19 287 ARG B N 1
ATOM 5522 C CA . ARG B 1 287 ? 12.43 -10.797 -8.617 1 90.19 287 ARG B CA 1
ATOM 5523 C C . ARG B 1 287 ? 11.672 -9.602 -9.188 1 90.19 287 ARG B C 1
ATOM 5525 O O . ARG B 1 287 ? 11.852 -8.469 -8.727 1 90.19 287 ARG B O 1
ATOM 5532 N N . VAL B 1 288 ? 10.797 -9.867 -10.148 1 91.75 288 VAL B N 1
ATOM 5533 C CA . VAL B 1 288 ? 10.32 -8.719 -10.914 1 91.75 288 VAL B CA 1
ATOM 5534 C C . VAL B 1 288 ? 8.836 -8.492 -10.648 1 91.75 288 VAL B C 1
ATOM 5536 O O . VAL B 1 288 ? 8.383 -7.355 -10.539 1 91.75 288 VAL B O 1
ATOM 5539 N N . ASN B 1 289 ? 8.047 -9.539 -10.539 1 95 289 ASN B N 1
ATOM 5540 C CA . ASN B 1 289 ? 6.621 -9.297 -10.703 1 95 289 ASN B CA 1
ATOM 5541 C C . ASN B 1 289 ? 5.824 -9.812 -9.508 1 95 289 ASN B C 1
ATOM 5543 O O . ASN B 1 289 ? 4.602 -9.945 -9.578 1 95 289 ASN B O 1
ATOM 5547 N N . MET B 1 290 ? 6.414 -10.07 -8.445 1 95.19 290 MET B N 1
ATOM 5548 C CA . MET B 1 290 ? 5.695 -10.562 -7.273 1 95.19 290 MET B CA 1
ATOM 5549 C C . MET B 1 290 ? 4.668 -9.539 -6.797 1 95.19 290 MET B C 1
ATOM 5551 O O . MET B 1 290 ? 3.525 -9.891 -6.5 1 95.19 290 MET B O 1
ATOM 5555 N N . GLU B 1 291 ? 5.09 -8.297 -6.762 1 93.69 291 GLU B N 1
ATOM 5556 C CA . GLU B 1 291 ? 4.195 -7.238 -6.305 1 93.69 291 GLU B CA 1
ATOM 5557 C C . GLU B 1 291 ? 3.043 -7.031 -7.285 1 93.69 291 GLU B C 1
ATOM 5559 O O . GLU B 1 291 ? 1.914 -6.758 -6.871 1 93.69 291 GLU B O 1
ATOM 5564 N N . ASP B 1 292 ? 3.318 -7.152 -8.516 1 94.94 292 ASP B N 1
ATOM 5565 C CA . ASP B 1 292 ? 2.26 -7.008 -9.516 1 94.94 292 ASP B CA 1
ATOM 5566 C C . ASP B 1 292 ? 1.222 -8.117 -9.375 1 94.94 292 ASP B C 1
ATOM 5568 O O . ASP B 1 292 ? 0.024 -7.883 -9.555 1 94.94 292 ASP B O 1
ATOM 5572 N N . LEU B 1 293 ? 1.698 -9.266 -9.102 1 97.56 293 LEU B N 1
ATOM 5573 C CA . LEU B 1 293 ? 0.799 -10.398 -8.914 1 97.56 293 LEU B CA 1
ATOM 5574 C C . LEU B 1 293 ? -0.145 -10.156 -7.742 1 97.56 293 LEU B C 1
ATOM 5576 O O . LEU B 1 293 ? -1.344 -10.43 -7.836 1 97.56 293 LEU B O 1
ATOM 5580 N N . ARG B 1 294 ? 0.35 -9.656 -6.719 1 96.38 294 ARG B N 1
ATOM 5581 C CA . ARG B 1 294 ? -0.466 -9.336 -5.551 1 96.38 294 ARG B CA 1
ATOM 5582 C C . ARG B 1 294 ? -1.486 -8.25 -5.883 1 96.38 294 ARG B C 1
ATOM 5584 O O . ARG B 1 294 ? -2.65 -8.344 -5.492 1 96.38 294 ARG B O 1
ATOM 5591 N N . GLU B 1 295 ? -1.023 -7.246 -6.582 1 94.31 295 GLU B N 1
ATOM 5592 C CA . GLU B 1 295 ? -1.899 -6.137 -6.949 1 94.31 295 GLU B CA 1
ATOM 5593 C C . GLU B 1 295 ? -3.025 -6.605 -7.867 1 94.31 295 GLU B C 1
ATOM 5595 O O . GLU B 1 295 ? -4.18 -6.219 -7.688 1 94.31 295 GLU B O 1
ATOM 5600 N N . GLN B 1 296 ? -2.691 -7.43 -8.836 1 95.81 296 GLN B N 1
ATOM 5601 C CA . GLN B 1 296 ? -3.693 -7.957 -9.758 1 95.81 296 GLN B CA 1
ATOM 5602 C C . GLN B 1 296 ? -4.703 -8.836 -9.031 1 95.81 296 GLN B C 1
ATOM 5604 O O . GLN B 1 296 ? -5.891 -8.836 -9.359 1 95.81 296 GLN B O 1
ATOM 5609 N N . THR B 1 297 ? -4.23 -9.57 -8.094 1 97.94 297 THR B N 1
ATOM 5610 C CA . THR B 1 297 ? -5.137 -10.398 -7.297 1 97.94 297 THR B CA 1
ATOM 5611 C C . THR B 1 297 ? -6.184 -9.531 -6.605 1 97.94 297 THR B C 1
ATOM 5613 O O . THR B 1 297 ? -7.363 -9.883 -6.574 1 97.94 297 THR B O 1
ATOM 5616 N N . HIS B 1 298 ? -5.754 -8.383 -6.121 1 95.38 298 HIS B N 1
ATOM 5617 C CA . HIS B 1 298 ? -6.676 -7.504 -5.406 1 95.38 298 HIS B CA 1
ATOM 5618 C C . HIS B 1 298 ? -7.559 -6.727 -6.379 1 95.38 298 HIS B C 1
ATOM 5620 O O . HIS B 1 298 ? -8.789 -6.766 -6.273 1 95.38 298 HIS B O 1
ATOM 5626 N N . THR B 1 299 ? -7.027 -6.086 -7.324 1 94.19 299 THR B N 1
ATOM 5627 C CA . THR B 1 299 ? -7.723 -5.098 -8.141 1 94.19 299 THR B CA 1
ATOM 5628 C C . THR B 1 299 ? -8.594 -5.785 -9.188 1 94.19 299 THR B C 1
ATOM 5630 O O . THR B 1 299 ? -9.633 -5.25 -9.586 1 94.19 299 THR B O 1
ATOM 5633 N N . ARG B 1 300 ? -8.172 -6.93 -9.555 1 95.12 300 ARG B N 1
ATOM 5634 C CA . ARG B 1 300 ? -8.914 -7.582 -10.633 1 95.12 300 ARG B CA 1
ATOM 5635 C C . ARG B 1 300 ? -9.703 -8.781 -10.102 1 95.12 300 ARG B C 1
ATOM 5637 O O . ARG B 1 300 ? -10.93 -8.781 -10.148 1 95.12 300 ARG B O 1
ATOM 5644 N N . HIS B 1 301 ? -9.055 -9.719 -9.555 1 97.19 301 HIS B N 1
ATOM 5645 C CA . HIS B 1 301 ? -9.695 -10.977 -9.203 1 97.19 301 HIS B CA 1
ATOM 5646 C C . HIS B 1 301 ? -10.602 -10.812 -7.984 1 97.19 301 HIS B C 1
ATOM 5648 O O . HIS B 1 301 ? -11.766 -11.211 -8.016 1 97.19 301 HIS B O 1
ATOM 5654 N N . TYR B 1 302 ? -10.047 -10.242 -6.91 1 97.12 302 TYR B N 1
ATOM 5655 C CA . TYR B 1 302 ? -10.852 -10.055 -5.711 1 97.12 302 TYR B CA 1
ATOM 5656 C C . TYR B 1 302 ? -12.023 -9.117 -5.98 1 97.12 302 TYR B C 1
ATOM 5658 O O . TYR B 1 302 ? -13.156 -9.391 -5.566 1 97.12 302 TYR B O 1
ATOM 5666 N N . GLU B 1 303 ? -11.695 -7.969 -6.625 1 95.75 303 GLU B N 1
ATOM 5667 C CA . GLU B 1 303 ? -12.758 -7.008 -6.91 1 95.75 303 GLU B CA 1
ATOM 5668 C C . GLU B 1 303 ? -13.859 -7.641 -7.754 1 95.75 303 GLU B C 1
ATOM 5670 O O . GLU B 1 303 ? -15.039 -7.336 -7.57 1 95.75 303 GLU B O 1
ATOM 5675 N N . LEU B 1 304 ? -13.5 -8.469 -8.695 1 94.88 304 LEU B N 1
ATOM 5676 C CA . LEU B 1 304 ? -14.5 -9.18 -9.484 1 94.88 304 LEU B CA 1
ATOM 5677 C C . LEU B 1 304 ? -15.328 -10.109 -8.609 1 94.88 304 LEU B C 1
ATOM 5679 O O . LEU B 1 304 ? -16.547 -10.141 -8.711 1 94.88 304 LEU B O 1
ATOM 5683 N N . TYR B 1 305 ? -14.703 -10.922 -7.77 1 96.31 305 TYR B N 1
ATOM 5684 C CA . TYR B 1 305 ? -15.406 -11.805 -6.848 1 96.31 305 TYR B CA 1
ATOM 5685 C C . TYR B 1 305 ? -16.375 -11.016 -5.965 1 96.31 305 TYR B C 1
ATOM 5687 O O . TYR B 1 305 ? -17.531 -11.406 -5.797 1 96.31 305 TYR B O 1
ATOM 5695 N N . ARG B 1 306 ? -15.797 -9.875 -5.367 1 94 306 ARG B N 1
ATOM 5696 C CA . ARG B 1 306 ? -16.594 -9.016 -4.496 1 94 306 ARG B CA 1
ATOM 5697 C C . ARG B 1 306 ? -17.828 -8.5 -5.227 1 94 306 ARG B C 1
ATOM 5699 O O . ARG B 1 306 ? -18.953 -8.57 -4.695 1 94 306 ARG B O 1
ATOM 5706 N N . ARG B 1 307 ? -17.688 -8.023 -6.453 1 91.12 307 ARG B N 1
ATOM 5707 C CA . ARG B 1 307 ? -18.797 -7.504 -7.258 1 91.12 307 ARG B CA 1
ATOM 5708 C C . ARG B 1 307 ? -19.844 -8.586 -7.512 1 91.12 307 ARG B C 1
ATOM 5710 O O . ARG B 1 307 ? -21.031 -8.359 -7.324 1 91.12 307 ARG B O 1
ATOM 5717 N N . CYS B 1 308 ? -19.359 -9.695 -7.895 1 92.44 308 CYS B N 1
ATOM 5718 C CA . CYS B 1 308 ? -20.266 -10.805 -8.195 1 92.44 308 CYS B CA 1
ATOM 5719 C C . CYS B 1 308 ? -21.016 -11.242 -6.949 1 92.44 308 CYS B C 1
ATOM 5721 O O . CYS B 1 308 ? -22.219 -11.492 -7.008 1 92.44 308 CYS B O 1
ATOM 5723 N N . LYS B 1 309 ? -20.344 -11.32 -5.863 1 90.81 309 LYS B N 1
ATOM 5724 C CA . LYS B 1 309 ? -20.969 -11.75 -4.605 1 90.81 309 LYS B CA 1
ATOM 5725 C C . LYS B 1 309 ? -22 -10.734 -4.133 1 90.81 309 LYS B C 1
ATOM 5727 O O . LYS B 1 309 ? -23.078 -11.117 -3.676 1 90.81 309 LYS B O 1
ATOM 5732 N N . LEU B 1 310 ? -21.672 -9.469 -4.258 1 87.75 310 LEU B N 1
ATOM 5733 C CA . LEU B 1 310 ? -22.594 -8.414 -3.846 1 87.75 310 LEU B CA 1
ATOM 5734 C C . LEU B 1 310 ? -23.812 -8.367 -4.766 1 87.75 310 LEU B C 1
ATOM 5736 O O . LEU B 1 310 ? -24.938 -8.18 -4.301 1 87.75 310 LEU B O 1
ATOM 5740 N N . GLU B 1 311 ? -23.547 -8.594 -6.039 1 86.19 311 GLU B N 1
ATOM 5741 C CA . GLU B 1 311 ? -24.656 -8.656 -6.996 1 86.19 311 GLU B CA 1
ATOM 5742 C C . GLU B 1 311 ? -25.562 -9.852 -6.723 1 86.19 311 GLU B C 1
ATOM 5744 O O . GLU B 1 311 ? -26.781 -9.758 -6.832 1 86.19 311 GLU B O 1
ATOM 5749 N N . GLU B 1 312 ? -24.922 -10.938 -6.422 1 85.25 312 GLU B N 1
ATOM 5750 C CA . GLU B 1 312 ? -25.672 -12.141 -6.078 1 85.25 312 GLU B CA 1
ATOM 5751 C C . GLU B 1 312 ? -26.547 -11.914 -4.848 1 85.25 312 GLU B C 1
ATOM 5753 O O . GLU B 1 312 ? -27.609 -12.508 -4.719 1 85.25 312 GLU B O 1
ATOM 5758 N N . MET B 1 313 ? -26.062 -11.062 -4.004 1 79.31 313 MET B N 1
ATOM 5759 C CA . MET B 1 313 ? -26.781 -10.734 -2.779 1 79.31 313 MET B CA 1
ATOM 5760 C C . MET B 1 313 ? -27.891 -9.719 -3.057 1 79.31 313 MET B C 1
ATOM 5762 O O . MET B 1 313 ? -28.688 -9.406 -2.176 1 79.31 313 MET B O 1
ATOM 5766 N N . GLY B 1 314 ? -27.891 -9.172 -4.348 1 76.62 314 GLY B N 1
ATOM 5767 C CA . GLY B 1 314 ? -28.969 -8.297 -4.742 1 76.62 314 GLY B CA 1
ATOM 5768 C C . GLY B 1 314 ? -28.578 -6.828 -4.758 1 76.62 314 GLY B C 1
ATOM 5769 O O . GLY B 1 314 ? -29.438 -5.953 -4.938 1 76.62 314 GLY B O 1
ATOM 5770 N N . PHE B 1 315 ? -27.312 -6.598 -4.594 1 74.06 315 PHE B N 1
ATOM 5771 C CA . PHE B 1 315 ? -26.875 -5.211 -4.598 1 74.06 315 PHE B CA 1
ATOM 5772 C C . PHE B 1 315 ? -26.672 -4.711 -6.023 1 74.06 315 PHE B C 1
ATOM 5774 O O . PHE B 1 315 ? -26.234 -5.465 -6.898 1 74.06 315 PHE B O 1
ATOM 5781 N N . LYS B 1 316 ? -27.281 -3.596 -6.496 1 73.31 316 LYS B N 1
ATOM 5782 C CA . LYS B 1 316 ? -27.062 -2.969 -7.797 1 73.31 316 LYS B CA 1
ATOM 5783 C C . LYS B 1 316 ? -26.656 -1.505 -7.645 1 73.31 316 LYS B C 1
ATOM 5785 O O . LYS B 1 316 ? -27.109 -0.827 -6.715 1 73.31 316 LYS B O 1
ATOM 5790 N N . ASP B 1 317 ? -25.531 -1.194 -8.414 1 71.44 317 ASP B N 1
ATOM 5791 C CA . ASP B 1 317 ? -25.156 0.215 -8.406 1 71.44 317 ASP B CA 1
ATOM 5792 C C . ASP B 1 317 ? -26.234 1.075 -9.062 1 71.44 317 ASP B C 1
ATOM 5794 O O . ASP B 1 317 ? -26.859 0.652 -10.039 1 71.44 317 ASP B O 1
ATOM 5798 N N . THR B 1 318 ? -27.062 1.745 -8.602 1 55.16 318 THR B N 1
ATOM 5799 C CA . THR B 1 318 ? -28.156 2.547 -9.164 1 55.16 318 THR B CA 1
ATOM 5800 C C . THR B 1 318 ? -27.641 3.428 -10.297 1 55.16 318 THR B C 1
ATOM 5802 O O . THR B 1 318 ? -26.547 3.982 -10.219 1 55.16 318 THR B O 1
ATOM 5805 N N . ASP B 1 319 ? -28.125 3.279 -11.68 1 47.22 319 ASP B N 1
ATOM 5806 C CA . ASP B 1 319 ? -27.969 4.082 -12.891 1 47.22 319 ASP B CA 1
ATOM 5807 C C . ASP B 1 319 ? -27.781 5.559 -12.547 1 47.22 319 ASP B C 1
ATOM 5809 O O . ASP B 1 319 ? -28.375 6.059 -11.586 1 47.22 319 ASP B O 1
ATOM 5813 N N . PRO B 1 320 ? -26.797 6.266 -13.195 1 44.03 320 PRO B N 1
ATOM 5814 C CA . PRO B 1 320 ? -26.625 7.707 -13 1 44.03 320 PRO B CA 1
ATOM 5815 C C . PRO B 1 320 ? -27.953 8.469 -13 1 44.03 320 PRO B C 1
ATOM 5817 O O . PRO B 1 320 ? -28.062 9.508 -12.344 1 44.03 320 PRO B O 1
ATOM 5820 N N . ASP B 1 321 ? -28.766 8.375 -14.117 1 41.34 321 ASP B N 1
ATOM 5821 C CA . ASP B 1 321 ? -30.016 9.109 -14.312 1 41.34 321 ASP B CA 1
ATOM 5822 C C . ASP B 1 321 ? -31.016 8.789 -13.211 1 41.34 321 ASP B C 1
ATOM 5824 O O . ASP B 1 321 ? -32.094 9.383 -13.148 1 41.34 321 ASP B O 1
ATOM 5828 N N . SER B 1 322 ? -31.266 7.605 -12.961 1 37.72 322 SER B N 1
ATOM 5829 C CA . SER B 1 322 ? -32.188 7.398 -11.852 1 37.72 322 SER B CA 1
ATOM 5830 C C . SER B 1 322 ? -31.578 7.848 -10.531 1 37.72 322 SER B C 1
ATOM 5832 O O . SER B 1 322 ? -30.359 7.922 -10.406 1 37.72 322 SER B O 1
ATOM 5834 N N . LYS B 1 323 ? -32.344 8.344 -9.555 1 37.19 323 LYS B N 1
ATOM 5835 C CA . LYS B 1 323 ? -32.031 8.961 -8.273 1 37.19 323 LYS B CA 1
ATOM 5836 C C . LYS B 1 323 ? -30.938 8.164 -7.555 1 37.19 323 LYS B C 1
ATOM 5838 O O . LYS B 1 323 ? -30.984 6.934 -7.516 1 37.19 323 LYS B O 1
ATOM 5843 N N . PRO B 1 324 ? -29.781 8.805 -7.512 1 36.59 324 PRO B N 1
ATOM 5844 C CA . PRO B 1 324 ? -28.625 8.133 -6.902 1 36.59 324 PRO B CA 1
ATOM 5845 C C . PRO B 1 324 ? -29.031 7.031 -5.93 1 36.59 324 PRO B C 1
ATOM 5847 O O . PRO B 1 324 ? -29.844 7.258 -5.031 1 36.59 324 PRO B O 1
ATOM 5850 N N . PHE B 1 325 ? -29.281 5.91 -6.496 1 36.28 325 PHE B N 1
ATOM 5851 C CA . PHE B 1 325 ? -29.5 4.762 -5.629 1 36.28 325 PHE B CA 1
ATOM 5852 C C . PHE B 1 325 ? -28.609 4.836 -4.395 1 36.28 325 PHE B C 1
ATOM 5854 O O . PHE B 1 325 ? -27.391 4.848 -4.508 1 36.28 325 PHE B O 1
ATOM 5861 N N . SER B 1 326 ? -29.047 5.602 -3.459 1 34.06 326 SER B N 1
ATOM 5862 C CA . SER B 1 326 ? -28.391 5.672 -2.158 1 34.06 326 SER B CA 1
ATOM 5863 C C . SER B 1 326 ? -27.875 4.301 -1.721 1 34.06 326 SER B C 1
ATOM 5865 O O . SER B 1 326 ? -28.641 3.332 -1.692 1 34.06 326 SER B O 1
ATOM 5867 N N . CYS B 1 327 ? -26.766 3.861 -2.203 1 35.06 327 CYS B N 1
ATOM 5868 C CA . CYS B 1 327 ? -25.906 2.715 -1.929 1 35.06 327 CYS B CA 1
ATOM 5869 C C . CYS B 1 327 ? -26.25 2.08 -0.588 1 35.06 327 CYS B C 1
ATOM 5871 O O . CYS B 1 327 ? -25.641 1.092 -0.185 1 35.06 327 CYS B O 1
ATOM 5873 N N . THR B 1 328 ? -27.125 2.762 0.244 1 35.22 328 THR B N 1
ATOM 5874 C CA . THR B 1 328 ? -27.469 2.299 1.585 1 35.22 328 THR B CA 1
ATOM 5875 C C . THR B 1 328 ? -28.375 1.066 1.521 1 35.22 328 THR B C 1
ATOM 5877 O O . THR B 1 328 ? -28.438 0.293 2.479 1 35.22 328 THR B O 1
ATOM 5880 N N . LYS B 1 329 ? -29.344 0.92 0.543 1 33.72 329 LYS B N 1
ATOM 5881 C CA . LYS B 1 329 ? -30.438 -0.052 0.638 1 33.72 329 LYS B CA 1
ATOM 5882 C C . LYS B 1 329 ? -29.938 -1.467 0.362 1 33.72 329 LYS B C 1
ATOM 5884 O O . LYS B 1 329 ? -30.422 -2.432 0.948 1 33.72 329 LYS B O 1
ATOM 5889 N N . SER B 1 330 ? -29.188 -1.649 -0.652 1 34.84 330 SER B N 1
ATOM 5890 C CA . SER B 1 330 ? -28.953 -3.012 -1.119 1 34.84 330 SER B CA 1
ATOM 5891 C C . SER B 1 330 ? -28 -3.754 -0.194 1 34.84 330 SER B C 1
ATOM 5893 O O . SER B 1 330 ? -27.891 -4.98 -0.252 1 34.84 330 SER B O 1
ATOM 5895 N N . LEU B 1 331 ? -27.172 -3.076 0.517 1 36.69 331 LEU B N 1
ATOM 5896 C CA . LEU B 1 331 ? -26.266 -3.881 1.337 1 36.69 331 LEU B CA 1
ATOM 5897 C C . LEU B 1 331 ? -27.016 -4.512 2.504 1 36.69 331 LEU B C 1
ATOM 5899 O O . LEU B 1 331 ? -26.469 -5.352 3.221 1 36.69 331 LEU B O 1
ATOM 5903 N N . ILE B 1 332 ? -28.312 -4.105 2.83 1 34.31 332 ILE B N 1
ATOM 5904 C CA . ILE B 1 332 ? -29.094 -4.602 3.955 1 34.31 332 ILE B CA 1
ATOM 5905 C C . ILE B 1 332 ? -29.656 -5.988 3.629 1 34.31 332 ILE B C 1
ATOM 5907 O O . ILE B 1 332 ? -29.781 -6.836 4.516 1 34.31 332 ILE B O 1
ATOM 5911 N N . VAL B 1 333 ? -30.25 -6.301 2.381 1 32.38 333 VAL B N 1
ATOM 5912 C CA . VAL B 1 333 ? -30.984 -7.523 2.1 1 32.38 333 VAL B CA 1
ATOM 5913 C C . VAL B 1 333 ? -30.078 -8.734 2.262 1 32.38 333 VAL B C 1
ATOM 5915 O O . VAL B 1 333 ? -30.516 -9.812 2.656 1 32.38 333 VAL B O 1
ATOM 5918 N N . SER B 1 334 ? -28.891 -8.641 1.846 1 34.38 334 SER B N 1
ATOM 5919 C CA . SER B 1 334 ? -28.219 -9.883 1.479 1 34.38 334 SER B CA 1
ATOM 5920 C C . SER B 1 334 ? -27.766 -10.656 2.717 1 34.38 334 SER B C 1
ATOM 5922 O O . SER B 1 334 ? -27.266 -11.773 2.609 1 34.38 334 SER B O 1
ATOM 5924 N N . ARG B 1 335 ? -27.875 -10.109 3.922 1 34.38 335 ARG B N 1
ATOM 5925 C CA . ARG B 1 335 ? -27.438 -11.086 4.918 1 34.38 335 ARG B CA 1
ATOM 5926 C C . ARG B 1 335 ? -28.469 -12.195 5.082 1 34.38 335 ARG B C 1
ATOM 5928 O O . ARG B 1 335 ? -28.172 -13.266 5.605 1 34.38 335 ARG B O 1
ATOM 5935 N N . SER B 1 336 ? -29.766 -12.148 4.805 1 30.67 336 SER B N 1
ATOM 5936 C CA . SER B 1 336 ? -30.719 -13.25 4.895 1 30.67 336 SER B CA 1
ATOM 5937 C C . SER B 1 336 ? -30.391 -14.344 3.885 1 30.67 336 SER B C 1
ATOM 5939 O O . SER B 1 336 ? -30.547 -15.531 4.18 1 30.67 336 SER B O 1
ATOM 5941 N N . CYS B 1 337 ? -30.234 -14.039 2.666 1 30.38 337 CYS B N 1
ATOM 5942 C CA . CYS B 1 337 ? -30.203 -15.078 1.647 1 30.38 337 CYS B CA 1
ATOM 5943 C C . CYS B 1 337 ? -28.891 -15.859 1.715 1 30.38 337 CYS B C 1
ATOM 5945 O O . CYS B 1 337 ? -28.828 -17.016 1.308 1 30.38 337 CYS B O 1
ATOM 5947 N N . ILE B 1 338 ? -27.828 -15.188 2.162 1 35.06 338 ILE B N 1
ATOM 5948 C CA . ILE B 1 338 ? -26.672 -16.062 2.17 1 35.06 338 ILE B CA 1
ATOM 5949 C C . ILE B 1 338 ? -26.75 -17 3.367 1 35.06 338 ILE B C 1
ATOM 5951 O O . ILE B 1 338 ? -26.172 -18.094 3.342 1 35.06 338 ILE B O 1
ATOM 5955 N N . ARG B 1 339 ? -27.469 -16.656 4.465 1 32.09 339 ARG B N 1
ATOM 5956 C CA . ARG B 1 339 ? -27.719 -17.656 5.488 1 32.09 339 ARG B CA 1
ATOM 5957 C C . ARG B 1 339 ? -28.562 -18.812 4.938 1 32.09 339 ARG B C 1
ATOM 5959 O O . ARG B 1 339 ? -28.5 -19.938 5.449 1 32.09 339 ARG B O 1
ATOM 5966 N N . MET B 1 340 ? -29.484 -18.609 4.137 1 29.05 340 MET B N 1
ATOM 5967 C CA . MET B 1 340 ? -30.266 -19.75 3.658 1 29.05 340 MET B CA 1
ATOM 5968 C C . MET B 1 340 ? -29.375 -20.766 2.945 1 29.05 340 MET B C 1
ATOM 5970 O O . MET B 1 340 ? -29.625 -21.969 3.014 1 29.05 340 MET B O 1
ATOM 5974 N N . LYS B 1 341 ? -28.344 -20.312 2.301 1 32.88 341 LYS B N 1
ATOM 5975 C CA . LYS B 1 341 ? -27.672 -21.406 1.609 1 32.88 341 LYS B CA 1
ATOM 5976 C C . LYS B 1 341 ? -26.703 -22.125 2.541 1 32.88 341 LYS B C 1
ATOM 5978 O O . LYS B 1 341 ? -26.344 -23.281 2.299 1 32.88 341 LYS B O 1
ATOM 5983 N N . LYS B 1 342 ? -26.219 -21.578 3.701 1 32.78 342 LYS B N 1
ATOM 5984 C CA . LYS B 1 342 ? -25.438 -22.484 4.535 1 32.78 342 LYS B CA 1
ATOM 5985 C C . LYS B 1 342 ? -26.328 -23.516 5.23 1 32.78 342 LYS B C 1
ATOM 5987 O O . LYS B 1 342 ? -25.844 -24.5 5.77 1 32.78 342 LYS B O 1
ATOM 5992 N N . ARG B 1 343 ? -27.531 -23.25 5.551 1 30.77 343 ARG B N 1
ATOM 5993 C CA . ARG B 1 343 ? -28.312 -24.391 6.039 1 30.77 343 ARG B CA 1
ATOM 5994 C C . ARG B 1 343 ? -28.344 -25.516 5.02 1 30.77 343 ARG B C 1
ATOM 5996 O O . ARG B 1 343 ? -28.453 -26.688 5.387 1 30.77 343 ARG B O 1
ATOM 6003 N N . SER B 1 344 ? -28.406 -25.141 3.797 1 29.12 344 SER B N 1
ATOM 6004 C CA . SER B 1 344 ? -28.516 -26.312 2.932 1 29.12 344 SER B CA 1
ATOM 6005 C C . SER B 1 344 ? -27.188 -27.078 2.869 1 29.12 344 SER B C 1
ATOM 6007 O O . SER B 1 344 ? -27.172 -28.297 2.676 1 29.12 344 SER B O 1
ATOM 6009 N N . TRP B 1 345 ? -26.016 -26.359 3.148 1 29.34 345 TRP B N 1
ATOM 6010 C CA . TRP B 1 345 ? -24.859 -27.234 3.072 1 29.34 345 TRP B CA 1
ATOM 6011 C C . TRP B 1 345 ? -24.672 -28.016 4.375 1 29.34 345 TRP B C 1
ATOM 6013 O O . TRP B 1 345 ? -24.109 -29.109 4.383 1 29.34 345 TRP B O 1
ATOM 6023 N N . ARG B 1 346 ? -25 -27.469 5.629 1 31.14 346 ARG B N 1
ATOM 6024 C CA . ARG B 1 346 ? -24.891 -28.328 6.801 1 31.14 346 ARG B CA 1
ATOM 6025 C C . ARG B 1 346 ? -25.828 -29.516 6.691 1 31.14 346 ARG B C 1
ATOM 6027 O O . ARG B 1 346 ? -25.609 -30.547 7.328 1 31.14 346 ARG B O 1
ATOM 6034 N N . THR B 1 347 ? -27 -29.25 6.234 1 30.09 347 THR B N 1
ATOM 6035 C CA . THR B 1 347 ? -27.875 -30.438 6.23 1 30.09 347 THR B CA 1
ATOM 6036 C C . THR B 1 347 ? -27.266 -31.547 5.375 1 30.09 347 THR B C 1
ATOM 6038 O O . THR B 1 347 ? -27.578 -32.719 5.57 1 30.09 347 THR B O 1
ATOM 6041 N N . ARG B 1 348 ? -26.484 -31.141 4.332 1 29.53 348 ARG B N 1
ATOM 6042 C CA . ARG B 1 348 ? -26.078 -32.344 3.613 1 29.53 348 ARG B CA 1
ATOM 6043 C C . ARG B 1 348 ? -24.969 -33.062 4.359 1 29.53 348 ARG B C 1
ATOM 6045 O O . ARG B 1 348 ? -24.688 -34.25 4.062 1 29.53 348 ARG B O 1
ATOM 6052 N N . ARG B 1 349 ? -24.172 -32.344 5.254 1 29.11 349 ARG B N 1
ATOM 6053 C CA . ARG B 1 349 ? -23.172 -33.219 5.84 1 29.11 349 ARG B CA 1
ATOM 6054 C C . ARG B 1 349 ? -23.766 -34.062 6.961 1 29.11 349 ARG B C 1
ATOM 6056 O O . ARG B 1 349 ? -23.109 -34.969 7.477 1 29.11 349 ARG B O 1
ATOM 6063 N N . ASN B 1 350 ? -24.828 -33.562 7.641 1 27.33 350 ASN B N 1
ATOM 6064 C CA . ASN B 1 350 ? -25.203 -34.438 8.75 1 27.33 350 ASN B CA 1
ATOM 6065 C C . ASN B 1 350 ? -25.531 -35.844 8.258 1 27.33 350 ASN B C 1
ATOM 6067 O O . ASN B 1 350 ? -25.734 -36.75 9.07 1 27.33 350 ASN B O 1
ATOM 6071 N N . LEU B 1 351 ? -26.078 -35.875 7.004 1 27.02 351 LEU B N 1
ATOM 6072 C CA . LEU B 1 351 ? -26.531 -37.219 6.734 1 27.02 351 LEU B CA 1
ATOM 6073 C C . LEU B 1 351 ? -25.359 -38.188 6.758 1 27.02 351 LEU B C 1
ATOM 6075 O O . LEU B 1 351 ? -25.531 -39.375 7.031 1 27.02 351 LEU B O 1
ATOM 6079 N N . TRP B 1 352 ? -24.172 -37.594 6.332 1 23.92 352 TRP B N 1
ATOM 6080 C CA . TRP B 1 352 ? -23.297 -38.75 6.102 1 23.92 352 TRP B CA 1
ATOM 6081 C C . TRP B 1 352 ? -22.766 -39.312 7.418 1 23.92 352 TRP B C 1
ATOM 6083 O O . TRP B 1 352 ? -22.344 -40.469 7.484 1 23.92 352 TRP B O 1
ATOM 6093 N N . THR B 1 353 ? -22.656 -38.344 8.406 1 25.33 353 THR B N 1
ATOM 6094 C CA . THR B 1 353 ? -21.922 -38.906 9.539 1 25.33 353 THR B CA 1
ATOM 6095 C C . THR B 1 353 ? -22.797 -39.875 10.32 1 25.33 353 THR B C 1
ATOM 6097 O O . THR B 1 353 ? -22.344 -40.469 11.297 1 25.33 353 THR B O 1
ATOM 6100 N N . MET B 1 354 ? -24.172 -39.625 10.188 1 24.05 354 MET B N 1
ATOM 6101 C CA . MET B 1 354 ? -24.844 -40.531 11.109 1 24.05 354 MET B CA 1
ATOM 6102 C C . MET B 1 354 ? -24.391 -41.969 10.883 1 24.05 354 MET B C 1
ATOM 6104 O O . MET B 1 354 ? -24.656 -42.844 11.703 1 24.05 354 MET B O 1
ATOM 6108 N N . LYS B 1 355 ? -24.109 -42.188 9.516 1 23.34 355 LYS B N 1
ATOM 6109 C CA . LYS B 1 355 ? -24.141 -43.625 9.336 1 23.34 355 LYS B CA 1
ATOM 6110 C C . LYS B 1 355 ? -23.016 -44.312 10.125 1 23.34 355 LYS B C 1
ATOM 6112 O O . LYS B 1 355 ? -23.141 -45.438 10.555 1 23.34 355 LYS B O 1
ATOM 6117 N N . SER B 1 356 ? -21.859 -43.531 10.062 1 22.14 356 SER B N 1
ATOM 6118 C CA . SER B 1 356 ? -20.781 -44.469 10.305 1 22.14 356 SER B CA 1
ATOM 6119 C C . SER B 1 356 ? -20.672 -44.812 11.789 1 22.14 356 SER B C 1
ATOM 6121 O O . SER B 1 356 ? -19.703 -45.438 12.227 1 22.14 356 SER B O 1
ATOM 6123 N N . MET B 1 357 ? -21.469 -44.031 12.594 1 22.8 357 MET B N 1
ATOM 6124 C CA . MET B 1 357 ? -21.109 -44.281 13.984 1 22.8 357 MET B CA 1
ATOM 6125 C C . MET B 1 357 ? -21.188 -45.75 14.312 1 22.8 357 MET B C 1
ATOM 6127 O O . MET B 1 357 ? -20.875 -46.188 15.43 1 22.8 357 MET B O 1
ATOM 6131 N N . ARG B 1 358 ? -22.156 -46.344 13.523 1 22.12 358 ARG B N 1
ATOM 6132 C CA . ARG B 1 358 ? -22.594 -47.562 14.234 1 22.12 358 ARG B CA 1
ATOM 6133 C C . ARG B 1 358 ? -21.438 -48.5 14.445 1 22.12 358 ARG B C 1
ATOM 6135 O O . ARG B 1 358 ? -21.5 -49.406 15.305 1 22.12 358 ARG B O 1
ATOM 6142 N N . LEU B 1 359 ? -20.625 -48.531 13.328 1 21.58 359 LEU B N 1
ATOM 6143 C CA . LEU B 1 359 ? -20.25 -49.906 13.086 1 21.58 359 LEU B CA 1
ATOM 6144 C C . LEU B 1 359 ? -19.281 -50.406 14.156 1 21.58 359 LEU B C 1
ATOM 6146 O O . LEU B 1 359 ? -18.922 -51.594 14.18 1 21.58 359 LEU B O 1
ATOM 6150 N N . ASN B 1 360 ? -18.578 -49.469 14.758 1 18.11 360 ASN B N 1
ATOM 6151 C CA . ASN B 1 360 ? -17.344 -50.188 15.109 1 18.11 360 ASN B CA 1
ATOM 6152 C C . ASN B 1 360 ? -17.594 -51.25 16.156 1 18.11 360 ASN B C 1
ATOM 6154 O O . ASN B 1 360 ? -16.672 -51.656 16.875 1 18.11 360 ASN B O 1
ATOM 6158 N N . ARG B 1 361 ? -18.859 -51.25 16.562 1 21.44 361 ARG B N 1
ATOM 6159 C CA . ARG B 1 361 ? -18.797 -52.219 17.672 1 21.44 361 ARG B CA 1
ATOM 6160 C C . ARG B 1 361 ? -18.109 -53.5 17.219 1 21.44 361 ARG B C 1
ATOM 6162 O O . ARG B 1 361 ? -18.234 -53.938 16.078 1 21.44 361 ARG B O 1
ATOM 6169 N N . GLY B 1 362 ? -16.969 -53.875 17.875 1 19.41 362 GLY B N 1
ATOM 6170 C CA . GLY B 1 362 ? -16.094 -55.031 17.734 1 19.41 362 GLY B CA 1
ATOM 6171 C C . GLY B 1 362 ? -16.844 -56.312 17.406 1 19.41 362 GLY B C 1
ATOM 6172 O O . GLY B 1 362 ? -17.969 -56.5 17.844 1 19.41 362 GLY B O 1
ATOM 6173 N N . ARG B 1 363 ? -16.641 -56.719 16.109 1 19.03 363 ARG B N 1
ATOM 6174 C CA . ARG B 1 363 ? -16.891 -57.969 15.391 1 19.03 363 ARG B CA 1
ATOM 6175 C C . ARG B 1 363 ? -16.625 -59.188 16.297 1 19.03 363 ARG B C 1
ATOM 6177 O O . ARG B 1 363 ? -15.477 -59.438 16.641 1 19.03 363 ARG B O 1
ATOM 6184 N N . ARG B 1 364 ? -17.375 -59.344 17.422 1 18.55 364 ARG B N 1
ATOM 6185 C CA . ARG B 1 364 ? -17.375 -60.688 17.969 1 18.55 364 ARG B CA 1
ATOM 6186 C C . ARG B 1 364 ? -17.469 -61.75 16.859 1 18.55 364 ARG B C 1
ATOM 6188 O O . ARG B 1 364 ? -17.953 -61.438 15.773 1 18.55 364 ARG B O 1
ATOM 6195 N N . GLN B 1 365 ? -16.953 -63.031 16.938 1 17 365 GLN B N 1
ATOM 6196 C CA . GLN B 1 365 ? -16.484 -64.188 16.234 1 17 365 GLN B CA 1
ATOM 6197 C C . GLN B 1 365 ? -17.609 -64.875 15.461 1 17 365 GLN B C 1
ATOM 6199 O O . GLN B 1 365 ? -17.391 -65.875 14.742 1 17 365 GLN B O 1
ATOM 6204 N N . LEU B 1 366 ? -18.922 -64.312 15.469 1 16.88 366 LEU B N 1
ATOM 6205 C CA . LEU B 1 366 ? -19.719 -65.5 15.258 1 16.88 366 LEU B CA 1
ATOM 6206 C C . LEU B 1 366 ? -19.422 -66.188 13.898 1 16.88 366 LEU B C 1
ATOM 6208 O O . LEU B 1 366 ? -19.141 -65.438 12.93 1 16.88 366 LEU B O 1
ATOM 6212 N N . ASN B 1 367 ? -19.109 -67.5 13.797 1 17.06 367 ASN B N 1
ATOM 6213 C CA . ASN B 1 367 ? -18.781 -68.625 12.953 1 17.06 367 ASN B CA 1
ATOM 6214 C C . ASN B 1 367 ? -19.828 -68.812 11.859 1 17.06 367 ASN B C 1
ATOM 6216 O O . ASN B 1 367 ? -19.844 -69.875 11.211 1 17.06 367 ASN B O 1
ATOM 6220 N N . CYS B 1 368 ? -20.703 -67.75 11.594 1 16.23 368 CYS B N 1
ATOM 6221 C CA . CYS B 1 368 ? -21.859 -68.375 11.008 1 16.23 368 CYS B CA 1
ATOM 6222 C C . CYS B 1 368 ? -21.484 -69.125 9.719 1 16.23 368 CYS B C 1
ATOM 6224 O O . CYS B 1 368 ? -20.719 -68.562 8.906 1 16.23 368 CYS B O 1
ATOM 6226 N N . SER B 1 369 ? -21.953 -70.375 9.562 1 16.09 369 SER B N 1
ATOM 6227 C CA . SER B 1 369 ? -21.922 -71.562 8.805 1 16.09 369 SER B CA 1
ATOM 6228 C C . SER B 1 369 ? -22.25 -71.375 7.332 1 16.09 369 SER B C 1
ATOM 6230 O O . SER B 1 369 ? -22.672 -70.25 6.957 1 16.09 369 SER B O 1
ATOM 6232 N N . SER B 1 370 ? -22.969 -72.25 6.695 1 16.12 370 SER B N 1
ATOM 6233 C CA . SER B 1 370 ? -22.859 -73.25 5.645 1 16.12 370 SER B CA 1
ATOM 6234 C C . SER B 1 370 ? -23.531 -72.812 4.359 1 16.12 370 SER B C 1
ATOM 6236 O O . SER B 1 370 ? -23.125 -73.188 3.262 1 16.12 370 SER B O 1
ATOM 6238 N N . LEU B 1 371 ? -24.703 -72 4.312 1 16.66 371 LEU B N 1
ATOM 6239 C CA . LEU B 1 371 ? -25.672 -72.75 3.502 1 16.66 371 LEU B CA 1
ATOM 6240 C C . LEU B 1 371 ? -25.359 -72.562 2.016 1 16.66 371 LEU B C 1
ATOM 6242 O O . LEU B 1 371 ? -24.812 -71.562 1.599 1 16.66 371 LEU B O 1
ATOM 6246 N N . ARG B 1 372 ? -25.75 -73.562 1.119 1 16.62 372 ARG B N 1
ATOM 6247 C CA . ARG B 1 372 ? -25.484 -74.312 -0.109 1 16.62 372 ARG B CA 1
ATOM 6248 C C . ARG B 1 372 ? -26.016 -73.562 -1.327 1 16.62 372 ARG B C 1
ATOM 6250 O O . ARG B 1 372 ? -25.312 -73.438 -2.336 1 16.62 372 ARG B O 1
ATOM 6257 N N . PRO B 1 373 ? -27.422 -73.25 -1.552 1 16.11 373 PRO B N 1
ATOM 6258 C CA . PRO B 1 373 ? -27.906 -74.062 -2.639 1 16.11 373 PRO B CA 1
ATOM 6259 C C . PRO B 1 373 ? -27.625 -73.5 -4.02 1 16.11 373 PRO B C 1
ATOM 6261 O O . PRO B 1 373 ? -27.156 -72.375 -4.125 1 16.11 373 PRO B O 1
ATOM 6264 N N . SER B 1 374 ? -28.766 -73.25 -4.836 1 15.61 374 SER B N 1
ATOM 6265 C CA . SER B 1 374 ? -29.266 -73.938 -6.043 1 15.61 374 SER B CA 1
ATOM 6266 C C . SER B 1 374 ? -29.016 -73.062 -7.281 1 15.61 374 SER B C 1
ATOM 6268 O O . SER B 1 374 ? -28.781 -71.875 -7.168 1 15.61 374 SER B O 1
ATOM 6270 N N . ARG B 1 375 ? -29.547 -73.438 -8.602 1 16.09 375 ARG B N 1
ATOM 6271 C CA . ARG B 1 375 ? -29.281 -73.812 -9.992 1 16.09 375 ARG B CA 1
ATOM 6272 C C . ARG B 1 375 ? -29.766 -72.688 -10.93 1 16.09 375 ARG B C 1
ATOM 6274 O O . ARG B 1 375 ? -29.297 -72.625 -12.07 1 16.09 375 ARG B O 1
ATOM 6281 N N . LEU B 1 376 ? -30.781 -71.7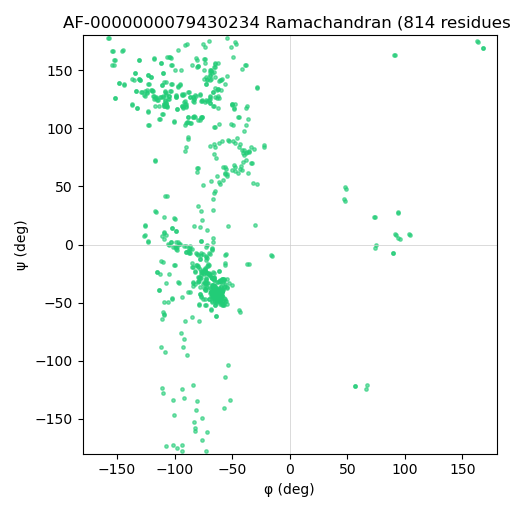5 -10.648 1 15.71 376 LEU B N 1
ATOM 6282 C CA . LEU B 1 376 ? -31.734 -71.812 -11.75 1 15.71 376 LEU B CA 1
ATOM 6283 C C . LEU B 1 376 ? -31.188 -71.125 -12.977 1 15.71 376 LEU B C 1
ATOM 6285 O O . LEU B 1 376 ? -30.328 -70.25 -12.859 1 15.71 376 LEU B O 1
ATOM 6289 N N . GLU B 1 377 ? -31.875 -71.188 -14.266 1 15.62 377 GLU B N 1
ATOM 6290 C CA . GLU B 1 377 ? -31.891 -71.562 -15.688 1 15.62 377 GLU B CA 1
ATOM 6291 C C . GLU B 1 377 ? -31.875 -70.25 -16.547 1 15.62 377 GLU B C 1
ATOM 6293 O O . GLU B 1 377 ? -31.125 -70.188 -17.531 1 15.62 377 GLU B O 1
ATOM 6298 N N . ASP B 1 378 ? -32.844 -69.312 -16.562 1 15.7 378 ASP B N 1
ATOM 6299 C CA . ASP B 1 378 ? -33.594 -69.188 -17.797 1 15.7 378 ASP B CA 1
ATOM 6300 C C . ASP B 1 378 ? -32.938 -68.312 -18.812 1 15.7 378 ASP B C 1
ATOM 6302 O O . ASP B 1 378 ? -32.25 -67.312 -18.422 1 15.7 378 ASP B O 1
ATOM 6306 N N . HIS B 1 379 ? -33.156 -68.438 -20.156 1 16.06 379 HIS B N 1
ATOM 6307 C CA . HIS B 1 379 ? -32.688 -68.438 -21.531 1 16.06 379 HIS B CA 1
ATOM 6308 C C . HIS B 1 379 ? -32.875 -67.062 -22.172 1 16.06 379 HIS B C 1
ATOM 6310 O O . HIS B 1 379 ? -31.938 -66.562 -22.797 1 16.06 379 HIS B O 1
ATOM 6316 N N . ARG B 1 380 ? -34.094 -66.562 -22.609 1 16.2 380 ARG B N 1
ATOM 6317 C CA . ARG B 1 380 ? -34.406 -66.438 -24.031 1 16.2 380 ARG B CA 1
ATOM 6318 C C . ARG B 1 380 ? -34 -65.125 -24.609 1 16.2 380 ARG B C 1
ATOM 6320 O O . ARG B 1 380 ? -33.344 -65.062 -25.641 1 16.2 380 ARG B O 1
ATOM 6327 N N . LEU B 1 381 ? -34.906 -64.062 -24.719 1 15.74 381 LEU B N 1
ATOM 6328 C CA . LEU B 1 381 ? -35.5 -63.656 -25.984 1 15.74 381 LEU B CA 1
ATOM 6329 C C . LEU B 1 381 ? -34.688 -62.531 -26.641 1 15.74 381 LEU B C 1
ATOM 6331 O O . LEU B 1 381 ? -33.938 -61.812 -25.969 1 15.74 381 LEU B O 1
ATOM 6335 N N . LEU B 1 382 ? -35.219 -61.906 -27.797 1 15.48 382 LEU B N 1
ATOM 6336 C CA . LEU B 1 382 ? -34.969 -61.656 -29.219 1 15.48 382 LEU B CA 1
ATOM 6337 C C . LEU B 1 382 ? -34.438 -60.25 -29.438 1 15.48 382 LEU B C 1
ATOM 6339 O O . LEU B 1 382 ? -34.469 -59.406 -28.531 1 15.48 382 LEU B O 1
ATOM 6343 N N . LYS B 1 383 ? -35 -59.406 -30.516 1 15.77 383 LYS B N 1
ATOM 6344 C CA . LYS B 1 383 ? -34.594 -59.031 -31.859 1 15.77 383 LYS B CA 1
ATOM 6345 C C . LYS B 1 383 ? -34.25 -57.531 -31.906 1 15.77 383 LYS B C 1
ATOM 6347 O O . LYS B 1 383 ? -33.156 -57.156 -32.375 1 15.77 383 LYS B O 1
ATOM 6352 N N . GLY B 1 384 ? -35.188 -56.531 -32.156 1 15.34 384 GLY B N 1
ATOM 6353 C CA . GLY B 1 384 ? -35.344 -55.844 -33.438 1 15.34 384 GLY B CA 1
ATOM 6354 C C . GLY B 1 384 ? -34.5 -54.562 -33.531 1 15.34 384 GLY B C 1
ATOM 6355 O O . GLY B 1 384 ? -33.906 -54.156 -32.531 1 15.34 384 GLY B O 1
ATOM 6356 N N . LYS B 1 385 ? -35.125 -53.281 -34.031 1 16.38 385 LYS B N 1
ATOM 6357 C CA . LYS B 1 385 ? -35.062 -52.5 -35.25 1 16.38 385 LYS B CA 1
ATOM 6358 C C . LYS B 1 385 ? -34.156 -51.281 -35.094 1 16.38 385 LYS B C 1
ATOM 6360 O O . LYS B 1 385 ? -33.906 -50.844 -33.969 1 16.38 385 LYS B O 1
ATOM 6365 N N . ARG B 1 386 ? -34.062 -50.25 -36.156 1 15.84 386 ARG B N 1
ATOM 6366 C CA . ARG B 1 386 ? -33.25 -49.594 -37.156 1 15.84 386 ARG B CA 1
ATOM 6367 C C . ARG B 1 386 ? -32.938 -48.156 -36.75 1 15.84 386 ARG B C 1
ATOM 6369 O O . ARG B 1 386 ? -31.812 -47.688 -36.844 1 15.84 386 ARG B O 1
ATOM 6376 N N . ARG B 1 387 ? -33.938 -47.156 -36.469 1 15.84 387 ARG B N 1
ATOM 6377 C CA . ARG B 1 387 ? -34.062 -46.094 -37.438 1 15.84 387 ARG B CA 1
ATOM 6378 C C . ARG B 1 387 ? -33 -45 -37.188 1 15.84 387 ARG B C 1
ATOM 6380 O O . ARG B 1 387 ? -32.438 -44.938 -36.125 1 15.84 387 ARG B O 1
ATOM 6387 N N . GLU B 1 388 ? -33.312 -43.656 -37.75 1 16.08 388 GLU B N 1
ATOM 6388 C CA . GLU B 1 388 ? -32.875 -42.656 -38.719 1 16.08 388 GLU B CA 1
ATOM 6389 C C . GLU B 1 388 ? -32.031 -41.562 -38.062 1 16.08 388 GLU B C 1
ATOM 6391 O O . GLU B 1 388 ? -32.125 -41.344 -36.844 1 16.08 388 GLU B O 1
ATOM 6396 N N . LYS B 1 389 ? -31.281 -40.625 -38.875 1 16.44 389 LYS B N 1
ATOM 6397 C CA . LYS B 1 389 ? -30.094 -39.844 -39.219 1 16.44 389 LYS B CA 1
ATOM 6398 C C . LYS B 1 389 ? -30.125 -38.469 -38.562 1 16.44 389 LYS B C 1
ATOM 6400 O O . LYS B 1 389 ? -29.125 -38 -38 1 16.44 389 LYS B O 1
ATOM 6405 N N . THR B 1 390 ? -31.078 -37.438 -38.875 1 16.62 390 THR B N 1
ATOM 6406 C CA . THR B 1 390 ? -30.75 -36.25 -39.656 1 16.62 390 THR B CA 1
ATOM 6407 C C . THR B 1 390 ? -30.109 -35.188 -38.781 1 16.62 390 THR B C 1
ATOM 6409 O O . THR B 1 390 ? -30.219 -35.25 -37.562 1 16.62 390 THR B O 1
ATOM 6412 N N . PHE B 1 391 ? -30.125 -33.656 -39.344 1 16.53 391 PHE B N 1
ATOM 6413 C CA . PHE B 1 391 ? -29.391 -32.5 -39.844 1 16.53 391 PHE B CA 1
ATOM 6414 C C . PHE B 1 391 ? -29.406 -31.391 -38.812 1 16.53 391 PHE B C 1
ATOM 6416 O O . PHE B 1 391 ? -28.844 -30.312 -39.031 1 16.53 391 PHE B O 1
ATOM 6423 N N . PHE B 1 392 ? -29.562 -31.422 -37.531 1 15.24 392 PHE B N 1
ATOM 6424 C CA . PHE B 1 392 ? -29.953 -30.141 -36.938 1 15.24 392 PHE B CA 1
ATOM 6425 C C . PHE B 1 392 ? -28.875 -29.094 -37.188 1 15.24 392 PHE B C 1
ATOM 6427 O O . PHE B 1 392 ? -27.75 -29.234 -36.719 1 15.24 392 PHE B O 1
ATOM 6434 N N . LYS B 1 393 ? -29.016 -28.031 -38.219 1 16.33 393 LYS B N 1
ATOM 6435 C CA . LYS B 1 393 ? -28.438 -26.875 -38.875 1 16.33 393 LYS B CA 1
ATOM 6436 C C . LYS B 1 393 ? -27.984 -25.828 -37.875 1 16.33 393 LYS B C 1
ATOM 6438 O O . LYS B 1 393 ? -28.281 -25.922 -36.688 1 16.33 393 LYS B O 1
ATOM 6443 N N . SER B 1 394 ? -28.391 -24.297 -38.188 1 16.09 394 SER B N 1
ATOM 6444 C CA . SER B 1 394 ? -27.859 -23.016 -38.656 1 16.09 394 SER B CA 1
ATOM 6445 C C . SER B 1 394 ? -27.688 -22.047 -37.5 1 16.09 394 SER B C 1
ATOM 6447 O O . SER B 1 394 ? -26.953 -21.062 -37.594 1 16.09 394 SER B O 1
ATOM 6449 N N . VAL B 1 395 ? -28.297 -21.953 -36.312 1 15.43 395 VAL B N 1
ATOM 6450 C CA . VAL B 1 395 ? -28.781 -20.656 -35.875 1 15.43 395 VAL B CA 1
ATOM 6451 C C . VAL B 1 395 ? -27.609 -19.781 -35.406 1 15.43 395 VAL B C 1
ATOM 6453 O O . VAL B 1 395 ? -27.078 -19.984 -34.312 1 15.43 395 VAL B O 1
ATOM 6456 N N . LEU B 1 396 ? -26.422 -19.531 -36.125 1 16.72 396 LEU B N 1
ATOM 6457 C CA . LEU B 1 396 ? -25.328 -18.656 -35.688 1 16.72 396 LEU B CA 1
ATOM 6458 C C . LEU B 1 396 ? -25.781 -17.203 -35.656 1 16.72 396 LEU B C 1
ATOM 6460 O O . LEU B 1 396 ? -25.578 -16.484 -36.656 1 16.72 396 LEU B O 1
ATOM 6464 N N . ALA B 1 397 ? -26.984 -16.672 -35.438 1 16.44 397 ALA B N 1
ATOM 6465 C CA . ALA B 1 397 ? -27.516 -15.367 -35.812 1 16.44 397 ALA B CA 1
ATOM 6466 C C . ALA B 1 397 ? -26.625 -14.25 -35.312 1 16.44 397 ALA B C 1
ATOM 6468 O O . ALA B 1 397 ? -25.953 -14.406 -34.281 1 16.44 397 ALA B O 1
ATOM 6469 N N . SER B 1 398 ? -26.438 -12.906 -36.188 1 17.64 398 SER B N 1
ATOM 6470 C CA . SER B 1 398 ? -25.906 -11.609 -36.594 1 17.64 398 SER B CA 1
ATOM 6471 C C . SER B 1 398 ? -26.234 -10.523 -35.562 1 17.64 398 SER B C 1
ATOM 6473 O O . SER B 1 398 ? -26.109 -9.336 -35.844 1 17.64 398 SER B O 1
ATOM 6475 N N . CYS B 1 399 ? -26.219 -10.398 -34.344 1 17.19 399 CYS B N 1
ATOM 6476 C CA . CYS B 1 399 ? -26.859 -9.242 -33.719 1 17.19 399 CYS B CA 1
ATOM 6477 C C . CYS B 1 399 ? -26.25 -7.941 -34.219 1 17.19 399 CYS B C 1
ATOM 6479 O O . CYS B 1 399 ? -25.062 -7.691 -34 1 17.19 399 CYS B O 1
ATOM 6481 N N . THR B 1 400 ? -26.688 -7.117 -35.438 1 17.08 400 THR B N 1
ATOM 6482 C CA . THR B 1 400 ? -26.578 -5.926 -36.281 1 17.08 400 THR B CA 1
ATOM 6483 C C . THR B 1 400 ? -26.828 -4.664 -35.438 1 17.08 400 THR B C 1
ATOM 6485 O O . THR B 1 400 ? -27.953 -4.418 -35 1 17.08 400 THR B O 1
ATOM 6488 N N . VAL B 1 401 ? -26.375 -4.156 -34.438 1 18.36 401 VAL B N 1
ATOM 6489 C CA . VAL B 1 401 ? -26.922 -2.877 -34 1 18.36 401 VAL B CA 1
ATOM 6490 C C . VAL B 1 401 ? -26.672 -1.821 -35.062 1 18.36 401 VAL B C 1
ATOM 6492 O O . VAL B 1 401 ? -25.547 -1.692 -35.594 1 18.36 401 VAL B O 1
ATOM 6495 N N . SER B 1 402 ? -27.703 -1.105 -35.781 1 16.72 402 SER B N 1
ATOM 6496 C CA . SER B 1 402 ? -28.156 -0.189 -36.844 1 16.72 402 SER B CA 1
ATOM 6497 C C . SER B 1 402 ? -27.562 1.201 -36.656 1 16.72 402 SER B C 1
ATOM 6499 O O . SER B 1 402 ? -27.172 1.566 -35.531 1 16.72 402 SER B O 1
ATOM 6501 N N . GLU B 1 403 ? -27.438 2.113 -37.906 1 19.98 403 GLU B N 1
ATOM 6502 C CA . GLU B 1 403 ? -27.031 3.314 -38.625 1 19.98 403 GLU B CA 1
ATOM 6503 C C . GLU B 1 403 ? -27.875 4.516 -38.219 1 19.98 403 GLU B C 1
ATOM 6505 O O . GLU B 1 403 ? -27.672 5.629 -38.688 1 19.98 403 GLU B O 1
ATOM 6510 N N . GLY B 1 404 ? -28.734 4.746 -37.219 1 17.8 404 GLY B N 1
ATOM 6511 C CA . GLY B 1 404 ? -29.734 5.73 -37.594 1 17.8 404 GLY B CA 1
ATOM 6512 C C . GLY B 1 404 ? -29.141 6.961 -38.25 1 17.8 404 GLY B C 1
ATOM 6513 O O . GLY B 1 404 ? -27.922 7.176 -38.219 1 17.8 404 GLY B O 1
ATOM 6514 N N . GLU B 1 405 ? -30.078 8.008 -38.812 1 19.02 405 GLU B N 1
ATOM 6515 C CA . GLU B 1 405 ? -30.562 9.07 -39.688 1 19.02 405 GLU B CA 1
ATOM 6516 C C . GLU B 1 405 ? -29.828 10.383 -39.406 1 19.02 405 GLU B C 1
ATOM 6518 O O . GLU B 1 405 ? -29.172 10.523 -38.375 1 19.02 405 GLU B O 1
ATOM 6523 N N . ASP B 1 406 ? -30.344 11.523 -40.25 1 19.48 406 ASP B N 1
ATOM 6524 C CA . ASP B 1 406 ? -30.375 12.805 -40.938 1 19.48 406 ASP B CA 1
ATOM 6525 C C . ASP B 1 406 ? -30.656 13.953 -39.969 1 19.48 406 ASP B C 1
ATOM 6527 O O . ASP B 1 406 ? -30.844 15.094 -40.406 1 19.48 406 ASP B O 1
ATOM 6531 N N . CYS B 1 407 ? -30.641 14.125 -38.719 1 20.08 407 CYS B N 1
ATOM 6532 C CA . CYS B 1 407 ? -31.25 15.422 -38.469 1 20.08 407 CYS B CA 1
ATOM 6533 C C . CYS B 1 407 ? -30.625 16.5 -39.344 1 20.08 407 CYS B C 1
ATOM 6535 O O . CYS B 1 407 ? -29.391 16.531 -39.5 1 20.08 407 CYS B O 1
ATOM 6537 N N . HIS B 1 408 ? -31.391 17.234 -40.219 1 18.16 408 HIS B N 1
ATOM 6538 C CA . HIS B 1 408 ? -31.828 18.406 -41 1 18.16 408 HIS B CA 1
ATOM 6539 C C . HIS B 1 408 ? -31.484 19.703 -40.25 1 18.16 408 HIS B C 1
ATOM 6541 O O . HIS B 1 408 ? -31.5 20.781 -40.844 1 18.16 408 HIS B O 1
ATOM 6547 N N . LEU B 1 409 ? -30.891 20.328 -39.406 1 20.5 409 LEU B N 1
ATOM 6548 C CA . LEU B 1 409 ? -30.438 21.609 -39.906 1 20.5 409 LEU B CA 1
ATOM 6549 C C . LEU B 1 409 ? -29.031 21.5 -40.5 1 20.5 409 LEU B C 1
ATOM 6551 O O . LEU B 1 409 ? -28.203 20.719 -40.031 1 20.5 409 LEU B O 1
#

Solvent-accessible surface area (backbone atoms only — not comparable to full-atom values): 48574 Å² total; per-residue (Å²): 141,80,81,75,74,74,74,74,76,73,77,72,76,73,77,75,76,70,84,80,67,74,68,71,59,85,83,52,94,70,43,61,62,32,46,56,56,43,50,36,54,51,43,41,72,72,39,45,75,50,27,38,32,40,42,36,47,74,87,55,44,67,69,41,34,53,22,52,69,66,72,42,86,70,91,67,78,84,74,73,83,78,44,90,48,54,41,80,48,77,48,77,44,84,44,74,42,91,82,34,39,35,40,37,31,44,31,37,48,41,28,32,81,66,39,86,72,52,88,62,54,46,49,56,57,53,50,51,55,50,49,32,48,48,53,52,48,54,50,67,66,38,54,90,55,61,69,89,74,52,82,83,72,46,58,27,35,29,43,36,46,36,80,61,75,60,56,75,77,52,69,64,55,53,55,37,45,51,74,37,31,72,61,39,38,34,43,52,29,28,26,52,38,82,77,46,53,72,69,46,44,55,54,22,38,52,47,46,54,50,50,34,57,74,68,68,37,52,62,60,69,65,63,54,83,50,75,91,44,17,65,62,26,53,58,51,56,71,50,56,52,34,35,24,51,60,44,87,42,72,41,75,56,88,94,43,80,38,42,31,48,81,50,100,91,45,72,48,42,37,78,35,72,87,72,25,35,35,54,59,49,44,34,47,50,42,36,61,35,44,63,56,33,47,47,45,33,48,70,46,23,43,44,48,51,52,30,52,52,41,40,73,38,61,33,68,75,46,56,86,87,50,73,70,44,57,73,22,40,37,45,7,59,26,17,59,62,58,52,57,56,48,54,58,51,52,58,57,53,54,60,61,59,61,60,67,67,63,61,78,57,84,82,73,81,82,75,86,84,81,86,89,86,83,83,87,89,86,78,86,90,83,92,84,92,84,87,89,84,88,72,96,79,74,92,75,84,81,90,78,90,89,78,88,95,58,85,74,125,140,80,81,76,74,75,72,74,74,72,79,71,75,73,76,75,76,72,83,80,66,76,68,70,59,86,82,52,90,71,42,63,61,31,46,54,55,42,51,38,53,52,44,41,73,72,39,45,75,49,26,39,33,42,43,36,46,72,87,57,44,66,66,42,35,54,22,51,69,65,73,42,85,69,93,67,78,84,71,72,81,79,44,89,50,55,43,78,48,78,46,76,44,83,45,76,43,91,80,34,39,35,41,37,32,44,31,38,50,41,29,33,80,67,41,87,72,51,86,61,52,45,50,58,57,52,50,52,53,49,50,33,48,46,53,51,49,55,49,67,63,38,54,87,54,61,70,89,74,52,80,82,73,46,58,26,33,30,42,36,46,36,79,59,74,62,57,75,76,52,68,65,54,54,55,38,46,50,73,36,30,71,62,39,38,32,43,52,28,29,26,52,38,84,76,46,52,69,70,46,44,55,53,22,37,53,47,46,53,50,51,33,58,77,69,67,39,51,61,59,70,64,64,54,83,49,77,91,44,16,65,63,26,52,59,51,56,72,48,56,50,34,36,24,51,60,42,88,43,72,40,75,55,88,96,41,80,37,42,31,48,81,50,98,89,44,71,47,41,37,80,34,73,88,73,25,35,35,53,59,48,44,36,47,52,42,34,61,35,42,64,55,33,48,48,45,34,48,70,47,24,44,44,48,52,51,29,51,51,42,41,74,40,58,34,70,73,48,55,86,86,49,73,72,46,55,76,19,43,38,43,11,60,24,19,58,62,59,53,55,55,51,54,56,54,54,58,60,52,55,61,61,58,62,61,65,67,63,60,70,65,78,80,69,77,82,73,81,79,76,89,77,86,89,82,89,82,92,82,83,87,92,82,88,92,84,89,92,84,90,74,92,84,76,89,74,83,72,96,74,88,86,75,88,91,66,93,75,128

Sequence (818 aa):
MDDRCNRVRGDCHRFFLGEGCRTVPLSGHVGFDSLPDQLVNKSVNHGFCFNILCVGETGLGKSTLMDTLFNTKFEGEPASHSQPGVQLKSSTYDLQESNVGLKLTVVGTVGFGDQINKEDSYKPIVEFIDAQFEAYLQEELKIKRVLHNFHDSRIHACLYFIAPTGHSLKSLDLVTMKKLDSKVNIIPIIAKSDAISKSELTKFKIKITSELVSNGVQIYQFPTDDESVAEINGTMNAHLPFAVIGSTEELKIGNKMMKARQYPWGTVQVENETHCDFVKLREMLIRVNMEDLREQTHTRHYELYRRCKLEEMGFKDTDPDSKPFSCTKSLIVSRSCIRMKKRSWRTRRNLWTMKSMRLNRGRRQLNCSSLRPSRLEDHRLLKGKRREKTFFKSVLASCTVSEGEDCHLMDDRCNRVRGDCHRFFLGEGCRTVPLSGHVGFDSLPDQLVNKSVNHGFCFNILCVGETGLGKSTLMDTLFNTKFEGEPASHSQPGVQLKSSTYDLQESNVGLKLTVVGTVGFGDQINKEDSYKPIVEFIDAQFEAYLQEELKIKRVLHNFHDSRIHACLYFIAPTGHSLKSLDLVTMKKLDSKVNIIPIIAKSDAISKSELTKFKIKITSELVSNGVQIYQFPTDDESVAEINGTMNAHLPFAVIGSTEELKIGNKMMKARQYPWGTVQVENETHCDFVKLREMLIRVNMEDLREQTHTRHYELYRRCKLEEMGFKDTDPDSKPFSCTKSLIVSRSCIRMKKRSWRTRRNLWTMKSMRLNRGRRQLNCSSLRPSRLEDHRLLKGKRREKTFFKSVLASCTVSEGEDCHL

Nearest PDB structures (foldseek):
  6upa-assembly1_B  TM=9.853E-01  e=5.659E-45  Homo sapiens
  6upr-assembly1_B  TM=9.795E-01  e=1.672E-44  Homo sapiens
  9bht-assembly1_B  TM=9.746E-01  e=2.361E-43  Ciona intestinalis
  7m6j-assembly1_B  TM=9.681E-01  e=7.199E-45  Homo sapiens
  4kv9-assembly1_B  TM=9.398E-01  e=8.706E-38  Schistosoma mansoni

InterPro domains:
  IPR016491 Septin [cd01850] (47-314)
  IPR027417 P-loop containing nucleoside triphosphate hydrolase [G3DSA:3.40.50.300] (24-314)
  IPR027417 P-loop containing nucleoside triphosphate hydrolase [SSF52540] (31-286)
  IPR030379 Septin-type guanine nucleotide-binding (G) domain [PF00735] (47-314)
  IPR030379 Septin-type guanine nucleotide-binding (G) domain [PS51719] (46-312)

pLDDT: mean 70.67, std 30.8, range [14.23, 98.69]

Organism: Chrysemys picta bellii (NCBI:txid8478)

Foldseek 3Di:
DDCPVPPPPPPPPPPCPDDPPPPVPPPDDDDCVCVVVVVVVVDLVVAEEAEEEEADAQPLCRQLLVCVLQVHRDDDDRDDLPDQAKDKDKDWDWDDDPSHIYIYIYIYIHNQPSHPPNPCRLVVVLVVQLVLLVVLVVQVPDPDHDNVPDDRPHHLEYEYEFEPPLDAGDPSSQVNLQSCQQAAAYAYEHTPLVVDDPVSVVVHQVRHVVVCVVSVRHHDQDDLPDPVCNVLSVVLNVCPNWYAYGFPDWDDDDNDTFGWDDDPVGIQTRCDVVRTCSVVCSCRCPVPCVVVSVVCNVPGNSVVSVVVLLVVLPQDQDPPPPDRPPSPPSVPRRVVVVVVVVVVVVVVVVVVVVPPVPPPPDPDDDDDDDDDDDDDDDDDDDDDDDDDDDDPDDDPDDPDDDDDDDDDD/DDPCVPPPPVPPPPPCPDDPPVPVPPPDDDDCVCVVVVVVVVDLVVAEEAEEEEADAQPLCRQLLVCVLQVHRDDDDRDDLPDQAKDKDKDWDWDDDPSHIYIYIYIYIHNQPSHPPNPCRLVVVLVVQLVLLVVLVVQVPDPPHDNVPDDRPHHLEYEYEFEPPLDAGDPSSQNNLQSCQQAAAYAYEHTPLVVDDPVSVVVHQVRHVVVCVVSVRHHDQDDLPDPVCNVLSVVLNVCPNWYAYGFPDWDDDDNDTFGWDDDPVGIQTRCDVVRTCSVVCSCRCPVPCVVVSVVCNVPGNSVVSVVVLLVVLPQDQDDPPPDRPPSPPSVPRRVVVVVVVVVVVVVVVVVVVVPPVPPPPDDDDDPDDDDDDDDDDDDDDDDDDDDDDDDPDDPPDDPDPDDDDDDDD

Radius of gyration: 37.13 Å; Cα contacts (8 Å, |Δi|>4): 1096; chains: 2; bounding box: 78×139×111 Å